Protein 8WVT (pdb70)

InterPro domains:
  IPR002938 FAD-binding domain [PF01494] (7-345)
  IPR036188 FAD/NAD(P)-binding domain superfamily [G3DSA:3.50.50.60] (4-421)
  IPR036188 FAD/NAD(P)-binding domain superfamily [SSF51905] (2-352)

Solvent-accessible surface area: 37275 Å² total

Radius of gyration: 32.64 Å; Cα contacts (8 Å, |Δi|>4): 2174; chains: 2; bounding box: 79×74×86 Å

B-factor: mean 16.16, std 7.35, range [3.01, 54.32]

Structure (mmCIF, N/CA/C/O backbone):
data_8WVT
#
_entry.id   8WVT
#
_cell.length_a   46.921
_cell.length_b   61.804
_cell.length_c   75.633
_cell.angle_alpha   74.61
_cell.angle_beta   81.74
_cell.angle_gamma   76.79
#
_symmetry.space_group_name_H-M   'P 1'
#
loop_
_entity.id
_entity.type
_entity.pdbx_description
1 polymer 'Putative epoxidase LasC'
2 non-polymer 'FLAVIN-ADENINE DINUCLEOTIDE'
3 non-polymer 'DIMETHYL SULFOXIDE'
4 non-polymer (4R,5S)-3-((2R,3S,4S,E)-2,6-diethyl-9-((2R,3R)-2-ethyl-3-methyloxiran-2-yl)-3-hydroxy-4-methylnon-6-enoyl)-4-methyl-5-phenyloxazolidin-2-one
5 non-polymer 'CHLORIDE ION'
6 non-polymer (4R,5S)-4-methyl-5-phenyl-3-((2R,3S,4S,6E,10E)-2,6,10-triethyl-3-hydroxy-4-methyldodeca-6,10-dienoyl)oxazolidin-2-one
7 water water
#
loop_
_atom_site.group_PDB
_atom_site.id
_atom_site.type_symbol
_atom_site.label_atom_id
_atom_site.label_alt_id
_atom_site.label_comp_id
_atom_site.label_asym_id
_atom_site.label_entity_id
_atom_site.label_seq_id
_atom_site.pdbx_PDB_ins_code
_atom_site.Cartn_x
_atom_site.Cartn_y
_atom_site.Cartn_z
_atom_site.occupancy
_atom_site.B_iso_or_equiv
_atom_site.auth_seq_id
_atom_site.auth_comp_id
_atom_site.auth_asym_id
_atom_site.auth_atom_id
_atom_site.pdbx_PDB_model_num
ATOM 1 N N . THR A 1 20 ? 9.476 -31.167 2.191 1.00 36.17 20 THR A N 1
ATOM 2 C CA . THR A 1 20 ? 9.114 -31.379 3.589 1.00 30.50 20 THR A CA 1
ATOM 3 C C . THR A 1 20 ? 8.519 -30.112 4.211 1.00 35.05 20 THR A C 1
ATOM 4 O O . THR A 1 20 ? 8.898 -28.990 3.855 1.00 32.02 20 THR A O 1
ATOM 8 N N . ARG A 1 21 ? 7.585 -30.324 5.143 1.00 33.27 21 ARG A N 1
ATOM 9 C CA . ARG A 1 21 ? 6.806 -29.279 5.805 1.00 22.22 21 ARG A CA 1
ATOM 10 C C . ARG A 1 21 ? 5.852 -28.613 4.821 1.00 24.35 21 ARG A C 1
ATOM 11 O O . ARG A 1 21 ? 6.083 -28.611 3.608 1.00 21.31 21 ARG A O 1
ATOM 19 N N . SER A 1 22 ? 4.747 -28.087 5.338 1.00 17.27 22 SER A N 1
ATOM 20 C CA . SER A 1 22 ? 3.687 -27.525 4.519 1.00 15.64 22 SER A CA 1
ATOM 21 C C . SER A 1 22 ? 3.274 -26.184 5.108 1.00 13.87 22 SER A C 1
ATOM 22 O O . SER A 1 22 ? 3.352 -25.972 6.322 1.00 13.41 22 SER A O 1
ATOM 25 N N . ALA A 1 23 ? 2.893 -25.259 4.235 1.00 10.93 23 ALA A N 1
ATOM 26 C CA . ALA A 1 23 ? 2.321 -23.988 4.663 1.00 10.13 23 ALA A CA 1
ATOM 27 C C . ALA A 1 23 ? 0.907 -23.856 4.124 1.00 11.57 23 ALA A C 1
ATOM 28 O O . ALA A 1 23 ? 0.598 -24.325 3.024 1.00 10.04 23 ALA A O 1
ATOM 30 N N . VAL A 1 24 ? 0.052 -23.210 4.905 1.00 8.14 24 VAL A N 1
ATOM 31 C CA . VAL A 1 24 ? -1.249 -22.767 4.433 1.00 7.77 24 VAL A CA 1
ATOM 32 C C . VAL A 1 24 ? -1.279 -21.254 4.554 1.00 6.47 24 VAL A C 1
ATOM 33 O O . VAL A 1 24 ? -0.893 -20.697 5.589 1.00 10.29 24 VAL A O 1
ATOM 37 N N . VAL A 1 25 ? -1.677 -20.595 3.477 1.00 7.23 25 VAL A N 1
ATOM 38 C CA . VAL A 1 25 ? -1.792 -19.144 3.425 1.00 6.71 25 VAL A CA 1
ATOM 39 C C . VAL A 1 25 ? -3.269 -18.812 3.275 1.00 5.75 25 VAL A C 1
ATOM 40 O O . VAL A 1 25 ? -3.940 -19.346 2.384 1.00 6.80 25 VAL A O 1
ATOM 44 N N . LEU A 1 26 ? -3.783 -17.957 4.163 1.00 7.72 26 LEU A N 1
ATOM 45 C CA . LEU A 1 26 ? -5.172 -17.514 4.100 1.00 4.83 26 LEU A CA 1
ATOM 46 C C . LEU A 1 26 ? -5.252 -16.213 3.309 1.00 9.89 26 LEU A C 1
ATOM 47 O O . LEU A 1 26 ? -4.704 -15.190 3.737 1.00 7.07 26 LEU A O 1
ATOM 52 N N . GLY A 1 27 ? -5.943 -16.248 2.167 1.00 7.00 27 GLY A N 1
ATOM 53 C CA . GLY A 1 27 ? -6.069 -15.064 1.341 1.00 9.28 27 GLY A CA 1
ATOM 54 C C . GLY A 1 27 ? -5.049 -15.050 0.226 1.00 10.00 27 GLY A C 1
ATOM 55 O O . GLY A 1 27 ? -3.844 -15.197 0.476 1.00 11.23 27 GLY A O 1
ATOM 56 N N . GLY A 1 28 ? -5.527 -14.939 -1.009 1.00 9.59 28 GLY A N 1
ATOM 57 C CA . GLY A 1 28 ? -4.648 -14.960 -2.168 1.00 7.88 28 GLY A CA 1
ATOM 58 C C . GLY A 1 28 ? -4.496 -13.621 -2.870 1.00 7.49 28 GLY A C 1
ATOM 59 O O . GLY A 1 28 ? -4.399 -13.569 -4.103 1.00 11.79 28 GLY A O 1
ATOM 60 N N . GLY A 1 29 ? -4.456 -12.531 -2.105 1.00 11.71 29 GLY A N 1
ATOM 61 C CA . GLY A 1 29 ? -4.211 -11.197 -2.642 1.00 6.82 29 GLY A CA 1
ATOM 62 C C . GLY A 1 29 ? -2.728 -10.889 -2.735 1.00 9.65 29 GLY A C 1
ATOM 63 O O . GLY A 1 29 ? -1.900 -11.779 -2.940 1.00 11.13 29 GLY A O 1
ATOM 64 N N . MET A 1 30 ? -2.379 -9.605 -2.578 1.00 7.01 30 MET A N 1
ATOM 65 C CA . MET A 1 30 ? -0.984 -9.213 -2.770 1.00 10.26 30 MET A CA 1
ATOM 66 C C . MET A 1 30 ? -0.075 -9.883 -1.747 1.00 8.80 30 MET A C 1
ATOM 67 O O . MET A 1 30 ? 0.895 -10.551 -2.113 1.00 9.24 30 MET A O 1
ATOM 72 N N . ALA A 1 31 ? -0.388 -9.750 -0.460 1.00 8.59 31 ALA A N 1
ATOM 73 C CA . ALA A 1 31 ? 0.478 -10.352 0.553 1.00 8.84 31 ALA A CA 1
ATOM 74 C C . ALA A 1 31 ? 0.486 -11.876 0.459 1.00 8.88 31 ALA A C 1
ATOM 75 O O . ALA A 1 31 ? 1.519 -12.503 0.683 1.00 8.16 31 ALA A O 1
ATOM 77 N N . GLY A 1 32 ? -0.661 -12.492 0.175 1.00 9.04 32 GLY A N 1
ATOM 78 C CA . GLY A 1 32 ? -0.695 -13.948 0.089 1.00 6.33 32 GLY A CA 1
ATOM 79 C C . GLY A 1 32 ? 0.127 -14.490 -1.067 1.00 8.05 32 GLY A C 1
ATOM 80 O O . GLY A 1 32 ? 0.826 -15.505 -0.933 1.00 7.98 32 GLY A O 1
ATOM 81 N N . MET A 1 33 ? 0.032 -13.844 -2.229 1.00 8.09 33 MET A N 1
ATOM 82 C CA . MET A 1 33 ? 0.823 -14.305 -3.365 1.00 11.24 33 MET A CA 1
ATOM 83 C C . MET A 1 33 ? 2.317 -14.133 -3.098 1.00 10.27 33 MET A C 1
ATOM 84 O O . MET A 1 33 ? 3.105 -15.063 -3.316 1.00 8.76 33 MET A O 1
ATOM 89 N N . LEU A 1 34 ? 2.727 -12.957 -2.604 1.00 7.44 34 LEU A N 1
ATOM 90 C CA . LEU A 1 34 ? 4.140 -12.731 -2.295 1.00 7.35 34 LEU A CA 1
ATOM 91 C C . LEU A 1 34 ? 4.634 -13.698 -1.229 1.00 8.38 34 LEU A C 1
ATOM 92 O O . LEU A 1 34 ? 5.725 -14.270 -1.349 1.00 6.05 34 LEU A O 1
ATOM 97 N N . VAL A 1 35 ? 3.857 -13.875 -0.157 1.00 6.53 35 VAL A N 1
ATOM 98 C CA . VAL A 1 35 ? 4.341 -14.739 0.910 1.00 5.78 35 VAL A CA 1
ATOM 99 C C . VAL A 1 35 ? 4.396 -16.185 0.442 1.00 8.91 35 VAL A C 1
ATOM 100 O O . VAL A 1 35 ? 5.275 -16.947 0.875 1.00 7.49 35 VAL A O 1
ATOM 104 N N . SER A 1 36 ? 3.490 -16.584 -0.462 1.00 5.96 36 SER A N 1
ATOM 105 C CA . SER A 1 36 ? 3.500 -17.967 -0.933 1.00 7.86 36 SER A CA 1
ATOM 106 C C . SER A 1 36 ? 4.698 -18.225 -1.834 1.00 8.51 36 SER A C 1
ATOM 107 O O . SER A 1 36 ? 5.330 -19.285 -1.745 1.00 8.37 36 SER A O 1
ATOM 110 N N . SER A 1 37 ? 5.025 -17.265 -2.704 1.00 6.92 37 SER A N 1
ATOM 111 C CA . SER A 1 37 ? 6.218 -17.408 -3.532 1.00 7.42 37 SER A CA 1
ATOM 112 C C . SER A 1 37 ? 7.458 -17.573 -2.669 1.00 11.97 37 SER A C 1
ATOM 113 O O . SER A 1 37 ? 8.315 -18.419 -2.946 1.00 12.44 37 SER A O 1
ATOM 116 N N . MET A 1 38 ? 7.545 -16.807 -1.584 1.00 10.70 38 MET A N 1
ATOM 117 C CA . MET A 1 38 ? 8.692 -16.918 -0.690 1.00 7.88 38 MET A CA 1
ATOM 118 C C . MET A 1 38 ? 8.681 -18.250 0.045 1.00 13.73 38 MET A C 1
ATOM 119 O O . MET A 1 38 ? 9.711 -18.940 0.131 1.00 11.76 38 MET A O 1
ATOM 124 N N . LEU A 1 39 ? 7.521 -18.622 0.601 1.00 9.63 39 LEU A N 1
ATOM 125 C CA . LEU A 1 39 ? 7.431 -19.837 1.403 1.00 8.60 39 LEU A CA 1
ATOM 126 C C . LEU A 1 39 ? 7.753 -21.091 0.587 1.00 10.55 39 LEU A C 1
ATOM 127 O O . LEU A 1 39 ? 8.343 -22.043 1.114 1.00 13.55 39 LEU A O 1
ATOM 132 N N . ALA A 1 40 ? 7.358 -21.119 -0.696 1.00 11.26 40 ALA A N 1
ATOM 133 C CA . ALA A 1 40 ? 7.577 -22.309 -1.520 1.00 13.50 40 ALA A CA 1
ATOM 134 C C . ALA A 1 40 ? 9.059 -22.605 -1.711 1.00 16.19 40 ALA A C 1
ATOM 135 O O . ALA A 1 40 ? 9.413 -23.704 -2.142 1.00 17.43 40 ALA A O 1
ATOM 137 N N . ARG A 1 41 ? 9.932 -21.646 -1.425 1.00 16.23 41 ARG A N 1
ATOM 138 C CA . ARG A 1 41 ? 11.367 -21.894 -1.425 1.00 17.08 41 ARG A CA 1
ATOM 139 C C . ARG A 1 41 ? 11.868 -22.449 -0.100 1.00 18.11 41 ARG A C 1
ATOM 140 O O . ARG A 1 41 ? 13.046 -22.806 -0.004 1.00 20.88 41 ARG A O 1
ATOM 148 N N . HIS A 1 42 ? 11.002 -22.549 0.916 1.00 14.63 42 HIS A N 1
ATOM 149 C CA . HIS A 1 42 ? 11.387 -23.028 2.236 1.00 18.63 42 HIS A CA 1
ATOM 150 C C . HIS A 1 42 ? 10.567 -24.210 2.734 1.00 18.92 42 HIS A C 1
ATOM 151 O O . HIS A 1 42 ? 10.941 -24.805 3.747 1.00 20.96 42 HIS A O 1
ATOM 158 N N . VAL A 1 43 ? 9.440 -24.536 2.097 1.00 18.24 43 VAL A N 1
ATOM 159 C CA . VAL A 1 43 ? 8.610 -25.671 2.485 1.00 17.16 43 VAL A CA 1
ATOM 160 C C . VAL A 1 43 ? 8.294 -26.483 1.234 1.00 16.84 43 VAL A C 1
ATOM 161 O O . VAL A 1 43 ? 8.503 -26.036 0.108 1.00 16.25 43 VAL A O 1
ATOM 165 N N . GLY A 1 44 ? 7.780 -27.695 1.457 1.00 13.89 44 GLY A N 1
ATOM 166 C CA . GLY A 1 44 ? 7.468 -28.581 0.346 1.00 14.90 44 GLY A CA 1
ATOM 167 C C . GLY A 1 44 ? 6.245 -28.148 -0.441 1.00 15.95 44 GLY A C 1
ATOM 168 O O . GLY A 1 44 ? 6.189 -28.336 -1.657 1.00 16.29 44 GLY A O 1
ATOM 169 N N . SER A 1 45 ? 5.230 -27.599 0.234 1.00 11.16 45 SER A N 1
ATOM 170 C CA . SER A 1 45 ? 4.043 -27.161 -0.498 1.00 15.48 45 SER A CA 1
ATOM 171 C C . SER A 1 45 ? 3.378 -26.003 0.230 1.00 12.91 45 SER A C 1
ATOM 172 O O . SER A 1 45 ? 3.504 -25.860 1.451 1.00 12.27 45 SER A O 1
ATOM 175 N N . VAL A 1 46 ? 2.675 -25.172 -0.547 1.00 12.60 46 VAL A N 1
ATOM 176 C CA . VAL A 1 46 ? 1.903 -24.036 -0.049 1.00 8.16 46 VAL A CA 1
ATOM 177 C C . VAL A 1 46 ? 0.478 -24.159 -0.590 1.00 8.60 46 VAL A C 1
ATOM 178 O O . VAL A 1 46 ? 0.278 -24.321 -1.802 1.00 8.60 46 VAL A O 1
ATOM 182 N N . THR A 1 47 ? -0.510 -24.082 0.298 1.00 6.97 47 THR A N 1
ATOM 183 C CA . THR A 1 47 ? -1.915 -24.074 -0.097 1.00 6.18 47 THR A CA 1
ATOM 184 C C . THR A 1 47 ? -2.512 -22.734 0.295 1.00 9.24 47 THR A C 1
ATOM 185 O O . THR A 1 47 ? -2.467 -22.364 1.470 1.00 7.04 47 THR A O 1
ATOM 189 N N . VAL A 1 48 ? -3.095 -22.036 -0.680 1.00 9.89 48 VAL A N 1
ATOM 190 C CA . VAL A 1 48 ? -3.675 -20.705 -0.497 1.00 8.06 48 VAL A CA 1
ATOM 191 C C . VAL A 1 48 ? -5.185 -20.859 -0.530 1.00 9.49 48 VAL A C 1
ATOM 192 O O . VAL A 1 48 ? -5.737 -21.370 -1.508 1.00 12.57 48 VAL A O 1
ATOM 196 N N . ILE A 1 49 ? -5.848 -20.423 0.533 1.00 8.52 49 ILE A N 1
ATOM 197 C CA . ILE A 1 49 ? -7.291 -20.547 0.695 1.00 8.66 49 ILE A CA 1
ATOM 198 C C . ILE A 1 49 ? -7.894 -19.163 0.527 1.00 9.41 49 ILE A C 1
ATOM 199 O O . ILE A 1 49 ? -7.462 -18.221 1.190 1.00 11.78 49 ILE A O 1
ATOM 204 N N . ASP A 1 50 ? -8.887 -19.031 -0.353 1.00 9.39 50 ASP A N 1
ATOM 205 C CA . ASP A 1 50 ? -9.536 -17.734 -0.529 1.00 12.21 50 ASP A CA 1
ATOM 206 C C . ASP A 1 50 ? -11.023 -17.952 -0.770 1.00 14.89 50 ASP A C 1
ATOM 207 O O . ASP A 1 50 ? -11.402 -18.851 -1.522 1.00 12.52 50 ASP A O 1
ATOM 212 N N . ARG A 1 51 ? -11.860 -17.111 -0.156 1.00 14.37 51 ARG A N 1
ATOM 213 C CA . ARG A 1 51 ? -13.300 -17.220 -0.363 1.00 14.79 51 ARG A CA 1
ATOM 214 C C . ARG A 1 51 ? -13.772 -16.600 -1.669 1.00 17.35 51 ARG A C 1
ATOM 215 O O . ARG A 1 51 ? -14.943 -16.777 -2.031 1.00 14.85 51 ARG A O 1
ATOM 223 N N . ASP A 1 52 ? -12.902 -15.907 -2.392 1.00 12.26 52 ASP A N 1
ATOM 224 C CA . ASP A 1 52 ? -13.303 -15.226 -3.613 1.00 19.28 52 ASP A CA 1
ATOM 225 C C . ASP A 1 52 ? -13.149 -16.151 -4.820 1.00 20.21 52 ASP A C 1
ATOM 226 O O . ASP A 1 52 ? -12.553 -17.227 -4.736 1.00 15.89 52 ASP A O 1
ATOM 231 N N . ALA A 1 53 ? -13.746 -15.740 -5.940 1.00 17.86 53 ALA A N 1
ATOM 232 C CA . ALA A 1 53 ? -13.490 -16.353 -7.237 1.00 19.66 53 ALA A CA 1
ATOM 233 C C . ALA A 1 53 ? -12.525 -15.474 -8.023 1.00 17.45 53 ALA A C 1
ATOM 234 O O . ALA A 1 53 ? -12.648 -14.243 -8.021 1.00 18.21 53 ALA A O 1
ATOM 236 N N . PHE A 1 54 ? -11.589 -16.109 -8.724 1.00 15.64 54 PHE A N 1
ATOM 237 C CA . PHE A 1 54 ? -10.487 -15.384 -9.347 1.00 18.53 54 PHE A CA 1
ATOM 238 C C . PHE A 1 54 ? -10.616 -15.357 -10.862 1.00 27.42 54 PHE A C 1
ATOM 239 O O . PHE A 1 54 ? -10.783 -16.413 -11.483 1.00 22.12 54 PHE A O 1
ATOM 247 N N . PRO A 1 55 ? -10.537 -14.184 -11.488 1.00 23.16 55 PRO A N 1
ATOM 248 C CA . PRO A 1 55 ? -10.640 -14.121 -12.950 1.00 22.95 55 PRO A CA 1
ATOM 249 C C . PRO A 1 55 ? -9.373 -14.604 -13.634 1.00 25.71 55 PRO A C 1
ATOM 250 O O . PRO A 1 55 ? -8.262 -14.452 -13.121 1.00 33.14 55 PRO A O 1
ATOM 254 N N . ALA A 1 56 ? -9.554 -15.178 -14.829 1.00 25.57 56 ALA A N 1
ATOM 255 C CA . ALA A 1 56 ? -8.454 -15.596 -15.692 1.00 21.78 56 ALA A CA 1
ATOM 256 C C . ALA A 1 56 ? -7.813 -14.423 -16.438 1.00 32.86 56 ALA A C 1
ATOM 257 O O . ALA A 1 56 ? -7.131 -14.630 -17.447 1.00 38.26 56 ALA A O 1
ATOM 259 N N . GLY A 1 57 ? -8.069 -13.199 -15.999 1.00 36.53 57 GLY A N 1
ATOM 260 C CA . GLY A 1 57 ? -7.499 -12.026 -16.614 1.00 27.94 57 GLY A CA 1
ATOM 261 C C . GLY A 1 57 ? -7.391 -10.898 -15.611 1.00 28.06 57 GLY A C 1
ATOM 262 O O . GLY A 1 57 ? -7.701 -11.058 -14.425 1.00 23.44 57 GLY A O 1
ATOM 263 N N . PRO A 1 58 ? -6.928 -9.729 -16.073 1.00 24.47 58 PRO A N 1
ATOM 264 C CA . PRO A 1 58 ? -6.697 -8.575 -15.183 1.00 21.58 58 PRO A CA 1
ATOM 265 C C . PRO A 1 58 ? -7.970 -7.787 -14.889 1.00 22.52 58 PRO A C 1
ATOM 266 O O . PRO A 1 58 ? -8.094 -6.603 -15.222 1.00 19.33 58 PRO A O 1
ATOM 270 N N . ASP A 1 59 ? -8.921 -8.441 -14.229 1.00 19.20 59 ASP A N 1
ATOM 271 C CA . ASP A 1 59 ? -10.217 -7.863 -13.916 1.00 20.86 59 ASP A CA 1
ATOM 272 C C . ASP A 1 59 ? -10.359 -7.584 -12.424 1.00 20.14 59 ASP A C 1
ATOM 273 O O . ASP A 1 59 ? -9.679 -8.186 -11.587 1.00 19.92 59 ASP A O 1
ATOM 278 N N . LEU A 1 60 ? -11.280 -6.672 -12.107 1.00 19.09 60 LEU A N 1
ATOM 279 C CA . LEU A 1 60 ? -11.709 -6.448 -10.730 1.00 20.65 60 LEU A CA 1
ATOM 280 C C . LEU A 1 60 ? -12.401 -7.688 -10.171 1.00 23.87 60 LEU A C 1
ATOM 281 O O . LEU A 1 60 ? -13.101 -8.407 -10.887 1.00 18.32 60 LEU A O 1
ATOM 286 N N . ARG A 1 61 ? -12.234 -7.919 -8.865 1.00 17.93 61 ARG A N 1
ATOM 287 C CA . ARG A 1 61 ? -12.954 -8.989 -8.182 1.00 20.28 61 ARG A CA 1
ATOM 288 C C . ARG A 1 61 ? -13.404 -8.501 -6.815 1.00 17.24 61 ARG A C 1
ATOM 289 O O . ARG A 1 61 ? -12.816 -7.591 -6.233 1.00 17.04 61 ARG A O 1
ATOM 297 N N . LYS A 1 62 ? -14.449 -9.148 -6.294 1.00 17.90 62 LYS A N 1
ATOM 298 C CA . LYS A 1 62 ? -15.109 -8.665 -5.081 1.00 19.57 62 LYS A CA 1
ATOM 299 C C . LYS A 1 62 ? -14.194 -8.675 -3.859 1.00 14.80 62 LYS A C 1
ATOM 300 O O . LYS A 1 62 ? -14.399 -7.878 -2.935 1.00 14.07 62 LYS A O 1
ATOM 303 N N . GLY A 1 63 ? -13.221 -9.587 -3.814 1.00 16.34 63 GLY A N 1
ATOM 304 C CA . GLY A 1 63 ? -12.315 -9.753 -2.674 1.00 17.42 63 GLY A CA 1
ATOM 305 C C . GLY A 1 63 ? -11.245 -8.681 -2.547 1.00 15.07 63 GLY A C 1
ATOM 306 O O . GLY A 1 63 ? -10.618 -8.580 -1.486 1.00 13.45 63 GLY A O 1
ATOM 307 N N . VAL A 1 64 ? -11.030 -7.886 -3.589 1.00 12.85 64 VAL A N 1
ATOM 308 C CA . VAL A 1 64 ? -10.095 -6.760 -3.579 1.00 10.40 64 VAL A CA 1
ATOM 309 C C . VAL A 1 64 ? -10.857 -5.542 -4.091 1.00 9.32 64 VAL A C 1
ATOM 310 O O . VAL A 1 64 ? -10.609 -5.080 -5.215 1.00 10.58 64 VAL A O 1
ATOM 314 N N . PRO A 1 65 ? -11.828 -5.030 -3.326 1.00 13.97 65 PRO A N 1
ATOM 315 C CA . PRO A 1 65 ? -12.600 -3.866 -3.792 1.00 12.58 65 PRO A CA 1
ATOM 316 C C . PRO A 1 65 ? -11.769 -2.628 -3.954 1.00 15.56 65 PRO A C 1
ATOM 317 O O . PRO A 1 65 ? -12.180 -1.715 -4.688 1.00 12.63 65 PRO A O 1
ATOM 321 N N . GLN A 1 66 ? -10.635 -2.538 -3.255 1.00 11.39 66 GLN A N 1
ATOM 322 C CA . GLN A 1 66 ? -9.826 -1.338 -3.362 1.00 13.85 66 GLN A CA 1
ATOM 323 C C . GLN A 1 66 ? -9.204 -1.178 -4.737 1.00 13.67 66 GLN A C 1
ATOM 324 O O . GLN A 1 66 ? -8.710 -0.094 -5.042 1.00 10.65 66 GLN A O 1
ATOM 330 N N . ALA A 1 67 ? -9.247 -2.209 -5.579 1.00 10.21 67 ALA A N 1
ATOM 331 C CA . ALA A 1 67 ? -8.634 -2.122 -6.894 1.00 13.12 67 ALA A CA 1
ATOM 332 C C . ALA A 1 67 ? -9.289 -1.090 -7.788 1.00 13.92 67 ALA A C 1
ATOM 333 O O . ALA A 1 67 ? -8.729 -0.782 -8.841 1.00 16.29 67 ALA A O 1
ATOM 335 N N . ARG A 1 68 ? -10.449 -0.557 -7.415 1.00 13.90 68 ARG A N 1
ATOM 336 C CA . ARG A 1 68 ? -11.071 0.477 -8.230 1.00 12.80 68 ARG A CA 1
ATOM 337 C C . ARG A 1 68 ? -10.461 1.855 -8.004 1.00 14.15 68 ARG A C 1
ATOM 338 O O . ARG A 1 68 ? -10.905 2.810 -8.645 1.00 15.98 68 ARG A O 1
ATOM 342 N N . HIS A 1 69 ? -9.443 1.981 -7.146 1.00 9.91 69 HIS A N 1
ATOM 343 C CA . HIS A 1 69 ? -8.828 3.256 -6.819 1.00 5.91 69 HIS A CA 1
ATOM 344 C C . HIS A 1 69 ? -7.340 3.235 -7.142 1.00 6.64 69 HIS A C 1
ATOM 345 O O . HIS A 1 69 ? -6.723 2.173 -7.238 1.00 10.91 69 HIS A O 1
ATOM 352 N N . ALA A 1 70 ? -6.777 4.432 -7.320 1.00 8.96 70 ALA A N 1
ATOM 353 C CA . ALA A 1 70 ? -5.379 4.553 -7.714 1.00 7.82 70 ALA A CA 1
ATOM 354 C C . ALA A 1 70 ? -4.478 3.866 -6.699 1.00 8.79 70 ALA A C 1
ATOM 355 O O . ALA A 1 70 ? -4.601 4.081 -5.490 1.00 10.94 70 ALA A O 1
ATOM 357 N N . HIS A 1 71 ? -3.571 3.041 -7.212 1.00 9.12 71 HIS A N 1
ATOM 358 C CA . HIS A 1 71 ? -2.578 2.327 -6.426 1.00 8.32 71 HIS A CA 1
ATOM 359 C C . HIS A 1 71 ? -1.204 2.686 -6.951 1.00 8.04 71 HIS A C 1
ATOM 360 O O . HIS A 1 71 ? -0.897 2.428 -8.120 1.00 9.08 71 HIS A O 1
ATOM 367 N N . ILE A 1 72 ? -0.373 3.235 -6.083 1.00 5.66 72 ILE A N 1
ATOM 368 C CA . ILE A 1 72 ? 1.021 3.494 -6.393 1.00 8.64 72 ILE A CA 1
ATOM 369 C C . ILE A 1 72 ? 1.875 2.402 -5.757 1.00 7.42 72 ILE A C 1
ATOM 370 O O . ILE A 1 72 ? 1.736 2.107 -4.566 1.00 11.92 72 ILE A O 1
ATOM 375 N N . LEU A 1 73 ? 2.735 1.786 -6.550 1.00 8.26 73 LEU A N 1
ATOM 376 C CA . LEU A 1 73 ? 3.695 0.814 -6.036 1.00 9.29 73 LEU A CA 1
ATOM 377 C C . LEU A 1 73 ? 5.056 1.496 -5.949 1.00 7.84 73 LEU A C 1
ATOM 378 O O . LEU A 1 73 ? 5.753 1.644 -6.955 1.00 8.28 73 LEU A O 1
ATOM 383 N N . TRP A 1 74 ? 5.429 1.918 -4.740 1.00 7.26 74 TRP A N 1
ATOM 384 C CA . TRP A 1 74 ? 6.717 2.573 -4.536 1.00 5.97 74 TRP A CA 1
ATOM 385 C C . TRP A 1 74 ? 7.867 1.600 -4.758 1.00 6.58 74 TRP A C 1
ATOM 386 O O . TRP A 1 74 ? 7.732 0.398 -4.540 1.00 8.54 74 TRP A O 1
ATOM 397 N N . SER A 1 75 ? 9.004 2.149 -5.211 1.00 7.88 75 SER A N 1
ATOM 398 C CA . SER A 1 75 ? 10.257 1.413 -5.376 1.00 10.00 75 SER A CA 1
ATOM 399 C C . SER A 1 75 ? 10.539 0.394 -4.267 1.00 7.26 75 SER A C 1
ATOM 400 O O . SER A 1 75 ? 11.016 -0.708 -4.541 1.00 10.16 75 SER A O 1
ATOM 403 N N . GLY A 1 76 ? 10.368 0.786 -3.000 1.00 8.21 76 GLY A N 1
ATOM 404 C CA . GLY A 1 76 ? 10.658 -0.138 -1.913 1.00 5.82 76 GLY A CA 1
ATOM 405 C C . GLY A 1 76 ? 9.890 -1.441 -2.041 1.00 8.94 76 GLY A C 1
ATOM 406 O O . GLY A 1 76 ? 10.448 -2.526 -1.849 1.00 10.17 76 GLY A O 1
ATOM 407 N N . GLY A 1 77 ? 8.597 -1.357 -2.362 1.00 7.01 77 GLY A N 1
ATOM 408 C CA . GLY A 1 77 ? 7.824 -2.564 -2.611 1.00 8.37 77 GLY A CA 1
ATOM 409 C C . GLY A 1 77 ? 8.134 -3.187 -3.955 1.00 10.45 77 GLY A C 1
ATOM 410 O O . GLY A 1 77 ? 8.222 -4.412 -4.079 1.00 6.73 77 GLY A O 1
ATOM 411 N N . ALA A 1 78 ? 8.298 -2.346 -4.984 1.00 11.17 78 ALA A N 1
ATOM 412 C CA . ALA A 1 78 ? 8.505 -2.867 -6.332 1.00 8.76 78 ALA A CA 1
ATOM 413 C C . ALA A 1 78 ? 9.803 -3.664 -6.426 1.00 9.50 78 ALA A C 1
ATOM 414 O O . ALA A 1 78 ? 9.866 -4.691 -7.118 1.00 8.68 78 ALA A O 1
ATOM 416 N N . ARG A 1 79 ? 10.855 -3.208 -5.739 1.00 9.25 79 ARG A N 1
ATOM 417 C CA . ARG A 1 79 ? 12.102 -3.969 -5.740 1.00 9.91 79 ARG A CA 1
ATOM 418 C C . ARG A 1 79 ? 11.924 -5.329 -5.080 1.00 11.96 79 ARG A C 1
ATOM 419 O O . ARG A 1 79 ? 12.528 -6.318 -5.512 1.00 10.68 79 ARG A O 1
ATOM 427 N N . ILE A 1 80 ? 11.096 -5.399 -4.031 1.00 9.79 80 ILE A N 1
ATOM 428 C CA . ILE A 1 80 ? 10.892 -6.667 -3.334 1.00 10.17 80 ILE A CA 1
ATOM 429 C C . ILE A 1 80 ? 10.062 -7.624 -4.191 1.00 10.14 80 ILE A C 1
ATOM 430 O O . ILE A 1 80 ? 10.368 -8.817 -4.292 1.00 10.04 80 ILE A O 1
ATOM 435 N N . VAL A 1 81 ? 8.999 -7.116 -4.817 1.00 11.20 81 VAL A N 1
ATOM 436 C CA . VAL A 1 81 ? 8.225 -7.900 -5.779 1.00 11.59 81 VAL A CA 1
ATOM 437 C C . VAL A 1 81 ? 9.138 -8.495 -6.845 1.00 11.92 81 VAL A C 1
ATOM 438 O O . VAL A 1 81 ? 9.028 -9.676 -7.193 1.00 12.45 81 VAL A O 1
ATOM 442 N N . GLU A 1 82 ? 10.060 -7.688 -7.363 1.00 10.07 82 GLU A N 1
ATOM 443 C CA . GLU A 1 82 ? 11.009 -8.161 -8.373 1.00 12.25 82 GLU A CA 1
ATOM 444 C C . GLU A 1 82 ? 11.949 -9.225 -7.808 1.00 9.84 82 GLU A C 1
ATOM 445 O O . GLU A 1 82 ? 12.274 -10.199 -8.493 1.00 14.80 82 GLU A O 1
ATOM 451 N N . GLU A 1 83 ? 12.414 -9.050 -6.577 1.00 9.13 83 GLU A N 1
ATOM 452 C CA . GLU A 1 83 ? 13.290 -10.057 -5.985 1.00 12.95 83 GLU A CA 1
ATOM 453 C C . GLU A 1 83 ? 12.558 -11.382 -5.800 1.00 17.15 83 GLU A C 1
ATOM 454 O O . GLU A 1 83 ? 13.101 -12.453 -6.113 1.00 11.31 83 GLU A O 1
ATOM 460 N N . LEU A 1 84 ? 11.312 -11.337 -5.316 1.00 9.00 84 LEU A N 1
ATOM 461 C CA . LEU A 1 84 ? 10.596 -12.591 -5.083 1.00 11.68 84 LEU A CA 1
ATOM 462 C C . LEU A 1 84 ? 10.096 -13.220 -6.377 1.00 13.36 84 LEU A C 1
ATOM 463 O O . LEU A 1 84 ? 10.004 -14.451 -6.475 1.00 15.26 84 LEU A O 1
ATOM 468 N N . LEU A 1 85 ? 9.742 -12.403 -7.363 1.00 12.22 85 LEU A N 1
ATOM 469 C CA . LEU A 1 85 ? 9.182 -12.875 -8.629 1.00 12.14 85 LEU A CA 1
ATOM 470 C C . LEU A 1 85 ? 9.931 -12.189 -9.764 1.00 14.97 85 LEU A C 1
ATOM 471 O O . LEU A 1 85 ? 9.388 -11.304 -10.438 1.00 14.00 85 LEU A O 1
ATOM 476 N N . PRO A 1 86 ? 11.182 -12.583 -10.006 1.00 14.25 86 PRO A N 1
ATOM 477 C CA . PRO A 1 86 ? 11.972 -11.920 -11.052 1.00 16.62 86 PRO A CA 1
ATOM 478 C C . PRO A 1 86 ? 11.258 -11.961 -12.394 1.00 15.43 86 PRO A C 1
ATOM 479 O O . PRO A 1 86 ? 10.646 -12.964 -12.766 1.00 18.60 86 PRO A O 1
ATOM 483 N N . GLY A 1 87 ? 11.341 -10.846 -13.122 1.00 13.04 87 GLY A N 1
ATOM 484 C CA . GLY A 1 87 ? 10.667 -10.696 -14.390 1.00 17.47 87 GLY A CA 1
ATOM 485 C C . GLY A 1 87 ? 9.323 -10.013 -14.299 1.00 16.89 87 GLY A C 1
ATOM 486 O O . GLY A 1 87 ? 8.742 -9.670 -15.339 1.00 15.50 87 GLY A O 1
ATOM 487 N N . THR A 1 88 ? 8.802 -9.807 -13.090 1.00 15.60 88 THR A N 1
ATOM 488 C CA . THR A 1 88 ? 7.483 -9.206 -12.974 1.00 15.15 88 THR A CA 1
ATOM 489 C C . THR A 1 88 ? 7.478 -7.775 -13.492 1.00 13.88 88 THR A C 1
ATOM 490 O O . THR A 1 88 ? 6.551 -7.378 -14.208 1.00 19.07 88 THR A O 1
ATOM 494 N N . THR A 1 89 ? 8.512 -6.995 -13.164 1.00 17.11 89 THR A N 1
ATOM 495 C CA . THR A 1 89 ? 8.550 -5.607 -13.615 1.00 15.58 89 THR A CA 1
ATOM 496 C C . THR A 1 89 ? 8.481 -5.529 -15.138 1.00 19.51 89 THR A C 1
ATOM 497 O O . THR A 1 89 ? 7.681 -4.771 -15.697 1.00 14.18 89 THR A O 1
ATOM 501 N N . ASP A 1 90 ? 9.284 -6.333 -15.834 1.00 18.10 90 ASP A N 1
ATOM 502 C CA . ASP A 1 90 ? 9.243 -6.288 -17.294 1.00 16.10 90 ASP A CA 1
ATOM 503 C C . ASP A 1 90 ? 7.906 -6.776 -17.829 1.00 16.66 90 ASP A C 1
ATOM 504 O O . ASP A 1 90 ? 7.400 -6.240 -18.819 1.00 16.25 90 ASP A O 1
ATOM 509 N N . ARG A 1 91 ? 7.316 -7.791 -17.193 1.00 17.29 91 ARG A N 1
ATOM 510 C CA . ARG A 1 91 ? 6.000 -8.255 -17.619 1.00 17.86 91 ARG A CA 1
ATOM 511 C C . ARG A 1 91 ? 4.946 -7.164 -17.441 1.00 17.44 91 ARG A C 1
ATOM 512 O O . ARG A 1 91 ? 4.039 -7.016 -18.272 1.00 14.19 91 ARG A O 1
ATOM 520 N N . LEU A 1 92 ? 5.018 -6.421 -16.334 1.00 16.12 92 LEU A N 1
ATOM 521 C CA . LEU A 1 92 ? 4.097 -5.306 -16.144 1.00 14.18 92 LEU A CA 1
ATOM 522 C C . LEU A 1 92 ? 4.297 -4.257 -17.224 1.00 9.78 92 LEU A C 1
ATOM 523 O O . LEU A 1 92 ? 3.330 -3.784 -17.824 1.00 14.31 92 LEU A O 1
ATOM 528 N N . LEU A 1 93 ? 5.551 -3.873 -17.472 1.00 9.74 93 LEU A N 1
ATOM 529 C CA . LEU A 1 93 ? 5.801 -2.862 -18.492 1.00 15.73 93 LEU A CA 1
ATOM 530 C C . LEU A 1 93 ? 5.354 -3.354 -19.864 1.00 15.53 93 LEU A C 1
ATOM 531 O O . LEU A 1 93 ? 4.751 -2.601 -20.633 1.00 19.52 93 LEU A O 1
ATOM 536 N N . GLY A 1 94 ? 5.612 -4.626 -20.175 1.00 16.98 94 GLY A N 1
ATOM 537 C CA . GLY A 1 94 ? 5.117 -5.202 -21.414 1.00 15.82 94 GLY A CA 1
ATOM 538 C C . GLY A 1 94 ? 3.608 -5.185 -21.530 1.00 17.46 94 GLY A C 1
ATOM 539 O O . GLY A 1 94 ? 3.084 -5.182 -22.648 1.00 19.82 94 GLY A O 1
ATOM 540 N N . ALA A 1 95 ? 2.898 -5.124 -20.401 1.00 14.83 95 ALA A N 1
ATOM 541 C CA . ALA A 1 95 ? 1.441 -5.083 -20.380 1.00 15.08 95 ALA A CA 1
ATOM 542 C C . ALA A 1 95 ? 0.879 -3.665 -20.359 1.00 15.24 95 ALA A C 1
ATOM 543 O O . ALA A 1 95 ? -0.344 -3.501 -20.308 1.00 18.82 95 ALA A O 1
ATOM 545 N N . GLY A 1 96 ? 1.735 -2.646 -20.392 1.00 14.23 96 GLY A N 1
ATOM 546 C CA . GLY A 1 96 ? 1.319 -1.254 -20.407 1.00 11.87 96 GLY A CA 1
ATOM 547 C C . GLY A 1 96 ? 1.503 -0.506 -19.097 1.00 12.70 96 GLY A C 1
ATOM 548 O O . GLY A 1 96 ? 1.158 0.683 -19.027 1.00 12.44 96 GLY A O 1
ATOM 549 N N . ALA A 1 97 ? 2.024 -1.149 -18.059 1.00 11.32 97 ALA A N 1
ATOM 550 C CA . ALA A 1 97 ? 2.349 -0.427 -16.830 1.00 9.81 97 ALA A CA 1
ATOM 551 C C . ALA A 1 97 ? 3.459 0.576 -17.093 1.00 10.72 97 ALA A C 1
ATOM 552 O O . ALA A 1 97 ? 4.260 0.410 -18.013 1.00 11.99 97 ALA A O 1
ATOM 554 N N . HIS A 1 98 ? 3.498 1.638 -16.284 1.00 10.00 98 HIS A N 1
ATOM 555 C CA . HIS A 1 98 ? 4.481 2.703 -16.450 1.00 11.54 98 HIS A CA 1
ATOM 556 C C . HIS A 1 98 ? 5.461 2.688 -15.292 1.00 12.63 98 HIS A C 1
ATOM 557 O O . HIS A 1 98 ? 5.054 2.569 -14.134 1.00 10.94 98 HIS A O 1
ATOM 564 N N . ARG A 1 99 ? 6.747 2.828 -15.604 1.00 10.55 99 ARG A N 1
ATOM 565 C CA . ARG A 1 99 ? 7.762 3.113 -14.594 1.00 8.71 99 ARG A CA 1
ATOM 566 C C . ARG A 1 99 ? 8.008 4.619 -14.584 1.00 16.19 99 ARG A C 1
ATOM 567 O O . ARG A 1 99 ? 8.511 5.179 -15.565 1.00 14.77 99 ARG A O 1
ATOM 575 N N . ILE A 1 100 ? 7.660 5.269 -13.474 1.00 11.18 100 ILE A N 1
ATOM 576 C CA . ILE A 1 100 ? 7.719 6.721 -13.349 1.00 11.03 100 ILE A CA 1
ATOM 577 C C . ILE A 1 100 ? 8.804 7.061 -12.335 1.00 12.14 100 ILE A C 1
ATOM 578 O O . ILE A 1 100 ? 8.778 6.558 -11.203 1.00 10.02 100 ILE A O 1
ATOM 583 N N . GLY A 1 101 ? 9.783 7.865 -12.760 1.00 9.94 101 GLY A N 1
ATOM 584 C CA . GLY A 1 101 ? 10.847 8.272 -11.863 1.00 10.86 101 GLY A CA 1
ATOM 585 C C . GLY A 1 101 ? 10.373 9.278 -10.831 1.00 11.33 101 GLY A C 1
ATOM 586 O O . GLY A 1 101 ? 9.472 10.073 -11.066 1.00 9.50 101 GLY A O 1
ATOM 587 N N . ILE A 1 102 ? 10.999 9.234 -9.662 1.00 10.01 102 ILE A N 1
ATOM 588 C CA . ILE A 1 102 ? 10.679 10.117 -8.551 1.00 7.70 102 ILE A CA 1
ATOM 589 C C . ILE A 1 102 ? 11.970 10.833 -8.162 1.00 8.99 102 ILE A C 1
ATOM 590 O O . ILE A 1 102 ? 12.963 10.173 -7.846 1.00 9.24 102 ILE A O 1
ATOM 595 N N . PRO A 1 103 ? 12.025 12.181 -8.179 1.00 8.50 103 PRO A N 1
ATOM 596 C CA . PRO A 1 103 ? 10.929 13.106 -8.456 1.00 9.60 103 PRO A CA 1
ATOM 597 C C . PRO A 1 103 ? 10.872 13.581 -9.910 1.00 7.96 103 PRO A C 1
ATOM 598 O O . PRO A 1 103 ? 10.035 14.431 -10.225 1.00 8.24 103 PRO A O 1
ATOM 602 N N . ASP A 1 104 ? 11.740 13.057 -10.784 1.00 8.34 104 ASP A N 1
ATOM 603 C CA . ASP A 1 104 ? 11.822 13.623 -12.133 1.00 10.73 104 ASP A CA 1
ATOM 604 C C . ASP A 1 104 ? 10.536 13.416 -12.912 1.00 9.20 104 ASP A C 1
ATOM 605 O O . ASP A 1 104 ? 10.183 14.254 -13.753 1.00 12.30 104 ASP A O 1
ATOM 610 N N . GLY A 1 105 ? 9.828 12.323 -12.659 1.00 7.95 105 GLY A N 1
ATOM 611 C CA . GLY A 1 105 ? 8.596 12.021 -13.361 1.00 11.62 105 GLY A CA 1
ATOM 612 C C . GLY A 1 105 ? 7.306 12.431 -12.681 1.00 12.79 105 GLY A C 1
ATOM 613 O O . GLY A 1 105 ? 6.234 11.977 -13.097 1.00 14.14 105 GLY A O 1
ATOM 614 N N . GLN A 1 106 ? 7.350 13.270 -11.656 1.00 10.45 106 GLN A N 1
ATOM 615 C CA . GLN A 1 106 ? 6.126 13.626 -10.958 1.00 14.80 106 GLN A CA 1
ATOM 616 C C . GLN A 1 106 ? 5.980 15.142 -10.893 1.00 7.67 106 GLN A C 1
ATOM 617 O O . GLN A 1 106 ? 6.960 15.889 -10.841 1.00 12.46 106 GLN A O 1
ATOM 623 N N . VAL A 1 107 ? 4.737 15.583 -10.962 1.00 6.38 107 VAL A N 1
ATOM 624 C CA . VAL A 1 107 ? 4.369 16.981 -10.806 1.00 11.69 107 VAL A CA 1
ATOM 625 C C . VAL A 1 107 ? 3.528 17.045 -9.536 1.00 12.20 107 VAL A C 1
ATOM 626 O O . VAL A 1 107 ? 2.364 16.640 -9.534 1.00 11.17 107 VAL A O 1
ATOM 630 N N . SER A 1 108 ? 4.120 17.525 -8.443 1.00 9.65 108 SER A N 1
ATOM 631 C CA . SER A 1 108 ? 3.579 17.319 -7.101 1.00 9.17 108 SER A CA 1
ATOM 632 C C . SER A 1 108 ? 3.519 18.648 -6.359 1.00 11.76 108 SER A C 1
ATOM 633 O O . SER A 1 108 ? 4.563 19.244 -6.084 1.00 8.22 108 SER A O 1
ATOM 636 N N . TYR A 1 109 ? 2.309 19.124 -6.057 1.00 9.21 109 TYR A N 1
ATOM 637 C CA . TYR A 1 109 ? 2.121 20.291 -5.200 1.00 8.57 109 TYR A CA 1
ATOM 638 C C . TYR A 1 109 ? 2.043 19.816 -3.753 1.00 9.50 109 TYR A C 1
ATOM 639 O O . TYR A 1 109 ? 0.985 19.393 -3.283 1.00 7.68 109 TYR A O 1
ATOM 648 N N . THR A 1 110 ? 3.174 19.879 -3.041 1.00 10.30 110 THR A N 1
ATOM 649 C CA . THR A 1 110 ? 3.233 19.399 -1.671 1.00 9.42 110 THR A CA 1
ATOM 650 C C . THR A 1 110 ? 2.657 20.422 -0.693 1.00 8.63 110 THR A C 1
ATOM 651 O O . THR A 1 110 ? 2.376 21.574 -1.032 1.00 11.05 110 THR A O 1
ATOM 655 N N . ALA A 1 111 ? 2.495 19.976 0.556 1.00 10.81 111 ALA A N 1
ATOM 656 C CA . ALA A 1 111 ? 2.156 20.891 1.638 1.00 14.07 111 ALA A CA 1
ATOM 657 C C . ALA A 1 111 ? 3.063 22.113 1.669 1.00 13.81 111 ALA A C 1
ATOM 658 O O . ALA A 1 111 ? 2.665 23.162 2.194 1.00 12.58 111 ALA A O 1
ATOM 660 N N . TYR A 1 112 ? 4.266 22.005 1.107 1.00 12.53 112 TYR A N 1
ATOM 661 C CA . TYR A 1 112 ? 5.269 23.062 1.161 1.00 10.21 112 TYR A CA 1
ATOM 662 C C . TYR A 1 112 ? 5.486 23.773 -0.173 1.00 10.74 112 TYR A C 1
ATOM 663 O O . TYR A 1 112 ? 6.365 24.641 -0.262 1.00 14.94 112 TYR A O 1
ATOM 672 N N . GLY A 1 113 ? 4.715 23.451 -1.198 1.00 6.78 113 GLY A N 1
ATOM 673 C CA . GLY A 1 113 ? 4.882 24.018 -2.519 1.00 11.14 113 GLY A CA 1
ATOM 674 C C . GLY A 1 113 ? 5.227 22.953 -3.543 1.00 9.83 113 GLY A C 1
ATOM 675 O O . GLY A 1 113 ? 5.304 21.764 -3.243 1.00 7.94 113 GLY A O 1
ATOM 676 N N . TRP A 1 114 ? 5.431 23.410 -4.776 1.00 9.97 114 TRP A N 1
ATOM 677 C CA . TRP A 1 114 ? 5.813 22.506 -5.857 1.00 9.87 114 TRP A CA 1
ATOM 678 C C . TRP A 1 114 ? 7.171 21.873 -5.602 1.00 9.87 114 TRP A C 1
ATOM 679 O O . TRP A 1 114 ? 8.122 22.530 -5.166 1.00 10.43 114 TRP A O 1
ATOM 690 N N . GLN A 1 115 ? 7.248 20.585 -5.888 1.00 9.12 115 GLN A N 1
ATOM 691 C CA . GLN A 1 115 ? 8.513 19.868 -5.872 1.00 9.08 115 GLN A CA 1
ATOM 692 C C . GLN A 1 115 ? 9.285 20.161 -7.153 1.00 9.84 115 GLN A C 1
ATOM 693 O O . GLN A 1 115 ? 8.803 19.878 -8.257 1.00 8.93 115 GLN A O 1
ATOM 699 N N . HIS A 1 116 ? 10.498 20.684 -7.016 1.00 9.65 116 HIS A N 1
ATOM 700 C CA . HIS A 1 116 ? 11.369 20.807 -8.176 1.00 11.83 116 HIS A CA 1
ATOM 701 C C . HIS A 1 116 ? 11.724 19.420 -8.696 1.00 9.31 116 HIS A C 1
ATOM 702 O O . HIS A 1 116 ? 12.037 18.513 -7.927 1.00 8.56 116 HIS A O 1
ATOM 709 N N . ARG A 1 117 ? 11.644 19.240 -10.009 1.00 11.03 117 ARG A N 1
ATOM 710 C CA . ARG A 1 117 ? 11.819 17.916 -10.599 1.00 8.37 117 ARG A CA 1
ATOM 711 C C . ARG A 1 117 ? 13.309 17.654 -10.828 1.00 12.59 117 ARG A C 1
ATOM 712 O O . ARG A 1 117 ? 13.846 17.816 -11.926 1.00 14.21 117 ARG A O 1
ATOM 720 N N . PHE A 1 118 ? 13.989 17.255 -9.740 1.00 10.18 118 PHE A N 1
ATOM 721 C CA . PHE A 1 118 ? 15.372 16.819 -9.791 1.00 11.82 118 PHE A CA 1
ATOM 722 C C . PHE A 1 118 ? 15.481 15.513 -10.580 1.00 12.94 118 PHE A C 1
ATOM 723 O O . PHE A 1 118 ? 14.477 14.850 -10.850 1.00 12.67 118 PHE A O 1
ATOM 731 N N . PRO A 1 119 ? 16.695 15.117 -10.970 1.00 14.76 119 PRO A N 1
ATOM 732 C CA . PRO A 1 119 ? 16.872 13.817 -11.638 1.00 11.23 119 PRO A CA 1
ATOM 733 C C . PRO A 1 119 ? 16.381 12.667 -10.766 1.00 12.10 119 PRO A C 1
ATOM 734 O O . PRO A 1 119 ? 16.167 12.809 -9.562 1.00 12.31 119 PRO A O 1
ATOM 738 N N . GLU A 1 120 ? 16.187 11.518 -11.406 1.00 10.37 120 GLU A N 1
ATOM 739 C CA . GLU A 1 120 ? 15.630 10.359 -10.720 1.00 12.33 120 GLU A CA 1
ATOM 740 C C . GLU A 1 120 ? 16.429 10.008 -9.470 1.00 11.60 120 GLU A C 1
ATOM 741 O O . GLU A 1 120 ? 17.660 9.930 -9.501 1.00 12.87 120 GLU A O 1
ATOM 747 N N . ALA A 1 121 ? 15.721 9.815 -8.362 1.00 9.59 121 ALA A N 1
ATOM 748 C CA . ALA A 1 121 ? 16.295 9.195 -7.174 1.00 11.32 121 ALA A CA 1
ATOM 749 C C . ALA A 1 121 ? 15.645 7.855 -6.858 1.00 12.26 121 ALA A C 1
ATOM 750 O O . ALA A 1 121 ? 16.351 6.874 -6.593 1.00 12.40 121 ALA A O 1
ATOM 752 N N . GLN A 1 122 ? 14.310 7.783 -6.930 1.00 10.31 122 GLN A N 1
ATOM 753 C CA . GLN A 1 122 ? 13.569 6.539 -6.735 1.00 10.00 122 GLN A CA 1
ATOM 754 C C . GLN A 1 122 ? 12.606 6.343 -7.902 1.00 10.85 122 GLN A C 1
ATOM 755 O O . GLN A 1 122 ? 12.713 7.035 -8.922 1.00 10.21 122 GLN A O 1
ATOM 761 N N . PHE A 1 123 ? 11.655 5.418 -7.781 1.00 8.35 123 PHE A N 1
ATOM 762 C CA . PHE A 1 123 ? 10.674 5.242 -8.843 1.00 9.59 123 PHE A CA 1
ATOM 763 C C . PHE A 1 123 ? 9.407 4.651 -8.263 1.00 10.25 123 PHE A C 1
ATOM 764 O O . PHE A 1 123 ? 9.339 4.323 -7.080 1.00 8.57 123 PHE A O 1
ATOM 772 N N . MET A 1 124 ? 8.390 4.550 -9.120 1.00 7.88 124 MET A N 1
ATOM 773 C CA . MET A 1 124 ? 7.179 3.812 -8.814 1.00 9.40 124 MET A CA 1
ATOM 774 C C . MET A 1 124 ? 6.699 3.110 -10.076 1.00 12.05 124 MET A C 1
ATOM 775 O O . MET A 1 124 ? 7.102 3.456 -11.190 1.00 9.17 124 MET A O 1
ATOM 780 N N . ILE A 1 125 ? 5.852 2.098 -9.886 1.00 8.52 125 ILE A N 1
ATOM 781 C CA . ILE A 1 125 ? 5.174 1.404 -10.982 1.00 8.29 125 ILE A CA 1
ATOM 782 C C . ILE A 1 125 ? 3.700 1.799 -10.950 1.00 9.35 125 ILE A C 1
ATOM 783 O O . ILE A 1 125 ? 3.053 1.722 -9.899 1.00 9.86 125 ILE A O 1
ATOM 788 N N . ALA A 1 126 ? 3.169 2.210 -12.102 1.00 8.28 126 ALA A N 1
ATOM 789 C CA . ALA A 1 126 ? 1.822 2.750 -12.215 1.00 9.17 126 ALA A CA 1
ATOM 790 C C . ALA A 1 126 ? 1.015 1.868 -13.160 1.00 11.15 126 ALA A C 1
ATOM 791 O O . ALA A 1 126 ? 1.366 1.735 -14.339 1.00 8.98 126 ALA A O 1
ATOM 793 N N . CYS A 1 127 ? -0.024 1.226 -12.632 1.00 5.81 127 CYS A N 1
ATOM 794 C CA . CYS A 1 127 ? -0.916 0.398 -13.447 1.00 7.76 127 CYS A CA 1
ATOM 795 C C . CYS A 1 127 ? -2.175 0.142 -12.633 1.00 11.62 127 CYS A C 1
ATOM 796 O O . CYS A 1 127 ? -2.241 0.466 -11.443 1.00 8.70 127 CYS A O 1
ATOM 799 N N . SER A 1 128 ? -3.192 -0.417 -13.289 1.00 7.62 128 SER A N 1
ATOM 800 C CA . SER A 1 128 ? -4.373 -0.834 -12.542 1.00 7.96 128 SER A CA 1
ATOM 801 C C . SER A 1 128 ? -3.978 -1.860 -11.486 1.00 9.51 128 SER A C 1
ATOM 802 O O . SER A 1 128 ? -3.071 -2.674 -11.681 1.00 11.66 128 SER A O 1
ATOM 805 N N . ARG A 1 129 ? -4.631 -1.783 -10.336 1.00 8.80 129 ARG A N 1
ATOM 806 C CA . ARG A 1 129 ? -4.404 -2.817 -9.333 1.00 9.60 129 ARG A CA 1
ATOM 807 C C . ARG A 1 129 ? -4.849 -4.182 -9.848 1.00 10.44 129 ARG A C 1
ATOM 808 O O . ARG A 1 129 ? -4.246 -5.203 -9.504 1.00 10.73 129 ARG A O 1
ATOM 816 N N . ALA A 1 130 ? -5.872 -4.215 -10.709 1.00 11.58 130 ALA A N 1
ATOM 817 C CA . ALA A 1 130 ? -6.313 -5.477 -11.299 1.00 15.65 130 ALA A CA 1
ATOM 818 C C . ALA A 1 130 ? -5.201 -6.127 -12.114 1.00 14.00 130 ALA A C 1
ATOM 819 O O . ALA A 1 130 ? -4.956 -7.337 -11.999 1.00 9.78 130 ALA A O 1
ATOM 821 N N . LEU A 1 131 ? -4.494 -5.332 -12.920 1.00 12.00 131 LEU A N 1
ATOM 822 C CA . LEU A 1 131 ? -3.385 -5.871 -13.701 1.00 11.17 131 LEU A CA 1
ATOM 823 C C . LEU A 1 131 ? -2.224 -6.311 -12.814 1.00 12.83 131 LEU A C 1
ATOM 824 O O . LEU A 1 131 ? -1.610 -7.366 -13.050 1.00 12.70 131 LEU A O 1
ATOM 829 N N . LEU A 1 132 ? -1.878 -5.498 -11.816 1.00 8.01 132 LEU A N 1
ATOM 830 C CA . LEU A 1 132 ? -0.796 -5.862 -10.915 1.00 7.84 132 LEU A CA 1
ATOM 831 C C . LEU A 1 132 ? -1.099 -7.187 -10.223 1.00 9.09 132 LEU A C 1
ATOM 832 O O . LEU A 1 132 ? -0.252 -8.086 -10.170 1.00 9.02 132 LEU A O 1
ATOM 837 N N . ASP A 1 133 ? -2.310 -7.320 -9.681 1.00 8.83 133 ASP A N 1
ATOM 838 C CA . ASP A 1 133 ? -2.702 -8.564 -9.018 1.00 10.67 133 ASP A CA 1
ATOM 839 C C . ASP A 1 133 ? -2.667 -9.751 -9.971 1.00 11.33 133 ASP A C 1
ATOM 840 O O . ASP A 1 133 ? -2.164 -10.826 -9.623 1.00 10.44 133 ASP A O 1
ATOM 845 N N . TRP A 1 134 ? -3.227 -9.594 -11.175 1.00 9.61 134 TRP A N 1
ATOM 846 C CA . TRP A 1 134 ? -3.221 -10.726 -12.099 1.00 13.82 134 TRP A CA 1
ATOM 847 C C . TRP A 1 134 ? -1.794 -11.151 -12.418 1.00 13.37 134 TRP A C 1
ATOM 848 O O . TRP A 1 134 ? -1.450 -12.340 -12.365 1.00 12.59 134 TRP A O 1
ATOM 859 N N . THR A 1 135 ? -0.946 -10.178 -12.736 1.00 16.08 135 THR A N 1
ATOM 860 C CA . THR A 1 135 ? 0.439 -10.462 -13.084 1.00 12.07 135 THR A CA 1
ATOM 861 C C . THR A 1 135 ? 1.167 -11.141 -11.941 1.00 13.08 135 THR A C 1
ATOM 862 O O . THR A 1 135 ? 1.891 -12.124 -12.144 1.00 13.42 135 THR A O 1
ATOM 866 N N . VAL A 1 136 ? 0.996 -10.615 -10.728 1.00 8.80 136 VAL A N 1
ATOM 867 C CA . VAL A 1 136 ? 1.670 -11.186 -9.570 1.00 6.80 136 VAL A CA 1
ATOM 868 C C . VAL A 1 136 ? 1.163 -12.599 -9.307 1.00 8.16 136 VAL A C 1
ATOM 869 O O . VAL A 1 136 ? 1.946 -13.509 -8.989 1.00 10.12 136 VAL A O 1
ATOM 873 N N . ARG A 1 137 ? -0.145 -12.815 -9.451 1.00 13.69 137 ARG A N 1
ATOM 874 C CA . ARG A 1 137 ? -0.687 -14.154 -9.218 1.00 11.94 137 ARG A CA 1
ATOM 875 C C . ARG A 1 137 ? -0.153 -15.146 -10.248 1.00 13.01 137 ARG A C 1
ATOM 876 O O . ARG A 1 137 ? 0.286 -16.245 -9.891 1.00 12.17 137 ARG A O 1
ATOM 884 N N . GLU A 1 138 ? -0.184 -14.773 -11.537 1.00 14.50 138 GLU A N 1
ATOM 885 C CA . GLU A 1 138 ? 0.303 -15.661 -12.595 1.00 15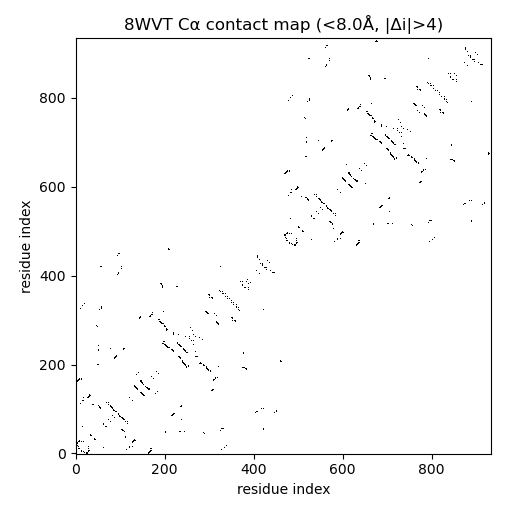.25 138 GLU A CA 1
ATOM 886 C C . GLU A 1 138 ? 1.751 -16.065 -12.357 1.00 12.00 138 GLU A C 1
ATOM 887 O O . GLU A 1 138 ? 2.112 -17.242 -12.474 1.00 17.29 138 GLU A O 1
ATOM 893 N N . GLU A 1 139 ? 2.606 -15.088 -12.050 1.00 12.41 139 GLU A N 1
ATOM 894 C CA . GLU A 1 139 ? 4.008 -15.384 -11.785 1.00 13.26 139 GLU A CA 1
ATOM 895 C C . GLU A 1 139 ? 4.154 -16.317 -10.587 1.00 12.98 139 GLU A C 1
ATOM 896 O O . GLU A 1 139 ? 4.945 -17.266 -10.617 1.00 11.45 139 GLU A O 1
ATOM 902 N N . THR A 1 140 ? 3.416 -16.050 -9.511 1.00 11.88 140 THR A N 1
ATOM 903 C CA . THR A 1 140 ? 3.520 -16.894 -8.321 1.00 11.35 140 THR A CA 1
ATOM 904 C C . THR A 1 140 ? 3.119 -18.334 -8.625 1.00 12.78 140 THR A C 1
ATOM 905 O O . THR A 1 140 ? 3.805 -19.279 -8.213 1.00 13.03 140 THR A O 1
ATOM 909 N N . LEU A 1 141 ? 2.017 -18.522 -9.349 1.00 11.57 141 LEU A N 1
ATOM 910 C CA . LEU A 1 141 ? 1.458 -19.855 -9.551 1.00 12.92 141 LEU A CA 1
ATOM 911 C C . LEU A 1 141 ? 2.202 -20.663 -10.613 1.00 18.39 141 LEU A C 1
ATOM 912 O O . LEU A 1 141 ? 1.850 -21.833 -10.847 1.00 16.27 141 LEU A O 1
ATOM 917 N N . ARG A 1 142 ? 3.241 -20.089 -11.231 1.00 15.99 142 ARG A N 1
ATOM 918 C CA . ARG A 1 142 ? 4.134 -20.906 -12.047 1.00 15.49 142 ARG A CA 1
ATOM 919 C C . ARG A 1 142 ? 4.784 -22.006 -11.220 1.00 17.19 142 ARG A C 1
ATOM 920 O O . ARG A 1 142 ? 5.196 -23.032 -11.770 1.00 17.16 142 ARG A O 1
ATOM 922 N N . GLU A 1 143 ? 4.913 -21.804 -9.912 1.00 11.86 143 GLU A N 1
ATOM 923 C CA . GLU A 1 143 ? 5.398 -22.849 -9.011 1.00 16.06 143 GLU A CA 1
ATOM 924 C C . GLU A 1 143 ? 4.259 -23.822 -8.723 1.00 16.60 143 GLU A C 1
ATOM 925 O O . GLU A 1 143 ? 3.299 -23.465 -8.031 1.00 13.69 143 GLU A O 1
ATOM 931 N N . GLU A 1 144 ? 4.336 -25.040 -9.277 1.00 11.04 144 GLU A N 1
ATOM 932 C CA . GLU A 1 144 ? 3.232 -25.982 -9.108 1.00 10.44 144 GLU A CA 1
ATOM 933 C C . GLU A 1 144 ? 3.100 -26.467 -7.667 1.00 13.74 144 GLU A C 1
ATOM 934 O O . GLU A 1 144 ? 2.053 -27.020 -7.298 1.00 13.89 144 GLU A O 1
ATOM 936 N N . ARG A 1 145 ? 4.118 -26.262 -6.838 1.00 11.11 145 ARG A N 1
ATOM 937 C CA . ARG A 1 145 ? 3.986 -26.599 -5.429 1.00 13.34 145 ARG A CA 1
ATOM 938 C C . ARG A 1 145 ? 3.153 -25.582 -4.665 1.00 11.90 145 ARG A C 1
ATOM 939 O O . ARG A 1 145 ? 2.898 -25.792 -3.477 1.00 9.80 145 ARG A O 1
ATOM 947 N N . ILE A 1 146 ? 2.719 -24.494 -5.318 1.00 10.14 146 ILE A N 1
ATOM 948 C CA . ILE A 1 146 ? 1.733 -23.578 -4.763 1.00 9.94 146 ILE A CA 1
ATOM 949 C C . ILE A 1 146 ? 0.387 -23.821 -5.438 1.00 9.09 146 ILE A C 1
ATOM 950 O O . ILE A 1 146 ? 0.294 -23.837 -6.672 1.00 12.80 146 ILE A O 1
ATOM 955 N N . ALA A 1 147 ? -0.655 -24.033 -4.636 1.00 10.95 147 ALA A N 1
ATOM 956 C CA . ALA A 1 147 ? -2.000 -24.253 -5.153 1.00 12.34 147 ALA A CA 1
ATOM 957 C C . ALA A 1 147 ? -2.939 -23.209 -4.572 1.00 10.56 147 ALA A C 1
ATOM 958 O O . ALA A 1 147 ? -2.961 -23.012 -3.352 1.00 11.00 147 ALA A O 1
ATOM 960 N N . LEU A 1 148 ? -3.724 -22.554 -5.435 1.00 8.58 148 LEU A N 1
ATOM 961 C CA . LEU A 1 148 ? -4.754 -21.619 -4.999 1.00 10.49 148 LEU A CA 1
ATOM 962 C C . LEU A 1 148 ? -6.096 -22.345 -4.973 1.00 15.16 148 LEU A C 1
ATOM 963 O O . LEU A 1 148 ? -6.516 -22.916 -5.986 1.00 14.62 148 LEU A O 1
ATOM 968 N N . VAL A 1 149 ? -6.752 -22.338 -3.814 1.00 8.53 149 VAL A N 1
ATOM 969 C CA . VAL A 1 149 ? -8.030 -23.010 -3.611 1.00 9.61 149 VAL A CA 1
ATOM 970 C C . VAL A 1 149 ? -9.085 -21.920 -3.461 1.00 13.24 149 VAL A C 1
ATOM 971 O O . VAL A 1 149 ? -9.199 -21.292 -2.404 1.00 11.30 149 VAL A O 1
ATOM 975 N N . GLU A 1 150 ? -9.846 -21.673 -4.525 1.00 14.49 150 GLU A N 1
ATOM 976 C CA . GLU A 1 150 ? -10.804 -20.574 -4.568 1.00 15.93 150 GLU A CA 1
ATOM 977 C C . GLU A 1 150 ? -12.143 -20.979 -3.969 1.00 14.93 150 GLU A C 1
ATOM 978 O O . GLU A 1 150 ? -12.419 -22.158 -3.723 1.00 13.02 150 GLU A O 1
ATOM 984 N N . LYS A 1 151 ? -12.998 -19.975 -3.767 1.00 14.12 151 LYS A N 1
ATOM 985 C CA . LYS A 1 151 ? -14.376 -20.199 -3.320 1.00 13.65 151 LYS A CA 1
ATOM 986 C C . LYS A 1 151 ? -14.425 -21.146 -2.124 1.00 17.79 151 LYS A C 1
ATOM 987 O O . LYS A 1 151 ? -15.203 -22.103 -2.082 1.00 15.01 151 LYS A O 1
ATOM 993 N N . THR A 1 152 ? -13.561 -20.886 -1.151 1.00 14.86 152 THR A N 1
ATOM 994 C CA . THR A 1 152 ? -13.427 -21.733 0.022 1.00 15.42 152 THR A CA 1
ATOM 995 C C . THR A 1 152 ? -13.407 -20.850 1.265 1.00 17.69 152 THR A C 1
ATOM 996 O O . THR A 1 152 ? -12.668 -19.860 1.312 1.00 17.80 152 THR A O 1
ATOM 1000 N N . GLU A 1 153 ? -14.246 -21.186 2.248 1.00 14.17 153 GLU A N 1
ATOM 1001 C CA . GLU A 1 153 ? -14.328 -20.443 3.501 1.00 19.52 153 GLU A CA 1
ATOM 1002 C C . GLU A 1 153 ? -13.348 -21.004 4.517 1.00 15.52 153 GLU A C 1
ATOM 1003 O O . GLU A 1 153 ? -13.085 -22.206 4.547 1.00 17.47 153 GLU A O 1
ATOM 1009 N N . VAL A 1 154 ? -12.842 -20.129 5.381 1.00 17.77 154 VAL A N 1
ATOM 1010 C CA . VAL A 1 154 ? -11.970 -20.533 6.477 1.00 15.83 154 VAL A CA 1
ATOM 1011 C C . VAL A 1 154 ? -12.814 -20.631 7.740 1.00 17.17 154 VAL A C 1
ATOM 1012 O O . VAL A 1 154 ? -13.266 -19.617 8.279 1.00 19.28 154 VAL A O 1
ATOM 1016 N N . LEU A 1 155 ? -13.003 -21.849 8.242 1.00 18.01 155 LEU A N 1
ATOM 1017 C CA . LEU A 1 155 ? -13.884 -22.045 9.388 1.00 16.15 155 LEU A CA 1
ATOM 1018 C C . LEU A 1 155 ? -13.161 -21.880 10.716 1.00 17.52 155 LEU A C 1
ATOM 1019 O O . LEU A 1 155 ? -13.676 -21.197 11.609 1.00 18.48 155 LEU A O 1
ATOM 1024 N N . ALA A 1 156 ? -11.969 -22.461 10.851 1.00 15.37 156 ALA A N 1
ATOM 1025 C CA . ALA A 1 156 ? -11.278 -22.503 12.131 1.00 15.64 156 ALA A CA 1
ATOM 1026 C C . ALA A 1 156 ? -9.800 -22.777 11.904 1.00 12.09 156 ALA A C 1
ATOM 1027 O O . ALA A 1 156 ? -9.415 -23.420 10.924 1.00 11.46 156 ALA A O 1
ATOM 1029 N N . LEU A 1 157 ? -8.982 -22.277 12.819 1.00 12.70 157 LEU A N 1
ATOM 1030 C CA . LEU A 1 157 ? -7.604 -22.732 12.923 1.00 10.68 157 LEU A CA 1
ATOM 1031 C C . LEU A 1 157 ? -7.577 -24.067 13.650 1.00 11.95 157 LEU A C 1
ATOM 1032 O O . LEU A 1 157 ? -8.291 -24.266 14.636 1.00 14.30 157 LEU A O 1
ATOM 1037 N N . LEU A 1 158 ? -6.736 -24.973 13.177 1.00 13.42 158 LEU A N 1
ATOM 1038 C CA . LEU A 1 158 ? -6.582 -26.264 13.828 1.00 14.75 158 LEU A CA 1
ATOM 1039 C C . LEU A 1 158 ? -5.526 -26.183 14.920 1.00 12.61 158 LEU A C 1
ATOM 1040 O O . LEU A 1 158 ? -4.552 -25.435 14.818 1.00 12.29 158 LEU A O 1
ATOM 1045 N N . GLY A 1 159 ? -5.720 -26.984 15.961 1.00 13.96 159 GLY A N 1
ATOM 1046 C CA . GLY A 1 159 ? -4.784 -26.996 17.061 1.00 13.44 159 GLY A CA 1
ATOM 1047 C C . GLY A 1 159 ? -5.319 -26.249 18.263 1.00 16.32 159 GLY A C 1
ATOM 1048 O O . GLY A 1 159 ? -6.494 -26.384 18.610 1.00 20.32 159 GLY A O 1
ATOM 1049 N N . ASP A 1 160 ? -4.478 -25.452 18.908 1.00 14.60 160 ASP A N 1
ATOM 1050 C CA . ASP A 1 160 ? -4.899 -24.731 20.106 1.00 14.99 160 ASP A CA 1
ATOM 1051 C C . ASP A 1 160 ? -4.043 -23.478 20.233 1.00 16.99 160 ASP A C 1
ATOM 1052 O O . ASP A 1 160 ? -3.262 -23.150 19.337 1.00 14.32 160 ASP A O 1
ATOM 1057 N N . ALA A 1 161 ? -4.200 -22.771 21.357 1.00 17.10 161 ALA A N 1
ATOM 1058 C CA . ALA A 1 161 ? -3.453 -21.537 21.583 1.00 16.14 161 ALA A CA 1
ATOM 1059 C C . ALA A 1 161 ? -1.950 -21.767 21.617 1.00 15.57 161 ALA A C 1
ATOM 1060 O O . ALA A 1 161 ? -1.188 -20.826 21.382 1.00 16.97 161 ALA A O 1
ATOM 1062 N N . GLY A 1 162 ? -1.508 -22.991 21.909 1.00 16.34 162 GLY A N 1
ATOM 1063 C CA . GLY A 1 162 ? -0.084 -23.277 21.941 1.00 16.97 162 GLY A CA 1
ATOM 1064 C C . GLY A 1 162 ? 0.535 -23.562 20.588 1.00 11.54 162 GLY A C 1
ATOM 1065 O O . GLY A 1 162 ? 1.720 -23.284 20.379 1.00 15.28 162 GLY A O 1
ATOM 1066 N N . ARG A 1 163 ? -0.225 -24.144 19.666 1.00 14.24 163 ARG A N 1
ATOM 1067 C CA . ARG A 1 163 ? 0.321 -24.452 18.349 1.00 15.59 163 ARG A CA 1
ATOM 1068 C C . ARG A 1 163 ? -0.811 -24.606 17.348 1.00 14.32 163 ARG A C 1
ATOM 1069 O O . ARG A 1 163 ? -1.747 -25.378 17.584 1.00 13.80 163 ARG A O 1
ATOM 1077 N N . VAL A 1 164 ? -0.714 -23.885 16.235 1.00 9.93 164 VAL A N 1
ATOM 1078 C CA . VAL A 1 164 ? -1.660 -24.022 15.139 1.00 10.70 164 VAL A CA 1
ATOM 1079 C C . VAL A 1 164 ? -1.136 -25.110 14.211 1.00 10.77 164 VAL A C 1
ATOM 1080 O O . VAL A 1 164 ? 0.067 -25.176 13.937 1.00 11.65 164 VAL A O 1
ATOM 1084 N N . THR A 1 165 ? -2.034 -25.988 13.751 1.00 10.78 165 THR A N 1
ATOM 1085 C CA . THR A 1 165 ? -1.654 -27.172 12.983 1.00 12.60 165 THR A CA 1
ATOM 1086 C C . THR A 1 165 ? -2.354 -27.256 11.623 1.00 13.63 165 THR A C 1
ATOM 1087 O O . THR A 1 165 ? -2.303 -28.308 10.973 1.00 13.75 165 THR A O 1
ATOM 1091 N N . GLY A 1 166 ? -3.001 -26.189 11.174 1.00 15.05 166 GLY A N 1
ATOM 1092 C CA . GLY A 1 166 ? -3.700 -26.184 9.907 1.00 10.80 166 GLY A CA 1
ATOM 1093 C C . GLY A 1 166 ? -4.993 -25.409 10.024 1.00 12.26 166 GLY A C 1
ATOM 1094 O O . GLY A 1 166 ? -5.183 -24.630 10.958 1.00 14.51 166 GLY A O 1
ATOM 1095 N N . VAL A 1 167 ? -5.889 -25.611 9.061 1.00 9.22 167 VAL A N 1
ATOM 1096 C CA . VAL A 1 167 ? -7.151 -24.882 9.016 1.00 9.60 167 VAL A CA 1
ATOM 1097 C C . VAL A 1 167 ? -8.257 -25.831 8.586 1.00 13.11 167 VAL A C 1
ATOM 1098 O O . VAL A 1 167 ? -8.050 -26.716 7.749 1.00 16.32 167 VAL A O 1
ATOM 1102 N N . ARG A 1 168 ? -9.434 -25.646 9.172 1.00 12.76 168 ARG A N 1
ATOM 1103 C CA . ARG A 1 168 ? -10.648 -26.304 8.714 1.00 13.86 168 ARG A CA 1
ATOM 1104 C C . ARG A 1 168 ? -11.334 -25.367 7.730 1.00 12.00 168 ARG A C 1
ATOM 1105 O O . ARG A 1 168 ? -11.581 -24.204 8.053 1.00 17.00 168 ARG A O 1
ATOM 1109 N N . VAL A 1 169 ? -11.635 -25.866 6.536 1.00 12.52 169 VAL A N 1
ATOM 1110 C CA . VAL A 1 169 ? -12.236 -25.050 5.486 1.00 16.44 169 VAL A CA 1
ATOM 1111 C C . VAL A 1 169 ? -13.547 -25.684 5.029 1.00 18.74 169 VAL A C 1
ATOM 1112 O O . VAL A 1 169 ? -13.847 -26.841 5.326 1.00 15.70 169 VAL A O 1
ATOM 1116 N N . ARG A 1 170 ? -14.320 -24.901 4.276 1.00 14.65 170 ARG A N 1
ATOM 1117 C CA . ARG A 1 170 ? -15.577 -25.357 3.697 1.00 18.28 170 ARG A CA 1
ATOM 1118 C C . ARG A 1 170 ? -15.606 -24.963 2.231 1.00 19.29 170 ARG A C 1
ATOM 1119 O O . ARG A 1 170 ? -15.455 -23.783 1.899 1.00 17.14 170 ARG A O 1
ATOM 1127 N N . ASP A 1 171 ? -15.808 -25.946 1.359 1.00 16.83 171 ASP A N 1
ATOM 1128 C CA . ASP A 1 171 ? -15.995 -25.665 -0.056 1.00 16.67 171 ASP A CA 1
ATOM 1129 C C . ASP A 1 171 ? -17.351 -25.002 -0.259 1.00 22.08 171 ASP A C 1
ATOM 1130 O O . ASP A 1 171 ? -18.375 -25.523 0.191 1.00 21.59 171 ASP A O 1
ATOM 1135 N N . GLN A 1 172 ? -17.366 -23.842 -0.921 1.00 18.23 172 GLN A N 1
ATOM 1136 C CA . GLN A 1 172 ? -18.630 -23.117 -1.059 1.00 21.03 172 GLN A CA 1
ATOM 1137 C C . GLN A 1 172 ? -19.623 -23.881 -1.921 1.00 24.41 172 GLN A C 1
ATOM 1138 O O . GLN A 1 172 ? -20.822 -23.908 -1.623 1.00 21.30 172 GLN A O 1
ATOM 1144 N N . GLU A 1 173 ? -19.152 -24.493 -3.000 1.00 24.37 173 GLU A N 1
ATOM 1145 C CA . GLU A 1 173 ? -20.089 -25.094 -3.935 1.00 21.76 173 GLU A CA 1
ATOM 1146 C C . GLU A 1 173 ? -20.646 -26.406 -3.399 1.00 23.02 173 GLU A C 1
ATOM 1147 O O . GLU A 1 173 ? -21.864 -26.619 -3.423 1.00 22.84 173 GLU A O 1
ATOM 1153 N N . SER A 1 174 ? -19.791 -27.257 -2.839 1.00 25.47 174 SER A N 1
ATOM 1154 C CA . SER A 1 174 ? -20.232 -28.533 -2.293 1.00 25.67 174 SER A CA 1
ATOM 1155 C C . SER A 1 174 ? -20.717 -28.427 -0.853 1.00 25.22 174 SER A C 1
ATOM 1156 O O . SER A 1 174 ? -21.555 -29.231 -0.430 1.00 27.74 174 SER A O 1
ATOM 1159 N N . GLY A 1 175 ? -20.201 -27.473 -0.079 1.00 18.15 175 GLY A N 1
ATOM 1160 C CA . GLY A 1 175 ? -20.512 -27.420 1.335 1.00 22.29 175 GLY A CA 1
ATOM 1161 C C . GLY A 1 175 ? -19.711 -28.379 2.186 1.00 19.61 175 GLY A C 1
ATOM 1162 O O . GLY A 1 175 ? -19.915 -28.427 3.409 1.00 22.70 175 GLY A O 1
ATOM 1163 N N . GLU A 1 176 ? -18.823 -29.155 1.580 1.00 21.12 176 GLU A N 1
ATOM 1164 C CA . GLU A 1 176 ? -18.046 -30.132 2.319 1.00 22.29 176 GLU A CA 1
ATOM 1165 C C . GLU A 1 176 ? -16.922 -29.441 3.071 1.00 23.26 176 GLU A C 1
ATOM 1166 O O . GLU A 1 176 ? -16.319 -28.486 2.576 1.00 20.20 176 GLU A O 1
ATOM 1172 N N . GLU A 1 177 ? -16.639 -29.940 4.265 1.00 23.31 177 GLU A N 1
ATOM 1173 C CA . GLU A 1 177 ? -15.581 -29.409 5.100 1.00 21.45 177 GLU A CA 1
ATOM 1174 C C . GLU A 1 177 ? -14.409 -30.378 5.116 1.00 22.60 177 GLU A C 1
ATOM 1175 O O . GLU A 1 177 ? -14.577 -31.591 4.963 1.00 20.19 177 GLU A O 1
ATOM 1181 N N . ARG A 1 178 ? -13.208 -29.824 5.237 1.00 16.29 178 ARG A N 1
ATOM 1182 C CA . ARG A 1 178 ? -12.025 -30.650 5.396 1.00 23.47 178 ARG A CA 1
ATOM 1183 C C . ARG A 1 178 ? -10.989 -29.862 6.172 1.00 24.12 178 ARG A C 1
ATOM 1184 O O . ARG A 1 178 ? -11.029 -28.629 6.237 1.00 19.73 178 ARG A O 1
ATOM 1192 N N . GLU A 1 179 ? -10.075 -30.601 6.778 1.00 18.49 179 GLU A N 1
ATOM 1193 C CA . GLU A 1 179 ? -8.937 -30.025 7.467 1.00 12.63 179 GLU A CA 1
ATOM 1194 C C . GLU A 1 179 ? -7.766 -30.009 6.494 1.00 20.20 179 GLU A C 1
ATOM 1195 O O . GLU A 1 179 ? -7.490 -31.015 5.832 1.00 19.81 179 GLU A O 1
ATOM 1201 N N . VAL A 1 180 ? -7.116 -28.858 6.368 1.00 15.27 180 VAL A N 1
ATOM 1202 C CA . VAL A 1 180 ? -5.909 -28.719 5.562 1.00 15.30 180 VAL A CA 1
ATOM 1203 C C . VAL A 1 180 ? -4.731 -28.605 6.529 1.00 13.36 180 VAL A C 1
ATOM 1204 O O . VAL A 1 180 ? -4.641 -27.614 7.270 1.00 14.50 180 VAL A O 1
ATOM 1208 N N . PRO A 1 181 ? -3.811 -29.570 6.561 1.00 15.84 181 PRO A N 1
ATOM 1209 C CA . PRO A 1 181 ? -2.737 -29.525 7.558 1.00 16.48 181 PRO A CA 1
ATOM 1210 C C . PRO A 1 181 ? -1.696 -28.477 7.209 1.00 13.61 181 PRO A C 1
ATOM 1211 O O . PRO A 1 181 ? -1.509 -28.110 6.043 1.00 11.93 181 PRO A O 1
ATOM 1215 N N . ALA A 1 182 ? -1.005 -27.997 8.240 1.00 10.92 182 ALA A N 1
ATOM 1216 C CA . ALA A 1 182 ? 0.053 -27.023 8.016 1.00 11.50 182 ALA A CA 1
ATOM 1217 C C . ALA A 1 182 ? 1.054 -27.055 9.159 1.00 12.16 182 ALA A C 1
ATOM 1218 O O . ALA A 1 182 ? 0.683 -27.254 10.317 1.00 14.85 182 ALA A O 1
ATOM 1220 N N . ASP A 1 183 ? 2.330 -26.877 8.823 1.00 11.07 183 ASP A N 1
ATOM 1221 C CA . ASP A 1 183 ? 3.307 -26.544 9.855 1.00 12.31 183 ASP A CA 1
ATOM 1222 C C . ASP A 1 183 ? 3.314 -25.057 10.154 1.00 12.94 183 ASP A C 1
ATOM 1223 O O . ASP A 1 183 ? 3.686 -24.656 11.266 1.00 11.46 183 ASP A O 1
ATOM 1228 N N . LEU A 1 184 ? 2.875 -24.246 9.200 1.00 9.57 184 LEU A N 1
ATOM 1229 C CA . LEU A 1 184 ? 2.788 -22.796 9.354 1.00 9.19 184 LEU A CA 1
ATOM 1230 C C . LEU A 1 184 ? 1.551 -22.300 8.624 1.00 8.36 184 LEU A C 1
ATOM 1231 O O . LEU A 1 184 ? 1.349 -22.633 7.452 1.00 10.24 184 LEU A O 1
ATOM 1236 N N . VAL A 1 185 ? 0.731 -21.522 9.322 1.00 6.12 185 VAL A N 1
ATOM 1237 C CA . VAL A 1 185 ? -0.426 -20.837 8.758 1.00 8.13 185 VAL A CA 1
ATOM 1238 C C . VAL A 1 185 ? -0.111 -19.348 8.740 1.00 7.10 185 VAL A C 1
ATOM 1239 O O . VAL A 1 185 ? 0.311 -18.792 9.762 1.00 9.62 185 VAL A O 1
ATOM 1243 N N . VAL A 1 186 ? -0.276 -18.711 7.583 1.00 6.86 186 VAL A N 1
ATOM 1244 C CA . VAL A 1 186 ? -0.087 -17.269 7.464 1.00 7.48 186 VAL A CA 1
ATOM 1245 C C . VAL A 1 186 ? -1.415 -16.648 7.051 1.00 8.59 186 VAL A C 1
ATOM 1246 O O . VAL A 1 186 ? -1.958 -16.969 5.985 1.00 7.23 186 VAL A O 1
ATOM 1250 N N . ASP A 1 187 ? -1.936 -15.766 7.894 1.00 4.84 187 ASP A N 1
ATOM 1251 C CA . ASP A 1 187 ? -3.160 -15.048 7.581 1.00 8.79 187 ASP A CA 1
ATOM 1252 C C . ASP A 1 187 ? -2.795 -13.812 6.776 1.00 10.71 187 ASP A C 1
ATOM 1253 O O . ASP A 1 187 ? -2.158 -12.886 7.301 1.00 9.20 187 ASP A O 1
ATOM 1258 N N . THR A 1 188 ? -3.204 -13.793 5.509 1.00 6.98 188 THR A N 1
ATOM 1259 C CA . THR A 1 188 ? -3.068 -12.618 4.664 1.00 7.90 188 THR A CA 1
ATOM 1260 C C . THR A 1 188 ? -4.424 -12.246 4.063 1.00 8.31 188 THR A C 1
ATOM 1261 O O . THR A 1 188 ? -4.547 -11.969 2.869 1.00 9.77 188 THR A O 1
ATOM 1265 N N . THR A 1 189 ? -5.473 -12.237 4.889 1.00 7.56 189 THR A N 1
ATOM 1266 C CA . THR A 1 189 ? -6.813 -12.016 4.378 1.00 8.64 189 THR A CA 1
ATOM 1267 C C . THR A 1 189 ? -7.198 -10.540 4.336 1.00 10.67 189 THR A C 1
ATOM 1268 O O . THR A 1 189 ? -8.366 -10.225 4.087 1.00 9.61 189 THR A O 1
ATOM 1272 N N . GLY A 1 190 ? -6.240 -9.634 4.567 1.00 6.49 190 GLY A N 1
ATOM 1273 C CA . GLY A 1 190 ? -6.425 -8.228 4.267 1.00 8.17 190 GLY A CA 1
ATOM 1274 C C . GLY A 1 190 ? -7.128 -7.471 5.376 1.00 10.61 190 GLY A C 1
ATOM 1275 O O . GLY A 1 190 ? -7.259 -7.933 6.504 1.00 8.21 190 GLY A O 1
ATOM 1276 N N . ARG A 1 191 ? -7.606 -6.276 5.018 1.00 9.81 191 ARG A N 1
ATOM 1277 C CA . ARG A 1 191 ? -8.193 -5.383 6.009 1.00 13.37 191 ARG A CA 1
ATOM 1278 C C . ARG A 1 191 ? -9.410 -6.005 6.677 1.00 14.42 191 ARG A C 1
ATOM 1279 O O . ARG A 1 191 ? -9.690 -5.719 7.849 1.00 17.35 191 ARG A O 1
ATOM 1287 N N . GLY A 1 192 ? -10.150 -6.848 5.958 1.00 12.91 192 GLY A N 1
ATOM 1288 C CA . GLY A 1 192 ? -11.333 -7.478 6.521 1.00 16.39 192 GLY A CA 1
ATOM 1289 C C . GLY A 1 192 ? -11.067 -8.844 7.117 1.00 14.29 192 GLY A C 1
ATOM 1290 O O . GLY A 1 192 ? -11.965 -9.690 7.157 1.00 19.61 192 GLY A O 1
ATOM 1291 N N . SER A 1 193 ? -9.860 -9.043 7.642 1.00 14.10 193 SER A N 1
ATOM 1292 C CA . SER A 1 193 ? -9.424 -10.378 8.047 1.00 13.09 193 SER A CA 1
ATOM 1293 C C . SER A 1 193 ? -10.311 -10.920 9.165 1.00 18.80 193 SER A C 1
ATOM 1294 O O . SER A 1 193 ? -10.724 -10.167 10.056 1.00 18.84 193 SER A O 1
ATOM 1297 N N . PRO A 1 194 ? -10.609 -12.216 9.155 1.00 18.64 194 PRO A N 1
ATOM 1298 C CA . PRO A 1 194 ? -11.429 -12.792 10.227 1.00 18.98 194 PRO A CA 1
ATOM 1299 C C . PRO A 1 194 ? -10.586 -13.314 11.381 1.00 24.16 194 PRO A C 1
ATOM 1300 O O . PRO A 1 194 ? -11.075 -14.107 12.194 1.00 22.47 194 PRO A O 1
ATOM 1304 N N . SER A 1 195 ? -9.320 -12.891 11.473 1.00 18.74 195 SER A N 1
ATOM 1305 C CA . SER A 1 195 ? -8.441 -13.515 12.460 1.00 21.58 195 SER A CA 1
ATOM 1306 C C . SER A 1 195 ? -8.796 -13.108 13.885 1.00 24.62 195 SER A C 1
ATOM 1307 O O . SER A 1 195 ? -8.602 -13.901 14.812 1.00 21.41 195 SER A O 1
ATOM 1310 N N . LYS A 1 196 ? -9.339 -11.904 14.088 1.00 26.78 196 LYS A N 1
ATOM 1311 C CA . LYS A 1 196 ? -9.848 -11.560 15.411 1.00 31.89 196 LYS A CA 1
ATOM 1312 C C . LYS A 1 196 ? -10.807 -12.636 15.907 1.00 26.40 196 LYS A C 1
ATOM 1313 O O . LYS A 1 196 ? -10.720 -13.088 17.055 1.00 29.44 196 LYS A O 1
ATOM 1315 N N . ARG A 1 197 ? -11.720 -13.068 15.034 1.00 27.08 197 ARG A N 1
ATOM 1316 C CA . ARG A 1 197 ? -12.637 -14.152 15.369 1.00 24.92 197 ARG A CA 1
ATOM 1317 C C . ARG A 1 197 ? -11.908 -15.492 15.457 1.00 25.07 197 ARG A C 1
ATOM 1318 O O . ARG A 1 197 ? -12.097 -16.250 16.416 1.00 20.64 197 ARG A O 1
ATOM 1326 N N . LEU A 1 198 ? -11.081 -15.809 14.455 1.00 20.17 198 LEU A N 1
ATOM 1327 C CA . LEU A 1 198 ? -10.392 -17.099 14.441 1.00 18.55 198 LEU A CA 1
ATOM 1328 C C . LEU A 1 198 ? -9.530 -17.274 15.681 1.00 20.55 198 LEU A C 1
ATOM 1329 O O . LEU A 1 198 ? -9.419 -18.380 16.221 1.00 17.71 198 LEU A O 1
ATOM 1334 N N . LEU A 1 199 ? -8.891 -16.194 16.136 1.00 17.74 199 LEU A N 1
ATOM 1335 C CA . LEU A 1 199 ? -7.978 -16.303 17.266 1.00 17.51 199 LEU A CA 1
ATOM 1336 C C . LEU A 1 199 ? -8.720 -16.319 18.589 1.00 19.95 199 LEU A C 1
ATOM 1337 O O . LEU A 1 199 ? -8.246 -16.934 19.552 1.00 18.76 199 LEU A O 1
ATOM 1342 N N . ALA A 1 200 ? -9.861 -15.635 18.663 1.00 20.63 200 ALA A N 1
ATOM 1343 C CA . ALA A 1 200 ? -10.706 -15.764 19.841 1.00 21.75 200 ALA A CA 1
ATOM 1344 C C . ALA A 1 200 ? -11.159 -17.207 20.016 1.00 21.61 200 ALA A C 1
ATOM 1345 O O . ALA A 1 200 ? -11.064 -17.772 21.111 1.00 22.47 200 ALA A O 1
ATOM 1347 N N . GLU A 1 201 ? -11.622 -17.830 18.928 1.00 21.86 201 GLU A N 1
ATOM 1348 C CA . GLU A 1 201 ? -12.088 -19.213 18.979 1.00 21.41 201 GLU A CA 1
ATOM 1349 C C . GLU A 1 201 ? -10.950 -20.206 19.183 1.00 25.27 201 GLU A C 1
ATOM 1350 O O . GLU A 1 201 ? -11.195 -21.324 19.658 1.00 20.22 201 GLU A O 1
ATOM 1356 N N . LEU A 1 202 ? -9.715 -19.816 18.862 1.00 20.91 202 LEU A N 1
ATOM 1357 C CA . LEU A 1 202 ? -8.546 -20.605 19.223 1.00 19.42 202 LEU A CA 1
ATOM 1358 C C . LEU A 1 202 ? -8.206 -20.492 20.705 1.00 24.60 202 LEU A C 1
ATOM 1359 O O . LEU A 1 202 ? -7.549 -21.386 21.245 1.00 20.26 202 LEU A O 1
ATOM 1364 N N . GLY A 1 203 ? -8.674 -19.447 21.382 1.00 21.93 203 GLY A N 1
ATOM 1365 C CA . GLY A 1 203 ? -8.343 -19.221 22.772 1.00 20.99 203 GLY A CA 1
ATOM 1366 C C . GLY A 1 203 ? -7.207 -18.260 23.070 1.00 19.38 203 GLY A C 1
ATOM 1367 O O . GLY A 1 203 ? -6.573 -18.398 24.122 1.00 19.97 203 GLY A O 1
ATOM 1368 N N . LEU A 1 204 ? -6.896 -17.319 22.160 1.00 16.94 204 LEU A N 1
ATOM 1369 C CA . LEU A 1 204 ? -5.885 -16.300 22.405 1.00 16.60 204 LEU A CA 1
ATOM 1370 C C . LEU A 1 204 ? -6.484 -15.047 23.045 1.00 13.93 204 LEU A C 1
ATOM 1371 O O . LEU A 1 204 ? -7.677 -14.771 22.897 1.00 14.87 204 LEU A O 1
ATOM 1376 N N . PRO A 1 205 ? -5.680 -14.266 23.767 1.00 12.36 205 PRO A N 1
ATOM 1377 C CA . PRO A 1 205 ? -6.164 -12.965 24.261 1.00 14.31 205 PRO A CA 1
ATOM 1378 C C . PRO A 1 205 ? -6.324 -11.972 23.114 1.00 17.80 205 PRO A C 1
ATOM 1379 O O . PRO A 1 205 ? -5.765 -12.135 22.027 1.00 19.31 205 PRO A O 1
ATOM 1383 N N . ALA A 1 206 ? -7.135 -10.946 23.359 1.00 13.83 206 ALA A N 1
ATOM 1384 C CA . ALA A 1 206 ? -7.388 -9.933 22.335 1.00 14.45 206 ALA A CA 1
ATOM 1385 C C . ALA A 1 206 ? -6.189 -9.004 22.197 1.00 12.81 206 ALA A C 1
ATOM 1386 O O . ALA A 1 206 ? -5.664 -8.530 23.211 1.00 14.59 206 ALA A O 1
ATOM 1388 N N . PRO A 1 207 ? -5.752 -8.703 20.973 1.00 13.72 207 PRO A N 1
ATOM 1389 C CA . PRO A 1 207 ? -4.620 -7.793 20.792 1.00 11.93 207 PRO A CA 1
ATOM 1390 C C . PRO A 1 207 ? -5.032 -6.353 21.020 1.00 11.16 207 PRO A C 1
ATOM 1391 O O . PRO A 1 207 ? -6.188 -5.971 20.836 1.00 11.11 207 PRO A O 1
ATOM 1395 N N . GLU A 1 208 ? -4.056 -5.546 21.413 1.00 7.85 208 GLU A N 1
ATOM 1396 C CA . GLU A 1 208 ? -4.288 -4.115 21.449 1.00 9.72 208 GLU A CA 1
ATOM 1397 C C . GLU A 1 208 ? -4.610 -3.627 20.046 1.00 10.81 208 GLU A C 1
ATOM 1398 O O . GLU A 1 208 ? -3.882 -3.926 19.091 1.00 8.59 208 GLU A O 1
ATOM 1404 N N . GLU A 1 209 ? -5.714 -2.892 19.916 1.00 8.52 209 GLU A N 1
ATOM 1405 C CA . GLU A 1 209 ? -6.076 -2.243 18.660 1.00 9.70 209 GLU A CA 1
ATOM 1406 C C . GLU A 1 209 ? -5.608 -0.793 18.698 1.00 12.14 209 GLU A C 1
ATOM 1407 O O . GLU A 1 209 ? -5.915 -0.059 19.640 1.00 11.79 209 GLU A O 1
ATOM 1413 N N . GLU A 1 210 ? -4.853 -0.382 17.685 1.00 8.61 210 GLU A N 1
ATOM 1414 C CA . GLU A 1 210 ? -4.395 1.002 17.585 1.00 8.72 210 GLU A CA 1
ATOM 1415 C C . GLU A 1 210 ? -4.938 1.589 16.296 1.00 12.88 210 GLU A C 1
ATOM 1416 O O . GLU A 1 210 ? -4.888 0.928 15.252 1.00 9.58 210 GLU A O 1
ATOM 1422 N N . PHE A 1 211 ? -5.485 2.806 16.354 1.00 9.04 211 PHE A N 1
ATOM 1423 C CA . PHE A 1 211 ? -5.906 3.394 15.093 1.00 8.47 211 PHE A CA 1
ATOM 1424 C C . PHE A 1 211 ? -5.789 4.911 15.119 1.00 11.98 211 PHE A C 1
ATOM 1425 O O . PHE A 1 211 ? -5.817 5.548 16.176 1.00 9.64 211 PHE A O 1
ATOM 1433 N N . VAL A 1 212 ? -5.656 5.469 13.919 1.00 8.46 212 VAL A N 1
ATOM 1434 C CA . VAL A 1 212 ? -5.727 6.909 13.669 1.00 8.86 212 VAL A CA 1
ATOM 1435 C C . VAL A 1 212 ? -6.698 7.085 12.510 1.00 10.46 212 VAL A C 1
ATOM 1436 O O . VAL A 1 212 ? -6.404 6.676 11.378 1.00 8.26 212 VAL A O 1
ATOM 1440 N N . ASP A 1 213 ? -7.854 7.682 12.786 1.00 10.33 213 ASP A N 1
ATOM 1441 C CA . ASP A 1 213 ? -8.960 7.759 11.833 1.00 10.96 213 ASP A CA 1
ATOM 1442 C C . ASP A 1 213 ? -9.215 9.218 11.489 1.00 11.06 213 ASP A C 1
ATOM 1443 O O . ASP A 1 213 ? -9.904 9.918 12.237 1.00 11.46 213 ASP A O 1
ATOM 1448 N N . SER A 1 214 ? -8.673 9.678 10.358 1.00 11.18 214 SER A N 1
ATOM 1449 C CA . SER A 1 214 ? -8.946 11.039 9.901 1.00 11.44 214 SER A CA 1
ATOM 1450 C C . SER A 1 214 ? -10.294 11.150 9.203 1.00 11.79 214 SER A C 1
ATOM 1451 O O . SER A 1 214 ? -10.663 12.245 8.781 1.00 12.19 214 SER A O 1
ATOM 1454 N N . GLY A 1 215 ? -11.012 10.042 9.031 1.00 10.43 215 GLY A N 1
ATOM 1455 C CA . GLY A 1 215 ? -12.273 10.076 8.315 1.00 11.80 215 GLY A CA 1
ATOM 1456 C C . GLY A 1 215 ? -12.116 10.253 6.829 1.00 14.11 215 GLY A C 1
ATOM 1457 O O . GLY A 1 215 ? -13.012 10.790 6.170 1.00 11.48 215 GLY A O 1
ATOM 1458 N N . MET A 1 216 ? -10.973 9.847 6.284 1.00 10.73 216 MET A N 1
ATOM 1459 C CA . MET A 1 216 ? -10.689 10.092 4.882 1.00 11.80 216 MET A CA 1
ATOM 1460 C C . MET A 1 216 ? -11.607 9.273 3.987 1.00 13.18 216 MET A C 1
ATOM 1461 O O . MET A 1 216 ? -11.851 8.086 4.235 1.00 12.52 216 MET A O 1
ATOM 1466 N N . VAL A 1 217 ? -12.104 9.912 2.933 1.00 12.13 217 VAL A N 1
ATOM 1467 C CA . VAL A 1 217 ? -12.944 9.266 1.932 1.00 12.61 217 VAL A CA 1
ATOM 1468 C C . VAL A 1 217 ? -12.311 9.472 0.567 1.00 14.58 217 VAL A C 1
ATOM 1469 O O . VAL A 1 217 ? -11.835 10.571 0.262 1.00 13.44 217 VAL A O 1
ATOM 1473 N N . TYR A 1 218 ? -12.260 8.405 -0.222 1.00 10.31 218 TYR A N 1
ATOM 1474 C CA . TYR A 1 218 ? -11.760 8.420 -1.588 1.00 10.80 218 TYR A CA 1
ATOM 1475 C C . TYR A 1 218 ? -12.907 8.565 -2.576 1.00 12.02 218 TYR A C 1
ATOM 1476 O O . TYR A 1 218 ? -14.024 8.112 -2.326 1.00 16.28 218 TYR A O 1
ATOM 1485 N N . ALA A 1 219 ? -12.603 9.136 -3.731 1.00 12.29 219 ALA A N 1
ATOM 1486 C CA . ALA A 1 219 ? -13.514 9.104 -4.868 1.00 12.13 219 ALA A CA 1
ATOM 1487 C C . ALA A 1 219 ? -12.677 8.979 -6.125 1.00 9.90 219 ALA A C 1
ATOM 1488 O O . ALA A 1 219 ? -11.706 9.723 -6.290 1.00 13.80 219 ALA A O 1
ATOM 1490 N N . THR A 1 220 ? -13.070 8.073 -7.024 1.00 6.94 220 THR A N 1
ATOM 1491 C CA . THR A 1 220 ? -12.259 7.769 -8.186 1.00 8.77 220 THR A CA 1
ATOM 1492 C C . THR A 1 220 ? -13.139 7.717 -9.423 1.00 14.09 220 THR A C 1
ATOM 1493 O O . THR A 1 220 ? -14.266 7.220 -9.364 1.00 12.58 220 THR A O 1
ATOM 1497 N N . ARG A 1 221 ? -12.618 8.264 -10.526 1.00 10.17 221 ARG A N 1
ATOM 1498 C CA . ARG A 1 221 ? -13.140 8.051 -11.872 1.00 11.87 221 ARG A CA 1
ATOM 1499 C C . ARG A 1 221 ? -11.988 7.656 -12.789 1.00 14.75 221 ARG A C 1
ATOM 1500 O O . ARG A 1 221 ? -10.865 8.144 -12.638 1.00 12.45 221 ARG A O 1
ATOM 1508 N N . LEU A 1 222 ? -12.281 6.799 -13.766 1.00 10.56 222 LEU A N 1
ATOM 1509 C CA . LEU A 1 222 ? -11.323 6.454 -14.809 1.00 11.54 222 LEU A CA 1
ATOM 1510 C C . LEU A 1 222 ? -11.540 7.361 -16.018 1.00 11.04 222 LEU A C 1
ATOM 1511 O O . LEU A 1 222 ? -12.676 7.730 -16.333 1.00 13.84 222 LEU A O 1
ATOM 1516 N N . PHE A 1 223 ? -10.446 7.722 -16.685 1.00 11.10 223 PHE A N 1
ATOM 1517 C CA . PHE A 1 223 ? -10.477 8.603 -17.846 1.00 10.77 223 PHE A CA 1
ATOM 1518 C C . PHE A 1 223 ? -9.652 8.003 -18.976 1.00 14.02 223 PHE A C 1
ATOM 1519 O O . PHE A 1 223 ? -8.668 7.289 -18.741 1.00 12.91 223 PHE A O 1
ATOM 1527 N N . ARG A 1 224 ? -10.041 8.304 -20.216 1.00 12.35 224 ARG A N 1
ATOM 1528 C CA . ARG A 1 224 ? -9.179 8.027 -21.349 1.00 9.27 224 ARG A CA 1
ATOM 1529 C C . ARG A 1 224 ? -8.313 9.256 -21.590 1.00 11.24 224 ARG A C 1
ATOM 1530 O O . ARG A 1 224 ? -8.830 10.361 -21.805 1.00 14.80 224 ARG A O 1
ATOM 1538 N N . ALA A 1 225 ? -6.999 9.068 -21.513 1.00 12.40 225 ALA A N 1
ATOM 1539 C CA . ALA A 1 225 ? -6.078 10.171 -21.685 1.00 12.30 225 ALA A CA 1
ATOM 1540 C C . ALA A 1 225 ? -6.103 10.636 -23.135 1.00 10.11 225 ALA A C 1
ATOM 1541 O O . ALA A 1 225 ? -6.455 9.869 -24.033 1.00 15.69 225 ALA A O 1
ATOM 1543 N N . PRO A 1 226 ? -5.727 11.888 -23.390 1.00 12.89 226 PRO A N 1
ATOM 1544 C CA . PRO A 1 226 ? -5.454 12.296 -24.775 1.00 14.37 226 PRO A CA 1
ATOM 1545 C C . PRO A 1 226 ? -4.448 11.336 -25.392 1.00 12.58 226 PRO A C 1
ATOM 1546 O O . PRO A 1 226 ? -3.511 10.893 -24.731 1.00 12.31 226 PRO A O 1
ATOM 1550 N N . GLU A 1 227 ? -4.661 10.984 -26.665 1.00 15.29 227 GLU A N 1
ATOM 1551 C CA . GLU A 1 227 ? -3.932 9.863 -27.257 1.00 16.63 227 GLU A CA 1
ATOM 1552 C C . GLU A 1 227 ? -2.420 10.048 -27.167 1.00 18.10 227 GLU A C 1
ATOM 1553 O O . GLU A 1 227 ? -1.692 9.109 -26.823 1.00 17.00 227 GLU A O 1
ATOM 1555 N N . ALA A 1 228 ? -1.926 11.257 -27.458 1.00 17.85 228 ALA A N 1
ATOM 1556 C CA . ALA A 1 228 ? -0.490 11.494 -27.432 1.00 12.76 228 ALA A CA 1
ATOM 1557 C C . ALA A 1 228 ? 0.095 11.415 -26.024 1.00 14.07 228 ALA A C 1
ATOM 1558 O O . ALA A 1 228 ? 1.311 11.260 -25.875 1.00 16.81 228 ALA A O 1
ATOM 1560 N N . ALA A 1 229 ? -0.733 11.529 -24.993 1.00 15.54 229 ALA A N 1
ATOM 1561 C CA . ALA A 1 229 ? -0.267 11.461 -23.615 1.00 13.01 229 ALA A CA 1
ATOM 1562 C C . ALA A 1 229 ? -0.404 10.064 -23.033 1.00 11.05 229 ALA A C 1
ATOM 1563 O O . ALA A 1 229 ? -0.293 9.896 -21.818 1.00 13.26 229 ALA A O 1
ATOM 1565 N N . ALA A 1 230 ? -0.634 9.052 -23.875 1.00 12.05 230 ALA A N 1
ATOM 1566 C CA . ALA A 1 230 ? -0.833 7.692 -23.375 1.00 12.64 230 ALA A CA 1
ATOM 1567 C C . ALA A 1 230 ? 0.420 7.098 -22.736 1.00 12.14 230 ALA A C 1
ATOM 1568 O O . ALA A 1 230 ? 0.311 6.131 -21.970 1.00 13.55 230 ALA A O 1
ATOM 1570 N N . THR A 1 231 ? 1.604 7.625 -23.045 1.00 16.44 231 THR A N 1
ATOM 1571 C CA . THR A 1 231 ? 2.850 7.160 -22.447 1.00 15.38 231 THR A CA 1
ATOM 1572 C C . THR A 1 231 ? 3.684 8.358 -22.026 1.00 18.39 231 THR A C 1
ATOM 1573 O O . THR A 1 231 ? 3.460 9.485 -22.478 1.00 17.88 231 THR A O 1
ATOM 1577 N N . ASN A 1 232 ? 4.659 8.092 -21.155 1.00 17.88 232 ASN A N 1
ATOM 1578 C CA . ASN A 1 232 ? 5.595 9.108 -20.681 1.00 20.73 232 ASN A CA 1
ATOM 1579 C C . ASN A 1 232 ? 4.864 10.301 -20.079 1.00 16.37 232 ASN A C 1
ATOM 1580 O O . ASN A 1 232 ? 5.313 11.442 -20.201 1.00 14.84 232 ASN A O 1
ATOM 1585 N N . PHE A 1 233 ? 3.717 10.040 -19.452 1.00 14.42 233 PHE A N 1
ATOM 1586 C CA . PHE A 1 233 ? 3.068 11.167 -18.817 1.00 13.20 233 PHE A CA 1
ATOM 1587 C C . PHE A 1 233 ? 3.337 11.144 -17.317 1.00 11.01 233 PHE A C 1
ATOM 1588 O O . PHE A 1 233 ? 3.423 10.066 -16.725 1.00 11.43 233 PHE A O 1
ATOM 1596 N N . PRO A 1 234 ? 3.517 12.284 -16.649 1.00 8.61 234 PRO A N 1
ATOM 1597 C CA . PRO A 1 234 ? 3.947 12.237 -15.248 1.00 8.57 234 PRO A CA 1
ATOM 1598 C C . PRO A 1 234 ? 2.828 11.828 -14.303 1.00 10.86 234 PRO A C 1
ATOM 1599 O O . PRO A 1 234 ? 1.637 11.917 -14.611 1.00 10.33 234 PRO A O 1
ATOM 1603 N N . LEU A 1 235 ? 3.247 11.327 -13.141 1.00 8.94 235 LEU A N 1
ATOM 1604 C CA . LEU A 1 235 ? 2.359 11.216 -11.992 1.00 8.94 235 LEU A CA 1
ATOM 1605 C C . LEU A 1 235 ? 2.093 12.605 -11.437 1.00 10.04 235 LEU A C 1
ATOM 1606 O O . LEU A 1 235 ? 3.034 13.364 -11.176 1.00 11.78 235 LEU A O 1
ATOM 1611 N N . VAL A 1 236 ? 0.821 12.963 -11.278 1.00 6.02 236 VAL A N 1
ATOM 1612 C CA . VAL A 1 236 ? 0.448 14.319 -10.889 1.00 7.07 236 VAL A CA 1
ATOM 1613 C C . VAL A 1 236 ? -0.323 14.248 -9.578 1.00 10.89 236 VAL A C 1
ATOM 1614 O O . VAL A 1 236 ? -1.345 13.557 -9.492 1.00 9.01 236 VAL A O 1
ATOM 1618 N N . SER A 1 237 ? 0.136 14.981 -8.573 1.00 11.65 237 SER A N 1
ATOM 1619 C CA . SER A 1 237 ? -0.536 14.954 -7.279 1.00 9.30 237 SER A CA 1
ATOM 1620 C C . SER A 1 237 ? -0.606 16.353 -6.680 1.00 12.67 237 SER A C 1
ATOM 1621 O O . SER A 1 237 ? 0.334 17.152 -6.780 1.00 11.99 237 SER A O 1
ATOM 1624 N N . VAL A 1 238 ? -1.752 16.644 -6.076 1.00 7.68 238 VAL A N 1
ATOM 1625 C CA . VAL A 1 238 ? -1.972 17.865 -5.331 1.00 8.56 238 VAL A CA 1
ATOM 1626 C C . VAL A 1 238 ? -2.287 17.438 -3.912 1.00 10.50 238 VAL A C 1
ATOM 1627 O O . VAL A 1 238 ? -3.282 16.738 -3.675 1.00 9.24 238 VAL A O 1
ATOM 1631 N N . HIS A 1 239 ? -1.433 17.837 -2.976 1.00 8.13 239 HIS A N 1
ATOM 1632 C CA . HIS A 1 239 ? -1.478 17.336 -1.614 1.00 12.01 239 HIS A CA 1
ATOM 1633 C C . HIS A 1 239 ? -2.142 18.328 -0.676 1.00 10.90 239 HIS A C 1
ATOM 1634 O O . HIS A 1 239 ? -2.098 19.547 -0.883 1.00 11.92 239 HIS A O 1
ATOM 1641 N N . ALA A 1 240 ? -2.748 17.787 0.381 1.00 12.07 240 ALA A N 1
ATOM 1642 C CA . ALA A 1 240 ? -3.240 18.632 1.455 1.00 7.82 240 ALA A CA 1
ATOM 1643 C C . ALA A 1 240 ? -2.074 19.240 2.226 1.00 9.70 240 ALA A C 1
ATOM 1644 O O . ALA A 1 240 ? -0.946 18.730 2.210 1.00 10.46 240 ALA A O 1
ATOM 1646 N N . ASP A 1 241 ? -2.359 20.331 2.925 1.00 12.78 241 ASP A N 1
ATOM 1647 C CA . ASP A 1 241 ? -1.407 20.927 3.859 1.00 11.81 241 ASP A CA 1
ATOM 1648 C C . ASP A 1 241 ? -1.763 20.397 5.239 1.00 13.05 241 ASP A C 1
ATOM 1649 O O . ASP A 1 241 ? -2.705 20.880 5.875 1.00 14.16 241 ASP A O 1
ATOM 1654 N N . HIS A 1 242 ? -1.019 19.388 5.692 1.00 14.82 242 HIS A N 1
ATOM 1655 C CA . HIS A 1 242 ? -1.331 18.738 6.961 1.00 18.08 242 HIS A CA 1
ATOM 1656 C C . HIS A 1 242 ? -1.214 19.689 8.141 1.00 20.31 242 HIS A C 1
ATOM 1657 O O . HIS A 1 242 ? -1.738 19.386 9.217 1.00 19.18 242 HIS A O 1
ATOM 1664 N N . ARG A 1 243 ? -0.555 20.833 7.961 1.00 19.30 243 ARG A N 1
ATOM 1665 C CA . ARG A 1 243 ? -0.381 21.805 9.031 1.00 23.61 243 ARG A CA 1
ATOM 1666 C C . ARG A 1 243 ? -1.503 22.823 9.094 1.00 19.44 243 ARG A C 1
ATOM 1667 O O . ARG A 1 243 ? -1.556 23.611 10.043 1.00 21.80 243 ARG A O 1
ATOM 1675 N N . ALA A 1 244 ? -2.389 22.837 8.111 1.00 22.14 244 ALA A N 1
ATOM 1676 C CA . ALA A 1 244 ? -3.492 23.779 8.090 1.00 19.43 244 ALA A CA 1
ATOM 1677 C C . ALA A 1 244 ? -4.659 23.195 8.875 1.00 25.63 244 ALA A C 1
ATOM 1678 O O . ALA A 1 244 ? -5.064 22.051 8.643 1.00 28.08 244 ALA A O 1
ATOM 1680 N N . GLY A 1 245 ? -5.189 23.971 9.810 1.00 24.17 245 GLY A N 1
ATOM 1681 C CA . GLY A 1 245 ? -6.331 23.504 10.570 1.00 25.47 245 GLY A CA 1
ATOM 1682 C C . GLY A 1 245 ? -7.601 23.461 9.748 1.00 22.96 245 GLY A C 1
ATOM 1683 O O . GLY A 1 245 ? -8.578 24.146 10.069 1.00 27.36 245 GLY A O 1
ATOM 1684 N N . ARG A 1 246 ? -7.595 22.677 8.675 1.00 17.59 246 ARG A N 1
ATOM 1685 C CA . ARG A 1 246 ? -8.752 22.508 7.809 1.00 18.90 246 ARG A CA 1
ATOM 1686 C C . ARG A 1 246 ? -8.742 21.078 7.303 1.00 16.95 246 ARG A C 1
ATOM 1687 O O . ARG A 1 246 ? -7.702 20.410 7.359 1.00 13.51 246 ARG A O 1
ATOM 1690 N N . PRO A 1 247 ? -9.882 20.564 6.835 1.00 16.33 247 PRO A N 1
ATOM 1691 C CA . PRO A 1 247 ? -9.898 19.211 6.266 1.00 16.04 247 PRO A CA 1
ATOM 1692 C C . PRO A 1 247 ? -8.842 19.059 5.184 1.00 15.59 247 PRO A C 1
ATOM 1693 O O . PRO A 1 247 ? -8.629 19.962 4.374 1.00 14.52 247 PRO A O 1
ATOM 1697 N N . GLY A 1 248 ? -8.181 17.903 5.182 1.00 10.80 248 GLY A N 1
ATOM 1698 C CA . GLY A 1 248 ? -7.160 17.620 4.196 1.00 14.48 248 GLY A CA 1
ATOM 1699 C C . GLY A 1 248 ? -7.713 16.968 2.948 1.00 13.76 248 GLY A C 1
ATOM 1700 O O . GLY A 1 248 ? -8.273 15.881 3.021 1.00 12.38 248 GLY A O 1
ATOM 1701 N N . CYS A 1 249 ? -7.546 17.623 1.801 1.00 12.24 249 CYS A N 1
ATOM 1702 C CA . CYS A 1 249 ? -8.052 17.145 0.525 1.00 9.73 249 CYS A CA 1
ATOM 1703 C C . CYS A 1 249 ? -6.888 17.021 -0.442 1.00 9.34 249 CYS A C 1
ATOM 1704 O O . CYS A 1 249 ? -5.999 17.879 -0.460 1.00 10.99 249 CYS A O 1
ATOM 1707 N N . ASN A 1 250 ? -6.904 15.943 -1.229 1.00 9.72 250 ASN A N 1
ATOM 1708 C CA . ASN A 1 250 ? -5.860 15.612 -2.192 1.00 8.83 250 ASN A CA 1
ATOM 1709 C C . ASN A 1 250 ? -6.481 15.202 -3.516 1.00 10.27 250 ASN A C 1
ATOM 1710 O O . ASN A 1 250 ? -7.640 14.775 -3.576 1.00 8.88 250 ASN A O 1
ATOM 1715 N N . ALA A 1 251 ? -5.672 15.292 -4.574 1.00 8.82 251 ALA A N 1
ATOM 1716 C CA . ALA A 1 251 ? -6.067 14.839 -5.902 1.00 10.59 251 ALA A CA 1
ATOM 1717 C C . ALA A 1 251 ? -4.852 14.232 -6.573 1.00 8.79 251 ALA A C 1
ATOM 1718 O O . ALA A 1 251 ? -3.779 14.854 -6.591 1.00 6.83 251 ALA A O 1
ATOM 1720 N N . VAL A 1 252 ? -5.014 13.016 -7.102 1.00 9.30 252 VAL A N 1
ATOM 1721 C CA . VAL A 1 252 ? -3.923 12.290 -7.740 1.00 4.31 252 VAL A CA 1
ATOM 1722 C C . VAL A 1 252 ? -4.378 11.798 -9.100 1.00 10.14 252 VAL A C 1
ATOM 1723 O O . VAL A 1 252 ? -5.464 11.226 -9.224 1.00 7.94 252 VAL A O 1
ATOM 1727 N N . LEU A 1 253 ? -3.559 12.054 -10.117 1.00 8.67 253 LEU A N 1
ATOM 1728 C CA . LEU A 1 253 ? -3.790 11.582 -11.475 1.00 9.07 253 LEU A CA 1
ATOM 1729 C C . LEU A 1 253 ? -2.645 10.658 -11.835 1.00 7.53 253 LEU A C 1
ATOM 1730 O O . LEU A 1 253 ? -1.483 11.079 -11.834 1.00 7.37 253 LEU A O 1
ATOM 1735 N N . MET A 1 254 ? -2.964 9.415 -12.159 1.00 7.40 254 MET A N 1
ATOM 1736 C CA . MET A 1 254 ? -1.913 8.432 -12.375 1.00 9.58 254 MET A CA 1
ATOM 1737 C C . MET A 1 254 ? -2.135 7.707 -13.695 1.00 10.58 254 MET A C 1
ATOM 1738 O O . MET A 1 254 ? -3.216 7.138 -13.917 1.00 8.86 254 MET A O 1
ATOM 1743 N N . PRO A 1 255 ? -1.139 7.685 -14.572 1.00 10.30 255 PRO A N 1
ATOM 1744 C CA . PRO A 1 255 ? -1.251 6.874 -15.785 1.00 8.22 255 PRO A CA 1
ATOM 1745 C C . PRO A 1 255 ? -1.387 5.400 -15.441 1.00 9.99 255 PRO A C 1
ATOM 1746 O O . PRO A 1 255 ? -0.744 4.892 -14.520 1.00 10.30 255 PRO A O 1
ATOM 1750 N N . ILE A 1 256 ? -2.234 4.701 -16.190 1.00 9.68 256 ILE A N 1
ATOM 1751 C CA . ILE A 1 256 ? -2.239 3.242 -16.101 1.00 11.26 256 ILE A CA 1
ATOM 1752 C C . ILE A 1 256 ? -2.191 2.686 -17.520 1.00 11.33 256 ILE A C 1
ATOM 1753 O O . ILE A 1 256 ? -2.005 3.434 -18.493 1.00 9.99 256 ILE A O 1
ATOM 1758 N N . GLU A 1 257 ? -2.347 1.379 -17.652 1.00 10.81 257 GLU A N 1
ATOM 1759 C CA . GLU A 1 257 ? -2.171 0.771 -18.960 1.00 11.85 257 GLU A CA 1
ATOM 1760 C C . GLU A 1 257 ? -3.335 1.114 -19.892 1.00 10.44 257 GLU A C 1
ATOM 1761 O O . GLU A 1 257 ? -4.388 1.626 -19.473 1.00 11.60 257 GLU A O 1
ATOM 1767 N N . ASP A 1 258 ? -3.103 0.867 -21.185 1.00 14.09 258 ASP A N 1
ATOM 1768 C CA . ASP A 1 258 ? -4.126 1.006 -22.232 1.00 18.26 258 ASP A CA 1
ATOM 1769 C C . ASP A 1 258 ? -4.593 2.451 -22.401 1.00 17.46 258 ASP A C 1
ATOM 1770 O O . ASP A 1 258 ? -5.753 2.710 -22.735 1.00 15.72 258 ASP A O 1
ATOM 1775 N N . GLY A 1 259 ? -3.692 3.398 -22.168 1.00 15.94 259 GLY A N 1
ATOM 1776 C CA . GLY A 1 259 ? -3.983 4.793 -22.426 1.00 13.22 259 GLY A CA 1
ATOM 1777 C C . GLY A 1 259 ? -4.993 5.421 -21.496 1.00 16.97 259 GLY A C 1
ATOM 1778 O O . GLY A 1 259 ? -5.657 6.389 -21.876 1.00 13.08 259 GLY A O 1
ATOM 1779 N N . ARG A 1 260 ? -5.121 4.922 -20.278 1.00 14.08 260 ARG A N 1
ATOM 1780 C CA . ARG A 1 260 ? -6.082 5.487 -19.352 1.00 11.83 260 ARG A CA 1
ATOM 1781 C C . ARG A 1 260 ? -5.353 6.240 -18.250 1.00 13.47 260 ARG A C 1
ATOM 1782 O O . ARG A 1 260 ? -4.141 6.106 -18.073 1.00 11.31 260 ARG A O 1
ATOM 1790 N N . TRP A 1 261 ? -6.109 7.080 -17.552 1.00 10.19 261 TRP A N 1
ATOM 1791 C CA . TRP A 1 261 ? -5.664 7.759 -16.343 1.00 9.18 261 TRP A CA 1
ATOM 1792 C C . TRP A 1 261 ? -6.641 7.370 -15.248 1.00 11.08 261 TRP A C 1
ATOM 1793 O O . TRP A 1 261 ? -7.860 7.444 -15.460 1.00 12.11 261 TRP A O 1
ATOM 1804 N N . ILE A 1 262 ? -6.125 6.980 -14.081 1.00 12.58 262 ILE A N 1
ATOM 1805 C CA . ILE A 1 262 ? -6.961 6.816 -12.897 1.00 9.94 262 ILE A CA 1
ATOM 1806 C C . ILE A 1 262 ? -6.813 8.070 -12.049 1.00 10.17 262 ILE A C 1
ATOM 1807 O O . ILE A 1 262 ? -5.695 8.526 -11.781 1.00 7.77 262 ILE A O 1
ATOM 1812 N N . VAL A 1 263 ? -7.939 8.672 -11.677 1.00 10.28 263 VAL A N 1
ATOM 1813 C CA . VAL A 1 263 ? -7.919 9.915 -10.920 1.00 6.68 263 VAL A CA 1
ATOM 1814 C C . VAL A 1 263 ? -8.664 9.673 -9.627 1.00 9.70 263 VAL A C 1
ATOM 1815 O O . VAL A 1 263 ? -9.850 9.319 -9.639 1.00 7.61 263 VAL A O 1
ATOM 1819 N N . THR A 1 264 ? -7.958 9.831 -8.513 1.00 10.14 264 THR A N 1
ATOM 1820 C CA . THR A 1 264 ? -8.514 9.621 -7.188 1.00 9.49 264 THR A CA 1
AT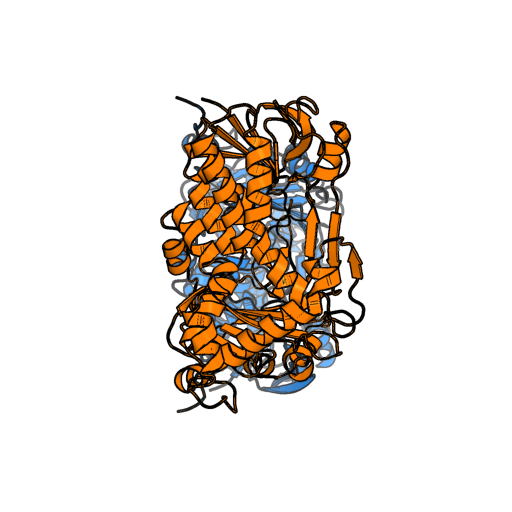OM 1821 C C . THR A 1 264 ? -8.401 10.912 -6.391 1.00 9.29 264 THR A C 1
ATOM 1822 O O . THR A 1 264 ? -7.309 11.475 -6.288 1.00 8.71 264 THR A O 1
ATOM 1826 N N . VAL A 1 265 ? -9.526 11.391 -5.845 1.00 9.93 265 VAL A N 1
ATOM 1827 C CA . VAL A 1 265 ? -9.549 12.569 -4.981 1.00 8.25 265 VAL A CA 1
ATOM 1828 C C . VAL A 1 265 ? -10.000 12.131 -3.595 1.00 8.98 265 VAL A C 1
ATOM 1829 O O . VAL A 1 265 ? -10.635 11.085 -3.430 1.00 10.72 265 VAL A O 1
ATOM 1833 N N . SER A 1 266 ? -9.607 12.893 -2.579 1.00 9.58 266 SER A N 1
ATOM 1834 C CA . SER A 1 266 ? -9.800 12.430 -1.213 1.00 8.73 266 SER A CA 1
ATOM 1835 C C . SER A 1 266 ? -9.925 13.617 -0.275 1.00 9.85 266 SER A C 1
ATOM 1836 O O . SER A 1 266 ? -9.444 14.712 -0.562 1.00 7.87 266 SER A O 1
ATOM 1839 N N . GLY A 1 267 ? -10.569 13.372 0.860 1.00 9.09 267 GLY A N 1
ATOM 1840 C CA . GLY A 1 267 ? -10.826 14.417 1.828 1.00 12.90 267 GLY A CA 1
ATOM 1841 C C . GLY A 1 267 ? -11.116 13.856 3.203 1.00 9.49 267 GLY A C 1
ATOM 1842 O O . GLY A 1 267 ? -11.776 12.822 3.316 1.00 10.22 267 GLY A O 1
ATOM 1843 N N . THR A 1 268 ? -10.584 14.484 4.245 1.00 7.44 268 THR A N 1
ATOM 1844 C CA . THR A 1 268 ? -10.869 14.050 5.604 1.00 13.39 268 THR A CA 1
ATOM 1845 C C . THR A 1 268 ? -12.215 14.599 6.051 1.00 13.47 268 THR A C 1
ATOM 1846 O O . THR A 1 268 ? -12.891 15.324 5.319 1.00 15.09 268 THR A O 1
ATOM 1850 N N . ARG A 1 269 ? -12.555 14.298 7.303 1.00 15.29 269 ARG A N 1
ATOM 1851 C CA . ARG A 1 269 ? -13.822 14.699 7.909 1.00 19.15 269 ARG A CA 1
ATOM 1852 C C . ARG A 1 269 ? -14.157 16.158 7.646 1.00 15.97 269 ARG A C 1
ATOM 1853 O O . ARG A 1 269 ? -13.412 17.060 8.046 1.00 19.10 269 ARG A O 1
ATOM 1861 N N . GLY A 1 270 ? -15.297 16.392 6.990 1.00 18.62 270 GLY A N 1
ATOM 1862 C CA . GLY A 1 270 ? -15.715 17.735 6.662 1.00 21.21 270 GLY A CA 1
ATOM 1863 C C . GLY A 1 270 ? -15.275 18.221 5.302 1.00 22.69 270 GLY A C 1
ATOM 1864 O O . GLY A 1 270 ? -15.650 19.334 4.910 1.00 21.92 270 GLY A O 1
ATOM 1865 N N . GLY A 1 271 ? -14.480 17.438 4.580 1.00 19.12 271 GLY A N 1
ATOM 1866 C CA . GLY A 1 271 ? -14.021 17.825 3.260 1.00 19.25 271 GLY A CA 1
ATOM 1867 C C . GLY A 1 271 ? -14.059 16.655 2.303 1.00 16.20 271 GLY A C 1
ATOM 1868 O O . GLY A 1 271 ? -13.300 16.602 1.328 1.00 17.14 271 GLY A O 1
ATOM 1869 N N . GLU A 1 272 ? -14.974 15.724 2.566 1.00 17.33 272 GLU A N 1
ATOM 1870 C CA . GLU A 1 272 ? -15.063 14.515 1.764 1.00 16.95 272 GLU A CA 1
ATOM 1871 C C . GLU A 1 272 ? -15.530 14.848 0.353 1.00 16.33 272 GLU A C 1
ATOM 1872 O O . GLU A 1 272 ? -16.403 15.703 0.168 1.00 17.53 272 GLU A O 1
ATOM 1878 N N . PRO A 1 273 ? -14.975 14.192 -0.661 1.00 15.25 273 PRO A N 1
ATOM 1879 C CA . PRO A 1 273 ? -15.434 14.438 -2.022 1.00 14.41 273 PRO A CA 1
ATOM 1880 C C . PRO A 1 273 ? -16.851 13.883 -2.208 1.00 18.12 273 PRO A C 1
ATOM 1881 O O . PRO A 1 273 ? -17.229 12.916 -1.539 1.00 20.28 273 PRO A O 1
ATOM 1885 N N . PRO A 1 274 ? -17.619 14.456 -3.117 1.00 22.26 274 PRO A N 1
ATOM 1886 C CA . PRO A 1 274 ? -19.015 14.030 -3.260 1.00 21.47 274 PRO A CA 1
ATOM 1887 C C . PRO A 1 274 ? -19.115 12.750 -4.072 1.00 20.84 274 PRO A C 1
ATOM 1888 O O . PRO A 1 274 ? -18.134 12.232 -4.598 1.00 20.19 274 PRO A O 1
ATOM 1892 N N . ALA A 1 275 ? -20.342 12.247 -4.165 1.00 22.48 275 ALA A N 1
ATOM 1893 C CA . ALA A 1 275 ? -20.612 11.000 -4.857 1.00 23.37 275 ALA A CA 1
ATOM 1894 C C . ALA A 1 275 ? -20.988 11.193 -6.319 1.00 20.92 275 ALA A C 1
ATOM 1895 O O . ALA A 1 275 ? -20.969 10.218 -7.077 1.00 21.44 275 ALA A O 1
ATOM 1897 N N . ASP A 1 276 ? -21.314 12.411 -6.733 1.00 22.76 276 ASP A N 1
ATOM 1898 C CA . ASP A 1 276 ? -21.849 12.651 -8.067 1.00 24.71 276 ASP A CA 1
ATOM 1899 C C . ASP A 1 276 ? -20.746 13.019 -9.052 1.00 26.84 276 ASP A C 1
ATOM 1900 O O . ASP A 1 276 ? -19.741 13.641 -8.692 1.00 25.52 276 ASP A O 1
ATOM 1905 N N . ASP A 1 277 ? -20.961 12.636 -10.314 1.00 25.93 277 ASP A N 1
ATOM 1906 C CA . ASP A 1 277 ? -19.944 12.836 -11.343 1.00 27.43 277 ASP A CA 1
ATOM 1907 C C . ASP A 1 277 ? -19.629 14.314 -11.539 1.00 27.43 277 ASP A C 1
ATOM 1908 O O . ASP A 1 277 ? -18.465 14.686 -11.730 1.00 27.59 277 ASP A O 1
ATOM 1913 N N . GLU A 1 278 ? -20.644 15.181 -11.437 1.00 29.61 278 GLU A N 1
ATOM 1914 C CA . GLU A 1 278 ? -20.415 16.615 -11.603 1.00 25.17 278 GLU A CA 1
ATOM 1915 C C . GLU A 1 278 ? -19.570 17.183 -10.469 1.00 27.58 278 GLU A C 1
ATOM 1916 O O . GLU A 1 278 ? -18.678 18.007 -10.703 1.00 28.35 278 GLU A O 1
ATOM 1917 N N . GLY A 1 279 ? -19.854 16.785 -9.229 1.00 28.68 279 GLY A N 1
ATOM 1918 C CA . GLY A 1 279 ? -19.062 17.256 -8.107 1.00 30.38 279 GLY A CA 1
ATOM 1919 C C . GLY A 1 279 ? -17.635 16.744 -8.102 1.00 26.76 279 GLY A C 1
ATOM 1920 O O . GLY A 1 279 ? -16.772 17.356 -7.461 1.00 22.60 279 GLY A O 1
ATOM 1921 N N . PHE A 1 280 ? -17.365 15.654 -8.827 1.00 25.91 280 PHE A N 1
ATOM 1922 C CA . PHE A 1 280 ? -16.013 15.104 -8.883 1.00 25.91 280 PHE A CA 1
ATOM 1923 C C . PHE A 1 280 ? -15.045 16.099 -9.501 1.00 19.89 280 PHE A C 1
ATOM 1924 O O . PHE A 1 280 ? -14.018 16.426 -8.901 1.00 15.16 280 PHE A O 1
ATOM 1932 N N . ALA A 1 281 ? -15.363 16.593 -10.703 1.00 20.52 281 ALA A N 1
ATOM 1933 C CA . ALA A 1 281 ? -14.476 17.521 -11.400 1.00 25.94 281 ALA A CA 1
ATOM 1934 C C . ALA A 1 281 ? -14.361 18.852 -10.662 1.00 20.27 281 ALA A C 1
ATOM 1935 O O . ALA A 1 281 ? -13.296 19.487 -10.667 1.00 20.66 281 ALA A O 1
ATOM 1937 N N . ARG A 1 282 ? -15.448 19.299 -10.033 1.00 17.87 282 ARG A N 1
ATOM 1938 C CA . ARG A 1 282 ? -15.394 20.513 -9.226 1.00 19.18 282 ARG A CA 1
ATOM 1939 C C . ARG A 1 282 ? -14.492 20.320 -8.017 1.00 19.42 282 ARG A C 1
ATOM 1940 O O . ARG A 1 282 ? -13.765 21.240 -7.633 1.00 20.70 282 ARG A O 1
ATOM 1948 N N . PHE A 1 283 ? -14.523 19.127 -7.405 1.00 18.32 283 PHE A N 1
ATOM 1949 C CA . PHE A 1 283 ? -13.639 18.862 -6.280 1.00 16.39 283 PHE A CA 1
ATOM 1950 C C . PHE A 1 283 ? -12.184 18.880 -6.728 1.00 11.71 283 PHE A C 1
ATOM 1951 O O . PHE A 1 283 ? -11.327 19.454 -6.051 1.00 13.99 283 PHE A O 1
ATOM 1959 N N . ALA A 1 284 ? -11.894 18.268 -7.877 1.00 16.05 284 ALA A N 1
ATOM 1960 C CA . ALA A 1 284 ? -10.534 18.222 -8.401 1.00 14.08 284 ALA A CA 1
ATOM 1961 C C . ALA A 1 284 ? -10.015 19.596 -8.785 1.00 14.73 284 ALA A C 1
ATOM 1962 O O . ALA A 1 284 ? -8.799 19.803 -8.799 1.00 9.78 284 ALA A O 1
ATOM 1964 N N . ARG A 1 285 ? -10.903 20.542 -9.086 1.00 16.62 285 ARG A N 1
ATOM 1965 C CA . ARG A 1 285 ? -10.495 21.912 -9.368 1.00 19.81 285 ARG A CA 1
ATOM 1966 C C . ARG A 1 285 ? -10.393 22.747 -8.094 1.00 18.21 285 ARG A C 1
ATOM 1967 O O . ARG A 1 285 ? -9.341 23.325 -7.808 1.00 21.28 285 ARG A O 1
ATOM 1975 N N . ASP A 1 286 ? -11.479 22.798 -7.317 1.00 16.79 286 ASP A N 1
ATOM 1976 C CA . ASP A 1 286 ? -11.642 23.754 -6.228 1.00 17.28 286 ASP A CA 1
ATOM 1977 C C . ASP A 1 286 ? -11.583 23.144 -4.835 1.00 18.18 286 ASP A C 1
ATOM 1978 O O . ASP A 1 286 ? -11.402 23.886 -3.862 1.00 21.97 286 ASP A O 1
ATOM 1983 N N . GLY A 1 287 ? -11.784 21.833 -4.703 1.00 16.38 287 GLY A N 1
ATOM 1984 C CA . GLY A 1 287 ? -11.727 21.220 -3.395 1.00 13.92 287 GLY A CA 1
ATOM 1985 C C . GLY A 1 287 ? -10.321 21.067 -2.864 1.00 15.47 287 GLY A C 1
ATOM 1986 O O . GLY A 1 287 ? -10.146 20.923 -1.649 1.00 18.06 287 GLY A O 1
ATOM 1987 N N . VAL A 1 288 ? -9.320 21.120 -3.742 1.00 13.68 288 VAL A N 1
ATOM 1988 C CA . VAL A 1 288 ? -7.924 20.962 -3.357 1.00 8.42 288 VAL A CA 1
ATOM 1989 C C . VAL A 1 288 ? -7.180 22.286 -3.551 1.00 12.94 288 VAL A C 1
ATOM 1990 O O . VAL A 1 288 ? -7.697 23.250 -4.114 1.00 16.98 288 VAL A O 1
ATOM 1994 N N . ARG A 1 289 ? -5.934 22.320 -3.076 1.00 11.30 289 ARG A N 1
ATOM 1995 C CA . ARG A 1 289 ? -5.149 23.549 -2.991 1.00 13.83 289 ARG A CA 1
ATOM 1996 C C . ARG A 1 289 ? -4.665 24.086 -4.334 1.00 10.62 289 ARG A C 1
ATOM 1997 O O . ARG A 1 289 ? -4.218 25.243 -4.392 1.00 12.71 289 ARG A O 1
ATOM 2005 N N . HIS A 1 290 ? -4.721 23.291 -5.397 1.00 9.71 290 HIS A N 1
ATOM 2006 C CA . HIS A 1 290 ? -4.330 23.731 -6.724 1.00 9.02 290 HIS A CA 1
ATOM 2007 C C . HIS A 1 290 ? -5.156 22.946 -7.729 1.00 9.65 290 HIS A C 1
ATOM 2008 O O . HIS A 1 290 ? -5.341 21.739 -7.553 1.00 12.73 290 HIS A O 1
ATOM 2015 N N . PRO A 1 291 ? -5.646 23.583 -8.788 1.00 12.52 291 PRO A N 1
ATOM 2016 C CA . PRO A 1 291 ? -6.581 22.908 -9.701 1.00 12.26 291 PRO A CA 1
ATOM 2017 C C . PRO A 1 291 ? -5.945 22.096 -10.823 1.00 13.32 291 PRO A C 1
ATOM 2018 O O . PRO A 1 291 ? -6.669 21.678 -11.729 1.00 13.49 291 PRO A O 1
ATOM 2022 N N . LEU A 1 292 ? -4.644 21.819 -10.778 1.00 9.77 292 LEU A N 1
ATOM 2023 C CA . LEU A 1 292 ? -3.976 21.181 -11.913 1.00 8.69 292 LEU A CA 1
ATOM 2024 C C . LEU A 1 292 ? -4.654 19.882 -12.352 1.00 10.62 292 LEU A C 1
ATOM 2025 O O . LEU A 1 292 ? -4.851 19.651 -13.550 1.00 11.31 292 LEU A O 1
ATOM 2030 N N . VAL A 1 293 ? -4.993 18.999 -11.401 1.00 12.06 293 VAL A N 1
ATOM 2031 C CA . VAL A 1 293 ? -5.628 17.743 -11.798 1.00 10.72 293 VAL A CA 1
ATOM 2032 C C . VAL A 1 293 ? -6.983 18.012 -12.448 1.00 12.56 293 VAL A C 1
ATOM 2033 O O . VAL A 1 293 ? -7.356 17.349 -13.425 1.00 12.85 293 VAL A O 1
ATOM 2037 N N . GLY A 1 294 ? -7.749 18.964 -11.899 1.00 10.15 294 GLY A N 1
ATOM 2038 C CA . GLY A 1 294 ? -9.010 19.347 -12.522 1.00 13.38 294 GLY A CA 1
ATOM 2039 C C . GLY A 1 294 ? -8.808 19.874 -13.931 1.00 18.47 294 GLY A C 1
ATOM 2040 O O . GLY A 1 294 ? -9.604 19.595 -14.835 1.00 12.50 294 GLY A O 1
ATOM 2041 N N . GLU A 1 295 ? -7.716 20.616 -14.142 1.00 13.41 295 GLU A N 1
ATOM 2042 C CA . GLU A 1 295 ? -7.403 21.130 -15.471 1.00 12.87 295 GLU A CA 1
ATOM 2043 C C . GLU A 1 295 ? -7.095 19.998 -16.443 1.00 16.79 295 GLU A C 1
ATOM 2044 O O . GLU A 1 295 ? -7.511 20.040 -17.607 1.00 17.48 295 GLU A O 1
ATOM 2050 N N . LEU A 1 296 ? -6.364 18.980 -15.985 1.00 10.62 296 LEU A N 1
ATOM 2051 C CA . LEU A 1 296 ? -5.934 17.914 -16.882 1.00 9.11 296 LEU A CA 1
ATOM 2052 C C . LEU A 1 296 ? -7.089 16.973 -17.229 1.00 14.50 296 LEU A C 1
ATOM 2053 O O . LEU A 1 296 ? -7.189 16.500 -18.367 1.00 15.04 296 LEU A O 1
ATOM 2058 N N . ILE A 1 297 ? -7.977 16.681 -16.275 1.00 11.77 297 ILE A N 1
ATOM 2059 C CA . ILE A 1 297 ? -9.074 15.777 -16.615 1.00 13.75 297 ILE A CA 1
ATOM 2060 C C . ILE A 1 297 ? -10.039 16.430 -17.590 1.00 16.62 297 ILE A C 1
ATOM 2061 O O . ILE A 1 297 ? -10.736 15.721 -18.330 1.00 15.11 297 ILE A O 1
ATOM 2066 N N . ALA A 1 298 ? -10.086 17.760 -17.628 1.00 14.97 298 ALA A N 1
ATOM 2067 C CA . ALA A 1 298 ? -10.874 18.481 -18.630 1.00 13.88 298 ALA A CA 1
ATOM 2068 C C . ALA A 1 298 ? -10.339 18.189 -20.031 1.00 16.77 298 ALA A C 1
ATOM 2069 O O . ALA A 1 298 ? -11.059 18.271 -21.037 1.00 15.93 298 ALA A O 1
ATOM 2084 N N . ALA A 1 300 ? -9.400 15.095 -20.936 1.00 15.25 300 ALA A N 1
ATOM 2085 C CA . ALA A 1 300 ? -9.573 13.637 -21.022 1.00 16.13 300 ALA A CA 1
ATOM 2086 C C . ALA A 1 300 ? -11.053 13.266 -21.157 1.00 20.33 300 ALA A C 1
ATOM 2087 O O . ALA A 1 300 ? -11.932 14.122 -21.027 1.00 20.59 300 ALA A O 1
ATOM 2089 N N . GLN A 1 301 ? -11.312 11.990 -21.446 1.00 16.64 301 GLN A N 1
ATOM 2090 C CA . GLN A 1 301 ? -12.668 11.456 -21.575 1.00 20.49 301 GLN A CA 1
ATOM 2091 C C . GLN A 1 301 ? -13.018 10.605 -20.366 1.00 11.47 301 GLN A C 1
ATOM 2092 O O . GLN A 1 301 ? -12.378 9.568 -20.154 1.00 17.27 301 GLN A O 1
ATOM 2098 N N . PRO A 1 302 ? -14.017 10.970 -19.570 1.00 12.29 302 PRO A N 1
ATOM 2099 C CA . PRO A 1 302 ? -14.418 10.096 -18.462 1.00 14.38 302 PRO A CA 1
ATOM 2100 C C . PRO A 1 302 ? -14.969 8.779 -18.983 1.00 18.80 302 PRO A C 1
ATOM 2101 O O . PRO A 1 302 ? -15.655 8.732 -20.010 1.00 20.94 302 PRO A O 1
ATOM 2105 N N . LEU A 1 303 ? -14.649 7.704 -18.269 1.00 17.21 303 LEU A N 1
ATOM 2106 C CA . LEU A 1 303 ? -15.091 6.368 -18.645 1.00 18.56 303 LEU A CA 1
ATOM 2107 C C . LEU A 1 303 ? -15.955 5.680 -17.603 1.00 15.74 303 LEU A C 1
ATOM 2108 O O . LEU A 1 303 ? -16.744 4.813 -17.970 1.00 18.45 303 LEU A O 1
ATOM 2113 N N . THR A 1 304 ? -15.822 6.022 -16.323 1.00 15.74 304 THR A N 1
ATOM 2114 C CA . THR A 1 304 ? -16.587 5.379 -15.263 1.00 13.82 304 THR A CA 1
ATOM 2115 C C . THR A 1 304 ? -17.177 6.456 -14.371 1.00 16.28 304 THR A C 1
ATOM 2116 O O . THR A 1 304 ? -16.663 7.577 -14.304 1.00 18.03 304 THR A O 1
ATOM 2120 N N . SER A 1 305 ? -18.273 6.123 -13.689 1.00 19.09 305 SER A N 1
ATOM 2121 C CA A SER A 1 305 ? -18.825 7.065 -12.728 0.46 18.29 305 SER A CA 1
ATOM 2122 C CA B SER A 1 305 ? -18.832 7.059 -12.724 0.54 18.29 305 SER A CA 1
ATOM 2123 C C . SER A 1 305 ? -18.095 6.943 -11.394 1.00 16.07 305 SER A C 1
ATOM 2124 O O . SER A 1 305 ? -17.383 5.972 -11.137 1.00 17.72 305 SER A O 1
ATOM 2129 N N . VAL A 1 306 ? -18.290 7.954 -10.541 1.00 16.70 306 VAL A N 1
ATOM 2130 C CA . VAL A 1 306 ? -17.536 8.048 -9.295 1.00 17.43 306 VAL A CA 1
ATOM 2131 C C . VAL A 1 306 ? -17.759 6.807 -8.445 1.00 16.76 306 VAL A C 1
ATOM 2132 O O . VAL A 1 306 ? -18.894 6.367 -8.241 1.00 13.75 306 VAL A O 1
ATOM 2136 N N . GLU A 1 307 ? -16.668 6.220 -7.966 1.00 15.29 307 GLU A N 1
ATOM 2137 C CA . GLU A 1 307 ? -16.732 5.191 -6.939 1.00 15.98 307 GLU A CA 1
ATOM 2138 C C . GLU A 1 307 ? -16.001 5.704 -5.708 1.00 13.23 307 GLU A C 1
ATOM 2139 O O . GLU A 1 307 ? -14.896 6.247 -5.822 1.00 11.68 307 GLU A O 1
ATOM 2145 N N . ARG A 1 308 ? -16.614 5.536 -4.543 1.00 15.35 308 ARG A N 1
ATOM 2146 C CA . ARG A 1 308 ? -16.039 6.014 -3.296 1.00 15.53 308 ARG A CA 1
ATOM 2147 C C . ARG A 1 308 ? -15.579 4.851 -2.432 1.00 19.23 308 ARG A C 1
ATOM 2148 O O . ARG A 1 308 ? -16.025 3.710 -2.592 1.00 20.03 308 ARG A O 1
ATOM 2156 N N . SER A 1 309 ? -14.698 5.172 -1.483 1.00 14.28 309 SER A N 1
ATOM 2157 C CA . SER A 1 309 ? -14.220 4.222 -0.491 1.00 14.57 309 SER A CA 1
ATOM 2158 C C . SER A 1 309 ? -13.934 4.962 0.800 1.00 20.75 309 SER A C 1
ATOM 2159 O O . SER A 1 309 ? -13.390 6.071 0.780 1.00 16.11 309 SER A O 1
ATOM 2162 N N . ARG A 1 310 ? -14.299 4.329 1.918 1.00 17.32 310 ARG A N 1
ATOM 2163 C CA . ARG A 1 310 ? -14.001 4.820 3.259 1.00 15.20 310 ARG A CA 1
ATOM 2164 C C . ARG A 1 310 ? -13.007 3.923 3.984 1.00 21.07 310 ARG A C 1
ATOM 2165 O O . ARG A 1 310 ? -12.833 4.059 5.201 1.00 21.23 310 ARG A O 1
ATOM 2173 N N . SER A 1 311 ? -12.378 2.985 3.274 1.00 16.21 311 SER A N 1
ATOM 2174 C CA . SER A 1 311 ? -11.419 2.064 3.886 1.00 17.93 311 SER A CA 1
ATOM 2175 C C . SER A 1 311 ? -10.076 2.783 3.981 1.00 15.98 311 SER A C 1
ATOM 2176 O O . SER A 1 311 ? -9.098 2.453 3.306 1.00 21.24 311 SER A O 1
ATOM 2179 N N . THR A 1 312 ? -10.047 3.794 4.853 1.00 15.60 312 THR A N 1
ATOM 2180 C CA . THR A 1 312 ? -8.925 4.714 4.923 1.00 17.34 312 THR A CA 1
ATOM 2181 C C . THR A 1 312 ? -8.325 4.865 6.314 1.00 14.76 312 THR A C 1
ATOM 2182 O O . THR A 1 312 ? -7.417 5.688 6.491 1.00 12.84 312 THR A O 1
ATOM 2186 N N . VAL A 1 313 ? -8.800 4.117 7.299 1.00 16.05 313 VAL A N 1
ATOM 2187 C CA . VAL A 1 313 ? -8.294 4.254 8.658 1.00 8.56 313 VAL A CA 1
ATOM 2188 C C . VAL A 1 313 ? -6.931 3.585 8.765 1.00 10.02 313 VAL A C 1
ATOM 2189 O O . VAL A 1 313 ? -6.710 2.493 8.227 1.00 9.38 313 VAL A O 1
ATOM 2193 N N . ASN A 1 314 ? -6.006 4.241 9.454 1.00 4.91 314 ASN A N 1
ATOM 2194 C CA . ASN A 1 314 ? -4.800 3.561 9.902 1.00 8.79 314 ASN A CA 1
ATOM 2195 C C . ASN A 1 314 ? -5.174 2.677 11.083 1.00 10.71 314 ASN A C 1
ATOM 2196 O O . ASN A 1 314 ? -5.487 3.191 12.152 1.00 11.97 314 ASN A O 1
ATOM 2201 N N . ARG A 1 315 ? -5.156 1.363 10.911 1.00 5.97 315 ARG A N 1
ATOM 2202 C CA . ARG A 1 315 ? -5.518 0.455 11.997 1.00 8.30 315 ARG A CA 1
ATOM 2203 C C . ARG A 1 315 ? -4.468 -0.641 12.117 1.00 9.61 315 ARG A C 1
ATOM 2204 O O . ARG A 1 315 ? -4.032 -1.216 11.108 1.00 7.15 315 ARG A O 1
ATOM 2212 N N . ARG A 1 316 ? -4.061 -0.919 13.352 1.00 8.06 316 ARG A N 1
ATOM 2213 C CA . ARG A 1 316 ? -2.980 -1.853 13.623 1.00 9.57 316 ARG A CA 1
ATOM 2214 C C . ARG A 1 316 ? -3.382 -2.757 14.778 1.00 9.38 316 ARG A C 1
ATOM 2215 O O . ARG A 1 316 ? -3.981 -2.297 15.751 1.00 9.38 316 ARG A O 1
ATOM 2223 N N . LEU A 1 317 ? -3.069 -4.047 14.670 1.00 6.42 317 LEU A N 1
ATOM 2224 C CA . LEU A 1 317 ? -3.344 -5.001 15.739 1.00 9.11 317 LEU A CA 1
ATOM 2225 C C . LEU A 1 317 ? -2.011 -5.535 16.248 1.00 9.10 317 LEU A C 1
ATOM 2226 O O . LEU A 1 317 ? -1.228 -6.083 15.468 1.00 9.23 317 LEU A O 1
ATOM 2231 N N . HIS A 1 318 ? -1.725 -5.327 17.537 1.00 5.94 318 HIS A N 1
ATOM 2232 C CA . HIS A 1 318 ? -0.399 -5.646 18.087 1.00 7.88 318 HIS A CA 1
ATOM 2233 C C . HIS A 1 318 ? -0.355 -7.107 18.533 1.00 10.11 318 HIS A C 1
ATOM 2234 O O . HIS A 1 318 ? -0.229 -7.446 19.711 1.00 11.54 318 HIS A O 1
ATOM 2241 N N . TYR A 1 319 ? -0.472 -7.983 17.533 1.00 10.34 319 TYR A N 1
ATOM 2242 C CA . TYR A 1 319 ? -0.355 -9.412 17.779 1.00 11.23 319 TYR A CA 1
ATOM 2243 C C . TYR A 1 319 ? 0.999 -9.760 18.376 1.00 13.27 319 TYR A C 1
ATOM 2244 O O . TYR A 1 319 ? 1.106 -10.697 19.172 1.00 15.38 319 TYR A O 1
ATOM 2253 N N . ASP A 1 320 ? 2.044 -9.030 17.986 1.00 10.10 320 ASP A N 1
ATOM 2254 C CA . ASP A 1 320 ? 3.389 -9.320 18.465 1.00 13.83 320 ASP A CA 1
ATOM 2255 C C . ASP A 1 320 ? 3.546 -9.046 19.954 1.00 17.18 320 ASP A C 1
ATOM 2256 O O . ASP A 1 320 ? 4.535 -9.486 20.546 1.00 15.54 320 ASP A O 1
ATOM 2261 N N . ARG A 1 321 ? 2.620 -8.310 20.568 1.00 10.39 321 ARG A N 1
ATOM 2262 C CA . ARG A 1 321 ? 2.727 -8.001 21.985 1.00 15.91 321 ARG A CA 1
ATOM 2263 C C . ARG A 1 321 ? 1.764 -8.817 22.846 1.00 16.48 321 ARG A C 1
ATOM 2264 O O . ARG A 1 321 ? 1.662 -8.564 24.049 1.00 20.09 321 ARG A O 1
ATOM 2272 N N . LEU A 1 322 ? 1.066 -9.790 22.263 1.00 14.38 322 LEU A N 1
ATOM 2273 C CA . LEU A 1 322 ? 0.195 -10.645 23.054 1.00 13.24 322 LEU A CA 1
ATOM 2274 C C . LEU A 1 322 ? 1.035 -11.410 24.068 1.00 18.09 322 LEU A C 1
ATOM 2275 O O . LEU A 1 322 ? 2.203 -11.732 23.830 1.00 15.23 322 LEU A O 1
ATOM 2280 N N . ALA A 1 323 ? 0.454 -11.641 25.241 1.00 15.71 323 ALA A N 1
ATOM 2281 C CA . ALA A 1 323 ? 1.188 -12.349 26.281 1.00 16.37 323 ALA A CA 1
ATOM 2282 C C . ALA A 1 323 ? 1.541 -13.761 25.830 1.00 23.49 323 ALA A C 1
ATOM 2283 O O . ALA A 1 323 ? 2.599 -14.291 26.189 1.00 21.76 323 ALA A O 1
ATOM 2285 N N . THR A 1 324 ? 0.658 -14.390 25.053 1.00 18.16 324 THR A N 1
ATOM 2286 C CA . THR A 1 324 ? 0.895 -15.720 24.509 1.00 17.23 324 THR A CA 1
ATOM 2287 C C . THR A 1 324 ? 0.554 -15.733 23.018 1.00 21.23 324 THR A C 1
ATOM 2288 O O . THR A 1 324 ? -0.291 -14.967 22.544 1.00 16.67 324 THR A O 1
ATOM 2292 N N . TRP A 1 325 ? 1.257 -16.585 22.269 1.00 14.30 325 TRP A N 1
ATOM 2293 C CA . TRP A 1 325 ? 1.108 -16.658 20.828 1.00 12.38 325 TRP A CA 1
ATOM 2294 C C . TRP A 1 325 ? 1.323 -18.095 20.379 1.00 14.07 325 TRP A C 1
ATOM 2295 O O . TRP A 1 325 ? 2.248 -18.752 20.881 1.00 14.68 325 TRP A O 1
ATOM 2306 N N . PRO A 1 326 ? 0.538 -18.606 19.432 1.00 10.76 326 PRO A N 1
ATOM 2307 C CA . PRO A 1 326 ? 0.707 -20.011 19.040 1.00 12.09 326 PRO A CA 1
ATOM 2308 C C . PRO A 1 326 ? 1.914 -20.210 18.142 1.00 11.57 326 PRO A C 1
ATOM 2309 O O . PRO A 1 326 ? 2.237 -19.369 17.295 1.00 9.29 326 PRO A O 1
ATOM 2313 N N . GLU A 1 327 ? 2.595 -21.334 18.344 1.00 11.63 327 GLU A N 1
ATOM 2314 C CA . GLU A 1 327 ? 3.556 -21.770 17.344 1.00 12.31 327 GLU A CA 1
ATOM 2315 C C . GLU A 1 327 ? 2.850 -21.946 16.007 1.00 11.52 327 GLU A C 1
ATOM 2316 O O . GLU A 1 327 ? 1.684 -22.349 15.954 1.00 11.65 327 GLU A O 1
ATOM 2322 N N . GLY A 1 328 ? 3.551 -21.622 14.925 1.00 9.86 328 GLY A N 1
ATOM 2323 C CA . GLY A 1 328 ? 3.018 -21.919 13.606 1.00 10.25 328 GLY A CA 1
ATOM 2324 C C . GLY A 1 328 ? 1.940 -20.999 13.080 1.00 11.10 328 GLY A C 1
ATOM 2325 O O . GLY A 1 328 ? 1.229 -21.383 12.142 1.00 9.95 328 GLY A O 1
ATOM 2326 N N . LEU A 1 329 ? 1.802 -19.787 13.622 1.00 10.05 329 LEU A N 1
ATOM 2327 C CA . LEU A 1 329 ? 0.831 -18.822 13.113 1.00 7.97 329 LEU A CA 1
ATOM 2328 C C . LEU A 1 329 ? 1.466 -17.450 12.948 1.00 8.30 329 LEU A C 1
ATOM 2329 O O . LEU A 1 329 ? 2.069 -16.921 13.886 1.00 9.08 329 LEU A O 1
ATOM 2334 N N . VAL A 1 330 ? 1.283 -16.853 11.776 1.00 9.00 330 VAL A N 1
ATOM 2335 C CA . VAL A 1 330 ? 1.790 -15.516 11.488 1.00 6.84 330 VAL A CA 1
ATOM 2336 C C . VAL A 1 330 ? 0.699 -14.747 10.755 1.00 8.70 330 VAL A C 1
ATOM 2337 O O . VAL A 1 330 ? -0.041 -15.321 9.959 1.00 8.25 330 VAL A O 1
ATOM 2341 N N . VAL A 1 331 ? 0.579 -13.453 11.038 1.00 7.56 331 VAL A N 1
ATOM 2342 C CA . VAL A 1 331 ? -0.402 -12.583 10.393 1.00 7.16 331 VAL A CA 1
ATOM 2343 C C . VAL A 1 331 ? 0.374 -11.458 9.728 1.00 9.83 331 VAL A C 1
ATOM 2344 O O . VAL A 1 331 ? 1.199 -10.814 10.381 1.00 5.67 331 VAL A O 1
ATOM 2348 N N . LEU A 1 332 ? 0.145 -11.227 8.431 1.00 8.82 332 LEU A N 1
ATOM 2349 C CA . LEU A 1 332 ? 0.863 -10.123 7.811 1.00 8.42 332 LEU A CA 1
ATOM 2350 C C . LEU A 1 332 ? 0.024 -9.517 6.700 1.00 9.50 332 LEU A C 1
ATOM 2351 O O . LEU A 1 332 ? -0.987 -10.080 6.267 1.00 8.05 332 LEU A O 1
ATOM 2356 N N . GLY A 1 333 ? 0.458 -8.341 6.257 1.00 9.52 333 GLY A N 1
ATOM 2357 C CA . GLY A 1 333 ? -0.322 -7.548 5.334 1.00 7.35 333 GLY A CA 1
ATOM 2358 C C . GLY A 1 333 ? -1.329 -6.681 6.062 1.00 5.37 333 GLY A C 1
ATOM 2359 O O . GLY A 1 333 ? -1.203 -6.401 7.251 1.00 6.02 333 GLY A O 1
ATOM 2360 N N . ASP A 1 334 ? -2.354 -6.246 5.319 1.00 8.64 334 ASP A N 1
ATOM 2361 C CA . ASP A 1 334 ? -3.409 -5.430 5.914 1.00 7.73 334 ASP A CA 1
ATOM 2362 C C . ASP A 1 334 ? -4.059 -6.119 7.108 1.00 8.50 334 ASP A C 1
ATOM 2363 O O . ASP A 1 334 ? -4.712 -5.447 7.922 1.00 8.56 334 ASP A O 1
ATOM 2368 N N . ALA A 1 335 ? -3.916 -7.446 7.212 1.00 6.46 335 ALA A N 1
ATOM 2369 C CA . ALA A 1 335 ? -4.521 -8.185 8.316 1.00 9.55 335 ALA A CA 1
ATOM 2370 C C . ALA A 1 335 ? -3.924 -7.804 9.659 1.00 7.21 335 ALA A C 1
ATOM 2371 O O . ALA A 1 335 ? -4.583 -7.978 10.689 1.00 9.45 335 ALA A O 1
ATOM 2373 N N . VAL A 1 336 ? -2.689 -7.316 9.679 1.00 8.40 336 VAL A N 1
ATOM 2374 C CA . VAL A 1 336 ? -2.038 -6.900 10.910 1.00 8.86 336 VAL A CA 1
ATOM 2375 C C . VAL A 1 336 ? -1.912 -5.383 11.000 1.00 10.40 336 VAL A C 1
ATOM 2376 O O . VAL A 1 336 ? -2.078 -4.811 12.080 1.00 10.89 336 VAL A O 1
ATOM 2380 N N . ALA A 1 337 ? -1.612 -4.710 9.891 1.00 8.03 337 ALA A N 1
ATOM 2381 C CA . ALA A 1 337 ? -1.494 -3.253 9.900 1.00 5.61 337 ALA A CA 1
ATOM 2382 C C . ALA A 1 337 ? -1.986 -2.720 8.562 1.00 9.16 337 ALA A C 1
ATOM 2383 O O . ALA A 1 337 ? -1.515 -3.143 7.503 1.00 7.50 337 ALA A O 1
ATOM 2385 N N . ALA A 1 338 ? -2.954 -1.820 8.611 1.00 7.94 338 ALA A N 1
ATOM 2386 C CA . ALA A 1 338 ? -3.515 -1.200 7.426 1.00 6.80 338 ALA A CA 1
ATOM 2387 C C . ALA A 1 338 ? -3.379 0.300 7.578 1.00 8.42 338 ALA A C 1
ATOM 2388 O O . ALA A 1 338 ? -3.376 0.814 8.698 1.00 9.49 338 ALA A O 1
ATOM 2390 N N . PHE A 1 339 ? -3.258 0.991 6.447 1.00 6.96 339 PHE A N 1
ATOM 2391 C CA . PHE A 1 339 ? -2.880 2.393 6.443 1.00 8.39 339 PHE A CA 1
ATOM 2392 C C . PHE A 1 339 ? -3.888 3.215 5.657 1.00 7.48 339 PHE A C 1
ATOM 2393 O O . PHE A 1 339 ? -4.672 2.690 4.854 1.00 9.36 339 PHE A O 1
ATOM 2401 N N . ASN A 1 340 ? -3.859 4.519 5.904 1.00 8.00 340 ASN A N 1
ATOM 2402 C CA . ASN A 1 340 ? -4.548 5.471 5.044 1.00 8.17 340 ASN A CA 1
ATOM 2403 C C . ASN A 1 340 ? -3.895 5.429 3.670 1.00 8.91 340 ASN A C 1
ATOM 2404 O O . ASN A 1 340 ? -2.672 5.644 3.568 1.00 8.96 340 ASN A O 1
ATOM 2409 N N . PRO A 1 341 ? -4.645 5.123 2.609 1.00 10.06 341 PRO A N 1
ATOM 2410 C CA . PRO A 1 341 ? -4.020 4.868 1.301 1.00 11.48 341 PRO A CA 1
ATOM 2411 C C . PRO A 1 341 ? -3.407 6.085 0.624 1.00 12.13 341 PRO A C 1
ATOM 2412 O O . PRO A 1 341 ? -2.611 5.908 -0.311 1.00 12.42 341 PRO A O 1
ATOM 2416 N N . VAL A 1 342 ? -3.737 7.305 1.048 1.00 10.76 342 VAL A N 1
ATOM 2417 C CA . VAL A 1 342 ? -3.207 8.494 0.386 1.00 13.67 342 VAL A CA 1
ATOM 2418 C C . VAL A 1 342 ? -1.690 8.515 0.394 1.00 14.22 342 VAL A C 1
ATOM 2419 O O . VAL A 1 342 ? -1.077 9.111 -0.492 1.00 14.89 342 VAL A O 1
ATOM 2423 N N . TYR A 1 343 ? -1.055 7.840 1.351 1.00 13.13 343 TYR A N 1
ATOM 2424 C CA . TYR A 1 343 ? 0.399 7.797 1.379 1.00 10.84 343 TYR A CA 1
ATOM 2425 C C . TYR A 1 343 ? 0.963 6.677 0.511 1.00 9.95 343 TYR A C 1
ATOM 2426 O O . TYR A 1 343 ? 2.132 6.752 0.109 1.00 10.11 343 TYR A O 1
ATOM 2435 N N . GLY A 1 344 ? 0.142 5.689 0.172 1.00 7.98 344 GLY A N 1
ATOM 2436 C CA . GLY A 1 344 ? 0.494 4.722 -0.851 1.00 8.57 344 GLY A CA 1
ATOM 2437 C C . GLY A 1 344 ? 1.482 3.661 -0.451 1.00 8.57 344 GLY A C 1
ATOM 2438 O O . GLY A 1 344 ? 2.251 3.199 -1.300 1.00 8.02 344 GLY A O 1
ATOM 2439 N N . HIS A 1 345 ? 1.448 3.219 0.802 1.00 7.99 345 HIS A N 1
ATOM 2440 C CA . HIS A 1 345 ? 2.466 2.321 1.327 1.00 7.78 345 HIS A CA 1
ATOM 2441 C C . HIS A 1 345 ? 2.027 0.871 1.490 1.00 6.20 345 HIS A C 1
ATOM 2442 O O . HIS A 1 345 ? 2.892 0.016 1.660 1.00 6.32 345 HIS A O 1
ATOM 2449 N N . GLY A 1 346 ? 0.727 0.569 1.426 1.00 6.05 346 GLY A N 1
ATOM 2450 C CA . GLY A 1 346 ? 0.245 -0.736 1.880 1.00 5.80 346 GLY A CA 1
ATOM 2451 C C . GLY A 1 346 ? 0.932 -1.920 1.221 1.00 6.21 346 GLY A C 1
ATOM 2452 O O . GLY A 1 346 ? 1.335 -2.878 1.892 1.00 6.38 346 GLY A O 1
ATOM 2453 N N . MET A 1 347 ? 1.075 -1.880 -0.107 1.00 6.62 347 MET A N 1
ATOM 2454 C CA . MET A 1 347 ? 1.652 -3.032 -0.795 1.00 6.51 347 MET A CA 1
ATOM 2455 C C . MET A 1 347 ? 3.140 -3.168 -0.478 1.00 7.64 347 MET A C 1
ATOM 2456 O O . MET A 1 347 ? 3.641 -4.281 -0.340 1.00 5.74 347 MET A O 1
ATOM 2461 N N . SER A 1 348 ? 3.837 -2.050 -0.273 1.00 6.17 348 SER A N 1
ATOM 2462 C CA . SER A 1 348 ? 5.255 -2.110 0.051 1.00 3.70 348 SER A CA 1
ATOM 2463 C C . SER A 1 348 ? 5.473 -2.545 1.503 1.00 6.48 348 SER A C 1
ATOM 2464 O O . SER A 1 348 ? 6.434 -3.267 1.795 1.00 6.89 348 SER A O 1
ATOM 2467 N N . ALA A 1 349 ? 4.575 -2.153 2.421 1.00 8.62 349 ALA A N 1
ATOM 2468 C CA . ALA A 1 349 ? 4.651 -2.640 3.800 1.00 9.01 349 ALA A CA 1
ATOM 2469 C C . ALA A 1 349 ? 4.459 -4.149 3.861 1.00 6.77 349 ALA A C 1
ATOM 2470 O O . ALA A 1 349 ? 5.170 -4.848 4.596 1.00 8.27 349 ALA A O 1
ATOM 2472 N N . ALA A 1 350 ? 3.502 -4.671 3.093 1.00 4.51 350 ALA A N 1
ATOM 2473 C CA . ALA A 1 350 ? 3.311 -6.117 3.024 1.00 4.5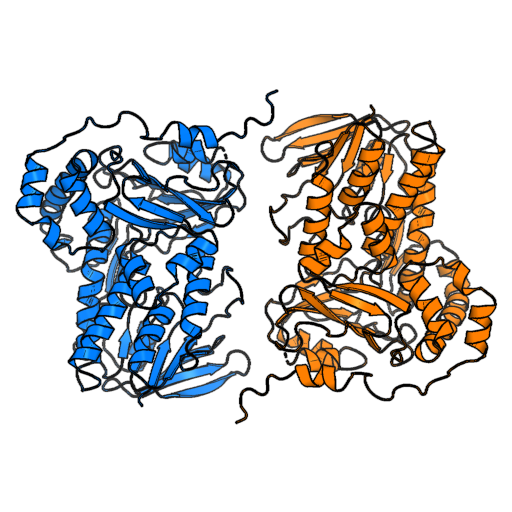1 350 ALA A CA 1
ATOM 2474 C C . ALA A 1 350 ? 4.554 -6.822 2.476 1.00 7.44 350 ALA A C 1
ATOM 2475 O O . ALA A 1 350 ? 4.971 -7.861 3.004 1.00 7.23 350 ALA A O 1
ATOM 2477 N N . ALA A 1 351 ? 5.147 -6.278 1.411 1.00 3.49 351 ALA A N 1
ATOM 2478 C CA . ALA A 1 351 ? 6.352 -6.864 0.834 1.00 3.29 351 ALA A CA 1
ATOM 2479 C C . ALA A 1 351 ? 7.502 -6.865 1.837 1.00 7.93 351 ALA A C 1
ATOM 2480 O O . ALA A 1 351 ? 8.248 -7.847 1.938 1.00 6.39 351 ALA A O 1
ATOM 2482 N N . HIS A 1 352 ? 7.692 -5.752 2.552 1.00 6.12 352 HIS A N 1
ATOM 2483 C CA . HIS A 1 352 ? 8.697 -5.717 3.608 1.00 7.68 352 HIS A CA 1
ATOM 2484 C C . HIS A 1 352 ? 8.407 -6.759 4.676 1.00 8.79 352 HIS A C 1
ATOM 2485 O O . HIS A 1 352 ? 9.332 -7.378 5.233 1.00 10.43 352 HIS A O 1
ATOM 2492 N N . SER A 1 353 ? 7.121 -6.999 4.925 1.00 6.11 353 SER A N 1
ATOM 2493 C CA . SER A 1 353 ? 6.718 -7.934 5.955 1.00 6.14 353 SER A CA 1
ATOM 2494 C C . SER A 1 353 ? 6.953 -9.369 5.511 1.00 7.63 353 SER A C 1
ATOM 2495 O O . SER A 1 353 ? 7.291 -10.219 6.341 1.00 7.25 353 SER A O 1
ATOM 2498 N N . VAL A 1 354 ? 6.847 -9.640 4.209 1.00 5.96 354 VAL A N 1
ATOM 2499 C CA . VAL A 1 354 ? 7.193 -10.966 3.707 1.00 8.25 354 VAL A CA 1
ATOM 2500 C C . VAL A 1 354 ? 8.679 -11.232 3.896 1.00 8.71 354 VAL A C 1
ATOM 2501 O O . VAL A 1 354 ? 9.077 -12.321 4.322 1.00 7.54 354 VAL A O 1
ATOM 2505 N N . LEU A 1 355 ? 9.523 -10.236 3.623 1.00 7.18 355 LEU A N 1
ATOM 2506 C CA . LEU A 1 355 ? 10.958 -10.441 3.825 1.00 9.57 355 LEU A CA 1
ATOM 2507 C C . LEU A 1 355 ? 11.308 -10.585 5.297 1.00 10.91 355 LEU A C 1
ATOM 2508 O O . LEU A 1 355 ? 12.288 -11.255 5.633 1.00 8.35 355 LEU A O 1
ATOM 2513 N N . ALA A 1 356 ? 10.539 -9.953 6.189 1.00 8.89 356 ALA A N 1
ATOM 2514 C CA . ALA A 1 356 ? 10.770 -10.146 7.621 1.00 11.31 356 ALA A CA 1
ATOM 2515 C C . ALA A 1 356 ? 10.510 -11.594 8.021 1.00 9.26 356 ALA A C 1
ATOM 2516 O O . ALA A 1 356 ? 11.273 -12.183 8.794 1.00 10.08 356 ALA A O 1
ATOM 2518 N N . LEU A 1 357 ? 9.422 -12.176 7.521 1.00 7.49 357 LEU A N 1
ATOM 2519 C CA . LEU A 1 357 ? 9.195 -13.597 7.755 1.00 7.13 357 LEU A CA 1
ATOM 2520 C C . LEU A 1 357 ? 10.323 -14.438 7.158 1.00 7.91 357 LEU A C 1
ATOM 2521 O O . LEU A 1 357 ? 10.834 -15.363 7.810 1.00 7.68 357 LEU A O 1
ATOM 2526 N N . ARG A 1 358 ? 10.740 -14.123 5.928 1.00 9.24 358 ARG A N 1
ATOM 2527 C CA . ARG A 1 358 ? 11.832 -14.879 5.309 1.00 9.26 358 ARG A CA 1
ATOM 2528 C C . ARG A 1 358 ? 13.089 -14.816 6.158 1.00 10.35 358 ARG A C 1
ATOM 2529 O O . ARG A 1 358 ? 13.812 -15.811 6.291 1.00 11.40 358 ARG A O 1
ATOM 2537 N N . SER A 1 359 ? 13.382 -13.636 6.702 1.00 6.92 359 SER A N 1
ATOM 2538 C CA . SER A 1 359 ? 14.535 -13.467 7.586 1.00 12.93 359 SER A CA 1
ATOM 2539 C C . SER A 1 359 ? 14.474 -14.406 8.784 1.00 15.10 359 SER A C 1
ATOM 2540 O O . SER A 1 359 ? 15.469 -15.046 9.143 1.00 11.46 359 SER A O 1
ATOM 2543 N N . GLN A 1 360 ? 13.331 -14.446 9.464 1.00 8.62 360 GLN A N 1
ATOM 2544 C CA . GLN A 1 360 ? 13.219 -15.310 10.634 1.00 13.76 360 GLN A CA 1
ATOM 2545 C C . GLN A 1 360 ? 13.231 -16.780 10.243 1.00 13.46 360 GLN A C 1
ATOM 2546 O O . GLN A 1 360 ? 13.769 -17.617 10.982 1.00 16.09 360 GLN A O 1
ATOM 2552 N N . LEU A 1 361 ? 12.691 -17.117 9.072 1.00 10.01 361 LEU A N 1
ATOM 2553 C CA . LEU A 1 361 ? 12.785 -18.495 8.607 1.00 12.40 361 LEU A CA 1
ATOM 2554 C C . LEU A 1 361 ? 14.238 -18.896 8.391 1.00 19.30 361 LEU A C 1
ATOM 2555 O O . LEU A 1 361 ? 14.641 -20.016 8.725 1.00 17.65 361 LEU A O 1
ATOM 2560 N N . GLY A 1 362 ? 15.041 -17.992 7.834 1.00 16.10 362 GLY A N 1
ATOM 2561 C CA . GLY A 1 362 ? 16.439 -18.307 7.604 1.00 20.04 362 GLY A CA 1
ATOM 2562 C C . GLY A 1 362 ? 17.226 -18.424 8.890 1.00 20.72 362 GLY A C 1
ATOM 2563 O O . GLY A 1 362 ? 18.224 -19.141 8.945 1.00 24.37 362 GLY A O 1
ATOM 2564 N N . GLN A 1 363 ? 16.789 -17.727 9.938 1.00 24.42 363 GLN A N 1
ATOM 2565 C CA . GLN A 1 363 ? 17.477 -17.724 11.223 1.00 21.16 363 GLN A CA 1
ATOM 2566 C C . GLN A 1 363 ? 17.043 -18.874 12.128 1.00 27.72 363 GLN A C 1
ATOM 2567 O O . GLN A 1 363 ? 17.882 -19.470 12.816 1.00 28.17 363 GLN A O 1
ATOM 2573 N N . ARG A 1 364 ? 15.745 -19.184 12.158 1.00 18.87 364 ARG A N 1
ATOM 2574 C CA . ARG A 1 364 ? 15.187 -20.103 13.138 1.00 26.70 364 ARG A CA 1
ATOM 2575 C C . ARG A 1 364 ? 14.603 -21.367 12.531 1.00 26.41 364 ARG A C 1
ATOM 2576 O O . ARG A 1 364 ? 14.165 -22.244 13.285 1.00 31.55 364 ARG A O 1
ATOM 2584 N N . ALA A 1 365 ? 14.600 -21.493 11.204 1.00 22.99 365 ALA A N 1
ATOM 2585 C CA . ALA A 1 365 ? 13.925 -22.592 10.499 1.00 26.38 365 ALA A CA 1
ATOM 2586 C C . ALA A 1 365 ? 12.526 -22.727 11.100 1.00 25.34 365 ALA A C 1
ATOM 2587 O O . ALA A 1 365 ? 11.792 -21.731 11.148 1.00 26.80 365 ALA A O 1
ATOM 2589 N N . PHE A 1 366 ? 12.123 -23.901 11.578 1.00 18.14 366 PHE A N 1
ATOM 2590 C CA . PHE A 1 366 ? 10.798 -24.089 12.146 1.00 21.54 366 PHE A CA 1
ATOM 2591 C C . PHE A 1 366 ? 10.837 -24.450 13.626 1.00 23.22 366 PHE A C 1
ATOM 2592 O O . PHE A 1 366 ? 9.912 -25.083 14.136 1.00 26.84 366 PHE A O 1
ATOM 2600 N N . GLN A 1 367 ? 11.890 -24.037 14.330 1.00 24.85 367 GLN A N 1
ATOM 2601 C CA . GLN A 1 367 ? 11.981 -24.286 15.757 1.00 26.52 367 GLN A CA 1
ATOM 2602 C C . GLN A 1 367 ? 10.879 -23.536 16.505 1.00 19.96 367 GLN A C 1
ATOM 2603 O O . GLN A 1 367 ? 10.286 -22.588 15.976 1.00 23.40 367 GLN A O 1
ATOM 2605 N N . PRO A 1 368 ? 10.577 -23.944 17.736 1.00 19.81 368 PRO A N 1
ATOM 2606 C CA . PRO A 1 368 ? 9.639 -23.161 18.543 1.00 23.47 368 PRO A CA 1
ATOM 2607 C C . PRO A 1 368 ? 10.221 -21.779 18.784 1.00 20.29 368 PRO A C 1
ATOM 2608 O O . PRO A 1 368 ? 11.397 -21.631 19.122 1.00 27.57 368 PRO A O 1
ATOM 2612 N N . GLY A 1 369 ? 9.400 -20.769 18.568 1.00 18.61 369 GLY A N 1
ATOM 2613 C CA . GLY A 1 369 ? 9.836 -19.394 18.572 1.00 14.86 369 GLY A CA 1
ATOM 2614 C C . GLY A 1 369 ? 9.769 -18.736 17.212 1.00 13.24 369 GLY A C 1
ATOM 2615 O O . GLY A 1 369 ? 9.830 -17.499 17.136 1.00 12.64 369 GLY A O 1
ATOM 2616 N N . LEU A 1 370 ? 9.633 -19.523 16.142 1.00 12.00 370 LEU A N 1
ATOM 2617 C CA . LEU A 1 370 ? 9.590 -18.964 14.794 1.00 12.29 370 LEU A CA 1
ATOM 2618 C C . LEU A 1 370 ? 8.445 -17.972 14.642 1.00 9.09 370 LEU A C 1
ATOM 2619 O O . LEU A 1 370 ? 8.649 -16.815 14.241 1.00 9.01 370 LEU A O 1
ATOM 2624 N N . ALA A 1 371 ? 7.214 -18.418 14.930 1.00 9.94 371 ALA A N 1
ATOM 2625 C CA . ALA A 1 371 ? 6.054 -17.569 14.677 1.00 8.32 371 ALA A CA 1
ATOM 2626 C C . ALA A 1 371 ? 6.115 -16.284 15.500 1.00 10.00 371 ALA A C 1
ATOM 2627 O O . ALA A 1 371 ? 5.849 -15.192 14.983 1.00 8.21 371 ALA A O 1
ATOM 2629 N N . ARG A 1 372 ? 6.474 -16.397 16.782 1.00 10.53 372 ARG A N 1
ATOM 2630 C CA . ARG A 1 372 ? 6.579 -15.223 17.641 1.00 12.13 372 ARG A CA 1
ATOM 2631 C C . ARG A 1 372 ? 7.622 -14.246 17.108 1.00 9.69 372 ARG A C 1
ATOM 2632 O O . ARG A 1 372 ? 7.366 -13.034 17.012 1.00 9.36 372 ARG A O 1
ATOM 2640 N N . ALA A 1 373 ? 8.806 -14.759 16.773 1.00 11.84 373 ALA A N 1
ATOM 2641 C CA . ALA A 1 373 ? 9.874 -13.918 16.240 1.00 12.22 373 ALA A CA 1
ATOM 2642 C C . ALA A 1 373 ? 9.478 -13.289 14.914 1.00 12.23 373 ALA A C 1
ATOM 2643 O O . ALA A 1 373 ? 9.841 -12.143 14.630 1.00 11.00 373 ALA A O 1
ATOM 2645 N N . ALA A 1 374 ? 8.763 -14.031 14.070 1.00 8.33 374 ALA A N 1
ATOM 2646 C CA . ALA A 1 374 ? 8.301 -13.434 12.824 1.00 10.18 374 ALA A CA 1
ATOM 2647 C C . ALA A 1 374 ? 7.285 -12.334 13.088 1.00 8.31 374 ALA A C 1
ATOM 2648 O O . ALA A 1 374 ? 7.349 -11.267 12.467 1.00 8.96 374 ALA A O 1
ATOM 2650 N N . GLN A 1 375 ? 6.327 -12.582 13.983 1.00 9.37 375 GLN A N 1
ATOM 2651 C CA . GLN A 1 375 ? 5.333 -11.562 14.285 1.00 7.57 375 GLN A CA 1
ATOM 2652 C C . GLN A 1 375 ? 5.989 -10.283 14.790 1.00 8.26 375 GLN A C 1
ATOM 2653 O O . GLN A 1 375 ? 5.574 -9.177 14.418 1.00 9.49 375 GLN A O 1
ATOM 2659 N N . ARG A 1 376 ? 6.985 -10.419 15.667 1.00 9.68 376 ARG A N 1
ATOM 2660 C CA . ARG A 1 376 ? 7.763 -9.274 16.133 1.00 12.19 376 ARG A CA 1
ATOM 2661 C C . ARG A 1 376 ? 8.471 -8.563 14.987 1.00 10.03 376 ARG A C 1
ATOM 2662 O O . ARG A 1 376 ? 8.482 -7.322 14.919 1.00 8.27 376 ARG A O 1
ATOM 2665 N N . ALA A 1 377 ? 9.115 -9.334 14.106 1.00 8.67 377 ALA A N 1
ATOM 2666 C CA . ALA A 1 377 ? 9.840 -8.748 12.982 1.00 8.77 377 ALA A CA 1
ATOM 2667 C C . ALA A 1 377 ? 8.901 -8.047 12.013 1.00 8.58 377 ALA A C 1
ATOM 2668 O O . ALA A 1 377 ? 9.287 -7.068 11.362 1.00 9.81 377 ALA A O 1
ATOM 2670 N N . ILE A 1 378 ? 7.671 -8.546 11.892 1.00 8.72 378 ILE A N 1
ATOM 2671 C CA . ILE A 1 378 ? 6.710 -7.928 10.999 1.00 7.43 378 ILE A CA 1
ATOM 2672 C C . ILE A 1 378 ? 6.243 -6.611 11.584 1.00 7.53 378 ILE A C 1
ATOM 2673 O O . ILE A 1 378 ? 5.972 -5.644 10.851 1.00 8.26 378 ILE A O 1
ATOM 2678 N N . ALA A 1 379 ? 6.168 -6.546 12.911 1.00 8.68 379 ALA A N 1
ATOM 2679 C CA . ALA A 1 379 ? 5.852 -5.299 13.585 1.00 9.21 379 ALA A CA 1
ATOM 2680 C C . ALA A 1 379 ? 6.900 -4.239 13.286 1.00 12.32 379 ALA A C 1
ATOM 2681 O O . ALA A 1 379 ? 6.565 -3.080 13.013 1.00 10.01 379 ALA A O 1
ATOM 2683 N N . VAL A 1 380 ? 8.180 -4.625 13.324 1.00 9.57 380 VAL A N 1
ATOM 2684 C CA . VAL A 1 380 ? 9.244 -3.704 12.944 1.00 10.47 380 VAL A CA 1
ATOM 2685 C C . VAL A 1 380 ? 9.083 -3.295 11.488 1.00 11.51 380 VAL A C 1
ATOM 2686 O O . VAL A 1 380 ? 9.118 -2.101 11.155 1.00 11.24 380 VAL A O 1
ATOM 2690 N N . ALA A 1 381 ? 8.791 -4.275 10.625 1.00 7.11 381 ALA A N 1
ATOM 2691 C CA . ALA A 1 381 ? 8.758 -4.072 9.178 1.00 9.62 381 ALA A CA 1
ATOM 2692 C C . ALA A 1 381 ? 7.734 -3.028 8.754 1.00 11.49 381 ALA A C 1
ATOM 2693 O O . ALA A 1 381 ? 7.974 -2.276 7.794 1.00 13.24 381 ALA A O 1
ATOM 2695 N N . VAL A 1 382 ? 6.577 -2.980 9.434 1.00 9.38 382 VAL A N 1
ATOM 2696 C CA . VAL A 1 382 ? 5.512 -2.044 9.077 1.00 11.30 382 VAL A CA 1
ATOM 2697 C C . VAL A 1 382 ? 5.640 -0.701 9.784 1.00 9.61 382 VAL A C 1
ATOM 2698 O O . VAL A 1 382 ? 4.834 0.213 9.529 1.00 6.70 382 VAL A O 1
ATOM 2702 N N . ASP A 1 383 ? 6.618 -0.555 10.677 1.00 10.21 383 ASP A N 1
ATOM 2703 C CA . ASP A 1 383 ? 6.603 0.578 11.587 1.00 12.61 383 ASP A CA 1
ATOM 2704 C C . ASP A 1 383 ? 6.812 1.899 10.858 1.00 9.54 383 ASP A C 1
ATOM 2705 O O . ASP A 1 383 ? 6.199 2.909 11.227 1.00 11.28 383 ASP A O 1
ATOM 2710 N N . ASP A 1 384 ? 7.663 1.923 9.826 1.00 9.05 384 ASP A N 1
ATOM 2711 C CA . ASP A 1 384 ? 7.937 3.190 9.141 1.00 9.98 384 ASP A CA 1
ATOM 2712 C C . ASP A 1 384 ? 6.704 3.670 8.374 1.00 9.89 384 ASP A C 1
ATOM 2713 O O . ASP A 1 384 ? 6.306 4.835 8.484 1.00 13.08 384 ASP A O 1
ATOM 2718 N N . ALA A 1 385 ? 6.084 2.779 7.594 1.00 11.35 385 ALA A N 1
ATOM 2719 C CA . ALA A 1 385 ? 4.818 3.103 6.935 1.00 7.63 385 ALA A CA 1
ATOM 2720 C C . ALA A 1 385 ? 3.775 3.560 7.939 1.00 10.10 385 ALA A C 1
ATOM 2721 O O . ALA A 1 385 ? 2.981 4.457 7.647 1.00 7.72 385 ALA A O 1
ATOM 2723 N N . TRP A 1 386 ? 3.743 2.927 9.116 1.00 8.72 386 TRP A N 1
ATOM 2724 C CA . TRP A 1 386 ? 2.762 3.273 10.141 1.00 8.30 386 TRP A CA 1
ATOM 2725 C C . TRP A 1 386 ? 2.972 4.696 10.644 1.00 8.94 386 TRP A C 1
ATOM 2726 O O . TRP A 1 386 ? 2.028 5.500 10.699 1.00 9.13 386 TRP A O 1
ATOM 2737 N N . VAL A 1 387 ? 4.214 5.027 11.005 1.00 9.86 387 VAL A N 1
ATOM 2738 C CA . VAL A 1 387 ? 4.526 6.359 11.514 1.00 9.80 387 VAL A CA 1
ATOM 2739 C C . VAL A 1 387 ? 4.318 7.424 10.442 1.00 10.99 387 VAL A C 1
ATOM 2740 O O . VAL A 1 387 ? 3.822 8.518 10.731 1.00 13.10 387 VAL A O 1
ATOM 2744 N N . LEU A 1 388 ? 4.725 7.148 9.198 1.00 9.16 388 LEU A N 1
ATOM 2745 C CA . LEU A 1 388 ? 4.592 8.145 8.139 1.00 10.82 388 LEU A CA 1
ATOM 2746 C C . LEU A 1 388 ? 3.137 8.507 7.898 1.00 13.36 388 LEU A C 1
ATOM 2747 O O . LEU A 1 388 ? 2.811 9.668 7.614 1.00 10.83 388 LEU A O 1
ATOM 2752 N N . ALA A 1 389 ? 2.248 7.520 7.968 1.00 11.17 389 ALA A N 1
ATOM 2753 C CA . ALA A 1 389 ? 0.841 7.808 7.707 1.00 8.79 389 ALA A CA 1
ATOM 2754 C C . ALA A 1 389 ? 0.191 8.476 8.914 1.00 11.14 389 ALA A C 1
ATOM 2755 O O . ALA A 1 389 ? -0.479 9.514 8.780 1.00 9.53 389 ALA A O 1
ATOM 2757 N N . THR A 1 390 ? 0.395 7.899 10.098 1.00 10.47 390 THR A N 1
ATOM 2758 C CA . THR A 1 390 ? -0.291 8.383 11.299 1.00 10.58 390 THR A CA 1
ATOM 2759 C C . THR A 1 390 ? 0.230 9.757 11.729 1.00 13.15 390 THR A C 1
ATOM 2760 O O . THR A 1 390 ? -0.546 10.605 12.190 1.00 11.13 390 THR A O 1
ATOM 2764 N N . SER A 1 391 ? 1.536 9.994 11.599 1.00 8.35 391 SER A N 1
ATOM 2765 C CA . SER A 1 391 ? 2.091 11.301 11.958 1.00 11.01 391 SER A CA 1
ATOM 2766 C C . SER A 1 391 ? 1.434 12.443 11.186 1.00 13.59 391 SER A C 1
ATOM 2767 O O . SER A 1 391 ? 1.328 13.563 11.705 1.00 15.93 391 SER A O 1
ATOM 2770 N N . HIS A 1 392 ? 1.006 12.201 9.951 1.00 11.41 392 HIS A N 1
ATOM 2771 C CA . HIS A 1 392 ? 0.421 13.271 9.154 1.00 9.25 392 HIS A CA 1
ATOM 2772 C C . HIS A 1 392 ? -1.100 13.276 9.199 1.00 9.77 392 HIS A C 1
ATOM 2773 O O . HIS A 1 392 ? -1.701 14.297 8.863 1.00 17.76 392 HIS A O 1
ATOM 2780 N N . ASP A 1 393 ? -1.728 12.190 9.662 1.00 9.95 393 ASP A N 1
ATOM 2781 C CA . ASP A 1 393 ? -3.174 12.151 9.812 1.00 7.48 393 ASP A CA 1
ATOM 2782 C C . ASP A 1 393 ? -3.628 12.683 11.164 1.00 10.26 393 ASP A C 1
ATOM 2783 O O . ASP A 1 393 ? -4.753 13.189 11.267 1.00 8.42 393 ASP A O 1
ATOM 2788 N N . ILE A 1 394 ? -2.796 12.566 12.204 1.00 10.83 394 ILE A N 1
ATOM 2789 C CA . ILE A 1 394 ? -3.269 12.887 13.552 1.00 10.95 394 ILE A CA 1
ATOM 2790 C C . ILE A 1 394 ? -3.682 14.342 13.688 1.00 13.82 394 ILE A C 1
ATOM 2791 O O . ILE A 1 394 ? -4.458 14.679 14.594 1.00 20.33 394 ILE A O 1
ATOM 2796 N N . GLY A 1 395 ? -3.164 15.223 12.842 1.00 10.93 395 GLY A N 1
ATOM 2797 C CA . GLY A 1 395 ? -3.450 16.641 13.020 1.00 19.40 395 GLY A CA 1
ATOM 2798 C C . GLY A 1 395 ? -4.753 17.150 12.421 1.00 17.87 395 GLY A C 1
ATOM 2799 O O . GLY A 1 395 ? -5.151 18.277 12.726 1.00 18.77 395 GLY A O 1
ATOM 2800 N N . TYR A 1 396 ? -5.439 16.361 11.597 1.00 18.04 396 TYR A N 1
ATOM 2801 C CA . TYR A 1 396 ? -6.577 16.893 10.859 1.00 11.45 396 TYR A CA 1
ATOM 2802 C C . TYR A 1 396 ? -7.763 17.132 11.786 1.00 13.45 396 TYR A C 1
ATOM 2803 O O . TYR A 1 396 ? -7.904 16.457 12.807 1.00 15.08 396 TYR A O 1
ATOM 2812 N N . PRO A 1 397 ? -8.606 18.116 11.470 1.00 14.40 397 PRO A N 1
ATOM 2813 C CA . PRO A 1 397 ? -9.770 18.388 12.325 1.00 15.02 397 PRO A CA 1
ATOM 2814 C C . PRO A 1 397 ? -10.629 17.142 12.494 1.00 14.83 397 PRO A C 1
ATOM 2815 O O . PRO A 1 397 ? -10.930 16.436 11.531 1.00 14.21 397 PRO A O 1
ATOM 2819 N N . GLY A 1 398 ? -10.996 16.856 13.743 1.00 15.93 398 GLY A N 1
ATOM 2820 C CA . GLY A 1 398 ? -11.883 15.740 14.028 1.00 13.01 398 GLY A CA 1
ATOM 2821 C C . GLY A 1 398 ? -11.257 14.371 13.936 1.00 14.48 398 GLY A C 1
ATOM 2822 O O . GLY A 1 398 ? -11.981 13.371 13.960 1.00 17.15 398 GLY A O 1
ATOM 2823 N N . CYS A 1 399 ? -9.941 14.290 13.791 1.00 13.31 399 CYS A N 1
ATOM 2824 C CA . CYS A 1 399 ? -9.266 12.999 13.814 1.00 13.08 399 CYS A CA 1
ATOM 2825 C C . CYS A 1 399 ? -9.554 12.252 15.111 1.00 13.13 399 CYS A C 1
ATOM 2826 O O . CYS A 1 399 ? -9.535 12.833 16.202 1.00 14.34 399 CYS A O 1
ATOM 2829 N N . ARG A 1 400 ? -9.846 10.958 14.984 1.00 14.06 400 ARG A N 1
ATOM 2830 C CA . ARG A 1 400 ? -10.094 10.068 16.109 1.00 11.10 400 ARG A CA 1
ATOM 2831 C C . ARG A 1 400 ? -8.895 9.155 16.289 1.00 14.84 400 ARG A C 1
ATOM 2832 O O . ARG A 1 400 ? -8.410 8.567 15.318 1.00 16.35 400 ARG A O 1
ATOM 2840 N N . THR A 1 401 ? -8.392 9.048 17.512 1.00 13.17 401 THR A N 1
ATOM 2841 C CA . THR A 1 401 ? -7.214 8.220 17.718 1.00 14.31 401 THR A CA 1
ATOM 2842 C C . THR A 1 401 ? -7.432 7.283 18.894 1.00 19.48 401 THR A C 1
ATOM 2843 O O . THR A 1 401 ? -8.170 7.584 19.839 1.00 21.73 401 THR A O 1
ATOM 2847 N N . GLN A 1 402 ? -6.782 6.131 18.806 1.00 13.16 402 GLN A N 1
ATOM 2848 C CA . GLN A 1 402 ? -6.698 5.186 19.911 1.00 11.40 402 GLN A CA 1
ATOM 2849 C C . GLN A 1 402 ? -5.278 4.644 19.840 1.00 10.83 402 GLN A C 1
ATOM 2850 O O . GLN A 1 402 ? -4.990 3.748 19.049 1.00 12.68 402 GLN A O 1
ATOM 2856 N N . THR A 1 403 ? -4.395 5.200 20.658 1.00 10.27 403 THR A N 1
ATOM 2857 C CA . THR A 1 403 ? -2.997 4.825 20.597 1.00 11.58 403 THR A CA 1
ATOM 2858 C C . THR A 1 403 ? -2.372 5.062 21.955 1.00 14.55 403 THR A C 1
ATOM 2859 O O . THR A 1 403 ? -2.804 5.926 22.723 1.00 17.12 403 THR A O 1
ATOM 2863 N N . ARG A 1 404 ? -1.318 4.310 22.220 1.00 9.87 404 ARG A N 1
ATOM 2864 C CA . ARG A 1 404 ? -0.464 4.530 23.375 1.00 12.78 404 ARG A CA 1
ATOM 2865 C C . ARG A 1 404 ? 0.966 4.803 22.940 1.00 15.42 404 ARG A C 1
ATOM 2866 O O . ARG A 1 404 ? 1.894 4.747 23.754 1.00 16.22 404 ARG A O 1
ATOM 2874 N N . ASP A 1 405 ? 1.146 5.133 21.685 1.00 13.58 405 ASP A N 1
ATOM 2875 C CA . ASP A 1 405 ? 2.462 5.422 21.137 1.00 16.86 405 ASP A CA 1
ATOM 2876 C C . ASP A 1 405 ? 2.846 6.874 21.406 1.00 15.40 405 ASP A C 1
ATOM 2877 O O . ASP A 1 405 ? 2.214 7.784 20.860 1.00 18.06 405 ASP A O 1
ATOM 2882 N N . PRO A 1 406 ? 3.858 7.147 22.239 1.00 18.64 406 PRO A N 1
ATOM 2883 C CA . PRO A 1 406 ? 4.207 8.555 22.517 1.00 22.66 406 PRO A CA 1
ATOM 2884 C C . PRO A 1 406 ? 4.714 9.316 21.295 1.00 20.97 406 PRO A C 1
ATOM 2885 O O . PRO A 1 406 ? 4.624 10.551 21.259 1.00 18.06 406 PRO A O 1
ATOM 2889 N N . ARG A 1 407 ? 5.180 8.618 20.260 1.00 21.08 407 ARG A N 1
ATOM 2890 C CA . ARG A 1 407 ? 5.579 9.290 19.029 1.00 19.25 407 ARG A CA 1
ATOM 2891 C C . ARG A 1 407 ? 4.421 10.018 18.354 1.00 23.69 407 ARG A C 1
ATOM 2892 O O . ARG A 1 407 ? 4.651 11.003 17.641 1.00 21.56 407 ARG A O 1
ATOM 2900 N N . LEU A 1 408 ? 3.181 9.599 18.607 1.00 19.62 408 LEU A N 1
ATOM 2901 C CA . LEU A 1 408 ? 2.022 10.209 17.974 1.00 19.46 408 LEU A CA 1
ATOM 2902 C C . LEU A 1 408 ? 1.405 11.302 18.818 1.00 27.05 408 LEU A C 1
ATOM 2903 O O . LEU A 1 408 ? 0.566 12.060 18.318 1.00 30.81 408 LEU A O 1
ATOM 2908 N N . THR A 1 409 ? 1.739 11.346 20.098 1.00 25.09 409 THR A N 1
ATOM 2909 C CA . THR A 1 409 ? 1.161 12.314 21.012 1.00 29.94 409 THR A CA 1
ATOM 2910 C C . THR A 1 409 ? 2.229 13.214 21.617 1.00 33.21 409 THR A C 1
ATOM 2911 O O . THR A 1 409 ? 2.600 14.238 21.033 1.00 25.92 409 THR A O 1
ATOM 2915 N N . ARG A 1 410 ? 2.736 12.819 22.788 1.00 31.10 410 ARG A N 1
ATOM 2916 C CA . ARG A 1 410 ? 3.745 13.596 23.498 1.00 34.83 410 ARG A CA 1
ATOM 2917 C C . ARG A 1 410 ? 5.013 13.701 22.666 1.00 39.18 410 ARG A C 1
ATOM 2918 O O . ARG A 1 410 ? 5.681 12.696 22.403 1.00 39.46 410 ARG A O 1
ATOM 2920 N N . HIS A 1 411 ? 5.341 14.924 22.257 1.00 41.21 411 HIS A N 1
ATOM 2921 C CA . HIS A 1 411 ? 6.447 15.233 21.355 1.00 44.39 411 HIS A CA 1
ATOM 2922 C C . HIS A 1 411 ? 6.186 14.785 19.916 1.00 43.69 411 HIS A C 1
ATOM 2923 O O . HIS A 1 411 ? 7.134 14.566 19.150 1.00 37.48 411 HIS A O 1
ATOM 2925 N N . ALA A 1 412 ? 4.918 14.614 19.529 1.00 37.83 412 ALA A N 1
ATOM 2926 C CA . ALA A 1 412 ? 4.611 14.501 18.107 1.00 32.94 412 ALA A CA 1
ATOM 2927 C C . ALA A 1 412 ? 4.985 15.790 17.386 1.00 34.53 412 ALA A C 1
ATOM 2928 O O . ALA A 1 412 ? 5.419 15.755 16.228 1.00 30.73 412 ALA A O 1
ATOM 2930 N N . GLY A 1 413 ? 4.824 16.932 18.068 1.00 40.19 413 GLY A N 1
ATOM 2931 C CA . GLY A 1 413 ? 5.175 18.213 17.473 1.00 33.02 413 GLY A CA 1
ATOM 2932 C C . GLY A 1 413 ? 6.649 18.302 17.121 1.00 33.37 413 GLY A C 1
ATOM 2933 O O . GLY A 1 413 ? 7.013 18.807 16.055 1.00 32.99 413 GLY A O 1
ATOM 2934 N N . GLU A 1 414 ? 7.521 17.831 18.018 1.00 34.82 414 GLU A N 1
ATOM 2935 C CA . GLU A 1 414 ? 8.952 17.890 17.732 1.00 36.82 414 GLU A CA 1
ATOM 2936 C C . GLU A 1 414 ? 9.315 16.974 16.571 1.00 32.82 414 GLU A C 1
ATOM 2937 O O . GLU A 1 414 ? 10.113 17.350 15.703 1.00 32.18 414 GLU A O 1
ATOM 2943 N N . ARG A 1 415 ? 8.720 15.776 16.523 1.00 32.11 415 ARG A N 1
ATOM 2944 C CA . ARG A 1 415 ? 8.951 14.898 15.384 1.00 31.50 415 ARG A CA 1
ATOM 2945 C C . ARG A 1 415 ? 8.437 15.531 14.104 1.00 32.93 415 ARG A C 1
ATOM 2946 O O . ARG A 1 415 ? 9.050 15.365 13.043 1.00 24.62 415 ARG A O 1
ATOM 2954 N N . GLN A 1 416 ? 7.339 16.292 14.204 1.00 28.60 416 GLN A N 1
ATOM 2955 C CA . GLN A 1 416 ? 6.721 16.962 13.065 1.00 29.57 416 GLN A CA 1
ATOM 2956 C C . GLN A 1 416 ? 7.474 18.224 12.652 1.00 26.62 416 GLN A C 1
ATOM 2957 O O . GLN A 1 416 ? 7.536 18.535 11.457 1.00 22.14 416 GLN A O 1
ATOM 2960 N N . ARG A 1 417 ? 8.062 18.945 13.609 1.00 22.05 417 ARG A N 1
ATOM 2961 C CA . ARG A 1 417 ? 8.891 20.103 13.273 1.00 25.11 417 ARG A CA 1
ATOM 2962 C C . ARG A 1 417 ? 10.083 19.698 12.406 1.00 22.17 417 ARG A C 1
ATOM 2963 O O . ARG A 1 417 ? 10.446 20.410 11.458 1.00 23.08 417 ARG A O 1
ATOM 2971 N N . VAL A 1 418 ? 10.707 18.557 12.712 1.00 25.18 418 VAL A N 1
ATOM 2972 C CA . VAL A 1 418 ? 11.801 18.075 11.871 1.00 25.13 418 VAL A CA 1
ATOM 2973 C C . VAL A 1 418 ? 11.278 17.594 10.522 1.00 24.44 418 VAL A C 1
ATOM 2974 O O . VAL A 1 418 ? 11.861 17.902 9.473 1.00 22.31 418 VAL A O 1
ATOM 2978 N N . THR A 1 419 ? 10.176 16.831 10.519 1.00 19.29 419 THR A N 1
ATOM 2979 C CA . THR A 1 419 ? 9.618 16.358 9.254 1.00 23.02 419 THR A CA 1
ATOM 2980 C C . THR A 1 419 ? 9.232 17.520 8.356 1.00 17.55 419 THR A C 1
ATOM 2981 O O . THR A 1 419 ? 9.378 17.438 7.135 1.00 20.46 419 THR A O 1
ATOM 2985 N N . ASP A 1 420 ? 8.682 18.590 8.933 1.00 20.62 420 ASP A N 1
ATOM 2986 C CA . ASP A 1 420 ? 8.256 19.718 8.109 1.00 19.79 420 ASP A CA 1
ATOM 2987 C C . ASP A 1 420 ? 9.453 20.470 7.545 1.00 19.72 420 ASP A C 1
ATOM 2988 O O . ASP A 1 420 ? 9.390 20.989 6.427 1.00 17.05 420 ASP A O 1
ATOM 2993 N N . LEU A 1 421 ? 10.547 20.560 8.315 1.00 21.00 421 LEU A N 1
ATOM 2994 C CA . LEU A 1 421 ? 11.761 21.183 7.798 1.00 20.79 421 LEU A CA 1
ATOM 2995 C C . LEU A 1 421 ? 12.393 20.338 6.695 1.00 16.61 421 LEU A C 1
ATOM 2996 O O . LEU A 1 421 ? 12.826 20.876 5.666 1.00 13.82 421 LEU A O 1
ATOM 3001 N N . VAL A 1 422 ? 12.458 19.019 6.886 1.00 16.66 422 VAL A N 1
ATOM 3002 C CA . VAL A 1 422 ? 12.896 18.132 5.805 1.00 18.85 422 VAL A CA 1
ATOM 3003 C C . VAL A 1 422 ? 11.961 18.255 4.605 1.00 14.95 422 VAL A C 1
ATOM 3004 O O . VAL A 1 422 ? 12.400 18.317 3.444 1.00 11.51 422 VAL A O 1
ATOM 3008 N N . GLY A 1 423 ? 10.654 18.234 4.866 1.00 17.84 423 GLY A N 1
ATOM 3009 C CA . GLY A 1 423 ? 9.686 18.300 3.780 1.00 14.38 423 GLY A CA 1
ATOM 3010 C C . GLY A 1 423 ? 9.777 19.597 3.001 1.00 11.03 423 GLY A C 1
ATOM 3011 O O . GLY A 1 423 ? 9.680 19.598 1.775 1.00 9.74 423 GLY A O 1
ATOM 3012 N N . LEU A 1 424 ? 9.957 20.715 3.708 1.00 12.52 424 LEU A N 1
ATOM 3013 C CA . LEU A 1 424 ? 10.120 22.011 3.057 1.00 13.18 424 LEU A CA 1
ATOM 3014 C C . LEU A 1 424 ? 11.395 22.050 2.223 1.00 14.01 424 LEU A C 1
ATOM 3015 O O . LEU A 1 424 ? 11.389 22.483 1.067 1.00 10.62 424 LEU A O 1
ATOM 3020 N N . THR A 1 425 ? 12.509 21.613 2.807 1.00 9.94 425 THR A N 1
ATOM 3021 C CA . THR A 1 425 ? 13.785 21.727 2.113 1.00 13.94 425 THR A CA 1
ATOM 3022 C C . THR A 1 425 ? 13.880 20.748 0.951 1.00 12.75 425 THR A C 1
ATOM 3023 O O . THR A 1 425 ? 14.522 21.057 -0.062 1.00 12.04 425 THR A O 1
ATOM 3027 N N . ALA A 1 426 ? 13.198 19.599 1.051 1.00 12.34 426 ALA A N 1
ATOM 3028 C CA . ALA A 1 426 ? 13.216 18.609 -0.023 1.00 9.91 426 ALA A CA 1
ATOM 3029 C C . ALA A 1 426 ? 12.671 19.167 -1.331 1.00 11.34 426 ALA A C 1
ATOM 3030 O O . ALA A 1 426 ? 13.103 18.738 -2.407 1.00 13.13 426 ALA A O 1
ATOM 3032 N N . THR A 1 427 ? 11.723 20.110 -1.265 1.00 7.66 427 THR A N 1
ATOM 3033 C CA . THR A 1 427 ? 11.147 20.658 -2.493 1.00 9.86 427 THR A CA 1
ATOM 3034 C C . THR A 1 427 ? 12.181 21.384 -3.335 1.00 12.45 427 THR A C 1
ATOM 3035 O O . THR A 1 427 ? 11.990 21.526 -4.549 1.00 9.76 427 THR A O 1
ATOM 3039 N N . ARG A 1 428 ? 13.266 21.872 -2.721 1.00 9.67 428 ARG A N 1
ATOM 3040 C CA . ARG A 1 428 ? 14.193 22.744 -3.430 1.00 11.11 428 ARG A CA 1
ATOM 3041 C C . ARG A 1 428 ? 15.658 22.366 -3.216 1.00 12.01 428 ARG A C 1
ATOM 3042 O O . ARG A 1 428 ? 16.542 23.154 -3.577 1.00 14.84 428 ARG A O 1
ATOM 3050 N N . ASN A 1 429 ? 15.941 21.178 -2.679 1.00 10.77 429 ASN A N 1
ATOM 3051 C CA . ASN A 1 429 ? 17.310 20.748 -2.408 1.00 11.41 429 ASN A CA 1
ATOM 3052 C C . ASN A 1 429 ? 17.426 19.283 -2.803 1.00 11.64 429 ASN A C 1
ATOM 3053 O O . ASN A 1 429 ? 16.659 18.452 -2.313 1.00 11.05 429 ASN A O 1
ATOM 3058 N N . GLN A 1 430 ? 18.363 18.967 -3.712 1.00 11.73 430 GLN A N 1
ATOM 3059 C CA . GLN A 1 430 ? 18.403 17.621 -4.289 1.00 13.91 430 GLN A CA 1
ATOM 3060 C C . GLN A 1 430 ? 18.820 16.571 -3.261 1.00 12.62 430 GLN A C 1
ATOM 3061 O O . GLN A 1 430 ? 18.292 15.453 -3.266 1.00 11.14 430 GLN A O 1
ATOM 3067 N N . VAL A 1 431 ? 19.781 16.895 -2.392 1.00 13.16 431 VAL A N 1
ATOM 3068 C CA . VAL A 1 431 ? 20.281 15.896 -1.456 1.00 15.49 431 VAL A CA 1
ATOM 3069 C C . VAL A 1 431 ? 19.234 15.586 -0.392 1.00 9.13 431 VAL A C 1
ATOM 3070 O O . VAL A 1 431 ? 19.049 14.425 -0.005 1.00 12.34 431 VAL A O 1
ATOM 3074 N N . VAL A 1 432 ? 18.494 16.600 0.061 1.00 13.30 432 VAL A N 1
ATOM 3075 C CA . VAL A 1 432 ? 17.416 16.336 1.010 1.00 8.98 432 VAL A CA 1
ATOM 3076 C C . VAL A 1 432 ? 16.301 15.563 0.325 1.00 10.92 432 VAL A C 1
ATOM 3077 O O . VAL A 1 432 ? 15.739 14.620 0.896 1.00 9.93 432 VAL A O 1
ATOM 3081 N N . ASN A 1 433 ? 15.969 15.944 -0.909 1.00 9.49 433 ASN A N 1
ATOM 3082 C CA . ASN A 1 433 ? 14.954 15.205 -1.653 1.00 8.59 433 ASN A CA 1
ATOM 3083 C C . ASN A 1 433 ? 15.327 13.734 -1.781 1.00 9.79 433 ASN A C 1
ATOM 3084 O O . ASN A 1 433 ? 14.496 12.856 -1.537 1.00 11.37 433 ASN A O 1
ATOM 3089 N N . ARG A 1 434 ? 16.575 13.444 -2.177 1.00 8.77 434 ARG A N 1
ATOM 3090 C CA . ARG A 1 434 ? 16.987 12.052 -2.355 1.00 11.18 434 ARG A CA 1
ATOM 3091 C C . ARG A 1 434 ? 16.765 11.242 -1.083 1.00 11.12 434 ARG A C 1
ATOM 3092 O O . ARG A 1 434 ? 16.295 10.103 -1.138 1.00 11.68 434 ARG A O 1
ATOM 3100 N N . ALA A 1 435 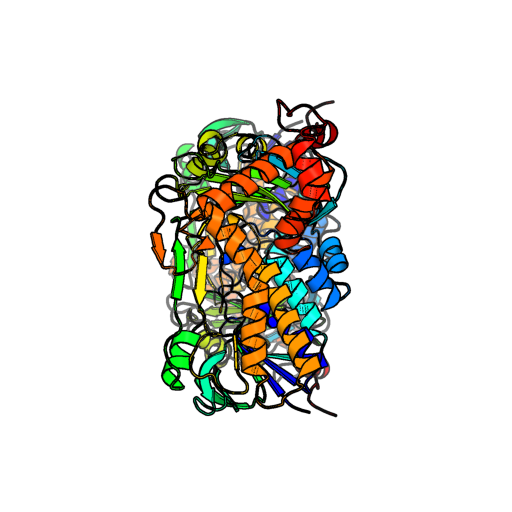? 17.100 11.809 0.075 1.00 9.76 435 ALA A N 1
ATOM 3101 C CA . ALA A 1 435 ? 16.887 11.102 1.331 1.00 11.02 435 ALA A CA 1
ATOM 3102 C C . ALA A 1 435 ? 15.400 10.966 1.631 1.00 10.27 435 ALA A C 1
ATOM 3103 O O . ALA A 1 435 ? 14.937 9.893 2.026 1.00 11.31 435 ALA A O 1
ATOM 3105 N N . ALA A 1 436 ? 14.640 12.044 1.422 1.00 8.04 436 ALA A N 1
ATOM 3106 C CA . ALA A 1 436 ? 13.212 12.011 1.715 1.00 8.02 436 ALA A CA 1
ATOM 3107 C C . ALA A 1 436 ? 12.497 10.962 0.880 1.00 10.28 436 ALA A C 1
ATOM 3108 O O . ALA A 1 436 ? 11.627 10.247 1.389 1.00 8.40 436 ALA A O 1
ATOM 3110 N N . VAL A 1 437 ? 12.802 10.897 -0.421 1.00 9.92 437 VAL A N 1
ATOM 3111 C CA . VAL A 1 437 ? 12.104 9.957 -1.296 1.00 9.88 437 VAL A CA 1
ATOM 3112 C C . VAL A 1 437 ? 12.577 8.529 -1.044 1.00 11.46 437 VAL A C 1
ATOM 3113 O O . VAL A 1 437 ? 11.809 7.575 -1.228 1.00 9.63 437 VAL A O 1
ATOM 3117 N N . ALA A 1 438 ? 13.828 8.343 -0.614 1.00 10.36 438 ALA A N 1
ATOM 3118 C CA . ALA A 1 438 ? 14.240 7.011 -0.181 1.00 9.56 438 ALA A CA 1
ATOM 3119 C C . ALA A 1 438 ? 13.359 6.525 0.966 1.00 10.38 438 ALA A C 1
ATOM 3120 O O . ALA A 1 438 ? 12.898 5.377 0.968 1.00 9.16 438 ALA A O 1
ATOM 3122 N N . LEU A 1 439 ? 13.124 7.392 1.955 1.00 9.27 439 LEU A N 1
ATOM 3123 C CA . LEU A 1 439 ? 12.265 7.032 3.079 1.00 6.32 439 LEU A CA 1
ATOM 3124 C C . LEU A 1 439 ? 10.818 6.873 2.642 1.00 9.44 439 LEU A C 1
ATOM 3125 O O . LEU A 1 439 ? 10.141 5.916 3.043 1.00 8.68 439 LEU A O 1
ATOM 3130 N N . ASN A 1 440 ? 10.317 7.800 1.831 1.00 10.28 440 ASN A N 1
ATOM 3131 C CA . ASN A 1 440 ? 8.892 7.771 1.537 1.00 8.38 440 ASN A CA 1
ATOM 3132 C C . ASN A 1 440 ? 8.516 6.593 0.645 1.00 7.90 440 ASN A C 1
ATOM 3133 O O . ASN A 1 440 ? 7.369 6.135 0.692 1.00 10.75 440 ASN A O 1
ATOM 3138 N N . THR A 1 441 ? 9.455 6.088 -0.159 1.00 7.28 441 THR A N 1
ATOM 3139 C CA . THR A 1 441 ? 9.225 4.883 -0.946 1.00 7.95 441 THR A CA 1
ATOM 3140 C C . THR A 1 441 ? 9.519 3.608 -0.169 1.00 10.46 441 THR A C 1
ATOM 3141 O O . THR A 1 441 ? 9.440 2.517 -0.747 1.00 7.05 441 THR A O 1
ATOM 3145 N N . LEU A 1 442 ? 9.839 3.722 1.121 1.00 8.82 442 LEU A N 1
ATOM 3146 C CA . LEU A 1 442 ? 10.198 2.576 1.946 1.00 7.26 442 LEU A CA 1
ATOM 3147 C C . LEU A 1 442 ? 11.433 1.870 1.391 1.00 9.92 442 LEU A C 1
ATOM 3148 O O . LEU A 1 442 ? 11.582 0.657 1.527 1.00 10.17 442 LEU A O 1
ATOM 3153 N N . SER A 1 443 ? 12.348 2.654 0.796 1.00 10.58 443 SER A N 1
ATOM 3154 C CA . SER A 1 443 ? 13.652 2.186 0.351 1.00 8.41 443 SER A CA 1
ATOM 3155 C C . SER A 1 443 ? 14.754 2.449 1.373 1.00 13.59 443 SER A C 1
ATOM 3156 O O . SER A 1 443 ? 15.868 1.938 1.207 1.00 17.41 443 SER A O 1
ATOM 3159 N N . ALA A 1 444 ? 14.453 3.181 2.439 1.00 11.79 444 ALA A N 1
ATOM 3160 C CA . ALA A 1 444 ? 15.381 3.433 3.533 1.00 13.51 444 ALA A CA 1
ATOM 3161 C C . ALA A 1 444 ? 14.565 3.569 4.807 1.00 14.25 444 ALA A C 1
ATOM 3162 O O . ALA A 1 444 ? 13.363 3.846 4.762 1.00 15.84 444 ALA A O 1
ATOM 3164 N N . GLY A 1 445 ? 15.230 3.357 5.954 1.00 16.84 445 GLY A N 1
ATOM 3165 C CA . GLY A 1 445 ? 14.557 3.433 7.237 1.00 19.77 445 GLY A CA 1
ATOM 3166 C C . GLY A 1 445 ? 14.386 4.860 7.749 1.00 17.85 445 GLY A C 1
ATOM 3167 O O . GLY A 1 445 ? 14.995 5.815 7.261 1.00 16.02 445 GLY A O 1
ATOM 3168 N N . MET A 1 446 ? 13.521 4.988 8.759 1.00 16.63 446 MET A N 1
ATOM 3169 C CA . MET A 1 446 ? 13.248 6.286 9.378 1.00 19.39 446 MET A CA 1
ATOM 3170 C C . MET A 1 446 ? 14.520 6.957 9.888 1.00 16.32 446 MET A C 1
ATOM 3171 O O . MET A 1 446 ? 14.710 8.170 9.710 1.00 19.69 446 MET A O 1
ATOM 3176 N N . ALA A 1 447 ? 15.398 6.190 10.532 1.00 17.74 447 ALA A N 1
ATOM 3177 C CA . ALA A 1 447 ? 16.610 6.773 11.118 1.00 17.53 447 ALA A CA 1
ATOM 3178 C C . ALA A 1 447 ? 17.540 7.356 10.064 1.00 24.51 447 ALA A C 1
ATOM 3179 O O . ALA A 1 447 ? 18.346 8.238 10.377 1.00 25.05 447 ALA A O 1
ATOM 3181 N N . SER A 1 448 ? 17.473 6.856 8.830 1.00 16.54 448 SER A N 1
ATOM 3182 C CA . SER A 1 448 ? 18.283 7.371 7.736 1.00 19.13 448 SER A CA 1
ATOM 3183 C C . SER A 1 448 ? 18.241 8.897 7.649 1.00 18.79 448 SER A C 1
ATOM 3184 O O . SER A 1 448 ? 19.190 9.502 7.144 1.00 21.48 448 SER A O 1
ATOM 3187 N N . MET A 1 449 ? 17.125 9.522 8.052 1.00 18.23 449 MET A N 1
ATOM 3188 C CA . MET A 1 449 ? 16.971 10.965 7.919 1.00 13.86 449 MET A CA 1
ATOM 3189 C C . MET A 1 449 ? 17.769 11.729 8.972 1.00 23.29 449 MET A C 1
ATOM 3190 O O . MET A 1 449 ? 17.958 12.942 8.824 1.00 23.58 449 MET A O 1
ATOM 3195 N N . GLN A 1 450 ? 18.210 11.057 10.040 1.00 18.62 450 GLN A N 1
ATOM 3196 C CA . GLN A 1 450 ? 19.059 11.675 11.050 1.00 26.54 450 GLN A CA 1
ATOM 3197 C C . GLN A 1 450 ? 20.544 11.533 10.737 1.00 27.47 450 GLN A C 1
ATOM 3198 O O . GLN A 1 450 ? 21.370 11.971 11.544 1.00 25.58 450 GLN A O 1
ATOM 3200 N N . ASP A 1 451 ? 20.896 10.934 9.600 1.00 14.36 451 ASP A N 1
ATOM 3201 C CA . ASP A 1 451 ? 22.273 10.956 9.122 1.00 21.17 451 ASP A CA 1
ATOM 3202 C C . ASP A 1 451 ? 22.785 12.398 9.132 1.00 20.24 451 ASP A C 1
ATOM 3203 O O . ASP A 1 451 ? 22.097 13.292 8.622 1.00 18.38 451 ASP A O 1
ATOM 3208 N N . PRO A 1 452 ? 23.969 12.667 9.704 1.00 17.58 452 PRO A N 1
ATOM 3209 C CA . PRO A 1 452 ? 24.442 14.063 9.782 1.00 18.00 452 PRO A CA 1
ATOM 3210 C C . PRO A 1 452 ? 24.476 14.784 8.450 1.00 18.60 452 PRO A C 1
ATOM 3211 O O . PRO A 1 452 ? 24.175 15.986 8.389 1.00 18.28 452 PRO A O 1
ATOM 3215 N N . ALA A 1 453 ? 24.867 14.080 7.387 1.00 18.17 453 ALA A N 1
ATOM 3216 C CA . ALA A 1 453 ? 24.942 14.679 6.062 1.00 21.18 453 ALA A CA 1
ATOM 3217 C C . ALA A 1 453 ? 23.571 15.121 5.560 1.00 15.58 453 ALA A C 1
ATOM 3218 O O . ALA A 1 453 ? 23.468 16.121 4.843 1.00 18.30 453 ALA A O 1
ATOM 3220 N N . VAL A 1 454 ? 22.511 14.392 5.904 1.00 15.93 454 VAL A N 1
ATOM 3221 C CA . VAL A 1 454 ? 21.176 14.841 5.522 1.00 16.09 454 VAL A CA 1
ATOM 3222 C C . VAL A 1 454 ? 20.817 16.126 6.267 1.00 19.67 454 VAL A C 1
ATOM 3223 O O . VAL A 1 454 ? 20.387 17.122 5.664 1.00 14.85 454 VAL A O 1
ATOM 3227 N N . MET A 1 455 ? 21.017 16.137 7.589 1.00 17.35 455 MET A N 1
ATOM 3228 C CA . MET A 1 455 ? 20.693 17.336 8.353 1.00 20.79 455 MET A CA 1
ATOM 3229 C C . MET A 1 455 ? 21.540 18.520 7.904 1.00 17.51 455 MET A C 1
ATOM 3230 O O . MET A 1 455 ? 21.090 19.669 7.988 1.00 18.93 455 MET A O 1
ATOM 3232 N N . ALA A 1 456 ? 22.757 18.261 7.405 1.00 18.18 456 ALA A N 1
ATOM 3233 C CA . ALA A 1 456 ? 23.599 19.340 6.895 1.00 18.84 456 ALA A CA 1
ATOM 3234 C C . ALA A 1 456 ? 22.999 19.940 5.634 1.00 19.68 456 ALA A C 1
ATOM 3235 O O . ALA A 1 456 ? 22.916 21.169 5.494 1.00 20.13 456 ALA A O 1
ATOM 3237 N N . ALA A 1 457 ? 22.573 19.081 4.703 1.00 15.69 457 ALA A N 1
ATOM 3238 C CA . ALA A 1 457 ? 21.894 19.567 3.505 1.00 16.02 457 ALA A CA 1
ATOM 3239 C C . ALA A 1 457 ? 20.626 20.336 3.862 1.00 16.27 457 ALA A C 1
ATOM 3240 O O . ALA A 1 457 ? 20.305 21.350 3.229 1.00 17.24 457 ALA A O 1
ATOM 3242 N N . VAL A 1 458 ? 19.886 19.867 4.872 1.00 17.22 458 VAL A N 1
ATOM 3243 C CA . VAL A 1 458 ? 18.690 20.591 5.300 1.00 16.66 458 VAL A CA 1
ATOM 3244 C C . VAL A 1 458 ? 19.051 22.008 5.726 1.00 21.34 458 VAL A C 1
ATOM 3245 O O . VAL A 1 458 ? 18.375 22.978 5.357 1.00 19.84 458 VAL A O 1
ATOM 3249 N N . ARG A 1 459 ? 20.135 22.153 6.493 1.00 18.52 459 ARG A N 1
ATOM 3250 C CA . ARG A 1 459 ? 20.584 23.472 6.924 1.00 20.80 459 ARG A CA 1
ATOM 3251 C C . ARG A 1 459 ? 21.172 24.296 5.775 1.00 22.77 459 ARG A C 1
ATOM 3252 O O . ARG A 1 459 ? 21.155 25.531 5.832 1.00 28.91 459 ARG A O 1
ATOM 3260 N N . ARG A 1 460 ? 21.722 23.644 4.743 1.00 20.15 460 ARG A N 1
ATOM 3261 C CA . ARG A 1 460 ? 22.178 24.373 3.562 1.00 20.43 460 ARG A CA 1
ATOM 3262 C C . ARG A 1 460 ? 21.013 25.020 2.811 1.00 24.77 460 ARG A C 1
ATOM 3263 O O . ARG A 1 460 ? 21.216 25.996 2.078 1.00 29.69 460 ARG A O 1
ATOM 3265 N N . GLY A 1 461 ? 19.806 24.471 2.946 1.00 18.96 461 GLY A N 1
ATOM 3266 C CA . GLY A 1 461 ? 18.612 25.066 2.390 1.00 20.82 461 GLY A CA 1
ATOM 3267 C C . GLY A 1 461 ? 18.477 24.909 0.885 1.00 15.14 461 GLY A C 1
ATOM 3268 O O . GLY A 1 461 ? 19.126 24.062 0.256 1.00 13.76 461 GLY A O 1
ATOM 3269 N N . PRO A 1 462 ? 17.647 25.765 0.280 1.00 16.75 462 PRO A N 1
ATOM 3270 C CA . PRO A 1 462 ? 17.318 25.616 -1.144 1.00 17.81 462 PRO A CA 1
ATOM 3271 C C . PRO A 1 462 ? 18.486 25.902 -2.070 1.00 20.89 462 PRO A C 1
ATOM 3272 O O . PRO A 1 462 ? 19.258 26.845 -1.871 1.00 18.47 462 PRO A O 1
ATOM 3276 N N . GLU A 1 463 ? 18.585 25.087 -3.117 1.00 12.72 463 GLU A N 1
ATOM 3277 C CA . GLU A 1 463 ? 19.532 25.330 -4.191 1.00 18.79 463 GLU A CA 1
ATOM 3278 C C . GLU A 1 463 ? 18.852 25.697 -5.505 1.00 20.55 463 GLU A C 1
ATOM 3279 O O . GLU A 1 463 ? 19.552 25.971 -6.488 1.00 18.09 463 GLU A O 1
ATOM 3285 N N . VAL A 1 464 ? 17.522 25.662 -5.563 1.00 14.74 464 VAL A N 1
ATOM 3286 C CA . VAL A 1 464 ? 16.774 26.148 -6.724 1.00 14.66 464 VAL A CA 1
ATOM 3287 C C . VAL A 1 464 ? 15.646 27.044 -6.230 1.00 12.68 464 VAL A C 1
ATOM 3288 O O . VAL A 1 464 ? 15.197 26.931 -5.080 1.00 12.33 464 VAL A O 1
ATOM 3292 N N . PRO A 1 465 ? 15.174 27.958 -7.074 1.00 11.64 465 PRO A N 1
ATOM 3293 C CA . PRO A 1 465 ? 13.997 28.755 -6.710 1.00 13.16 465 PRO A CA 1
ATOM 3294 C C . PRO A 1 465 ? 12.759 27.880 -6.564 1.00 10.47 465 PRO A C 1
ATOM 3295 O O . PRO A 1 465 ? 12.627 26.834 -7.206 1.00 11.73 465 PRO A O 1
ATOM 3299 N N . ALA A 1 466 ? 11.862 28.297 -5.681 1.00 11.18 466 ALA A N 1
ATOM 3300 C CA . ALA A 1 466 ? 10.562 27.647 -5.605 1.00 10.01 466 ALA A CA 1
ATOM 3301 C C . ALA A 1 466 ? 9.827 27.832 -6.926 1.00 11.14 466 ALA A C 1
ATOM 3302 O O . ALA A 1 466 ? 9.660 28.980 -7.387 1.00 11.26 466 ALA A O 1
ATOM 3304 N N . PRO A 1 467 ? 9.376 26.750 -7.567 1.00 11.06 467 PRO A N 1
ATOM 3305 C CA . PRO A 1 467 ? 8.569 26.898 -8.786 1.00 8.70 467 PRO A CA 1
ATOM 3306 C C . PRO A 1 467 ? 7.338 27.745 -8.500 1.00 13.48 467 PRO A C 1
ATOM 3307 O O . PRO A 1 467 ? 6.714 27.624 -7.446 1.00 13.02 467 PRO A O 1
ATOM 3311 N N . THR A 1 468 ? 7.006 28.631 -9.438 1.00 11.59 468 THR A N 1
ATOM 3312 C CA . THR A 1 468 ? 5.842 29.498 -9.295 1.00 11.92 468 THR A CA 1
ATOM 3313 C C . THR A 1 468 ? 4.653 28.987 -10.080 1.00 15.80 468 THR A C 1
ATOM 3314 O O . THR A 1 468 ? 3.586 29.607 -10.044 1.00 17.63 468 THR A O 1
ATOM 3318 N N . GLU A 1 469 ? 4.819 27.868 -10.771 1.00 9.96 469 GLU A N 1
ATOM 3319 C CA . GLU A 1 469 ? 3.829 27.256 -11.641 1.00 15.85 469 GLU A CA 1
ATOM 3320 C C . GLU A 1 469 ? 4.070 25.759 -11.604 1.00 12.85 469 GLU A C 1
ATOM 3321 O O . GLU A 1 469 ? 5.173 25.316 -11.258 1.00 13.39 469 GLU A O 1
ATOM 3324 N N . PRO A 1 470 ? 3.074 24.955 -11.958 1.00 11.83 470 PRO A N 1
ATOM 3325 C CA . PRO A 1 470 ? 3.293 23.514 -12.065 1.00 11.09 470 PRO A CA 1
ATOM 3326 C C . PRO A 1 470 ? 4.511 23.223 -12.924 1.00 12.40 470 PRO A C 1
ATOM 3327 O O . PRO A 1 470 ? 4.605 23.725 -14.057 1.00 13.62 470 PRO A O 1
ATOM 3331 N N . PRO A 1 471 ? 5.491 22.456 -12.412 1.00 6.90 471 PRO A N 1
ATOM 3332 C CA . PRO A 1 471 ? 6.716 22.207 -13.201 1.00 10.38 471 PRO A CA 1
ATOM 3333 C C . PRO A 1 471 ? 6.498 21.198 -14.323 1.00 11.33 471 PRO A C 1
ATOM 3334 O O . PRO A 1 471 ? 7.182 20.174 -14.426 1.00 14.83 471 PRO A O 1
ATOM 3338 N N . LEU A 1 472 ? 5.533 21.491 -15.186 1.00 13.92 472 LEU A N 1
ATOM 3339 C CA . LEU A 1 472 ? 5.300 20.667 -16.362 1.00 12.77 472 LEU A CA 1
ATOM 3340 C C . LEU A 1 472 ? 6.289 21.025 -17.465 1.00 13.16 472 LEU A C 1
ATOM 3341 O O . LEU A 1 472 ? 6.655 22.189 -17.634 1.00 16.12 472 LEU A O 1
ATOM 3346 N N . ARG A 1 473 ? 6.728 20.006 -18.221 1.00 9.04 473 ARG A N 1
ATOM 3347 C CA . ARG A 1 473 ? 7.590 20.206 -19.380 1.00 12.08 473 ARG A CA 1
ATOM 3348 C C . ARG A 1 473 ? 6.751 20.630 -20.585 1.00 13.03 473 ARG A C 1
ATOM 3349 O O . ARG A 1 473 ? 5.624 20.156 -20.744 1.00 10.42 473 ARG A O 1
ATOM 3357 N N . PRO A 1 474 ? 7.278 21.511 -21.448 1.00 14.05 474 PRO A N 1
ATOM 3358 C CA . PRO A 1 474 ? 6.581 21.786 -22.714 1.00 12.56 474 PRO A CA 1
ATOM 3359 C C . PRO A 1 474 ? 6.156 20.528 -23.464 1.00 12.88 474 PRO A C 1
ATOM 3360 O O . PRO A 1 474 ? 5.001 20.436 -23.901 1.00 11.58 474 PRO A O 1
ATOM 3364 N N . ASP A 1 475 ? 7.041 19.534 -23.590 1.00 13.55 475 ASP A N 1
ATOM 3365 C CA . ASP A 1 475 ? 6.686 18.357 -24.377 1.00 15.61 475 ASP A CA 1
ATOM 3366 C C . ASP A 1 475 ? 5.656 17.466 -23.694 1.00 15.24 475 ASP A C 1
ATOM 3367 O O . ASP A 1 475 ? 5.065 16.618 -24.366 1.00 15.15 475 ASP A O 1
ATOM 3372 N N . GLU A 1 476 ? 5.398 17.659 -22.401 1.00 11.00 476 GLU A N 1
ATOM 3373 C CA . GLU A 1 476 ? 4.296 16.952 -21.753 1.00 13.55 476 GLU A CA 1
ATOM 3374 C C . GLU A 1 476 ? 2.964 17.625 -22.074 1.00 12.27 476 GLU A C 1
ATOM 3375 O O . GLU A 1 476 ? 1.995 16.954 -22.458 1.00 11.68 476 GLU A O 1
ATOM 3381 N N . VAL A 1 477 ? 2.906 18.955 -21.938 1.00 9.85 477 VAL A N 1
ATOM 3382 C CA . VAL A 1 477 ? 1.668 19.677 -22.216 1.00 7.11 477 VAL A CA 1
ATOM 3383 C C . VAL A 1 477 ? 1.315 19.606 -23.699 1.00 9.39 477 VAL A C 1
ATOM 3384 O O . VAL A 1 477 ? 0.130 19.533 -24.068 1.00 11.14 477 VAL A O 1
ATOM 3388 N N . ALA A 1 478 ? 2.325 19.576 -24.570 1.00 13.25 478 ALA A N 1
ATOM 3389 C CA . ALA A 1 478 ? 2.074 19.449 -25.999 1.00 12.56 478 ALA A CA 1
ATOM 3390 C C . ALA A 1 478 ? 1.237 18.215 -26.326 1.00 12.74 478 ALA A C 1
ATOM 3391 O O . ALA A 1 478 ? 0.502 18.204 -27.321 1.00 12.55 478 ALA A O 1
ATOM 3393 N N . ARG A 1 479 ? 1.339 17.165 -25.520 1.00 9.31 479 ARG A N 1
ATOM 3394 C CA . ARG A 1 479 ? 0.666 15.912 -25.840 1.00 10.56 479 ARG A CA 1
ATOM 3395 C C . ARG A 1 479 ? -0.756 15.854 -25.296 1.00 14.04 479 ARG A C 1
ATOM 3396 O O . ARG A 1 479 ? -1.435 14.837 -25.471 1.00 10.92 479 ARG A O 1
ATOM 3404 N N . LEU A 1 480 ? -1.245 16.946 -24.703 1.00 9.09 480 LEU A N 1
ATOM 3405 C CA . LEU A 1 480 ? -2.635 16.992 -24.259 1.00 9.65 480 LEU A CA 1
ATOM 3406 C C . LEU A 1 480 ? -3.606 17.335 -25.377 1.00 11.76 480 LEU A C 1
ATOM 3407 O O . LEU A 1 480 ? -4.821 17.296 -25.150 1.00 13.12 480 LEU A O 1
ATOM 3412 N N . VAL A 1 481 ? -3.106 17.673 -26.566 1.00 13.62 481 VAL A N 1
ATOM 3413 C CA . VAL A 1 481 ? -3.944 17.944 -27.731 1.00 14.76 481 VAL A CA 1
ATOM 3414 C C . VAL A 1 481 ? -3.437 17.094 -28.888 1.00 14.02 481 VAL A C 1
ATOM 3415 O O . VAL A 1 481 ? -2.250 16.763 -28.961 1.00 14.22 481 VAL A O 1
ATOM 3419 N N . SER A 1 482 ? -4.346 16.758 -29.815 1.00 19.36 482 SER A N 1
ATOM 3420 C CA . SER A 1 482 ? -3.971 15.967 -30.991 1.00 21.92 482 SER A CA 1
ATOM 3421 C C . SER A 1 482 ? -3.407 16.834 -32.116 1.00 21.48 482 SER A C 1
ATOM 3422 O O . SER A 1 482 ? -2.493 16.412 -32.841 1.00 19.88 482 SER A O 1
ATOM 3425 N N . GLY A 1 483 ? -3.942 18.039 -32.287 1.00 17.86 483 GLY A N 1
ATOM 3426 C CA . GLY A 1 483 ? -3.674 18.796 -33.494 1.00 19.94 483 GLY A CA 1
ATOM 3427 C C . GLY A 1 483 ? -4.446 18.321 -34.704 1.00 21.66 483 GLY A C 1
ATOM 3428 O O . GLY A 1 483 ? -4.088 18.681 -35.832 1.00 21.37 483 GLY A O 1
ATOM 3429 N N . ALA A 1 484 ? -5.511 17.536 -34.501 1.00 18.48 484 ALA A N 1
ATOM 3430 C CA . ALA A 1 484 ? -6.198 16.878 -35.612 1.00 21.83 484 ALA A CA 1
ATOM 3431 C C . ALA A 1 484 ? -6.891 17.880 -36.543 1.00 26.34 484 ALA A C 1
ATOM 3432 O O . ALA A 1 484 ? -6.835 17.738 -37.773 1.00 28.30 484 ALA A O 1
ATOM 3434 N N . GLY A 1 485 ? -7.591 18.869 -35.980 1.00 21.53 485 GLY A N 1
ATOM 3435 C CA . GLY A 1 485 ? -8.352 19.824 -36.775 1.00 16.66 485 GLY A CA 1
ATOM 3436 C C . GLY A 1 485 ? -7.573 20.992 -37.361 1.00 17.31 485 GLY A C 1
ATOM 3437 O O . GLY A 1 485 ? -8.112 22.099 -37.515 1.00 13.01 485 GLY A O 1
ATOM 3438 N N . VAL A 1 486 ? -6.306 20.764 -37.697 1.00 16.50 486 VAL A N 1
ATOM 3439 C CA . VAL A 1 486 ? -5.413 21.800 -38.204 1.00 16.80 486 VAL A CA 1
ATOM 3440 C C . VAL A 1 486 ? -4.768 21.290 -39.485 1.00 19.95 486 VAL A C 1
ATOM 3441 O O . VAL A 1 486 ? -4.085 20.257 -39.473 1.00 22.33 486 VAL A O 1
ATOM 3445 N N . THR A 1 487 ? -4.957 22.020 -40.579 1.00 16.99 487 THR A N 1
ATOM 3446 C CA . THR A 1 487 ? -4.281 21.676 -41.833 1.00 19.25 487 THR A CA 1
ATOM 3447 C C . THR A 1 487 ? -2.798 22.037 -41.731 1.00 24.83 487 THR A C 1
ATOM 3448 O O . THR A 1 487 ? -1.929 21.160 -41.784 1.00 29.99 487 THR A O 1
ATOM 3452 N N . THR B 1 20 ? -19.779 14.975 -51.761 1.00 33.74 20 THR B N 1
ATOM 3453 C CA . THR B 1 20 ? -21.153 15.323 -52.118 1.00 24.96 20 THR B CA 1
ATOM 3454 C C . THR B 1 20 ? -22.185 14.482 -51.371 1.00 35.99 20 THR B C 1
ATOM 3455 O O . THR B 1 20 ? -21.974 13.282 -51.151 1.00 35.41 20 THR B O 1
ATOM 3459 N N . ARG B 1 21 ? -23.301 15.122 -51.002 1.00 28.39 21 ARG B N 1
ATOM 3460 C CA . ARG B 1 21 ? -24.400 14.483 -50.279 1.00 21.52 21 ARG B CA 1
ATOM 3461 C C . ARG B 1 21 ? -23.961 14.019 -48.892 1.00 20.56 21 ARG B C 1
ATOM 3462 O O . ARG B 1 21 ? -22.773 13.766 -48.649 1.00 19.70 21 ARG B O 1
ATOM 3470 N N . SER B 1 22 ? -24.912 13.946 -47.964 1.00 17.49 22 SER B N 1
ATOM 3471 C CA . SER B 1 22 ? -24.644 13.640 -46.568 1.00 16.25 22 SER B CA 1
ATOM 3472 C C . SER B 1 22 ? -25.623 12.590 -46.074 1.00 11.94 22 SER B C 1
ATOM 3473 O O . SER B 1 22 ? -26.804 12.620 -46.436 1.00 13.14 22 SER B O 1
ATOM 3476 N N . ALA B 1 23 ? -25.134 11.650 -45.264 1.00 9.02 23 ALA B N 1
ATOM 3477 C CA . ALA B 1 23 ? -25.986 10.667 -44.604 1.00 8.66 23 ALA B CA 1
ATOM 3478 C C . ALA B 1 23 ? -25.861 10.811 -43.093 1.00 8.86 23 ALA B C 1
ATOM 3479 O O . ALA B 1 23 ? -24.780 11.122 -42.575 1.00 10.13 23 ALA B O 1
ATOM 3481 N N . VAL B 1 24 ? -26.963 10.567 -42.387 1.00 9.21 24 VAL B N 1
ATOM 3482 C CA . VAL B 1 24 ? -26.961 10.409 -40.934 1.00 6.85 24 VAL B CA 1
ATOM 3483 C C . VAL B 1 24 ? -27.492 9.017 -40.604 1.00 6.30 24 VAL B C 1
ATOM 3484 O O . VAL B 1 24 ? -28.528 8.598 -41.133 1.00 9.83 24 VAL B O 1
ATOM 3488 N N . VAL B 1 25 ? -26.767 8.298 -39.758 1.00 7.89 25 VAL B N 1
ATOM 3489 C CA . VAL B 1 25 ? -27.148 6.967 -39.305 1.00 7.16 25 VAL B CA 1
ATOM 3490 C C . VAL B 1 25 ? -27.457 7.074 -37.814 1.00 5.70 25 VAL B C 1
ATOM 3491 O O . VAL B 1 25 ? -26.657 7.631 -37.051 1.00 6.46 25 VAL B O 1
ATOM 3495 N N . LEU B 1 26 ? -28.635 6.604 -37.404 1.00 6.20 26 LEU B N 1
ATOM 3496 C CA . LEU B 1 26 ? -29.027 6.610 -35.997 1.00 6.02 26 LEU B CA 1
ATOM 3497 C C . LEU B 1 26 ? -28.690 5.250 -35.389 1.00 8.83 26 LEU B C 1
ATOM 3498 O O . LEU B 1 26 ? -29.251 4.230 -35.803 1.00 6.90 26 LEU B O 1
ATOM 3503 N N . GLY B 1 27 ? -27.759 5.232 -34.431 1.00 9.03 27 GLY B N 1
ATOM 3504 C CA . GLY B 1 27 ? -27.345 3.991 -33.797 1.00 7.79 27 GLY B CA 1
ATOM 3505 C C . GLY B 1 27 ? -26.095 3.417 -34.429 1.00 11.61 27 GLY B C 1
ATOM 3506 O O . GLY B 1 27 ? -26.065 3.192 -35.641 1.00 10.80 27 GLY B O 1
ATOM 3507 N N . GLY B 1 28 ? -25.051 3.199 -33.629 1.00 8.65 28 GLY B N 1
ATOM 3508 C CA . GLY B 1 28 ? -23.795 2.710 -34.154 1.00 7.52 28 GLY B CA 1
ATOM 3509 C C . GLY B 1 28 ? -23.486 1.272 -33.786 1.00 7.89 28 GLY B C 1
ATOM 3510 O O . GLY B 1 28 ? -22.324 0.926 -33.524 1.00 8.82 28 GLY B O 1
ATOM 3511 N N . GLY B 1 29 ? -24.514 0.421 -33.773 1.00 7.67 29 GLY B N 1
ATOM 3512 C CA . GLY B 1 29 ? -24.355 -1.002 -33.530 1.00 6.31 29 GLY B CA 1
ATOM 3513 C C . GLY B 1 29 ? -24.032 -1.729 -34.817 1.00 7.31 29 GLY B C 1
ATOM 3514 O O . GLY B 1 29 ? -23.431 -1.167 -35.731 1.00 6.97 29 GLY B O 1
ATOM 3515 N N . MET B 1 30 ? -24.440 -2.997 -34.905 1.00 8.51 30 MET B N 1
ATOM 3516 C CA . MET B 1 30 ? -24.041 -3.792 -36.063 1.00 9.77 30 MET B CA 1
ATOM 3517 C C . MET B 1 30 ? -24.612 -3.213 -37.347 1.00 9.16 30 MET B C 1
ATOM 3518 O O . MET B 1 30 ? -23.872 -2.926 -38.295 1.00 8.28 30 MET B O 1
ATOM 3523 N N . ALA B 1 31 ? -25.928 -3.014 -37.396 1.00 8.61 31 ALA B N 1
ATOM 3524 C CA . ALA B 1 31 ? -26.525 -2.473 -38.613 1.00 6.74 31 ALA B CA 1
ATOM 3525 C C . ALA B 1 31 ? -25.995 -1.077 -38.919 1.00 6.78 31 ALA B C 1
ATOM 3526 O O . ALA B 1 31 ? -25.755 -0.743 -40.083 1.00 6.57 31 ALA B O 1
ATOM 3528 N N . GLY B 1 32 ? -25.793 -0.253 -37.893 1.00 4.58 32 GLY B N 1
ATOM 3529 C CA . GLY B 1 32 ? -25.309 1.096 -38.142 1.00 5.08 32 GLY B CA 1
ATOM 3530 C C . GLY B 1 32 ? -23.908 1.124 -38.730 1.00 5.93 32 GLY B C 1
ATOM 3531 O O . GLY B 1 32 ? -23.621 1.897 -39.645 1.00 8.30 32 GLY B O 1
ATOM 3532 N N . MET B 1 33 ? -23.010 0.299 -38.205 1.00 6.16 33 MET B N 1
ATOM 3533 C CA . MET B 1 33 ? -21.650 0.271 -38.738 1.00 9.16 33 MET B CA 1
ATOM 3534 C C . MET B 1 33 ? -21.630 -0.270 -40.164 1.00 10.17 33 MET B C 1
ATOM 3535 O O . MET B 1 33 ? -21.003 0.319 -41.053 1.00 9.28 33 MET B O 1
ATOM 3540 N N . LEU B 1 34 ? -22.318 -1.390 -40.402 1.00 8.75 34 LEU B N 1
ATOM 3541 C CA . LEU B 1 34 ? -22.357 -1.950 -41.748 1.00 6.71 34 LEU B CA 1
ATOM 3542 C C . LEU B 1 34 ? -22.960 -0.949 -42.732 1.00 7.75 34 LEU B C 1
ATOM 3543 O O . LEU B 1 34 ? -22.405 -0.708 -43.812 1.00 8.87 34 LEU B O 1
ATOM 3548 N N . VAL B 1 35 ? -24.089 -0.336 -42.371 1.00 7.27 35 VAL B N 1
ATOM 3549 C CA . VAL B 1 35 ? -24.710 0.588 -43.316 1.00 6.68 35 VAL B CA 1
ATOM 3550 C C . VAL B 1 35 ? -23.835 1.821 -43.525 1.00 10.57 35 VAL B C 1
ATOM 3551 O O . VAL B 1 35 ? -23.783 2.369 -44.633 1.00 7.25 35 VAL B O 1
ATOM 3555 N N . SER B 1 36 ? -23.089 2.242 -42.499 1.00 8.69 36 SER B N 1
ATOM 3556 C CA . SER B 1 36 ? -22.237 3.421 -42.640 1.00 7.02 36 SER B CA 1
ATOM 3557 C C . SER B 1 36 ? -21.049 3.138 -43.552 1.00 9.01 36 SER B C 1
ATOM 3558 O O . SER B 1 36 ? -20.720 3.952 -44.426 1.00 9.95 36 SER B O 1
ATOM 3561 N N . SER B 1 37 ? -20.436 1.963 -43.419 1.00 8.79 37 SER B N 1
ATOM 3562 C CA . SER B 1 37 ? -19.337 1.616 -44.322 1.00 8.37 37 SER B CA 1
ATOM 3563 C C . SER B 1 37 ? -19.804 1.613 -45.767 1.00 11.02 37 SER B C 1
ATOM 3564 O O . SER B 1 37 ? -19.079 2.058 -46.664 1.00 10.70 37 SER B O 1
ATOM 3567 N N . MET B 1 38 ? -21.017 1.110 -46.006 1.00 10.23 38 MET B N 1
ATOM 3568 C CA . MET B 1 38 ? -21.577 1.068 -47.353 1.00 8.17 38 MET B CA 1
ATOM 3569 C C . MET B 1 38 ? -21.894 2.473 -47.857 1.00 11.61 38 MET B C 1
ATOM 3570 O O . MET B 1 38 ? -21.538 2.844 -48.982 1.00 11.69 38 MET B O 1
ATOM 3575 N N . LEU B 1 39 ? -22.576 3.266 -47.036 1.00 9.03 39 LEU B N 1
ATOM 3576 C CA . LEU B 1 39 ? -23.019 4.587 -47.466 1.00 8.82 39 LEU B CA 1
ATOM 3577 C C . LEU B 1 39 ? -21.842 5.497 -47.807 1.00 11.16 39 LEU B C 1
ATOM 3578 O O . LEU B 1 39 ? -21.922 6.287 -48.755 1.00 10.94 39 LEU B O 1
ATOM 3583 N N . ALA B 1 40 ? -20.737 5.389 -47.061 1.00 9.68 40 ALA B N 1
ATOM 3584 C CA . ALA B 1 40 ? -19.579 6.256 -47.308 1.00 11.36 40 ALA B CA 1
ATOM 3585 C C . ALA B 1 40 ? -18.966 6.016 -48.679 1.00 14.72 40 ALA B C 1
ATOM 3586 O O . ALA B 1 40 ? -18.196 6.855 -49.169 1.00 16.32 40 ALA B O 1
ATOM 3588 N N . ARG B 1 41 ? -19.292 4.904 -49.316 1.00 15.25 41 ARG B N 1
ATOM 3589 C CA . ARG B 1 41 ? -18.875 4.707 -50.695 1.00 13.86 41 ARG B CA 1
ATOM 3590 C C . ARG B 1 41 ? -19.822 5.365 -51.682 1.00 15.43 41 ARG B C 1
ATOM 3591 O O . ARG B 1 41 ? -19.542 5.349 -52.885 1.00 23.41 41 ARG B O 1
ATOM 3599 N N . HIS B 1 42 ? -20.925 5.955 -51.206 1.00 13.65 42 HIS B N 1
ATOM 3600 C CA . HIS B 1 42 ? -21.915 6.601 -52.060 1.00 16.83 42 HIS B CA 1
ATOM 3601 C C . HIS B 1 42 ? -22.191 8.055 -51.702 1.00 16.41 42 HIS B C 1
ATOM 3602 O O . HIS B 1 42 ? -22.855 8.744 -52.486 1.00 19.80 42 HIS B O 1
ATOM 3609 N N . VAL B 1 43 ? -21.755 8.530 -50.533 1.00 16.07 43 VAL B N 1
ATOM 3610 C CA . VAL B 1 43 ? -21.980 9.906 -50.105 1.00 17.02 43 VAL B CA 1
ATOM 3611 C C . VAL B 1 43 ? -20.674 10.493 -49.589 1.00 13.78 43 VAL B C 1
ATOM 3612 O O . VAL B 1 43 ? -19.731 9.779 -49.268 1.00 13.88 43 VAL B O 1
ATOM 3616 N N . GLY B 1 44 ? -20.681 11.820 -49.430 1.00 13.71 44 GLY B N 1
ATOM 3617 C CA . GLY B 1 44 ? -19.483 12.525 -48.994 1.00 13.49 44 GLY B CA 1
ATOM 3618 C C . GLY B 1 44 ? -19.150 12.299 -47.530 1.00 12.47 44 GLY B C 1
ATOM 3619 O O . GLY B 1 44 ? -17.976 12.234 -47.154 1.00 16.02 44 GLY B O 1
ATOM 3620 N N . SER B 1 45 ? -20.163 12.214 -46.672 1.00 11.78 45 SER B N 1
ATOM 3621 C CA . SER B 1 45 ? -19.880 11.983 -45.265 1.00 12.91 45 SER B CA 1
ATOM 3622 C C . SER B 1 45 ? -21.049 11.262 -44.619 1.00 14.19 45 SER B C 1
ATOM 3623 O O . SER B 1 45 ? -22.198 11.397 -45.055 1.00 10.36 45 SER B O 1
ATOM 3626 N N . VAL B 1 46 ? -20.725 10.505 -43.567 1.00 11.80 46 VAL B N 1
ATOM 3627 C CA . VAL B 1 46 ? -21.684 9.779 -42.747 1.00 12.84 46 VAL B CA 1
ATOM 3628 C C . VAL B 1 46 ? -21.470 10.191 -41.298 1.00 10.36 46 VAL B C 1
ATOM 3629 O O . VAL B 1 46 ? -20.345 10.126 -40.786 1.00 11.96 46 VAL B O 1
ATOM 3633 N N . THR B 1 47 ? -22.543 10.600 -40.630 1.00 7.26 47 THR B N 1
ATOM 3634 C CA . THR B 1 47 ? -22.491 10.920 -39.209 1.00 8.87 47 THR B CA 1
ATOM 3635 C C . THR B 1 47 ? -23.371 9.922 -38.478 1.00 7.44 47 THR B C 1
ATOM 3636 O O . THR B 1 47 ? -24.551 9.777 -38.811 1.00 7.42 47 THR B O 1
ATOM 3640 N N . VAL B 1 48 ? -22.800 9.224 -37.502 1.00 9.21 48 VAL B N 1
ATOM 3641 C CA . VAL B 1 48 ? -23.506 8.187 -36.749 1.00 8.68 48 VAL B CA 1
ATOM 3642 C C . VAL B 1 48 ? -23.789 8.743 -35.366 1.00 8.78 48 VAL B C 1
ATOM 3643 O O . VAL B 1 48 ? -22.866 9.193 -34.675 1.00 10.61 48 VAL B O 1
ATOM 3647 N N . ILE B 1 49 ? -25.061 8.752 -34.983 1.00 11.67 49 ILE B N 1
ATOM 3648 C CA . ILE B 1 49 ? -25.513 9.297 -33.706 1.00 10.27 49 ILE B CA 1
ATOM 3649 C C . ILE B 1 49 ? -25.893 8.139 -32.794 1.00 10.56 49 ILE B C 1
ATOM 3650 O O . ILE B 1 49 ? -26.741 7.314 -33.152 1.00 8.43 49 ILE B O 1
ATOM 3655 N N . ASP B 1 50 ? -25.306 8.094 -31.604 1.00 7.91 50 ASP B N 1
ATOM 3656 C CA . ASP B 1 50 ? -25.621 7.020 -30.668 1.00 7.75 50 ASP B CA 1
ATOM 3657 C C . ASP B 1 50 ? -25.637 7.588 -29.256 1.00 12.71 50 ASP B C 1
ATOM 3658 O O . ASP B 1 50 ? -24.785 8.406 -28.907 1.00 10.24 50 ASP B O 1
ATOM 3663 N N . ARG B 1 51 ? -26.610 7.162 -28.458 1.00 10.98 51 ARG B N 1
ATOM 3664 C CA . ARG B 1 51 ? -26.713 7.634 -27.084 1.00 10.64 51 ARG B CA 1
ATOM 3665 C C . ARG B 1 51 ? -25.778 6.910 -26.127 1.00 10.38 51 ARG B C 1
ATOM 3666 O O . ARG B 1 51 ? -25.676 7.312 -24.959 1.00 12.21 51 ARG B O 1
ATOM 3674 N N . ASP B 1 52 ? -25.104 5.856 -26.576 1.00 10.30 52 ASP B N 1
ATOM 3675 C CA . ASP B 1 52 ? -24.236 5.089 -25.700 1.00 10.94 52 ASP B CA 1
ATOM 3676 C C . ASP B 1 52 ? -22.819 5.648 -25.755 1.00 12.81 52 ASP B C 1
ATOM 3677 O O . ASP B 1 52 ? -22.468 6.455 -26.620 1.00 10.61 52 ASP B O 1
ATOM 3682 N N . ALA B 1 53 ? -22.009 5.219 -24.796 1.00 10.29 53 ALA B N 1
ATOM 3683 C CA . ALA B 1 53 ? -20.573 5.458 -24.810 1.00 13.18 53 ALA B CA 1
ATOM 3684 C C . ALA B 1 53 ? -19.890 4.205 -25.333 1.00 15.50 53 ALA B C 1
ATOM 3685 O O . ALA B 1 53 ? -20.321 3.088 -25.023 1.00 16.48 53 ALA B O 1
ATOM 3687 N N . PHE B 1 54 ? -18.840 4.389 -26.151 1.00 14.42 54 PHE B N 1
ATOM 3688 C CA . PHE B 1 54 ? -18.231 3.265 -26.849 1.00 14.95 54 PHE B CA 1
ATOM 3689 C C . PHE B 1 54 ? -16.841 2.959 -26.317 1.00 13.69 54 PHE B C 1
ATOM 3690 O O . PHE B 1 54 ? -15.973 3.838 -26.307 1.00 12.01 54 PHE B O 1
ATOM 3698 N N . PRO B 1 55 ? -16.573 1.715 -25.947 1.00 14.90 55 PRO B N 1
ATOM 3699 C CA . PRO B 1 55 ? -15.258 1.375 -25.401 1.00 13.23 55 PRO B CA 1
ATOM 3700 C C . PRO B 1 55 ? -14.187 1.383 -26.479 1.00 17.34 55 PRO B C 1
ATOM 3701 O O . PRO B 1 55 ? -14.458 1.154 -27.661 1.00 20.55 55 PRO B O 1
ATOM 3705 N N . ALA B 1 56 ? -12.956 1.674 -26.055 1.00 12.89 56 ALA B N 1
ATOM 3706 C CA . ALA B 1 56 ? -11.807 1.620 -26.942 1.00 17.37 56 ALA B CA 1
ATOM 3707 C C . ALA B 1 56 ? -11.315 0.197 -27.188 1.00 19.66 56 ALA B C 1
ATOM 3708 O O . ALA B 1 56 ? -10.279 0.017 -27.835 1.00 32.11 56 ALA B O 1
ATOM 3710 N N . GLY B 1 57 ? -12.064 -0.804 -26.747 1.00 23.73 57 GLY B N 1
ATOM 3711 C CA . GLY B 1 57 ? -11.694 -2.189 -26.901 1.00 21.19 57 GLY B CA 1
ATOM 3712 C C . GLY B 1 57 ? -12.922 -3.067 -26.952 1.00 15.42 57 GLY B C 1
ATOM 3713 O O . GLY B 1 57 ? -14.056 -2.585 -26.926 1.00 18.01 57 GLY B O 1
ATOM 3714 N N . PRO B 1 58 ? -12.720 -4.390 -27.034 1.00 15.39 58 PRO B N 1
ATOM 3715 C CA . PRO B 1 58 ? -13.839 -5.323 -27.236 1.00 16.69 58 PRO B CA 1
ATOM 3716 C C . PRO B 1 58 ? -14.570 -5.661 -25.941 1.00 16.30 58 PRO B C 1
ATOM 3717 O O . PRO B 1 58 ? -14.586 -6.809 -25.489 1.00 17.62 58 PRO B O 1
ATOM 3721 N N . ASP B 1 59 ? -15.192 -4.647 -25.343 1.00 13.27 59 ASP B N 1
ATOM 3722 C CA . ASP B 1 59 ? -15.920 -4.774 -24.089 1.00 15.88 59 ASP B CA 1
ATOM 3723 C C . ASP B 1 59 ? -17.421 -4.681 -24.322 1.00 16.73 59 ASP B C 1
ATOM 3724 O O . ASP B 1 59 ? -17.894 -4.109 -25.312 1.00 14.17 59 ASP B O 1
ATOM 3729 N N . LEU B 1 60 ? -18.153 -5.216 -23.349 1.00 14.62 60 LEU B N 1
ATOM 3730 C CA . LEU B 1 60 ? -19.592 -5.008 -23.247 1.00 13.48 60 LEU B CA 1
ATOM 3731 C C . LEU B 1 60 ? -19.904 -3.528 -23.045 1.00 14.31 60 LEU B C 1
ATOM 3732 O O . LEU B 1 60 ? -19.116 -2.783 -22.462 1.00 13.59 60 LEU B O 1
ATOM 3737 N N . ARG B 1 61 ? -21.046 -3.089 -23.581 1.00 12.91 61 ARG B N 1
ATOM 3738 C CA . ARG B 1 61 ? -21.545 -1.733 -23.360 1.00 14.42 61 ARG B CA 1
ATOM 3739 C C . ARG B 1 61 ? -23.053 -1.793 -23.176 1.00 11.69 61 ARG B C 1
ATOM 3740 O O . ARG B 1 61 ? -23.705 -2.744 -23.596 1.00 13.00 61 ARG B O 1
ATOM 3748 N N . LYS B 1 62 ? -23.599 -0.768 -22.512 1.00 9.70 62 LYS B N 1
ATOM 3749 C CA . LYS B 1 62 ? -25.005 -0.779 -22.114 1.00 13.26 62 LYS B CA 1
ATOM 3750 C C . LYS B 1 62 ? -25.960 -0.759 -23.309 1.00 12.89 62 LYS B C 1
ATOM 3751 O O . LYS B 1 62 ? -27.085 -1.266 -23.207 1.00 10.57 62 LYS B O 1
ATOM 3757 N N . GLY B 1 63 ? -25.542 -0.174 -24.429 1.00 12.20 63 GLY B N 1
ATOM 3758 C CA . GLY B 1 63 ? -26.397 -0.047 -25.604 1.00 11.75 63 GLY B CA 1
ATOM 3759 C C . GLY B 1 63 ? -26.597 -1.333 -26.384 1.00 12.80 63 GLY B C 1
ATOM 3760 O O . GLY B 1 63 ? -27.461 -1.382 -27.268 1.00 8.53 63 GLY B O 1
ATOM 3761 N N . VAL B 1 64 ? -25.805 -2.357 -26.104 1.00 9.47 64 VAL B N 1
ATOM 3762 C CA . VAL B 1 64 ? -25.963 -3.663 -26.745 1.00 9.35 64 VAL B CA 1
ATOM 3763 C C . VAL B 1 64 ? -25.976 -4.705 -25.630 1.00 8.35 64 VAL B C 1
ATOM 3764 O O . VAL B 1 64 ? -25.017 -5.478 -25.475 1.00 9.89 64 VAL B O 1
ATOM 3768 N N . PRO B 1 65 ? -27.024 -4.733 -24.815 1.00 8.41 65 PRO B N 1
ATOM 3769 C CA . PRO B 1 65 ? -27.067 -5.707 -23.712 1.00 12.36 65 PRO B CA 1
ATOM 3770 C C . PRO B 1 65 ? -27.063 -7.136 -24.191 1.00 12.45 65 PRO B C 1
ATOM 3771 O O . PRO B 1 65 ? -26.650 -8.036 -23.438 1.00 10.84 65 PRO B O 1
ATOM 3775 N N . GLN B 1 66 ? -27.521 -7.382 -25.423 1.00 8.96 66 GLN B N 1
ATOM 3776 C CA . GLN B 1 66 ? -27.599 -8.744 -25.902 1.00 9.40 66 GLN B CA 1
ATOM 3777 C C . GLN B 1 66 ? -26.233 -9.373 -26.106 1.00 11.92 66 GLN B C 1
ATOM 3778 O O . GLN B 1 66 ? -26.162 -10.589 -26.293 1.00 9.61 66 GLN B O 1
ATOM 3784 N N . ALA B 1 67 ? -25.152 -8.588 -26.062 1.00 11.10 67 ALA B N 1
ATOM 3785 C CA . ALA B 1 67 ? -23.815 -9.142 -26.248 1.00 10.72 67 ALA B CA 1
ATOM 3786 C C . ALA B 1 67 ? -23.411 -10.097 -25.133 1.00 12.78 67 ALA B C 1
ATOM 3787 O O . ALA B 1 67 ? -22.379 -10.760 -25.257 1.00 14.18 67 ALA B O 1
ATOM 3789 N N . ARG B 1 68 ? -24.166 -10.166 -24.040 1.00 10.69 68 ARG B N 1
ATOM 3790 C CA . ARG B 1 68 ? -23.835 -11.117 -22.985 1.00 11.12 68 ARG B CA 1
ATOM 3791 C C . ARG B 1 68 ? -24.344 -12.522 -23.268 1.00 15.77 68 ARG B C 1
ATOM 3792 O O . ARG B 1 68 ? -24.112 -13.430 -22.458 1.00 16.89 68 ARG B O 1
ATOM 3800 N N . HIS B 1 69 ? -24.978 -12.735 -24.415 1.00 11.28 69 HIS B N 1
ATOM 3801 C CA . HIS B 1 69 ? -25.569 -14.014 -24.770 1.00 10.61 69 HIS B CA 1
ATOM 3802 C C . HIS B 1 69 ? -24.948 -14.522 -26.062 1.00 11.80 69 HIS B C 1
ATOM 3803 O O . HIS B 1 69 ? -24.414 -13.754 -26.865 1.00 10.75 69 HIS B O 1
ATOM 3810 N N . ALA B 1 70 ? -25.024 -15.837 -26.249 1.00 10.36 70 ALA B N 1
ATOM 3811 C CA . ALA B 1 70 ? -24.414 -16.477 -27.408 1.00 7.70 70 ALA B CA 1
ATOM 3812 C C . ALA B 1 70 ? -24.950 -15.872 -28.700 1.00 8.73 70 ALA B C 1
ATOM 3813 O O . ALA B 1 70 ? -26.164 -15.745 -28.880 1.00 7.50 70 ALA B O 1
ATOM 3815 N N . HIS B 1 71 ? -24.037 -15.522 -29.603 1.00 8.86 71 HIS B N 1
ATOM 3816 C CA . HIS B 1 71 ? -24.377 -15.001 -30.919 1.00 8.30 71 HIS B CA 1
ATOM 3817 C C . HIS B 1 71 ? -23.726 -15.877 -31.978 1.00 7.39 71 HIS B C 1
ATOM 3818 O O . HIS B 1 71 ? -22.496 -15.992 -32.035 1.00 10.06 71 HIS B O 1
ATOM 3825 N N . ILE B 1 72 ? -24.536 -16.436 -32.852 1.00 5.23 72 ILE B N 1
ATOM 3826 C CA . ILE B 1 72 ? -24.047 -17.198 -33.997 1.00 9.21 72 ILE B CA 1
ATOM 3827 C C . ILE B 1 72 ? -24.090 -16.280 -35.217 1.00 5.54 72 ILE B C 1
ATOM 3828 O O . ILE B 1 72 ? -25.126 -15.678 -35.500 1.00 10.74 72 ILE B O 1
ATOM 3833 N N . LEU B 1 73 ? -22.968 -16.143 -35.929 1.00 7.79 73 LEU B N 1
ATOM 3834 C CA . LEU B 1 73 ? -22.945 -15.390 -37.182 1.00 8.09 73 LEU B CA 1
ATOM 3835 C C . LEU B 1 73 ? -22.940 -16.407 -38.312 1.00 8.27 73 LEU B C 1
ATOM 3836 O O . LEU B 1 73 ? -21.896 -16.970 -38.641 1.00 6.15 73 LEU B O 1
ATOM 3841 N N . TRP B 1 74 ? -24.111 -16.647 -38.898 1.00 7.81 74 TRP B N 1
ATOM 3842 C CA . TRP B 1 74 ? -24.206 -17.597 -39.994 1.00 7.07 74 TRP B CA 1
ATOM 3843 C C . TRP B 1 74 ? -23.458 -17.079 -41.212 1.00 8.29 74 TRP B C 1
ATOM 3844 O O . TRP B 1 74 ? -23.368 -15.866 -41.431 1.00 8.04 74 TRP B O 1
ATOM 3855 N N . SER B 1 75 ? -22.915 -18.028 -41.995 1.00 6.36 75 SER B N 1
ATOM 3856 C CA . SER B 1 75 ? -22.234 -17.777 -43.268 1.00 8.02 75 SER B CA 1
ATOM 3857 C C . SER B 1 75 ? -22.882 -16.686 -44.138 1.00 5.49 75 SER B C 1
ATOM 3858 O O . SER B 1 75 ? -22.178 -15.894 -44.751 1.00 6.21 75 SER B O 1
ATOM 3861 N N . GLY B 1 76 ? -24.216 -16.723 -44.324 1.00 5.76 76 GLY B N 1
ATOM 3862 C CA . GLY B 1 76 ? -24.862 -15.739 -45.182 1.00 5.24 76 GLY B CA 1
ATOM 3863 C C . GLY B 1 76 ? -24.595 -14.318 -44.731 1.00 9.27 76 GLY B C 1
ATOM 3864 O O . GLY B 1 76 ? -24.326 -13.436 -45.550 1.00 9.50 76 GLY B O 1
ATOM 3865 N N . GLY B 1 77 ? -24.685 -14.070 -43.420 1.00 7.54 77 GLY B N 1
ATOM 3866 C CA . GLY B 1 77 ? -24.324 -12.761 -42.898 1.00 8.03 77 GLY B CA 1
ATOM 3867 C C . GLY B 1 77 ? -22.823 -12.536 -42.922 1.00 8.13 77 GLY B C 1
ATOM 3868 O O . GLY B 1 77 ? -22.360 -11.427 -43.193 1.00 7.80 77 GLY B O 1
ATOM 3869 N N . ALA B 1 78 ? -22.042 -13.574 -42.611 1.00 6.50 78 ALA B N 1
ATOM 3870 C CA . ALA B 1 78 ? -20.594 -13.398 -42.572 1.00 7.02 78 ALA B CA 1
ATOM 3871 C C . ALA B 1 78 ? -20.042 -13.041 -43.947 1.00 6.49 78 ALA B C 1
ATOM 3872 O O . ALA B 1 78 ? -19.125 -12.216 -44.059 1.00 7.25 78 ALA B O 1
ATOM 3874 N N . ARG B 1 79 ? -20.580 -13.647 -45.014 1.00 7.51 79 ARG B N 1
ATOM 3875 C CA . ARG B 1 79 ? -20.094 -13.297 -46.349 1.00 7.63 79 ARG B CA 1
ATOM 3876 C C . ARG B 1 79 ? -20.416 -11.850 -46.687 1.00 9.47 79 ARG B C 1
ATOM 3877 O O . ARG B 1 79 ? -19.610 -11.160 -47.326 1.00 10.28 79 ARG B O 1
ATOM 3885 N N . ILE B 1 80 ? -21.579 -11.367 -46.258 1.00 7.87 80 ILE B N 1
ATOM 3886 C CA . ILE B 1 80 ? -21.948 -9.987 -46.558 1.00 10.68 80 ILE B CA 1
ATOM 3887 C C . ILE B 1 80 ? -21.096 -9.018 -45.755 1.00 11.49 80 ILE B C 1
ATOM 3888 O O . ILE B 1 80 ? -20.641 -7.988 -46.275 1.00 11.71 80 ILE B O 1
ATOM 3893 N N . VAL B 1 81 ? -20.895 -9.307 -44.468 1.00 8.96 81 VAL B N 1
ATOM 3894 C CA . VAL B 1 81 ? -19.973 -8.503 -43.672 1.00 8.50 81 VAL B CA 1
ATOM 3895 C C . VAL B 1 81 ? -18.620 -8.435 -44.364 1.00 8.79 81 VAL B C 1
ATOM 3896 O O . VAL B 1 81 ? -18.035 -7.358 -44.517 1.00 12.22 81 VAL B O 1
ATOM 3900 N N . GLU B 1 82 ? -18.153 -9.571 -44.879 1.00 9.59 82 GLU B N 1
ATOM 3901 C CA . GLU B 1 82 ? -16.868 -9.594 -45.565 1.00 8.98 82 GLU B CA 1
ATOM 3902 C C . GLU B 1 82 ? -16.894 -8.702 -46.801 1.00 9.65 82 GLU B C 1
ATOM 3903 O O . GLU B 1 82 ? -15.929 -7.980 -47.068 1.00 10.36 82 GLU B O 1
ATOM 3909 N N . GLU B 1 83 ? -17.992 -8.736 -47.561 1.00 8.83 83 GLU B N 1
ATOM 3910 C CA . GLU B 1 83 ? -18.101 -7.904 -48.758 1.00 9.64 83 GLU B CA 1
ATOM 3911 C C . GLU B 1 83 ? -18.078 -6.422 -48.400 1.00 13.54 83 GLU B C 1
ATOM 3912 O O . GLU B 1 83 ? -17.454 -5.619 -49.100 1.00 13.45 83 GLU B O 1
ATOM 3918 N N . LEU B 1 84 ? -18.751 -6.037 -47.312 1.00 11.40 84 LEU B N 1
ATOM 3919 C CA . LEU B 1 84 ? -18.801 -4.622 -46.941 1.00 11.99 84 LEU B CA 1
ATOM 3920 C C . LEU B 1 84 ? -17.504 -4.151 -46.294 1.00 15.85 84 LEU B C 1
ATOM 3921 O O . LEU B 1 84 ? -17.113 -2.992 -46.474 1.00 18.45 84 LEU B O 1
ATOM 3926 N N . LEU B 1 85 ? -16.839 -5.032 -45.546 1.00 12.97 85 LEU B N 1
ATOM 3927 C CA . LEU B 1 85 ? -15.645 -4.718 -44.764 1.00 12.90 85 LEU B CA 1
ATOM 3928 C C . LEU B 1 85 ? -14.601 -5.791 -45.022 1.00 12.12 85 LEU B C 1
ATOM 3929 O O . LEU B 1 85 ? -14.381 -6.680 -44.184 1.00 12.31 85 LEU B O 1
ATOM 3934 N N . PRO B 1 86 ? -13.943 -5.746 -46.170 1.00 14.77 86 PRO B N 1
ATOM 3935 C CA . PRO B 1 86 ? -12.960 -6.783 -46.493 1.00 15.32 86 PRO B CA 1
ATOM 3936 C C . PRO B 1 86 ? -11.902 -6.932 -45.407 1.00 13.97 86 PRO B C 1
ATOM 3937 O O . PRO B 1 86 ? -11.393 -5.950 -44.859 1.00 13.56 86 PRO B O 1
ATOM 3941 N N . GLY B 1 87 ? -11.565 -8.183 -45.103 1.00 12.32 87 GLY B N 1
ATOM 3942 C CA . GLY B 1 87 ? -10.611 -8.485 -44.068 1.00 10.75 87 GLY B CA 1
ATOM 3943 C C . GLY B 1 87 ? -11.225 -8.771 -42.724 1.00 14.28 87 GLY B C 1
ATOM 3944 O O . GLY B 1 87 ? -10.516 -9.249 -41.828 1.00 15.89 87 GLY B O 1
ATOM 3945 N N . THR B 1 88 ? -12.525 -8.522 -42.558 1.00 9.45 88 THR B N 1
ATOM 3946 C CA . THR B 1 88 ? -13.133 -8.699 -41.249 1.00 9.57 88 THR B CA 1
ATOM 3947 C C . THR B 1 88 ? -13.117 -10.154 -40.808 1.00 8.53 88 THR B C 1
ATOM 3948 O O . THR B 1 88 ? -12.864 -10.438 -39.633 1.00 12.28 88 THR B O 1
ATOM 3952 N N . THR B 1 89 ? -13.421 -11.094 -41.711 1.00 10.20 89 THR B N 1
ATOM 3953 C CA . THR B 1 89 ? -13.435 -12.494 -41.293 1.00 9.94 89 THR B CA 1
ATOM 3954 C C . THR B 1 89 ? -12.059 -12.934 -40.805 1.00 11.48 89 THR B C 1
ATOM 3955 O O . THR B 1 89 ? -11.931 -13.535 -39.736 1.00 11.99 89 THR B O 1
ATOM 3959 N N . ASP B 1 90 ? -11.011 -12.637 -41.572 1.00 11.18 90 ASP B N 1
ATOM 3960 C CA . ASP B 1 90 ? -9.681 -13.061 -41.151 1.00 11.70 90 ASP B CA 1
ATOM 3961 C C . ASP B 1 90 ? -9.255 -12.334 -39.885 1.00 13.26 90 ASP B C 1
ATOM 3962 O O . ASP B 1 90 ? -8.630 -12.929 -38.999 1.00 13.40 90 ASP B O 1
ATOM 3967 N N . ARG B 1 91 ? -9.634 -11.065 -39.748 1.00 11.37 91 ARG B N 1
ATOM 3968 C CA . ARG B 1 91 ? -9.299 -10.349 -38.523 1.00 10.67 91 ARG B CA 1
ATOM 3969 C C . ARG B 1 91 ? -9.940 -11.008 -37.317 1.00 10.57 91 ARG B C 1
ATOM 3970 O O . ARG B 1 91 ? -9.287 -11.198 -36.281 1.00 12.21 91 ARG B O 1
ATOM 3978 N N . LEU B 1 92 ? -11.203 -11.424 -37.451 1.00 11.12 92 LEU B N 1
ATOM 3979 C CA . LEU B 1 92 ? -11.871 -12.109 -36.353 1.00 7.74 92 LEU B CA 1
ATOM 3980 C C . LEU B 1 92 ? -11.153 -13.406 -36.020 1.00 7.91 92 LEU B C 1
ATOM 3981 O O . LEU B 1 92 ? -10.836 -13.669 -34.859 1.00 10.08 92 LEU B O 1
ATOM 3986 N N . LEU B 1 93 ? -10.874 -14.220 -37.036 1.00 10.42 93 LEU B N 1
ATOM 3987 C CA . LEU B 1 93 ? -10.158 -15.463 -36.797 1.00 10.75 93 LEU B CA 1
ATOM 3988 C C . LEU B 1 93 ? -8.788 -15.170 -36.213 1.00 13.64 93 LEU B C 1
ATOM 3989 O O . LEU B 1 93 ? -8.332 -15.858 -35.296 1.00 16.55 93 LEU B O 1
ATOM 3994 N N . GLY B 1 94 ? -8.132 -14.126 -36.722 1.00 15.07 94 GLY B N 1
ATOM 3995 C CA . GLY B 1 94 ? -6.854 -13.701 -36.183 1.00 14.01 94 GLY B CA 1
ATOM 3996 C C . GLY B 1 94 ? -6.897 -13.297 -34.730 1.00 17.56 94 GLY B C 1
ATOM 3997 O O . GLY B 1 94 ? -5.855 -13.302 -34.069 1.00 18.12 94 GLY B O 1
ATOM 3998 N N . ALA B 1 95 ? -8.077 -12.924 -34.221 1.00 13.48 95 ALA B N 1
ATOM 3999 C CA . ALA B 1 95 ? -8.277 -12.555 -32.828 1.00 14.32 95 ALA B CA 1
ATOM 4000 C C . ALA B 1 95 ? -8.754 -13.713 -31.964 1.00 16.87 95 ALA B C 1
ATOM 4001 O O . ALA B 1 95 ? -9.002 -13.511 -30.771 1.00 18.90 95 ALA B O 1
ATOM 4003 N N . GLY B 1 96 ? -8.907 -14.913 -32.522 1.00 15.47 96 GLY B N 1
ATOM 4004 C CA . GLY B 1 96 ? -9.351 -16.050 -31.738 1.00 13.93 96 GLY B CA 1
ATOM 4005 C C . GLY B 1 96 ? -10.786 -16.482 -31.977 1.00 18.06 96 GLY B C 1
ATOM 4006 O O . GLY B 1 96 ? -11.261 -17.404 -31.291 1.00 13.17 96 GLY B O 1
ATOM 4007 N N . ALA B 1 97 ? -11.503 -15.829 -32.887 1.00 15.23 97 ALA B N 1
ATOM 4008 C CA . ALA B 1 97 ? -12.816 -16.316 -33.290 1.00 10.74 97 ALA B CA 1
ATOM 4009 C C . ALA B 1 97 ? -12.660 -17.661 -33.985 1.00 10.66 97 ALA B C 1
ATOM 4010 O O . ALA B 1 97 ? -11.602 -17.977 -34.542 1.00 10.94 97 ALA B O 1
ATOM 4012 N N . HIS B 1 98 ? -13.720 -18.465 -33.940 1.00 10.46 98 HIS B N 1
ATOM 4013 C CA . HIS B 1 98 ? -13.699 -19.805 -34.508 1.00 9.61 98 HIS B CA 1
ATOM 4014 C C . HIS B 1 98 ? -14.570 -19.825 -35.756 1.00 12.87 98 HIS B C 1
ATOM 4015 O O . HIS B 1 98 ? -15.681 -19.283 -35.751 1.00 12.62 98 HIS B O 1
ATOM 4022 N N . ARG B 1 99 ? -14.064 -20.438 -36.818 1.00 10.67 99 ARG B N 1
ATOM 4023 C CA . ARG B 1 99 ? -14.864 -20.780 -37.986 1.00 7.98 99 ARG B CA 1
ATOM 4024 C C . ARG B 1 99 ? -15.304 -22.222 -37.805 1.00 11.00 99 ARG B C 1
ATOM 4025 O O . ARG B 1 99 ? -14.467 -23.122 -37.751 1.00 12.25 99 ARG B O 1
ATOM 4033 N N . ILE B 1 100 ? -16.608 -22.441 -37.658 1.00 9.84 100 ILE B N 1
ATOM 4034 C CA . ILE B 1 100 ? -17.147 -23.769 -37.370 1.00 7.58 100 ILE B CA 1
ATOM 4035 C C . ILE B 1 100 ? -17.953 -24.217 -38.579 1.00 10.50 100 ILE B C 1
ATOM 4036 O O . ILE B 1 100 ? -18.887 -23.517 -39.004 1.00 8.58 100 ILE B O 1
ATOM 4041 N N . GLY B 1 101 ? -17.583 -25.367 -39.146 1.00 9.31 101 GLY B N 1
ATOM 4042 C CA . GLY B 1 101 ? -18.307 -25.883 -40.295 1.00 9.11 101 GLY B CA 1
ATOM 4043 C C . GLY B 1 101 ? -19.679 -26.404 -39.910 1.00 7.66 101 GLY B C 1
ATOM 4044 O O . GLY B 1 101 ? -19.900 -26.914 -38.815 1.00 9.40 101 GLY B O 1
ATOM 4045 N N . ILE B 1 102 ? -20.615 -26.271 -40.840 1.00 6.44 102 ILE B N 1
ATOM 4046 C CA . ILE B 1 102 ? -21.983 -26.738 -40.677 1.00 7.60 102 ILE B CA 1
ATOM 4047 C C . ILE B 1 102 ? -22.243 -27.697 -41.838 1.00 8.26 102 ILE B C 1
ATOM 4048 O O . ILE B 1 102 ? -22.168 -27.287 -43.001 1.00 7.67 102 ILE B O 1
ATOM 4053 N N . PRO B 1 103 ? -22.595 -28.974 -41.586 1.00 8.10 103 PRO B N 1
ATOM 4054 C CA . PRO B 1 103 ? -22.860 -29.526 -40.254 1.00 10.73 103 PRO B CA 1
ATOM 4055 C C . PRO B 1 103 ? -21.676 -30.263 -39.642 1.00 10.13 103 PRO B C 1
ATOM 4056 O O . PRO B 1 103 ? -21.834 -30.880 -38.575 1.00 8.35 103 PRO B O 1
ATOM 4060 N N . ASP B 1 104 ? -20.517 -30.238 -40.312 1.00 8.23 104 ASP B N 1
ATOM 4061 C CA . ASP B 1 104 ? -19.429 -31.106 -39.867 1.00 7.94 104 ASP B CA 1
ATOM 4062 C C . ASP B 1 104 ? -18.915 -30.706 -38.492 1.00 9.70 104 ASP B C 1
ATOM 4063 O O . ASP B 1 104 ? -18.493 -31.575 -37.716 1.00 10.10 104 ASP B O 1
ATOM 4068 N N . GLY B 1 105 ? -18.944 -29.423 -38.171 1.00 7.66 105 GLY B N 1
ATOM 4069 C CA . GLY B 1 105 ? -18.464 -28.932 -36.897 1.00 11.54 105 GLY B CA 1
ATOM 4070 C C . GLY B 1 105 ? -19.531 -28.752 -35.838 1.00 12.32 105 GLY B C 1
ATOM 4071 O O . GLY B 1 105 ? -19.274 -28.105 -34.819 1.00 12.14 105 GLY B O 1
ATOM 4072 N N . GLN B 1 106 ? -20.714 -29.303 -36.017 1.00 9.17 106 GLN B N 1
ATOM 4073 C CA . GLN B 1 106 ? -21.744 -29.070 -35.017 1.00 13.85 106 GLN B CA 1
ATOM 4074 C C . GLN B 1 106 ? -22.308 -30.399 -34.533 1.00 10.90 106 GLN B C 1
ATOM 4075 O O . GLN B 1 106 ? -22.406 -31.369 -35.289 1.00 11.91 106 GLN B O 1
ATOM 4081 N N . VAL B 1 107 ? -22.647 -30.429 -33.254 1.00 7.60 107 VAL B N 1
ATOM 4082 C CA . VAL B 1 107 ? -23.278 -31.573 -32.610 1.00 10.58 107 VAL B CA 1
ATOM 4083 C C . VAL B 1 107 ? -24.669 -31.108 -32.198 1.00 11.94 107 VAL B C 1
ATOM 4084 O O . VAL B 1 107 ? -24.807 -30.373 -31.214 1.00 11.74 107 VAL B O 1
ATOM 4088 N N . SER B 1 108 ? -25.700 -31.519 -32.954 1.00 8.96 108 SER B N 1
ATOM 4089 C CA . SER B 1 108 ? -27.022 -30.892 -32.924 1.00 10.29 108 SER B CA 1
ATOM 4090 C C . SER B 1 108 ? -28.127 -31.932 -32.742 1.00 11.25 108 SER B C 1
ATOM 4091 O O . SER B 1 108 ? -28.356 -32.752 -33.634 1.00 8.49 108 SER B O 1
ATOM 4094 N N . TYR B 1 109 ? -28.825 -31.896 -31.606 1.00 10.73 109 TYR B N 1
ATOM 4095 C CA . TYR B 1 109 ? -30.019 -32.727 -31.418 1.00 11.42 109 TYR B CA 1
ATOM 4096 C C . TYR B 1 109 ? -31.245 -31.938 -31.877 1.00 10.70 109 TYR B C 1
ATOM 4097 O O . TYR B 1 109 ? -31.852 -31.190 -31.111 1.00 11.12 109 TYR B O 1
ATOM 4106 N N . THR B 1 110 ? -31.642 -32.131 -33.134 1.00 8.90 110 THR B N 1
ATOM 4107 C CA . THR B 1 110 ? -32.762 -31.388 -33.691 1.00 9.68 110 THR B CA 1
ATOM 4108 C C . THR B 1 110 ? -34.090 -31.977 -33.228 1.00 12.17 110 THR B C 1
ATOM 4109 O O . THR B 1 110 ? -34.158 -33.046 -32.621 1.00 10.59 110 THR B O 1
ATOM 4113 N N . ALA B 1 111 ? -35.161 -31.249 -33.538 1.00 12.61 111 ALA B N 1
ATOM 4114 C CA . ALA B 1 111 ? -36.515 -31.762 -33.383 1.00 14.20 111 ALA B CA 1
ATOM 4115 C C . ALA B 1 111 ? -36.690 -33.140 -34.017 1.00 18.96 111 ALA B C 1
ATOM 4116 O O . ALA B 1 111 ? -37.590 -33.893 -33.622 1.00 16.46 111 ALA B O 1
ATOM 4118 N N . TYR B 1 112 ? -35.847 -33.492 -34.986 1.00 12.44 112 TYR B N 1
ATOM 4119 C CA . TYR B 1 112 ? -35.984 -34.727 -35.745 1.00 14.20 112 TYR B CA 1
ATOM 4120 C C . TYR B 1 112 ? -34.937 -35.774 -35.400 1.00 17.47 112 TYR B C 1
ATOM 4121 O O . TYR B 1 112 ? -34.923 -36.845 -36.025 1.00 15.14 112 TYR B O 1
ATOM 4130 N N . GLY B 1 113 ? -34.077 -35.506 -34.428 1.00 9.53 113 GLY B N 1
ATOM 4131 C CA . GLY B 1 113 ? -33.001 -36.393 -34.057 1.00 15.25 113 GLY B CA 1
ATOM 4132 C C . GLY B 1 113 ? -31.644 -35.750 -34.262 1.00 11.68 113 GLY B C 1
ATOM 4133 O O . GLY B 1 113 ? -31.516 -34.597 -34.678 1.00 9.50 113 GLY B O 1
ATOM 4134 N N . TRP B 1 114 ? -30.617 -36.527 -33.938 1.00 11.73 114 TRP B N 1
ATOM 4135 C CA . TRP B 1 114 ? -29.261 -36.046 -34.124 1.00 11.01 114 TRP B CA 1
ATOM 4136 C C . TRP B 1 114 ? -29.003 -35.796 -35.599 1.00 11.06 114 TRP B C 1
ATOM 4137 O O . TRP B 1 114 ? -29.381 -36.593 -36.466 1.00 9.37 114 TRP B O 1
ATOM 4148 N N . GLN B 1 115 ? -28.350 -34.672 -35.877 1.00 12.08 115 GLN B N 1
ATOM 4149 C CA . GLN B 1 115 ? -27.876 -34.389 -37.220 1.00 7.84 115 GLN B CA 1
ATOM 4150 C C . GLN B 1 115 ? -26.627 -35.217 -37.477 1.00 8.00 115 GLN B C 1
ATOM 4151 O O . GLN B 1 115 ? -25.646 -35.105 -36.737 1.00 8.13 115 GLN B O 1
ATOM 4157 N N . HIS B 1 116 ? -26.645 -36.038 -38.525 1.00 8.23 116 HIS B N 1
ATOM 4158 C CA . HIS B 1 116 ? -25.421 -36.705 -38.940 1.00 8.40 116 HIS B CA 1
ATOM 4159 C C . HIS B 1 116 ? -24.429 -35.662 -39.429 1.00 9.30 116 HIS B C 1
ATOM 4160 O O . HIS B 1 116 ? -24.777 -34.774 -40.222 1.00 6.93 116 HIS B O 1
ATOM 4167 N N . ARG B 1 117 ? -23.187 -35.773 -38.972 1.00 7.46 117 ARG B N 1
ATOM 4168 C CA . ARG B 1 117 ? -22.204 -34.732 -39.258 1.00 8.81 117 ARG B CA 1
ATOM 4169 C C . ARG B 1 117 ? -21.578 -34.994 -40.625 1.00 8.77 117 ARG B C 1
ATOM 4170 O O . ARG B 1 117 ? -20.453 -35.484 -40.749 1.00 10.65 117 ARG B O 1
ATOM 4178 N N . PHE B 1 118 ? -22.322 -34.622 -41.676 1.00 10.53 118 PHE B N 1
ATOM 4179 C CA . PHE B 1 118 ? -21.830 -34.667 -43.053 1.00 12.22 118 PHE B CA 1
ATOM 4180 C C . PHE B 1 118 ? -20.679 -33.683 -43.248 1.00 9.85 118 PHE B C 1
ATOM 4181 O O . PHE B 1 118 ? -20.428 -32.823 -42.399 1.00 7.67 118 PHE B O 1
ATOM 4189 N N . PRO B 1 119 ? -19.942 -33.803 -44.354 1.00 8.87 119 PRO B N 1
ATOM 4190 C CA . PRO B 1 119 ? -18.912 -32.800 -44.668 1.00 9.51 119 PRO B CA 1
ATOM 4191 C C . PRO B 1 119 ? -19.494 -31.396 -44.776 1.00 11.49 119 PRO B C 1
ATOM 4192 O O . PRO B 1 119 ? -20.682 -31.195 -45.040 1.00 9.40 119 PRO B O 1
ATOM 4196 N N . GLU B 1 120 ? -18.607 -30.415 -44.642 1.00 10.28 120 GLU B N 1
ATOM 4197 C CA . GLU B 1 120 ? -19.008 -29.015 -44.616 1.00 9.18 120 GLU B CA 1
ATOM 4198 C C . GLU B 1 120 ? -19.890 -28.649 -45.803 1.00 12.55 120 GLU B C 1
ATOM 4199 O O . GLU B 1 120 ? -19.582 -28.972 -46.955 1.00 9.99 120 GLU B O 1
ATOM 4205 N N . ALA B 1 121 ? -21.001 -27.976 -45.506 1.00 7.16 121 ALA B N 1
ATOM 4206 C CA . ALA B 1 121 ? -21.818 -27.305 -46.513 1.00 9.45 121 ALA B CA 1
ATOM 4207 C C . ALA B 1 121 ? -21.783 -25.798 -46.327 1.00 8.78 121 ALA B C 1
ATOM 4208 O O . ALA B 1 121 ? -21.593 -25.053 -47.285 1.00 8.62 121 ALA B O 1
ATOM 4210 N N . GLN B 1 122 ? -21.943 -25.340 -45.096 1.00 5.57 122 GLN B N 1
ATOM 4211 C CA . GLN B 1 122 ? -21.854 -23.914 -44.803 1.00 5.59 122 GLN B CA 1
ATOM 4212 C C . GLN B 1 122 ? -20.916 -23.707 -43.622 1.00 7.36 122 GLN B C 1
ATOM 4213 O O . GLN B 1 122 ? -20.149 -24.608 -43.281 1.00 8.46 122 GLN B O 1
ATOM 4219 N N . PHE B 1 123 ? -20.937 -22.521 -43.011 1.00 7.07 123 PHE B N 1
ATOM 4220 C CA . PHE B 1 123 ? -20.109 -22.294 -41.837 1.00 8.31 123 PHE B CA 1
ATOM 4221 C C . PHE B 1 123 ? -20.757 -21.226 -40.975 1.00 7.33 123 PHE B C 1
ATOM 4222 O O . PHE B 1 123 ? -21.739 -20.593 -41.364 1.00 6.50 123 PHE B O 1
ATOM 4230 N N . MET B 1 124 ? -20.180 -21.031 -39.788 1.00 6.90 124 MET B N 1
ATOM 4231 C CA . MET B 1 124 ? -20.548 -19.913 -38.939 1.00 6.07 124 MET B CA 1
ATOM 4232 C C . MET B 1 124 ? -19.280 -19.391 -38.282 1.00 8.22 124 MET B C 1
ATOM 4233 O O . MET B 1 124 ? -18.267 -20.090 -38.214 1.00 7.16 124 MET B O 1
ATOM 4238 N N . ILE B 1 125 ? -19.335 -18.146 -37.813 1.00 5.72 125 ILE B N 1
ATOM 4239 C CA . ILE B 1 125 ? -18.244 -17.546 -37.049 1.00 5.94 125 ILE B CA 1
ATOM 4240 C C . ILE B 1 125 ? -18.692 -17.435 -35.600 1.00 7.23 125 ILE B C 1
ATOM 4241 O O . ILE B 1 125 ? -19.796 -16.947 -35.315 1.00 7.14 125 ILE B O 1
ATOM 4246 N N . ALA B 1 126 ? -17.842 -17.900 -34.682 1.00 7.98 126 ALA B N 1
ATOM 4247 C CA . ALA B 1 126 ? -18.173 -17.989 -33.265 1.00 7.24 126 ALA B CA 1
ATOM 4248 C C . ALA B 1 126 ? -17.176 -17.182 -32.447 1.00 8.55 126 ALA B C 1
ATOM 4249 O O . ALA B 1 126 ? -15.972 -17.460 -32.490 1.00 8.98 126 ALA B O 1
ATOM 4251 N N . CYS B 1 127 ? -17.678 -16.173 -31.738 1.00 10.94 127 CYS B N 1
ATOM 4252 C CA . CYS B 1 127 ? -16.869 -15.298 -30.893 1.00 8.56 127 CYS B CA 1
ATOM 4253 C C . CYS B 1 127 ? -17.819 -14.498 -30.024 1.00 12.74 127 CYS B C 1
ATOM 4254 O O . CYS B 1 127 ? -19.027 -14.469 -30.272 1.00 11.80 127 CYS B O 1
ATOM 4257 N N . SER B 1 128 ? -17.269 -13.835 -29.002 1.00 8.83 128 SER B N 1
ATOM 4258 C CA . SER B 1 128 ? -18.082 -12.893 -28.243 1.00 7.51 128 SER B CA 1
ATOM 4259 C C . SER B 1 128 ? -18.657 -11.813 -29.152 1.00 10.74 128 SER B C 1
ATOM 4260 O O . SER B 1 128 ? -17.988 -11.320 -30.066 1.00 9.74 128 SER B O 1
ATOM 4263 N N . ARG B 1 129 ? -19.907 -11.426 -28.883 1.00 6.97 129 ARG B N 1
ATOM 4264 C CA . ARG B 1 129 ? -20.497 -10.306 -29.611 1.00 8.46 129 ARG B CA 1
ATOM 4265 C C . ARG B 1 129 ? -19.719 -9.012 -29.366 1.00 8.78 129 ARG B C 1
ATOM 4266 O O . ARG B 1 129 ? -19.630 -8.160 -30.255 1.00 9.43 129 ARG B O 1
ATOM 4274 N N . ALA B 1 130 ? -19.116 -8.859 -28.189 1.00 11.23 130 ALA B N 1
ATOM 4275 C CA . ALA B 1 130 ? -18.309 -7.671 -27.933 1.00 11.73 130 ALA B CA 1
ATOM 4276 C C . ALA B 1 130 ? -17.122 -7.593 -28.883 1.00 10.13 130 ALA B C 1
ATOM 4277 O O . ALA B 1 130 ? -16.816 -6.519 -29.403 1.00 8.94 130 ALA B O 1
ATOM 4279 N N . LEU B 1 131 ? -16.433 -8.720 -29.120 1.00 8.03 131 LEU B N 1
ATOM 4280 C CA . LEU B 1 131 ? -15.320 -8.722 -30.067 1.00 9.36 131 LEU B CA 1
ATOM 4281 C C . LEU B 1 131 ? -15.801 -8.476 -31.492 1.00 9.97 131 LEU B C 1
ATOM 4282 O O . LEU B 1 131 ? -15.178 -7.713 -32.235 1.00 8.76 131 LEU B O 1
ATOM 4287 N N . LEU B 1 132 ? -16.909 -9.113 -31.886 1.00 7.11 132 LEU B N 1
ATOM 4288 C CA . LEU B 1 132 ? -17.460 -8.897 -33.221 1.00 8.10 132 LEU B CA 1
ATOM 4289 C C . LEU B 1 132 ? -17.816 -7.426 -33.433 1.00 8.16 132 LEU B C 1
ATOM 4290 O O . LEU B 1 132 ? -17.420 -6.818 -34.431 1.00 7.53 132 LEU B O 1
ATOM 4295 N N . ASP B 1 133 ? -18.543 -6.830 -32.486 1.00 7.11 133 ASP B N 1
ATOM 4296 C CA . ASP B 1 133 ? -18.894 -5.414 -32.607 1.00 11.84 133 ASP B CA 1
ATOM 4297 C C . ASP B 1 133 ? -17.657 -4.533 -32.704 1.00 15.51 133 ASP B C 1
ATOM 4298 O O . ASP B 1 133 ? -17.622 -3.570 -33.481 1.00 12.78 133 ASP B O 1
ATOM 4303 N N . TRP B 1 134 ? -16.667 -4.796 -31.854 1.00 14.16 134 TRP B N 1
ATOM 4304 C CA . TRP B 1 134 ? -15.458 -3.985 -31.861 1.00 14.61 134 TRP B CA 1
ATOM 4305 C C . TRP B 1 134 ? -14.729 -4.093 -33.198 1.00 11.97 134 TRP B C 1
ATOM 4306 O O . TRP B 1 134 ? -14.315 -3.075 -33.770 1.00 10.35 134 TRP B O 1
ATOM 4317 N N . THR B 1 135 ? -14.568 -5.325 -33.708 1.00 12.43 135 THR B N 1
ATOM 4318 C CA . THR B 1 135 ? -13.872 -5.538 -34.974 1.00 14.10 135 THR B CA 1
ATOM 4319 C C . THR B 1 135 ? -14.578 -4.816 -36.118 1.00 13.43 135 THR B C 1
ATOM 4320 O O . THR B 1 135 ? -13.932 -4.150 -36.938 1.00 13.56 135 THR B O 1
ATOM 4324 N N . VAL B 1 136 ? -15.908 -4.927 -36.185 1.00 7.51 136 VAL B N 1
ATOM 4325 C CA . VAL B 1 136 ? -16.647 -4.264 -37.260 1.00 9.63 136 VAL B CA 1
ATOM 4326 C C . VAL B 1 136 ? -16.540 -2.740 -37.140 1.00 13.46 136 VAL B C 1
ATOM 4327 O O . VAL B 1 136 ? -16.378 -2.032 -38.150 1.00 12.08 136 VAL B O 1
ATOM 4331 N N . ARG B 1 137 ? -16.633 -2.215 -35.918 1.00 12.21 137 ARG B N 1
ATOM 4332 C CA . ARG B 1 137 ? -16.555 -0.762 -35.715 1.00 9.23 137 ARG B CA 1
ATOM 4333 C C . ARG B 1 137 ? -15.181 -0.228 -36.086 1.00 15.00 137 ARG B C 1
ATOM 4334 O O . ARG B 1 137 ? -15.061 0.782 -36.789 1.00 13.06 137 ARG B O 1
ATOM 4342 N N . GLU B 1 138 ? -14.132 -0.885 -35.600 1.00 12.34 138 GLU B N 1
ATOM 4343 C CA . GLU B 1 138 ? -12.770 -0.460 -35.899 1.00 15.91 138 GLU B CA 1
ATOM 4344 C C . GLU B 1 138 ? -12.534 -0.429 -37.401 1.00 16.40 138 GLU B C 1
ATOM 4345 O O . GLU B 1 138 ? -12.005 0.549 -37.938 1.00 20.93 138 GLU B O 1
ATOM 4351 N N . GLU B 1 139 ? -12.929 -1.502 -38.095 1.00 19.30 139 GLU B N 1
ATOM 4352 C CA . GLU B 1 139 ? -12.800 -1.560 -39.548 1.00 16.38 139 GLU B CA 1
ATOM 4353 C C . GLU B 1 139 ? -13.576 -0.427 -40.214 1.00 15.18 139 GLU B C 1
ATOM 4354 O O . GLU B 1 139 ? -13.057 0.269 -41.086 1.00 16.94 139 GLU B O 1
ATOM 4360 N N . THR B 1 140 ? -14.824 -0.223 -39.796 1.00 13.19 140 THR B N 1
ATOM 4361 C CA . THR B 1 140 ? -15.664 0.806 -40.409 1.00 12.16 140 THR B CA 1
ATOM 4362 C C . THR B 1 140 ? -15.059 2.196 -40.239 1.00 15.14 140 THR B C 1
ATOM 4363 O O . THR B 1 140 ? -14.991 2.982 -41.195 1.00 13.09 140 THR B O 1
ATOM 4367 N N . LEU B 1 141 ? -14.596 2.507 -39.037 1.00 13.87 141 LEU B N 1
ATOM 4368 C CA . LEU B 1 141 ? -14.182 3.864 -38.697 1.00 12.93 141 LEU B CA 1
ATOM 4369 C C . LEU B 1 141 ? -12.783 4.205 -39.190 1.00 15.66 141 LEU B C 1
ATOM 4370 O O . LEU B 1 141 ? -12.319 5.328 -38.962 1.00 15.56 141 LEU B O 1
ATOM 4375 N N . ARG B 1 142 ? -12.099 3.268 -39.852 1.00 17.75 142 ARG B N 1
ATOM 4376 C CA . ARG B 1 142 ? -10.886 3.635 -40.577 1.00 20.43 142 ARG B CA 1
ATOM 4377 C C . ARG B 1 142 ? -11.198 4.638 -41.679 1.00 20.08 142 ARG B C 1
ATOM 4378 O O . ARG B 1 142 ? -10.317 5.393 -42.098 1.00 19.61 142 ARG B O 1
ATOM 4381 N N . GLU B 1 143 ? -12.438 4.652 -42.169 1.00 16.31 143 GLU B N 1
ATOM 4382 C CA . GLU B 1 143 ? -12.902 5.671 -43.107 1.00 14.76 143 GLU B CA 1
ATOM 4383 C C . GLU B 1 143 ? -13.183 6.958 -42.333 1.00 15.23 143 GLU B C 1
ATOM 4384 O O . GLU B 1 143 ? -14.180 7.058 -41.613 1.00 13.78 143 GLU B O 1
ATOM 4390 N N . GLU B 1 144 ? -12.302 7.946 -42.476 1.00 13.60 144 GLU B N 1
ATOM 4391 C CA . GLU B 1 144 ? -12.424 9.175 -41.717 1.00 11.86 144 GLU B CA 1
ATOM 4392 C C . GLU B 1 144 ? -13.651 9.989 -42.118 1.00 14.43 144 GLU B C 1
ATOM 4393 O O . GLU B 1 144 ? -14.047 10.892 -41.373 1.00 15.46 144 GLU B O 1
ATOM 4395 N N . ARG B 1 145 ? -14.271 9.681 -43.256 1.00 11.82 145 ARG B N 1
ATOM 4396 C CA . ARG B 1 145 ? -15.512 10.343 -43.634 1.00 10.17 145 ARG B CA 1
ATOM 4397 C C . ARG B 1 145 ? -16.717 9.804 -42.876 1.00 10.39 145 ARG B C 1
ATOM 4398 O O . ARG B 1 145 ? -17.819 10.327 -43.059 1.00 11.77 145 ARG B O 1
ATOM 4406 N N . ILE B 1 146 ? -16.537 8.761 -42.055 1.00 10.22 146 ILE B N 1
ATOM 4407 C CA . ILE B 1 146 ? -17.544 8.312 -41.107 1.00 10.85 146 ILE B CA 1
ATOM 4408 C C . ILE B 1 146 ? -17.118 8.759 -39.716 1.00 8.31 146 ILE B C 1
ATOM 4409 O O . ILE B 1 146 ? -16.000 8.461 -39.275 1.00 12.27 146 ILE B O 1
ATOM 4414 N N . ALA B 1 147 ? -18.009 9.449 -39.014 1.00 9.03 147 ALA B N 1
ATOM 4415 C CA . ALA B 1 147 ? -17.737 9.929 -37.666 1.00 9.45 147 ALA B CA 1
ATOM 4416 C C . ALA B 1 147 ? -18.806 9.380 -36.737 1.00 11.85 147 ALA B C 1
ATOM 4417 O O . ALA B 1 147 ? -20.000 9.514 -37.015 1.00 13.08 147 ALA B O 1
ATOM 4419 N N . LEU B 1 148 ? -18.382 8.782 -35.635 1.00 8.40 148 LEU B N 1
ATOM 4420 C CA . LEU B 1 148 ? -19.302 8.299 -34.619 1.00 11.78 148 LEU B CA 1
ATOM 4421 C C . LEU B 1 148 ? -19.425 9.360 -33.532 1.00 13.29 148 LEU B C 1
ATOM 4422 O O . LEU B 1 148 ? -18.422 9.757 -32.921 1.00 14.20 148 LEU B O 1
ATOM 4427 N N . VAL B 1 149 ? -20.648 9.816 -33.293 1.00 8.89 149 VAL B N 1
ATOM 4428 C CA . VAL B 1 149 ? -20.936 10.865 -32.324 1.00 11.14 149 VAL B CA 1
ATOM 4429 C C . VAL B 1 149 ? -21.634 10.186 -31.155 1.00 14.20 149 VAL B C 1
ATOM 4430 O O . VAL B 1 149 ? -22.845 9.936 -31.201 1.00 11.63 149 VAL B O 1
ATOM 4434 N N . GLU B 1 150 ? -20.876 9.899 -30.102 1.00 13.08 150 GLU B N 1
ATOM 4435 C CA . GLU B 1 150 ? -21.360 9.141 -28.959 1.00 14.03 150 GLU B CA 1
ATOM 4436 C C . GLU B 1 150 ? -22.061 10.043 -27.949 1.00 13.71 150 GLU B C 1
ATOM 4437 O O . GLU B 1 150 ? -22.005 11.277 -28.027 1.00 17.24 150 GLU B O 1
ATOM 4443 N N . LYS B 1 151 ? -22.717 9.402 -26.979 1.00 10.66 151 LYS B N 1
ATOM 4444 C CA . LYS B 1 151 ? -23.380 10.087 -25.863 1.00 12.65 151 LYS B CA 1
ATOM 4445 C C . LYS B 1 151 ? -24.257 11.232 -26.362 1.00 12.49 151 LYS B C 1
ATOM 4446 O O . LYS B 1 151 ? -24.232 12.352 -25.846 1.00 13.54 151 LYS B O 1
ATOM 4452 N N . THR B 1 152 ? -25.043 10.944 -27.391 1.00 9.47 152 THR B N 1
ATOM 4453 C CA . THR B 1 152 ? -25.854 11.958 -28.050 1.00 13.39 152 THR B CA 1
ATOM 4454 C C . THR B 1 152 ? -27.264 11.413 -28.245 1.00 10.16 152 THR B C 1
ATOM 4455 O O . THR B 1 152 ? -27.435 10.285 -28.715 1.00 9.32 152 THR B O 1
ATOM 4459 N N . GLU B 1 153 ? -28.265 12.188 -27.838 1.00 8.75 153 GLU B N 1
ATOM 4460 C CA . GLU B 1 153 ? -29.659 11.783 -27.985 1.00 13.04 153 GLU B CA 1
ATOM 4461 C C . GLU B 1 153 ? -30.202 12.246 -29.320 1.00 9.08 153 GLU B C 1
ATOM 4462 O O . GLU B 1 153 ? -29.804 13.287 -29.843 1.00 10.08 153 GLU B O 1
ATOM 4468 N N . VAL B 1 154 ? -31.143 11.480 -29.854 1.00 15.11 154 VAL B N 1
ATOM 4469 C CA . VAL B 1 154 ? -31.856 11.851 -31.068 1.00 10.16 154 VAL B CA 1
ATOM 4470 C C . VAL B 1 154 ? -33.193 12.473 -30.669 1.00 13.45 154 VAL B C 1
ATOM 4471 O O . VAL B 1 154 ? -34.071 11.795 -30.125 1.00 18.38 154 VAL B O 1
ATOM 4475 N N . LEU B 1 155 ? -33.368 13.768 -30.941 1.00 16.56 155 LEU B N 1
ATOM 4476 C CA . LEU B 1 155 ? -34.584 14.456 -30.516 1.00 13.51 155 LEU B CA 1
ATOM 4477 C C . LEU B 1 155 ? -35.703 14.386 -31.549 1.00 17.36 155 LEU B C 1
ATOM 4478 O O . LEU B 1 155 ? -36.864 14.154 -31.188 1.00 13.46 155 LEU B O 1
ATOM 4483 N N . ALA B 1 156 ? -35.394 14.602 -32.824 1.00 11.35 156 ALA B N 1
ATOM 4484 C CA . ALA B 1 156 ? -36.440 14.709 -33.824 1.00 12.08 156 ALA B CA 1
ATOM 4485 C C . ALA B 1 156 ? -35.848 14.501 -35.212 1.00 11.08 156 ALA B C 1
ATOM 4486 O O . ALA B 1 156 ? -34.659 14.741 -35.441 1.00 8.96 156 ALA B O 1
ATOM 4488 N N . LEU B 1 157 ? -36.687 14.021 -36.122 1.00 11.86 157 LEU B N 1
ATOM 4489 C CA . LEU B 1 157 ? -36.368 14.099 -37.540 1.00 13.41 157 LEU B CA 1
ATOM 4490 C C . LEU B 1 157 ? -36.649 15.509 -38.039 1.00 15.00 157 LEU B C 1
ATOM 4491 O O . LEU B 1 157 ? -37.657 16.119 -37.675 1.00 16.33 157 LEU B O 1
ATOM 4496 N N . LEU B 1 158 ? -35.746 16.028 -38.858 1.00 13.95 158 LEU B N 1
ATOM 4497 C CA . LEU B 1 158 ? -35.936 17.332 -39.479 1.00 14.11 158 LEU B CA 1
ATOM 4498 C C . LEU B 1 158 ? -36.658 17.171 -40.811 1.00 12.33 158 LEU B C 1
ATOM 4499 O O . LEU B 1 158 ? -36.545 16.139 -41.478 1.00 12.16 158 LEU B O 1
ATOM 4504 N N . GLY B 1 159 ? -37.411 18.200 -41.183 1.00 13.23 159 GLY B N 1
ATOM 4505 C CA . GLY B 1 159 ? -38.183 18.178 -42.413 1.00 15.68 159 GLY B CA 1
ATOM 4506 C C . GLY B 1 159 ? -39.650 17.920 -42.144 1.00 16.16 159 GLY B C 1
ATOM 4507 O O . GLY B 1 159 ? -40.224 18.481 -41.209 1.00 15.63 159 GLY B O 1
ATOM 4508 N N . ASP B 1 160 ? -40.278 17.074 -42.948 1.00 14.92 160 ASP B N 1
ATOM 4509 C CA . ASP B 1 160 ? -41.701 16.813 -42.785 1.00 18.29 160 ASP B CA 1
ATOM 4510 C C . ASP B 1 160 ? -41.998 15.432 -43.344 1.00 19.17 160 ASP B C 1
ATOM 4511 O O . ASP B 1 160 ? -41.088 14.700 -43.747 1.00 15.96 160 ASP B O 1
ATOM 4516 N N . ALA B 1 161 ? -43.287 15.089 -43.386 1.00 16.49 161 ALA B N 1
ATOM 4517 C CA . ALA B 1 161 ? -43.710 13.784 -43.877 1.00 18.21 161 ALA B CA 1
ATOM 4518 C C . ALA B 1 161 ? -43.317 13.547 -45.329 1.00 16.22 161 ALA B C 1
ATOM 4519 O O . ALA B 1 161 ? -43.243 12.390 -45.749 1.00 16.59 161 ALA B O 1
ATOM 4521 N N . GLY B 1 162 ? -43.083 14.610 -46.105 1.00 17.90 162 GLY B N 1
ATOM 4522 C CA . GLY B 1 162 ? -42.703 14.439 -47.498 1.00 14.85 162 GLY B CA 1
ATOM 4523 C C . GLY B 1 162 ? -41.227 14.176 -47.711 1.00 14.15 162 GLY B C 1
ATOM 4524 O O . GLY B 1 162 ? -40.856 13.453 -48.639 1.00 14.88 162 GLY B O 1
ATOM 4525 N N . ARG B 1 163 ? -40.367 14.751 -46.871 1.00 16.11 163 ARG B N 1
ATOM 4526 C CA . ARG B 1 163 ? -38.929 14.568 -47.018 1.00 10.72 163 ARG B CA 1
ATOM 4527 C C . ARG B 1 163 ? -38.235 14.862 -45.696 1.00 15.41 163 ARG B C 1
ATOM 4528 O O . ARG B 1 163 ? -38.430 15.935 -45.113 1.00 12.30 163 ARG B O 1
ATOM 4536 N N . VAL B 1 164 ? -37.414 13.913 -45.238 1.00 12.29 164 VAL B N 1
ATOM 4537 C CA . VAL B 1 164 ? -36.612 14.108 -44.043 1.00 11.98 164 VAL B CA 1
ATOM 4538 C C . VAL B 1 164 ? -35.297 14.737 -44.471 1.00 12.13 164 VAL B C 1
ATOM 4539 O O . VAL B 1 164 ? -34.716 14.358 -45.495 1.00 11.26 164 VAL B O 1
ATOM 4543 N N . THR B 1 165 ? -34.840 15.720 -43.703 1.00 9.15 165 THR B N 1
ATOM 4544 C CA . THR B 1 165 ? -33.675 16.507 -44.081 1.00 10.75 165 THR B CA 1
ATOM 4545 C C . THR B 1 165 ? -32.575 16.496 -43.026 1.00 13.85 165 THR B C 1
ATOM 4546 O O . THR B 1 165 ? -31.643 17.310 -43.108 1.00 11.21 165 THR B O 1
ATOM 4550 N N . GLY B 1 166 ? -32.645 15.601 -42.041 1.00 13.68 166 GLY B N 1
ATOM 4551 C CA . GLY B 1 166 ? -31.640 15.533 -41.003 1.00 10.10 166 GLY B CA 1
ATOM 4552 C C . GLY B 1 166 ? -32.279 15.179 -39.675 1.00 11.55 166 GLY B C 1
ATOM 4553 O O . GLY B 1 166 ? -33.398 14.670 -39.632 1.00 12.81 166 GLY B O 1
ATOM 4554 N N . VAL B 1 167 ? -31.544 15.431 -38.590 1.00 6.79 167 VAL B N 1
ATOM 4555 C CA . VAL B 1 167 ? -31.994 15.096 -37.249 1.00 8.42 167 VAL B CA 1
ATOM 4556 C C . VAL B 1 167 ? -31.585 16.205 -36.294 1.00 11.35 167 VAL B C 1
ATOM 4557 O O . VAL B 1 167 ? -30.510 16.799 -36.431 1.00 12.16 167 VAL B O 1
ATOM 4561 N N . ARG B 1 168 ? -32.455 16.485 -35.328 1.00 12.00 168 ARG B N 1
ATOM 4562 C CA . ARG B 1 168 ? -32.112 17.330 -34.188 1.00 10.68 168 ARG B CA 1
ATOM 4563 C C . ARG B 1 168 ? -31.607 16.433 -33.069 1.00 11.39 168 ARG B C 1
ATOM 4564 O O . ARG B 1 168 ? -32.246 15.429 -32.742 1.00 13.76 168 ARG B O 1
ATOM 4572 N N . VAL B 1 169 ? -30.427 16.753 -32.534 1.00 8.81 169 VAL B N 1
ATOM 4573 C CA . VAL B 1 169 ? -29.790 15.942 -31.504 1.00 10.02 169 VAL B CA 1
ATOM 4574 C C . VAL B 1 169 ? -29.453 16.814 -30.292 1.00 12.80 169 VAL B C 1
ATOM 4575 O O . VAL B 1 169 ? -29.480 18.044 -30.348 1.00 11.02 169 VAL B O 1
ATOM 4579 N N . ARG B 1 170 ? -29.128 16.138 -29.189 1.00 11.03 170 ARG B N 1
ATOM 4580 C CA . ARG B 1 170 ? -28.728 16.775 -27.941 1.00 13.72 170 ARG B CA 1
ATOM 4581 C C . ARG B 1 170 ? -27.465 16.114 -27.409 1.00 13.95 170 ARG B C 1
ATOM 4582 O O . ARG B 1 170 ? -27.417 14.889 -27.251 1.00 13.84 170 ARG B O 1
ATOM 4590 N N . ASP B 1 171 ? -26.439 16.918 -27.143 1.00 13.41 171 ASP B N 1
ATOM 4591 C CA . ASP B 1 171 ? -25.249 16.403 -26.484 1.00 10.00 171 ASP B CA 1
ATOM 4592 C C . ASP B 1 171 ? -25.558 16.116 -25.017 1.00 16.08 171 ASP B C 1
ATOM 4593 O O . ASP B 1 171 ? -26.118 16.966 -24.319 1.00 16.86 171 ASP B O 1
ATOM 4598 N N . GLN B 1 172 ? -25.254 14.899 -24.556 1.00 14.48 172 GLN B N 1
ATOM 4599 C CA . GLN B 1 172 ? -25.598 14.560 -23.175 1.00 15.43 172 GLN B CA 1
ATOM 4600 C C . GLN B 1 172 ? -24.782 15.380 -22.186 1.00 16.80 172 GLN B C 1
ATOM 4601 O O . GLN B 1 172 ? -25.314 15.859 -21.180 1.00 23.75 172 GLN B O 1
ATOM 4607 N N . GLU B 1 173 ? -23.497 15.579 -22.470 1.00 17.80 173 GLU B N 1
ATOM 4608 C CA . GLU B 1 173 ? -22.621 16.199 -21.480 1.00 17.59 173 GLU B CA 1
ATOM 4609 C C . GLU B 1 173 ? -22.868 17.695 -21.371 1.00 22.52 173 GLU B C 1
ATOM 4610 O O . GLU B 1 173 ? -22.933 18.236 -20.262 1.00 23.63 173 GLU B O 1
ATOM 4613 N N . SER B 1 174 ? -23.018 18.378 -22.506 1.00 20.96 174 SER B N 1
ATOM 4614 C CA . SER B 1 174 ? -23.265 19.814 -22.503 1.00 20.95 174 SER B CA 1
ATOM 4615 C C . SER B 1 174 ? -24.740 20.164 -22.394 1.00 22.48 174 SER B C 1
ATOM 4616 O O . SER B 1 174 ? -25.078 21.226 -21.857 1.00 20.47 174 SER B O 1
ATOM 4619 N N . GLY B 1 175 ? -25.630 19.300 -22.880 1.00 18.65 175 GLY B N 1
ATOM 4620 C CA . GLY B 1 175 ? -27.033 19.636 -22.960 1.00 16.53 175 GLY B CA 1
ATOM 4621 C C . GLY B 1 175 ? -27.406 20.466 -24.166 1.00 17.46 175 GLY B C 1
ATOM 4622 O O . GLY B 1 175 ? -28.584 20.802 -24.333 1.00 19.16 175 GLY B O 1
ATOM 4623 N N . GLU B 1 176 ? -26.447 20.801 -25.020 1.00 16.54 176 GLU B N 1
ATOM 4624 C CA . GLU B 1 176 ? -26.728 21.652 -26.165 1.00 20.33 176 GLU B CA 1
ATOM 4625 C C . GLU B 1 176 ? -27.385 20.858 -27.280 1.00 19.03 176 GLU B C 1
ATOM 4626 O O . GLU B 1 176 ? -27.049 19.690 -27.508 1.00 15.77 176 GLU B O 1
ATOM 4632 N N . GLU B 1 177 ? -28.315 21.500 -27.984 1.00 14.82 177 GLU B N 1
ATOM 4633 C CA . GLU B 1 177 ? -28.988 20.876 -29.112 1.00 17.80 177 GLU B CA 1
ATOM 4634 C C . GLU B 1 177 ? -28.478 21.471 -30.415 1.00 17.95 177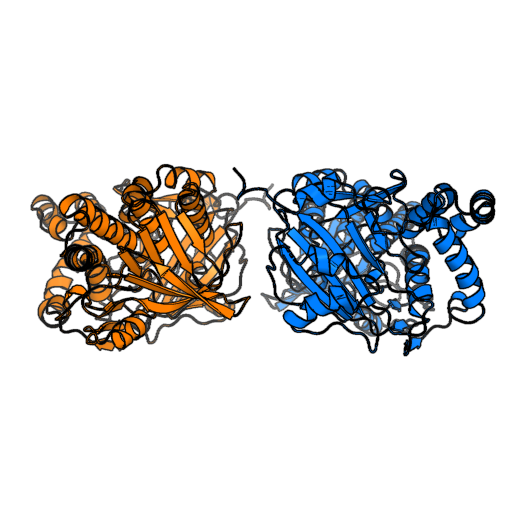 GLU B C 1
ATOM 4635 O O . GLU B 1 177 ? -28.098 22.642 -30.468 1.00 14.48 177 GLU B O 1
ATOM 4641 N N . ARG B 1 178 ? -28.455 20.646 -31.464 1.00 16.32 178 ARG B N 1
ATOM 4642 C CA . ARG B 1 178 ? -28.097 21.118 -32.797 1.00 16.05 178 ARG B CA 1
ATOM 4643 C C . ARG B 1 178 ? -28.798 20.267 -33.846 1.00 17.41 178 ARG B C 1
ATOM 4644 O O . ARG B 1 178 ? -29.263 19.156 -33.578 1.00 14.76 178 ARG B O 1
ATOM 4652 N N . GLU B 1 179 ? -28.914 20.834 -35.037 1.00 12.47 179 GLU B N 1
ATOM 4653 C CA . GLU B 1 179 ? -29.444 20.142 -36.200 1.00 12.86 179 GLU B CA 1
ATOM 4654 C C . GLU B 1 179 ? -28.287 19.578 -37.015 1.00 12.55 179 GLU B C 1
ATOM 4655 O O . GLU B 1 179 ? -27.311 20.288 -37.292 1.00 15.75 179 GLU B O 1
ATOM 4661 N N . VAL B 1 180 ? -28.374 18.298 -37.356 1.00 9.19 180 VAL B N 1
ATOM 4662 C CA . VAL B 1 180 ? -27.404 17.620 -38.206 1.00 9.60 180 VAL B CA 1
ATOM 4663 C C . VAL B 1 180 ? -28.076 17.376 -39.558 1.00 11.25 180 VAL B C 1
ATOM 4664 O O . VAL B 1 180 ? -29.031 16.587 -39.637 1.00 12.84 180 VAL B O 1
ATOM 4668 N N . PRO B 1 181 ? -27.626 18.012 -40.638 1.00 13.14 181 PRO B N 1
ATOM 4669 C CA . PRO B 1 181 ? -28.325 17.861 -41.919 1.00 13.91 181 PRO B CA 1
ATOM 4670 C C . PRO B 1 181 ? -28.050 16.498 -42.524 1.00 9.77 181 PRO B C 1
ATOM 4671 O O . PRO B 1 181 ? -27.027 15.860 -42.245 1.00 13.03 181 PRO B O 1
ATOM 4675 N N . ALA B 1 182 ? -28.990 16.040 -43.345 1.00 11.65 182 ALA B N 1
ATOM 4676 C CA . ALA B 1 182 ? -28.808 14.765 -44.026 1.00 13.86 182 ALA B CA 1
ATOM 4677 C C . ALA B 1 182 ? -29.624 14.750 -45.311 1.00 12.83 182 ALA B C 1
ATOM 4678 O O . ALA B 1 182 ? -30.757 15.241 -45.351 1.00 14.60 182 ALA B O 1
ATOM 4680 N N . ASP B 1 183 ? -29.035 14.185 -46.364 1.00 11.67 183 ASP B N 1
ATOM 4681 C CA . ASP B 1 183 ? -29.807 13.819 -47.545 1.00 17.38 183 ASP B CA 1
ATOM 4682 C C . ASP B 1 183 ? -30.487 12.477 -47.361 1.00 12.63 183 ASP B C 1
ATOM 4683 O O . ASP B 1 183 ? -31.492 12.192 -48.027 1.00 13.68 183 ASP B O 1
ATOM 4688 N N . LEU B 1 184 ? -29.951 11.656 -46.466 1.00 10.42 184 LEU B N 1
ATOM 4689 C CA . LEU B 1 184 ? -30.504 10.356 -46.146 1.00 12.66 184 LEU B CA 1
ATOM 4690 C C . LEU B 1 184 ? -30.286 10.120 -44.660 1.00 8.59 184 LEU B C 1
ATOM 4691 O O . LEU B 1 184 ? -29.194 10.372 -44.143 1.00 11.43 184 LEU B O 1
ATOM 4696 N N . VAL B 1 185 ? -31.355 9.750 -43.974 1.00 8.09 185 VAL B N 1
ATOM 4697 C CA . VAL B 1 185 ? -31.322 9.322 -42.580 1.00 8.49 185 VAL B CA 1
ATOM 4698 C C . VAL B 1 185 ? -31.653 7.838 -42.554 1.00 7.18 185 VAL B C 1
ATOM 4699 O O . VAL B 1 185 ? -32.673 7.421 -43.119 1.00 10.00 185 VAL B O 1
ATOM 4703 N N . VAL B 1 186 ? -30.806 7.038 -41.911 1.00 4.38 186 VAL B N 1
ATOM 4704 C CA . VAL B 1 186 ? -31.075 5.610 -41.734 1.00 6.63 186 VAL B CA 1
ATOM 4705 C C . VAL B 1 186 ? -31.178 5.342 -40.237 1.00 4.92 186 VAL B C 1
ATOM 4706 O O . VAL B 1 186 ? -30.230 5.609 -39.493 1.00 5.63 186 VAL B O 1
ATOM 4710 N N . ASP B 1 187 ? -32.336 4.856 -39.790 1.00 5.12 187 ASP B N 1
ATOM 4711 C CA . ASP B 1 187 ? -32.521 4.477 -38.393 1.00 5.78 187 ASP B CA 1
ATOM 4712 C C . ASP B 1 187 ? -32.023 3.048 -38.211 1.00 5.01 187 ASP B C 1
ATOM 4713 O O . ASP B 1 187 ? -32.582 2.106 -38.779 1.00 6.70 187 ASP B O 1
ATOM 4718 N N . THR B 1 188 ? -30.957 2.880 -37.435 1.00 6.66 188 THR B N 1
ATOM 4719 C CA . THR B 1 188 ? -30.482 1.551 -37.081 1.00 6.74 188 THR B CA 1
ATOM 4720 C C . THR B 1 188 ? -30.339 1.455 -35.574 1.00 8.66 188 THR B C 1
ATOM 4721 O O . THR B 1 188 ? -29.327 0.991 -35.055 1.00 7.53 188 THR B O 1
ATOM 4725 N N . THR B 1 189 ? -31.356 1.930 -34.843 1.00 7.29 189 THR B N 1
ATOM 4726 C CA . THR B 1 189 ? -31.267 2.024 -33.392 1.00 8.41 189 THR B CA 1
ATOM 4727 C C . THR B 1 189 ? -31.737 0.756 -32.694 1.00 10.23 189 THR B C 1
ATOM 4728 O O . THR B 1 189 ? -31.876 0.753 -31.468 1.00 8.74 189 THR B O 1
ATOM 4732 N N . GLY B 1 190 ? -31.957 -0.325 -33.435 1.00 8.81 190 GLY B N 1
ATOM 4733 C CA . GLY B 1 190 ? -32.118 -1.618 -32.792 1.00 9.75 190 GLY B CA 1
ATOM 4734 C C . GLY B 1 190 ? -33.531 -1.853 -32.299 1.00 9.35 190 GLY B C 1
ATOM 4735 O O . GLY B 1 190 ? -34.487 -1.179 -32.683 1.00 7.75 190 GLY B O 1
ATOM 4736 N N . ARG B 1 191 ? -33.650 -2.847 -31.417 1.00 8.55 191 ARG B N 1
ATOM 4737 C CA . ARG B 1 191 ? -34.971 -3.281 -30.974 1.00 10.84 191 ARG B CA 1
ATOM 4738 C C . ARG B 1 191 ? -35.722 -2.173 -30.243 1.00 13.90 191 ARG B C 1
ATOM 4739 O O . ARG B 1 191 ? -36.951 -2.079 -30.351 1.00 18.74 191 ARG B O 1
ATOM 4747 N N . GLY B 1 192 ? -35.004 -1.316 -29.518 1.00 12.71 192 GLY B N 1
ATOM 4748 C CA . GLY B 1 192 ? -35.615 -0.230 -28.773 1.00 14.25 192 GLY B CA 1
ATOM 4749 C C . GLY B 1 192 ? -35.679 1.072 -29.546 1.00 15.65 192 GLY B C 1
ATOM 4750 O O . GLY B 1 192 ? -35.658 2.158 -28.957 1.00 17.40 192 GLY B O 1
ATOM 4751 N N . SER B 1 193 ? -35.803 0.969 -30.864 1.00 13.76 193 SER B N 1
ATOM 4752 C CA . SER B 1 193 ? -35.729 2.137 -31.729 1.00 9.97 193 SER B CA 1
ATOM 4753 C C . SER B 1 193 ? -36.850 3.115 -31.393 1.00 14.94 193 SER B C 1
ATOM 4754 O O . SER B 1 193 ? -37.966 2.690 -31.077 1.00 16.35 193 SER B O 1
ATOM 4757 N N . PRO B 1 194 ? -36.590 4.416 -31.456 1.00 16.90 194 PRO B N 1
ATOM 4758 C CA . PRO B 1 194 ? -37.650 5.397 -31.174 1.00 17.48 194 PRO B CA 1
ATOM 4759 C C . PRO B 1 194 ? -38.406 5.865 -32.411 1.00 16.03 194 PRO B C 1
ATOM 4760 O O . PRO B 1 194 ? -39.052 6.917 -32.364 1.00 17.11 194 PRO B O 1
ATOM 4764 N N . SER B 1 195 ? -38.344 5.114 -33.521 1.00 16.80 195 SER B N 1
ATOM 4765 C CA . SER B 1 195 ? -38.875 5.636 -34.777 1.00 17.62 195 SER B CA 1
ATOM 4766 C C . SER B 1 195 ? -40.398 5.727 -34.760 1.00 17.80 195 SER B C 1
ATOM 4767 O O . SER B 1 195 ? -40.965 6.582 -35.446 1.00 20.88 195 SER B O 1
ATOM 4770 N N . LYS B 1 196 ? -41.083 4.872 -33.999 1.00 21.71 196 LYS B N 1
ATOM 4771 C CA . LYS B 1 196 ? -42.519 5.065 -33.817 1.00 25.67 196 LYS B CA 1
ATOM 4772 C C . LYS B 1 196 ? -42.811 6.485 -33.345 1.00 23.85 196 LYS B C 1
ATOM 4773 O O . LYS B 1 196 ? -43.678 7.172 -33.894 1.00 22.57 196 LYS B O 1
ATOM 4775 N N . ARG B 1 197 ? -42.052 6.953 -32.350 1.00 22.11 197 ARG B N 1
ATOM 4776 C CA . ARG B 1 197 ? -42.199 8.317 -31.859 1.00 23.61 197 ARG B CA 1
ATOM 4777 C C . ARG B 1 197 ? -41.740 9.323 -32.900 1.00 21.16 197 ARG B C 1
ATOM 4778 O O . ARG B 1 197 ? -42.450 10.290 -33.201 1.00 22.17 197 ARG B O 1
ATOM 4786 N N . LEU B 1 198 ? -40.558 9.102 -33.476 1.00 18.55 198 LEU B N 1
ATOM 4787 C CA . LEU B 1 198 ? -40.010 10.059 -34.431 1.00 18.36 198 LEU B CA 1
ATOM 4788 C C . LEU B 1 198 ? -40.946 10.259 -35.619 1.00 18.81 198 LEU B C 1
ATOM 4789 O O . LEU B 1 198 ? -41.154 11.392 -36.070 1.00 17.99 198 LEU B O 1
ATOM 4794 N N . LEU B 1 199 ? -41.553 9.178 -36.118 1.00 21.81 199 LEU B N 1
ATOM 4795 C CA . LEU B 1 199 ? -42.407 9.314 -37.294 1.00 19.68 199 LEU B CA 1
ATOM 4796 C C . LEU B 1 199 ? -43.790 9.833 -36.922 1.00 23.09 199 LEU B C 1
ATOM 4797 O O . LEU B 1 199 ? -44.403 10.568 -37.706 1.00 23.44 199 LEU B O 1
ATOM 4802 N N . ALA B 1 200 ? -44.277 9.499 -35.726 1.00 20.58 200 ALA B N 1
ATOM 4803 C CA . ALA B 1 200 ? -45.520 10.100 -35.253 1.00 23.55 200 ALA B CA 1
ATOM 4804 C C . ALA B 1 200 ? -45.402 11.617 -35.186 1.00 23.94 200 ALA B C 1
ATOM 4805 O O . ALA B 1 200 ? -46.328 12.341 -35.576 1.00 17.96 200 ALA B O 1
ATOM 4807 N N . GLU B 1 201 ? -44.271 12.121 -34.688 1.00 23.31 201 GLU B N 1
ATOM 4808 C CA . GLU B 1 201 ? -44.080 13.564 -34.598 1.00 21.67 201 GLU B CA 1
ATOM 4809 C C . GLU B 1 201 ? -43.945 14.216 -35.969 1.00 25.07 201 GLU B C 1
ATOM 4810 O O . GLU B 1 201 ? -44.138 15.430 -36.085 1.00 23.38 201 GLU B O 1
ATOM 4813 N N . LEU B 1 202 ? -43.606 13.443 -37.003 1.00 25.64 202 LEU B N 1
ATOM 4814 C CA . LEU B 1 202 ? -43.666 13.951 -38.367 1.00 24.92 202 LEU B CA 1
ATOM 4815 C C . LEU B 1 202 ? -45.089 14.047 -38.890 1.00 28.00 202 LEU B C 1
ATOM 4816 O O . LEU B 1 202 ? -45.329 14.754 -39.872 1.00 34.94 202 LEU B O 1
ATOM 4821 N N . GLY B 1 203 ? -46.026 13.338 -38.274 1.00 31.57 203 GLY B N 1
ATOM 4822 C CA . GLY B 1 203 ? -47.369 13.242 -38.798 1.00 27.31 203 GLY B CA 1
ATOM 4823 C C . GLY B 1 203 ? -47.564 12.037 -39.684 1.00 26.97 203 GLY B C 1
ATOM 4824 O O . GLY B 1 203 ? -48.511 12.007 -40.478 1.00 28.03 203 GLY B O 1
ATOM 4825 N N . LEU B 1 204 ? -46.710 11.046 -39.570 1.00 28.39 204 LEU B N 1
ATOM 4826 C CA . LEU B 1 204 ? -46.969 9.865 -40.374 1.00 25.58 204 LEU B CA 1
ATOM 4827 C C . LEU B 1 204 ? -47.893 8.928 -39.612 1.00 22.28 204 LEU B C 1
ATOM 4828 O O . LEU B 1 204 ? -47.907 8.935 -38.379 1.00 21.39 204 LEU B O 1
ATOM 4833 N N . PRO B 1 205 ? -48.673 8.112 -40.317 1.00 24.27 205 PRO B N 1
ATOM 4834 C CA . PRO B 1 205 ? -49.519 7.132 -39.627 1.00 23.76 205 PRO B CA 1
ATOM 4835 C C . PRO B 1 205 ? -48.678 6.025 -39.008 1.00 26.30 205 PRO B C 1
ATOM 4836 O O . PRO B 1 205 ? -47.533 5.787 -39.392 1.00 21.25 205 PRO B O 1
ATOM 4840 N N . ALA B 1 206 ? -49.268 5.347 -38.026 1.00 24.87 206 ALA B N 1
ATOM 4841 C CA . ALA B 1 206 ? -48.568 4.263 -37.355 1.00 24.80 206 ALA B CA 1
ATOM 4842 C C . ALA B 1 206 ? -48.509 3.044 -38.273 1.00 19.90 206 ALA B C 1
ATOM 4843 O O . ALA B 1 206 ? -49.492 2.734 -38.954 1.00 18.66 206 ALA B O 1
ATOM 4845 N N . PRO B 1 207 ? -47.362 2.375 -38.357 1.00 16.82 207 PRO B N 1
ATOM 4846 C CA . PRO B 1 207 ? -47.247 1.187 -39.205 1.00 17.12 207 PRO B CA 1
ATOM 4847 C C . PRO B 1 207 ? -47.920 -0.015 -38.569 1.00 13.34 207 PRO B C 1
ATOM 4848 O O . PRO B 1 207 ? -48.091 -0.093 -37.354 1.00 17.93 207 PRO B O 1
ATOM 4852 N N . GLU B 1 208 ? -48.299 -0.959 -39.423 1.00 14.20 208 GLU B N 1
ATOM 4853 C CA . GLU B 1 208 ? -48.772 -2.237 -38.921 1.00 16.76 208 GLU B CA 1
ATOM 4854 C C . GLU B 1 208 ? -47.666 -2.909 -38.121 1.00 15.38 208 GLU B C 1
ATOM 4855 O O . GLU B 1 208 ? -46.524 -3.031 -38.589 1.00 12.90 208 GLU B O 1
ATOM 4861 N N . GLU B 1 209 ? -47.995 -3.296 -36.892 1.00 12.00 209 GLU B N 1
ATOM 4862 C CA . GLU B 1 209 ? -47.095 -4.058 -36.033 1.00 10.74 209 GLU B CA 1
ATOM 4863 C C . GLU B 1 209 ? -47.501 -5.524 -36.096 1.00 17.30 209 GLU B C 1
ATOM 4864 O O . GLU B 1 209 ? -48.690 -5.846 -35.968 1.00 12.97 209 GLU B O 1
ATOM 4870 N N . GLU B 1 210 ? -46.535 -6.401 -36.353 1.00 9.50 210 GLU B N 1
ATOM 4871 C CA . GLU B 1 210 ? -46.763 -7.844 -36.367 1.00 11.97 210 GLU B CA 1
ATOM 4872 C C . GLU B 1 210 ? -45.836 -8.491 -35.350 1.00 12.44 210 GLU B C 1
ATOM 4873 O O . GLU B 1 210 ? -44.648 -8.153 -35.297 1.00 11.17 210 GLU B O 1
ATOM 4879 N N . PHE B 1 211 ? -46.362 -9.412 -34.534 1.00 9.99 211 PHE B N 1
ATOM 4880 C CA . PHE B 1 211 ? -45.469 -10.104 -33.614 1.00 8.62 211 PHE B CA 1
ATOM 4881 C C . PHE B 1 211 ? -45.912 -11.547 -33.392 1.00 11.27 211 PHE B C 1
ATOM 4882 O O . PHE B 1 211 ? -47.078 -11.904 -33.590 1.00 11.10 211 PHE B O 1
ATOM 4890 N N . VAL B 1 212 ? -44.928 -12.380 -33.048 1.00 10.25 212 VAL B N 1
ATOM 4891 C CA . VAL B 1 212 ? -45.125 -13.752 -32.581 1.00 11.08 212 VAL B CA 1
ATOM 4892 C C . VAL B 1 212 ? -44.251 -13.887 -31.346 1.00 14.55 212 VAL B C 1
ATOM 4893 O O . VAL B 1 212 ? -43.012 -13.859 -31.450 1.00 9.28 212 VAL B O 1
ATOM 4897 N N . ASP B 1 213 ? -44.891 -14.017 -30.182 1.00 9.68 213 ASP B N 1
ATOM 4898 C CA . ASP B 1 213 ? -44.250 -13.965 -28.872 1.00 12.18 213 ASP B CA 1
ATOM 4899 C C . ASP B 1 213 ? -44.466 -15.299 -28.166 1.00 17.45 213 ASP B C 1
ATOM 4900 O O . ASP B 1 213 ? -45.529 -15.528 -27.572 1.00 15.83 213 ASP B O 1
ATOM 4905 N N . SER B 1 214 ? -43.452 -16.161 -28.218 1.00 13.72 214 SER B N 1
ATOM 4906 C CA . SER B 1 214 ? -43.471 -17.440 -27.519 1.00 12.76 214 SER B CA 1
ATOM 4907 C C . SER B 1 214 ? -43.159 -17.322 -26.034 1.00 18.84 214 SER B C 1
ATOM 4908 O O . SER B 1 214 ? -43.131 -18.350 -25.355 1.00 16.44 214 SER B O 1
ATOM 4911 N N . GLY B 1 215 ? -42.860 -16.126 -25.529 1.00 16.77 215 GLY B N 1
ATOM 4912 C CA . GLY B 1 215 ? -42.462 -15.977 -24.142 1.00 15.76 215 GLY B CA 1
ATOM 4913 C C . GLY B 1 215 ? -41.081 -16.511 -23.829 1.00 16.82 215 GLY B C 1
ATOM 4914 O O . GLY B 1 215 ? -40.787 -16.843 -22.675 1.00 18.43 215 GLY B O 1
ATOM 4915 N N . MET B 1 216 ? -40.219 -16.599 -24.828 1.00 16.36 216 MET B N 1
ATOM 4916 C CA . MET B 1 216 ? -38.916 -17.214 -24.640 1.00 14.06 216 MET B CA 1
ATOM 4917 C C . MET B 1 216 ? -38.033 -16.377 -23.721 1.00 15.03 216 MET B C 1
ATOM 4918 O O . MET B 1 216 ? -37.955 -15.152 -23.853 1.00 17.74 216 MET B O 1
ATOM 4923 N N . VAL B 1 217 ? -37.331 -17.049 -22.806 1.00 17.93 217 VAL B N 1
ATOM 4924 C CA . VAL B 1 217 ? -36.371 -16.409 -21.916 1.00 18.64 217 VAL B CA 1
ATOM 4925 C C . VAL B 1 217 ? -35.022 -17.100 -22.074 1.00 17.45 217 VAL B C 1
ATOM 4926 O O . VAL B 1 217 ? -34.941 -18.334 -22.069 1.00 17.58 217 VAL B O 1
ATOM 4930 N N . TYR B 1 218 ? -33.971 -16.304 -22.193 1.00 15.31 218 TYR B N 1
ATOM 4931 C CA . TYR B 1 218 ? -32.598 -16.775 -22.291 1.00 13.27 218 TYR B CA 1
ATOM 4932 C C . TYR B 1 218 ? -31.926 -16.781 -20.922 1.00 18.08 218 TYR B C 1
ATOM 4933 O O . TYR B 1 218 ? -32.266 -15.983 -20.049 1.00 20.55 218 TYR B O 1
ATOM 4942 N N . ALA B 1 219 ? -30.921 -17.648 -20.771 1.00 14.51 219 ALA B N 1
ATOM 4943 C CA . ALA B 1 219 ? -30.009 -17.608 -19.629 1.00 17.30 219 ALA B CA 1
ATOM 4944 C C . ALA B 1 219 ? -28.619 -18.006 -20.104 1.00 11.80 219 ALA B C 1
ATOM 4945 O O . ALA B 1 219 ? -28.484 -18.946 -20.892 1.00 14.57 219 ALA B O 1
ATOM 4947 N N . THR B 1 220 ? -27.596 -17.272 -19.679 1.00 11.71 220 THR B N 1
ATOM 4948 C CA . THR B 1 220 ? -26.248 -17.510 -20.186 1.00 13.11 220 THR B CA 1
ATOM 4949 C C . THR B 1 220 ? -25.190 -17.432 -19.094 1.00 20.70 220 THR B C 1
ATOM 4950 O O . THR B 1 220 ? -25.251 -16.562 -18.219 1.00 21.32 220 THR B O 1
ATOM 4954 N N . ARG B 1 221 ? -24.205 -18.330 -19.174 1.00 17.44 221 ARG B N 1
ATOM 4955 C CA . ARG B 1 221 ? -22.970 -18.247 -18.400 1.00 21.62 221 ARG B CA 1
ATOM 4956 C C . ARG B 1 221 ? -21.771 -18.439 -19.313 1.00 18.48 221 ARG B C 1
ATOM 4957 O O . ARG B 1 221 ? -21.852 -19.130 -20.336 1.00 16.98 221 ARG B O 1
ATOM 4965 N N . LEU B 1 222 ? -20.661 -17.802 -18.940 1.00 12.45 222 LEU B N 1
ATOM 4966 C CA . LEU B 1 222 ? -19.376 -18.025 -19.586 1.00 17.00 222 LEU B CA 1
ATOM 4967 C C . LEU B 1 222 ? -18.568 -19.066 -18.816 1.00 17.30 222 LEU B C 1
ATOM 4968 O O . LEU B 1 222 ? -18.582 -19.098 -17.582 1.00 19.87 222 LEU B O 1
ATOM 4973 N N . PHE B 1 223 ? -17.838 -19.901 -19.558 1.00 17.84 223 PHE B N 1
ATOM 4974 C CA . PHE B 1 223 ? -17.042 -20.969 -18.974 1.00 15.89 223 PHE B CA 1
ATOM 4975 C C . PHE B 1 223 ? -15.641 -20.935 -19.560 1.00 19.70 223 PHE B C 1
ATOM 4976 O O . PHE B 1 223 ? -15.446 -20.528 -20.704 1.00 14.13 223 PHE B O 1
ATOM 4984 N N . ARG B 1 224 ? -14.656 -21.363 -18.775 1.00 14.86 224 ARG B N 1
ATOM 4985 C CA . ARG B 1 224 ? -13.347 -21.639 -19.338 1.00 20.59 224 ARG B CA 1
ATOM 4986 C C . ARG B 1 224 ? -13.341 -23.109 -19.735 1.00 19.57 224 ARG B C 1
ATOM 4987 O O . ARG B 1 224 ? -13.567 -23.985 -18.897 1.00 21.90 224 ARG B O 1
ATOM 4995 N N . ALA B 1 225 ? -13.128 -23.369 -21.021 1.00 15.12 225 ALA B N 1
ATOM 4996 C CA . ALA B 1 225 ? -13.120 -24.729 -21.510 1.00 16.63 225 ALA B CA 1
ATOM 4997 C C . ALA B 1 225 ? -11.886 -25.467 -21.004 1.00 21.71 225 ALA B C 1
ATOM 4998 O O . ALA B 1 225 ? -10.902 -24.846 -20.601 1.00 20.64 225 ALA B O 1
ATOM 5000 N N . PRO B 1 226 ? -11.934 -26.798 -20.976 1.00 20.57 226 PRO B N 1
ATOM 5001 C CA . PRO B 1 226 ? -10.700 -27.568 -20.781 1.00 18.81 226 PRO B CA 1
ATOM 5002 C C . PRO B 1 226 ? -9.666 -27.143 -21.812 1.00 21.78 226 PRO B C 1
ATOM 5003 O O . PRO B 1 226 ? -9.992 -26.918 -22.976 1.00 17.79 226 PRO B O 1
ATOM 5007 N N . GLU B 1 227 ? -8.408 -27.021 -21.369 1.00 21.65 227 GLU B N 1
ATOM 5008 C CA . GLU B 1 227 ? -7.399 -26.320 -22.165 1.00 21.17 227 GLU B CA 1
ATOM 5009 C C . GLU B 1 227 ? -7.209 -26.942 -23.545 1.00 20.96 227 GLU B C 1
ATOM 5010 O O . GLU B 1 227 ? -7.099 -26.219 -24.545 1.00 18.34 227 GLU B O 1
ATOM 5016 N N . ALA B 1 228 ? -7.173 -28.279 -23.628 1.00 17.34 228 ALA B N 1
ATOM 5017 C CA . ALA B 1 228 ? -7.002 -28.914 -24.931 1.00 12.65 228 ALA B CA 1
ATOM 5018 C C . ALA B 1 228 ? -8.200 -28.686 -25.842 1.00 13.67 228 ALA B C 1
ATOM 5019 O O . ALA B 1 228 ? -8.074 -28.847 -27.060 1.00 18.03 228 ALA B O 1
ATOM 5021 N N . ALA B 1 229 ? -9.355 -28.335 -25.279 1.00 13.24 229 ALA B N 1
ATOM 5022 C CA . ALA B 1 229 ? -10.563 -28.089 -26.055 1.00 13.12 229 ALA B CA 1
ATOM 5023 C C . ALA B 1 229 ? -10.769 -26.613 -26.356 1.00 16.40 229 ALA B C 1
ATOM 5024 O O . ALA B 1 229 ? -11.860 -26.226 -26.780 1.00 15.23 229 ALA B O 1
ATOM 5026 N N . ALA B 1 230 ? -9.746 -25.783 -26.151 1.00 10.51 230 ALA B N 1
ATOM 5027 C CA . ALA B 1 230 ? -9.880 -24.350 -26.408 1.00 14.44 230 ALA B CA 1
ATOM 5028 C C . ALA B 1 230 ? -10.020 -24.038 -27.895 1.00 17.47 230 ALA B C 1
ATOM 5029 O O . ALA B 1 230 ? -10.434 -22.928 -28.252 1.00 14.33 230 ALA B O 1
ATOM 5031 N N . THR B 1 231 ? -9.619 -24.956 -28.766 1.00 14.62 231 THR B N 1
ATOM 5032 C CA . THR B 1 231 ? -9.752 -24.785 -30.204 1.00 12.80 231 THR B CA 1
ATOM 5033 C C . THR B 1 231 ? -10.322 -26.064 -30.797 1.00 19.34 231 THR B C 1
ATOM 5034 O O . THR B 1 231 ? -10.342 -27.113 -30.147 1.00 19.81 231 THR B O 1
ATOM 5038 N N . ASN B 1 232 ? -10.820 -25.954 -32.029 1.00 17.76 232 ASN B N 1
ATOM 5039 C CA . ASN B 1 232 ? -11.335 -27.100 -32.780 1.00 17.56 232 ASN B CA 1
ATOM 5040 C C . ASN B 1 232 ? -12.428 -27.845 -32.016 1.00 16.91 232 ASN B C 1
ATOM 5041 O O . ASN B 1 232 ? -12.571 -29.063 -32.156 1.00 16.37 232 ASN B O 1
ATOM 5046 N N . PHE B 1 233 ? -13.199 -27.124 -31.206 1.00 16.83 233 PHE B N 1
ATOM 5047 C CA . PHE B 1 233 ? -14.291 -27.772 -30.503 1.00 13.35 233 PHE B CA 1
ATOM 5048 C C . PHE B 1 233 ? -15.625 -27.452 -31.171 1.00 11.60 233 PHE B C 1
ATOM 5049 O O . PHE B 1 233 ? -15.806 -26.349 -31.674 1.00 9.41 233 PHE B O 1
ATOM 5057 N N . PRO B 1 234 ? -16.575 -28.389 -31.206 1.00 12.14 234 PRO B N 1
ATOM 5058 C CA . PRO B 1 234 ? -17.787 -28.171 -32.000 1.00 8.31 234 PRO B CA 1
ATOM 5059 C C . PRO B 1 234 ? -18.759 -27.197 -31.350 1.00 12.84 234 PRO B C 1
ATOM 5060 O O . PRO B 1 234 ? -18.778 -26.981 -30.136 1.00 9.72 234 PRO B O 1
ATOM 5064 N N . LEU B 1 235 ? -19.581 -26.603 -32.207 1.00 11.37 235 LEU B N 1
ATOM 5065 C CA . LEU B 1 235 ? -20.811 -25.968 -31.758 1.00 10.66 235 LEU B CA 1
ATOM 5066 C C . LEU B 1 235 ? -21.784 -27.054 -31.316 1.00 9.57 235 LEU B C 1
ATOM 5067 O O . LEU B 1 235 ? -22.027 -28.015 -32.057 1.00 12.20 235 LEU B O 1
ATOM 5072 N N . VAL B 1 236 ? -22.317 -26.949 -30.103 1.00 8.32 236 VAL B N 1
ATOM 5073 C CA . VAL B 1 236 ? -23.169 -28.005 -29.548 1.00 10.77 236 VAL B CA 1
ATOM 5074 C C . VAL B 1 236 ? -24.545 -27.434 -29.243 1.00 12.85 236 VAL B C 1
ATOM 5075 O O . VAL B 1 236 ? -24.665 -26.422 -28.542 1.00 11.61 236 VAL B O 1
ATOM 5079 N N . SER B 1 237 ? -25.585 -28.069 -29.773 1.00 12.08 237 SER B N 1
ATOM 5080 C CA . SER B 1 237 ? -26.921 -27.542 -29.553 1.00 10.01 237 SER B CA 1
ATOM 5081 C C . SER B 1 237 ? -27.927 -28.663 -29.339 1.00 12.84 237 SER B C 1
ATOM 5082 O O . SER B 1 237 ? -27.873 -29.704 -30.003 1.00 13.37 237 SER B O 1
ATOM 5085 N N . VAL B 1 238 ? -28.849 -28.428 -28.407 1.00 10.50 238 VAL B N 1
ATOM 5086 C CA . VAL B 1 238 ? -29.975 -29.312 -28.134 1.00 9.84 238 VAL B CA 1
ATOM 5087 C C . VAL B 1 238 ? -31.243 -28.503 -28.354 1.00 10.04 238 VAL B C 1
ATOM 5088 O O . VAL B 1 238 ? -31.470 -27.501 -27.668 1.00 12.94 238 VAL B O 1
ATOM 5092 N N . HIS B 1 239 ? -32.052 -28.923 -29.314 1.00 8.00 239 HIS B N 1
ATOM 5093 C CA . HIS B 1 239 ? -33.168 -28.131 -29.804 1.00 14.23 239 HIS B CA 1
ATOM 5094 C C . HIS B 1 239 ? -34.488 -28.593 -29.213 1.00 12.83 239 HIS B C 1
ATOM 5095 O O . HIS B 1 239 ? -34.671 -29.769 -28.891 1.00 14.78 239 HIS B O 1
ATOM 5102 N N . ALA B 1 240 ? -35.428 -27.658 -29.125 1.00 14.59 240 ALA B N 1
ATOM 5103 C CA . ALA B 1 240 ? -36.793 -28.041 -28.798 1.00 13.74 240 ALA B CA 1
ATOM 5104 C C . ALA B 1 240 ? -37.422 -28.815 -29.953 1.00 12.01 240 ALA B C 1
ATOM 5105 O O . ALA B 1 240 ? -37.008 -28.704 -31.111 1.00 11.45 240 ALA B O 1
ATOM 5107 N N . ASP B 1 241 ? -38.442 -29.604 -29.632 1.00 10.64 241 ASP B N 1
ATOM 5108 C CA . ASP B 1 241 ? -39.262 -30.246 -30.654 1.00 14.64 241 ASP B CA 1
ATOM 5109 C C . ASP B 1 241 ? -40.495 -29.365 -30.824 1.00 15.90 241 ASP B C 1
ATOM 5110 O O . ASP B 1 241 ? -41.450 -29.458 -30.046 1.00 16.84 241 ASP B O 1
ATOM 5115 N N . HIS B 1 242 ? -40.469 -28.514 -31.854 1.00 15.04 242 HIS B N 1
ATOM 5116 C CA . HIS B 1 242 ? -41.526 -27.532 -32.075 1.00 13.93 242 HIS B CA 1
ATOM 5117 C C . HIS B 1 242 ? -42.883 -28.178 -32.335 1.00 21.52 242 HIS B C 1
ATOM 5118 O O . HIS B 1 242 ? -43.901 -27.477 -32.290 1.00 22.97 242 HIS B O 1
ATOM 5125 N N . ARG B 1 243 ? -42.923 -29.479 -32.624 1.00 18.59 243 ARG B N 1
ATOM 5126 C CA . ARG B 1 243 ? -44.177 -30.185 -32.862 1.00 24.56 243 ARG B CA 1
ATOM 5127 C C . ARG B 1 243 ? -44.764 -30.807 -31.605 1.00 20.85 243 ARG B C 1
ATOM 5128 O O . ARG B 1 243 ? -45.899 -31.292 -31.648 1.00 23.98 243 ARG B O 1
ATOM 5136 N N . ALA B 1 244 ? -44.021 -30.817 -30.502 1.00 21.15 244 ALA B N 1
ATOM 5137 C CA . ALA B 1 244 ? -44.484 -31.388 -29.245 1.00 23.08 244 ALA B CA 1
ATOM 5138 C C . ALA B 1 244 ? -45.264 -30.345 -28.450 1.00 28.10 244 ALA B C 1
ATOM 5139 O O . ALA B 1 244 ? -44.790 -29.222 -28.251 1.00 29.53 244 ALA B O 1
ATOM 5141 N N . GLY B 1 245 ? -46.456 -30.717 -27.992 1.00 32.03 245 GLY B N 1
ATOM 5142 C CA . GLY B 1 245 ? -47.267 -29.811 -27.198 1.00 19.69 245 GLY B CA 1
ATOM 5143 C C . GLY B 1 245 ? -46.723 -29.563 -25.808 1.00 30.69 245 GLY B C 1
ATOM 5144 O O . GLY B 1 245 ? -47.382 -29.859 -24.804 1.00 30.79 245 GLY B O 1
ATOM 5145 N N . ARG B 1 246 ? -45.509 -29.032 -25.738 1.00 24.21 246 ARG B N 1
ATOM 5146 C CA . ARG B 1 246 ? -44.864 -28.693 -24.481 1.00 23.75 246 ARG B CA 1
ATOM 5147 C C . ARG B 1 246 ? -44.020 -27.452 -24.717 1.00 23.05 246 ARG B C 1
ATOM 5148 O O . ARG B 1 246 ? -43.695 -27.130 -25.866 1.00 21.92 246 ARG B O 1
ATOM 5151 N N . PRO B 1 247 ? -43.678 -26.718 -23.661 1.00 22.51 247 PRO B N 1
ATOM 5152 C CA . PRO B 1 247 ? -42.786 -25.566 -23.827 1.00 20.06 247 PRO B CA 1
ATOM 5153 C C . PRO B 1 247 ? -41.515 -25.944 -24.581 1.00 22.71 247 PRO B C 1
ATOM 5154 O O . PRO B 1 247 ? -40.990 -27.052 -24.441 1.00 18.01 247 PRO B O 1
ATOM 5158 N N . GLY B 1 248 ? -41.053 -25.026 -25.429 1.00 20.87 248 GLY B N 1
ATOM 5159 C CA . GLY B 1 248 ? -39.839 -25.245 -26.196 1.00 16.91 248 GLY B CA 1
ATOM 5160 C C . GLY B 1 248 ? -38.594 -24.816 -25.452 1.00 15.61 248 GLY B C 1
ATOM 5161 O O . GLY B 1 248 ? -38.466 -23.648 -25.076 1.00 18.54 248 GLY B O 1
ATOM 5162 N N . CYS B 1 249 ? -37.683 -25.756 -25.203 1.00 13.16 249 CYS B N 1
ATOM 5163 C CA . CYS B 1 249 ? -36.473 -25.497 -24.440 1.00 12.38 249 CYS B CA 1
ATOM 5164 C C . CYS B 1 249 ? -35.246 -25.871 -25.252 1.00 13.59 249 CYS B C 1
ATOM 5165 O O . CYS B 1 249 ? -35.232 -26.919 -25.906 1.00 14.45 249 CYS B O 1
ATOM 5168 N N . ASN B 1 250 ? -34.210 -25.041 -25.192 1.00 12.14 250 ASN B N 1
ATOM 5169 C CA . ASN B 1 250 ? -32.989 -25.261 -25.959 1.00 12.09 250 ASN B CA 1
ATOM 5170 C C . ASN B 1 250 ? -31.768 -25.025 -25.076 1.00 14.06 250 ASN B C 1
ATOM 5171 O O . ASN B 1 250 ? -31.846 -24.338 -24.053 1.00 13.31 250 ASN B O 1
ATOM 5176 N N . ALA B 1 251 ? -30.627 -25.582 -25.501 1.00 14.69 251 ALA B N 1
ATOM 5177 C CA . ALA B 1 251 ? -29.326 -25.369 -24.864 1.00 13.20 251 ALA B CA 1
ATOM 5178 C C . ALA B 1 251 ? -28.239 -25.323 -25.930 1.00 12.67 251 ALA B C 1
ATOM 5179 O O . ALA B 1 251 ? -28.136 -26.238 -26.759 1.00 11.07 251 ALA B O 1
ATOM 5181 N N . VAL B 1 252 ? -27.419 -24.275 -25.896 1.00 11.97 252 VAL B N 1
ATOM 5182 C CA . VAL B 1 252 ? -26.390 -24.061 -26.903 1.00 7.61 252 VAL B CA 1
ATOM 5183 C C . VAL B 1 252 ? -25.065 -23.811 -26.206 1.00 12.47 252 VAL B C 1
ATOM 5184 O O . VAL B 1 252 ? -24.989 -23.014 -25.265 1.00 11.76 252 VAL B O 1
ATOM 5188 N N . LEU B 1 253 ? -24.032 -24.520 -26.644 1.00 9.05 253 LEU B N 1
ATOM 5189 C CA . LEU B 1 253 ? -22.669 -24.311 -26.180 1.00 12.47 253 LEU B CA 1
ATOM 5190 C C . LEU B 1 253 ? -21.850 -23.881 -27.383 1.00 11.06 253 LEU B C 1
ATOM 5191 O O . LEU B 1 253 ? -21.790 -24.605 -28.386 1.00 11.10 253 LEU B O 1
ATOM 5196 N N . MET B 1 254 ? -21.235 -22.703 -27.297 1.00 10.40 254 MET B N 1
ATOM 5197 C CA . MET B 1 254 ? -20.505 -22.155 -28.427 1.00 13.84 254 MET B CA 1
ATOM 5198 C C . MET B 1 254 ? -19.109 -21.715 -28.005 1.00 13.08 254 MET B C 1
ATOM 5199 O O . MET B 1 254 ? -18.966 -20.935 -27.043 1.00 12.65 254 MET B O 1
ATOM 5204 N N . PRO B 1 255 ? -18.068 -22.186 -28.680 1.00 12.52 255 PRO B N 1
ATOM 5205 C CA . PRO B 1 255 ? -16.725 -21.659 -28.424 1.00 8.21 255 PRO B CA 1
ATOM 5206 C C . PRO B 1 255 ? -16.610 -20.182 -28.773 1.00 13.99 255 PRO B C 1
ATOM 5207 O O . PRO B 1 255 ? -17.170 -19.705 -29.769 1.00 13.03 255 PRO B O 1
ATOM 5211 N N . ILE B 1 256 ? -15.861 -19.456 -27.942 1.00 11.19 256 ILE B N 1
ATOM 5212 C CA . ILE B 1 256 ? -15.471 -18.100 -28.302 1.00 12.83 256 ILE B CA 1
ATOM 5213 C C . ILE B 1 256 ? -13.969 -17.946 -28.086 1.00 17.14 256 ILE B C 1
ATOM 5214 O O . ILE B 1 256 ? -13.249 -18.930 -27.853 1.00 15.56 256 ILE B O 1
ATOM 5219 N N . GLU B 1 257 ? -13.484 -16.717 -28.199 1.00 12.77 257 GLU B N 1
ATOM 5220 C CA . GLU B 1 257 ? -12.052 -16.466 -28.130 1.00 11.85 257 GLU B CA 1
ATOM 5221 C C . GLU B 1 257 ? -11.550 -16.590 -26.685 1.00 12.49 257 GLU B C 1
ATOM 5222 O O . GLU B 1 257 ? -12.322 -16.603 -25.719 1.00 15.39 257 GLU B O 1
ATOM 5228 N N . ASP B 1 258 ? -10.227 -16.689 -26.555 1.00 21.30 258 ASP B N 1
ATOM 5229 C CA . ASP B 1 258 ? -9.556 -16.751 -25.260 1.00 25.18 258 ASP B CA 1
ATOM 5230 C C . ASP B 1 258 ? -9.886 -18.040 -24.523 1.00 18.41 258 ASP B C 1
ATOM 5231 O O . ASP B 1 258 ? -9.939 -18.069 -23.286 1.00 21.97 258 ASP B O 1
ATOM 5236 N N . GLY B 1 259 ? -10.143 -19.107 -25.276 1.00 16.73 259 GLY B N 1
ATOM 5237 C CA . GLY B 1 259 ? -10.338 -20.403 -24.661 1.00 16.87 259 GLY B CA 1
ATOM 5238 C C . GLY B 1 259 ? -11.588 -20.528 -23.829 1.00 16.39 259 GLY B C 1
ATOM 5239 O O . GLY B 1 259 ? -11.625 -21.346 -22.904 1.00 21.58 259 GLY B O 1
ATOM 5240 N N . ARG B 1 260 ? -12.623 -19.749 -24.130 1.00 18.49 260 ARG B N 1
ATOM 5241 C CA . ARG B 1 260 ? -13.863 -19.775 -23.373 1.00 11.78 260 ARG B CA 1
ATOM 5242 C C . ARG B 1 260 ? -14.978 -20.421 -24.181 1.00 14.98 260 ARG B C 1
ATOM 5243 O O . ARG B 1 260 ? -14.892 -20.544 -25.405 1.00 12.97 260 ARG B O 1
ATOM 5251 N N . TRP B 1 261 ? -16.026 -20.815 -23.456 1.00 16.28 261 TRP B N 1
ATOM 5252 C CA . TRP B 1 261 ? -17.296 -21.292 -23.991 1.00 15.85 261 TRP B CA 1
ATOM 5253 C C . TRP B 1 261 ? -18.401 -20.385 -23.477 1.00 16.41 261 TRP B C 1
ATOM 5254 O O . TRP B 1 261 ? -18.466 -20.106 -22.274 1.00 17.80 261 TRP B O 1
ATOM 5265 N N . ILE B 1 262 ? -19.277 -19.938 -24.373 1.00 12.68 262 ILE B N 1
ATOM 5266 C CA . ILE B 1 262 ? -20.510 -19.276 -23.968 1.00 12.59 262 ILE B CA 1
ATOM 5267 C C . ILE B 1 262 ? -21.634 -20.297 -24.065 1.00 13.65 262 ILE B C 1
ATOM 5268 O O . ILE B 1 262 ? -21.764 -21.012 -25.074 1.00 13.27 262 ILE B O 1
ATOM 5273 N N . VAL B 1 263 ? -22.400 -20.430 -22.990 1.00 13.24 263 VAL B N 1
ATOM 5274 C CA . VAL B 1 263 ? -23.454 -21.430 -22.910 1.00 15.43 263 VAL B CA 1
ATOM 5275 C C . VAL B 1 263 ? -24.760 -20.718 -22.640 1.00 11.28 263 VAL B C 1
ATOM 5276 O O . VAL B 1 263 ? -24.931 -20.096 -21.578 1.00 14.82 263 VAL B O 1
ATOM 5280 N N . THR B 1 264 ? -25.688 -20.814 -23.593 1.00 13.08 264 THR B N 1
ATOM 5281 C CA . THR B 1 264 ? -26.974 -20.135 -23.520 1.00 12.15 264 THR B CA 1
ATOM 5282 C C . THR B 1 264 ? -28.086 -21.171 -23.556 1.00 14.48 264 THR B C 1
ATOM 5283 O O . THR B 1 264 ? -28.185 -21.942 -24.518 1.00 13.78 264 THR B O 1
ATOM 5287 N N . VAL B 1 265 ? -28.940 -21.161 -22.531 1.00 14.72 265 VAL B N 1
ATOM 5288 C CA . VAL B 1 265 ? -30.090 -22.051 -22.445 1.00 13.83 265 VAL B CA 1
ATOM 5289 C C . VAL B 1 265 ? -31.344 -21.195 -22.501 1.00 16.22 265 VAL B C 1
ATOM 5290 O O . VAL B 1 265 ? -31.328 -20.019 -22.120 1.00 17.88 265 VAL B O 1
ATOM 5294 N N . SER B 1 266 ? -32.439 -21.785 -22.985 1.00 11.40 266 SER B N 1
ATOM 5295 C CA . SER B 1 266 ? -33.630 -21.001 -23.267 1.00 17.00 266 SER B CA 1
ATOM 5296 C C . SER B 1 266 ? -34.871 -21.866 -23.132 1.00 13.83 266 SER B C 1
ATOM 5297 O O . SER B 1 266 ? -34.816 -23.096 -23.193 1.00 16.52 266 SER B O 1
ATOM 5300 N N . GLY B 1 267 ? -35.993 -21.197 -22.933 1.00 14.10 267 GLY B N 1
ATOM 5301 C CA . GLY B 1 267 ? -37.265 -21.865 -22.753 1.00 18.13 267 GLY B CA 1
ATOM 5302 C C . GLY B 1 267 ? -38.444 -20.942 -22.979 1.00 18.14 267 GLY B C 1
ATOM 5303 O O . GLY B 1 267 ? -38.423 -19.787 -22.542 1.00 18.08 267 GLY B O 1
ATOM 5304 N N . THR B 1 268 ? -39.476 -21.437 -23.662 1.00 12.40 268 THR B N 1
ATOM 5305 C CA . THR B 1 268 ? -40.687 -20.662 -23.870 1.00 19.56 268 THR B CA 1
ATOM 5306 C C . THR B 1 268 ? -41.555 -20.701 -22.615 1.00 21.91 268 THR B C 1
ATOM 5307 O O . THR B 1 268 ? -41.189 -21.292 -21.593 1.00 22.26 268 THR B O 1
ATOM 5311 N N . ARG B 1 269 ? -42.726 -20.068 -22.716 1.00 21.94 269 ARG B N 1
ATOM 5312 C CA . ARG B 1 269 ? -43.703 -20.014 -21.630 1.00 28.76 269 ARG B CA 1
ATOM 5313 C C . ARG B 1 269 ? -43.930 -21.388 -21.020 1.00 25.01 269 ARG B C 1
ATOM 5314 O O . ARG B 1 269 ? -44.354 -22.324 -21.708 1.00 27.24 269 ARG B O 1
ATOM 5322 N N . GLY B 1 270 ? -43.673 -21.497 -19.715 1.00 31.94 270 GLY B N 1
ATOM 5323 C CA . GLY B 1 270 ? -43.800 -22.749 -19.001 1.00 29.94 270 GLY B CA 1
ATOM 5324 C C . GLY B 1 270 ? -42.523 -23.552 -18.872 1.00 31.99 270 GLY B C 1
ATOM 5325 O O . GLY B 1 270 ? -42.526 -24.577 -18.176 1.00 31.68 270 GLY B O 1
ATOM 5326 N N . GLY B 1 271 ? -41.435 -23.123 -19.515 1.00 29.12 271 GLY B N 1
ATOM 5327 C CA . GLY B 1 271 ? -40.165 -23.818 -19.430 1.00 22.93 271 GLY B CA 1
ATOM 5328 C C . GLY B 1 271 ? -38.972 -22.887 -19.342 1.00 22.96 271 GLY B C 1
ATOM 5329 O O . GLY B 1 271 ? -37.880 -23.226 -19.809 1.00 25.22 271 GLY B O 1
ATOM 5330 N N . GLU B 1 272 ? -39.165 -21.710 -18.752 1.00 25.66 272 GLU B N 1
ATOM 5331 C CA . GLU B 1 272 ? -38.101 -20.716 -18.701 1.00 24.31 272 GLU B CA 1
ATOM 5332 C C . GLU B 1 272 ? -36.954 -21.184 -17.807 1.00 23.88 272 GLU B C 1
ATOM 5333 O O . GLU B 1 272 ? -37.194 -21.767 -16.746 1.00 26.11 272 GLU B O 1
ATOM 5339 N N . PRO B 1 273 ? -35.701 -20.947 -18.209 1.00 23.65 273 PRO B N 1
ATOM 5340 C CA . PRO B 1 273 ? -34.574 -21.301 -17.346 1.00 20.77 273 PRO B CA 1
ATOM 5341 C C . PRO B 1 273 ? -34.500 -20.362 -16.145 1.00 24.06 273 PRO B C 1
ATOM 5342 O O . PRO B 1 273 ? -34.939 -19.207 -16.227 1.00 27.25 273 PRO B O 1
ATOM 5346 N N . PRO B 1 274 ? -33.948 -20.822 -15.029 1.00 29.22 274 PRO B N 1
ATOM 5347 C CA . PRO B 1 274 ? -33.917 -19.988 -13.823 1.00 24.79 274 PRO B CA 1
ATOM 5348 C C . PRO B 1 274 ? -32.752 -19.005 -13.848 1.00 34.16 274 PRO B C 1
ATOM 5349 O O . PRO B 1 274 ? -31.900 -19.015 -14.738 1.00 26.57 274 PRO B O 1
ATOM 5353 N N . ALA B 1 275 ? -32.729 -18.139 -12.835 1.00 27.61 275 ALA B N 1
ATOM 5354 C CA . ALA B 1 275 ? -31.708 -17.106 -12.755 1.00 26.97 275 ALA B CA 1
ATOM 5355 C C . ALA B 1 275 ? -30.501 -17.512 -11.920 1.00 22.83 275 ALA B C 1
ATOM 5356 O O . ALA B 1 275 ? -29.475 -16.828 -11.976 1.00 24.07 275 ALA B O 1
ATOM 5358 N N . ASP B 1 276 ? -30.585 -18.605 -11.170 1.00 23.29 276 ASP B N 1
ATOM 5359 C CA . ASP B 1 276 ? -29.539 -18.951 -10.221 1.00 30.54 276 ASP B CA 1
ATOM 5360 C C . ASP B 1 276 ? -28.496 -19.850 -10.869 1.00 29.51 276 ASP B C 1
ATOM 5361 O O . ASP B 1 276 ? -28.807 -20.666 -11.738 1.00 28.95 276 ASP B O 1
ATOM 5366 N N . ASP B 1 277 ? -27.246 -19.698 -10.419 1.00 27.85 277 ASP B N 1
ATOM 5367 C CA . ASP B 1 277 ? -26.146 -20.434 -11.035 1.00 26.45 277 ASP B CA 1
ATOM 5368 C C . ASP B 1 277 ? -26.326 -21.943 -10.880 1.00 32.83 277 ASP B C 1
ATOM 5369 O O . ASP B 1 277 ? -25.975 -22.712 -11.787 1.00 28.77 277 ASP B O 1
ATOM 5374 N N . GLU B 1 278 ? -26.881 -22.387 -9.750 1.00 32.99 278 GLU B N 1
ATOM 5375 C CA . GLU B 1 278 ? -27.092 -23.818 -9.539 1.00 29.27 278 GLU B CA 1
ATOM 5376 C C . GLU B 1 278 ? -28.165 -24.370 -10.473 1.00 30.37 278 GLU B C 1
ATOM 5377 O O . GLU B 1 278 ? -27.985 -25.427 -11.088 1.00 30.18 278 GLU B O 1
ATOM 5378 N N . GLY B 1 279 ? -29.289 -23.661 -10.600 1.00 28.01 279 GLY B N 1
ATOM 5379 C CA . GLY B 1 279 ? -30.357 -24.101 -11.484 1.00 29.26 279 GLY B CA 1
ATOM 5380 C C . GLY B 1 279 ? -29.996 -24.066 -12.958 1.00 29.68 279 GLY B C 1
ATOM 5381 O O . GLY B 1 279 ? -30.677 -24.706 -13.767 1.00 34.11 279 GLY B O 1
ATOM 5382 N N . PHE B 1 280 ? -28.953 -23.317 -13.326 1.00 29.42 280 PHE B N 1
ATOM 5383 C CA . PHE B 1 280 ? -28.525 -23.252 -14.722 1.00 31.84 280 PHE B CA 1
ATOM 5384 C C . PHE B 1 280 ? -28.057 -24.619 -15.214 1.00 29.93 280 PHE B C 1
ATOM 5385 O O . PHE B 1 280 ? -28.554 -25.137 -16.222 1.00 24.60 280 PHE B O 1
ATOM 5393 N N . ALA B 1 281 ? -27.108 -25.227 -14.498 1.00 27.97 281 ALA B N 1
ATOM 5394 C CA . ALA B 1 281 ? -26.572 -26.513 -14.922 1.00 28.84 281 ALA B CA 1
ATOM 5395 C C . ALA B 1 281 ? -27.635 -27.600 -14.886 1.00 26.00 281 ALA B C 1
ATOM 5396 O O . ALA B 1 281 ? -27.626 -28.506 -15.727 1.00 24.21 281 ALA B O 1
ATOM 5398 N N . ARG B 1 282 ? -28.566 -27.525 -13.928 1.00 25.96 282 ARG B N 1
ATOM 5399 C CA . ARG B 1 282 ? -29.641 -28.509 -13.873 1.00 27.59 282 ARG B CA 1
ATOM 5400 C C . ARG B 1 282 ? -30.549 -28.405 -15.088 1.00 21.83 282 ARG B C 1
ATOM 5401 O O . ARG B 1 282 ? -31.040 -29.422 -15.585 1.00 20.97 282 ARG B O 1
ATOM 5404 N N . PHE B 1 283 ? -30.806 -27.178 -15.559 1.00 23.09 283 PHE B N 1
ATOM 5405 C CA . PHE B 1 283 ? -31.630 -26.978 -16.746 1.00 16.02 283 PHE B CA 1
ATOM 5406 C C . PHE B 1 283 ? -30.949 -27.513 -18.000 1.00 17.16 283 PHE B C 1
ATOM 5407 O O . PHE B 1 283 ? -31.611 -28.104 -18.859 1.00 18.13 283 PHE B O 1
ATOM 5415 N N . ALA B 1 284 ? -29.638 -27.269 -18.142 1.00 20.59 284 ALA B N 1
ATOM 5416 C CA . ALA B 1 284 ? -28.888 -27.756 -19.294 1.00 19.39 284 ALA B CA 1
ATOM 5417 C C . ALA B 1 284 ? -28.807 -29.275 -19.317 1.00 19.44 284 ALA B C 1
ATOM 5418 O O . A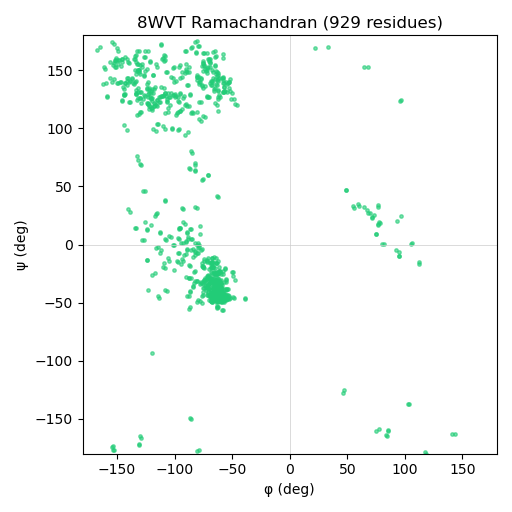LA B 1 284 ? -28.640 -29.864 -20.389 1.00 11.97 284 ALA B O 1
ATOM 5420 N N . ARG B 1 285 ? -28.943 -29.923 -18.157 1.00 17.73 285 ARG B N 1
ATOM 5421 C CA . ARG B 1 285 ? -29.032 -31.374 -18.092 1.00 20.23 285 ARG B CA 1
ATOM 5422 C C . ARG B 1 285 ? -30.465 -31.860 -18.278 1.00 18.06 285 ARG B C 1
ATOM 5423 O O . ARG B 1 285 ? -30.726 -32.708 -19.135 1.00 20.54 285 ARG B O 1
ATOM 5431 N N . ASP B 1 286 ? -31.404 -31.335 -17.481 1.00 22.36 286 ASP B N 1
ATOM 5432 C CA . ASP B 1 286 ? -32.738 -31.918 -17.363 1.00 19.69 286 ASP B CA 1
ATOM 5433 C C . ASP B 1 286 ? -33.852 -31.109 -18.010 1.00 22.46 286 ASP B C 1
ATOM 5434 O O . ASP B 1 286 ? -34.921 -31.671 -18.267 1.00 18.23 286 ASP B O 1
ATOM 5439 N N . GLY B 1 287 ? -33.647 -29.808 -18.247 1.00 18.63 287 GLY B N 1
ATOM 5440 C CA . GLY B 1 287 ? -34.677 -28.973 -18.842 1.00 16.46 287 GLY B CA 1
ATOM 5441 C C . GLY B 1 287 ? -34.868 -29.153 -20.334 1.00 18.84 287 GLY B C 1
ATOM 5442 O O . GLY B 1 287 ? -35.917 -28.773 -20.861 1.00 17.35 287 GLY B O 1
ATOM 5443 N N . VAL B 1 288 ? -33.887 -29.732 -21.020 1.00 15.25 288 VAL B N 1
ATOM 5444 C CA . VAL B 1 288 ? -33.932 -29.907 -22.460 1.00 11.64 288 VAL B CA 1
ATOM 5445 C C . VAL B 1 288 ? -34.065 -31.393 -22.777 1.00 18.69 288 VAL B C 1
ATOM 5446 O O . VAL B 1 288 ? -33.951 -32.252 -21.903 1.00 20.27 288 VAL B O 1
ATOM 5450 N N . ARG B 1 289 ? -34.274 -31.690 -24.061 1.00 14.16 289 ARG B N 1
ATOM 5451 C CA . ARG B 1 289 ? -34.578 -33.038 -24.527 1.00 16.61 289 ARG B CA 1
ATOM 5452 C C . ARG B 1 289 ? -33.387 -33.989 -24.469 1.00 18.73 289 ARG B C 1
ATOM 5453 O O . ARG B 1 289 ? -33.591 -35.204 -24.587 1.00 17.27 289 ARG B O 1
ATOM 5461 N N . HIS B 1 290 ? -32.160 -33.480 -24.307 1.00 15.10 290 HIS B N 1
ATOM 5462 C CA . HIS B 1 290 ? -30.969 -34.311 -24.165 1.00 13.36 290 HIS B CA 1
ATOM 5463 C C . HIS B 1 290 ? -29.968 -33.570 -23.291 1.00 15.59 290 HIS B C 1
ATOM 5464 O O . HIS B 1 290 ? -29.799 -32.360 -23.461 1.00 14.44 290 HIS B O 1
ATOM 5471 N N . PRO B 1 291 ? -29.279 -34.247 -22.372 1.00 14.84 291 PRO B N 1
ATOM 5472 C CA . PRO B 1 291 ? -28.438 -33.534 -21.396 1.00 14.40 291 PRO B CA 1
ATOM 5473 C C . PRO B 1 291 ? -27.020 -33.209 -21.847 1.00 17.48 291 PRO B C 1
ATOM 5474 O O . PRO B 1 291 ? -26.208 -32.841 -20.992 1.00 16.93 291 PRO B O 1
ATOM 5478 N N . LEU B 1 292 ? -26.699 -33.318 -23.138 1.00 16.36 292 LEU B N 1
ATOM 5479 C CA . LEU B 1 292 ? -25.306 -33.197 -23.572 1.00 13.53 292 LEU B CA 1
ATOM 5480 C C . LEU B 1 292 ? -24.665 -31.883 -23.126 1.00 17.25 292 LEU B C 1
ATOM 5481 O O . LEU B 1 292 ? -23.518 -31.877 -22.664 1.00 15.05 292 LEU B O 1
ATOM 5486 N N . VAL B 1 293 ? -25.361 -30.744 -23.297 1.00 14.96 293 VAL B N 1
ATOM 5487 C CA . VAL B 1 293 ? -24.737 -29.475 -22.921 1.00 11.76 293 VAL B CA 1
ATOM 5488 C C . VAL B 1 293 ? -24.455 -29.450 -21.420 1.00 16.45 293 VAL B C 1
ATOM 5489 O O . VAL B 1 293 ? -23.409 -28.957 -20.979 1.00 15.12 293 VAL B O 1
ATOM 5493 N N . GLY B 1 294 ? -25.380 -29.983 -20.619 1.00 13.47 294 GLY B N 1
ATOM 5494 C CA . GLY B 1 294 ? -25.129 -30.098 -19.191 1.00 19.13 294 GLY B CA 1
ATOM 5495 C C . GLY B 1 294 ? -23.929 -30.972 -18.871 1.00 18.59 294 GLY B C 1
ATOM 5496 O O . GLY B 1 294 ? -23.170 -30.686 -17.945 1.00 16.92 294 GLY B O 1
ATOM 5497 N N . GLU B 1 295 ? -23.729 -32.046 -19.638 1.00 20.34 295 GLU B N 1
ATOM 5498 C CA . GLU B 1 295 ? -22.576 -32.908 -19.383 1.00 16.66 295 GLU B CA 1
ATOM 5499 C C . GLU B 1 295 ? -21.260 -32.183 -19.654 1.00 18.83 295 GLU B C 1
ATOM 5500 O O . GLU B 1 295 ? -20.283 -32.372 -18.920 1.00 18.14 295 GLU B O 1
ATOM 5506 N N . LEU B 1 296 ? -21.208 -31.362 -20.707 1.00 11.79 296 LEU B N 1
ATOM 5507 C CA . LEU B 1 296 ? -19.955 -30.725 -21.108 1.00 15.20 296 LEU B CA 1
ATOM 5508 C C . LEU B 1 296 ? -19.578 -29.582 -20.177 1.00 16.30 296 LEU B C 1
ATOM 5509 O O . LEU B 1 296 ? -18.392 -29.384 -19.890 1.00 19.21 296 LEU B O 1
ATOM 5514 N N . ILE B 1 297 ? -20.561 -28.815 -19.695 1.00 15.53 297 ILE B N 1
ATOM 5515 C CA . ILE B 1 297 ? -20.214 -27.712 -18.807 1.00 19.43 297 ILE B CA 1
ATOM 5516 C C . ILE B 1 297 ? -19.668 -28.237 -17.486 1.00 19.74 297 ILE B C 1
ATOM 5517 O O . ILE B 1 297 ? -18.909 -27.531 -16.814 1.00 20.39 297 ILE B O 1
ATOM 5522 N N . ALA B 1 298 ? -20.021 -29.466 -17.109 1.00 20.41 298 ALA B N 1
ATOM 5523 C CA . ALA B 1 298 ? -19.462 -30.119 -15.922 1.00 16.71 298 ALA B CA 1
ATOM 5524 C C . ALA B 1 298 ? -17.961 -30.303 -16.096 1.00 15.23 298 ALA B C 1
ATOM 5525 O O . ALA B 1 298 ? -17.204 -30.298 -15.123 1.00 22.02 298 ALA B O 1
ATOM 5540 N N . ALA B 1 300 ? -16.014 -27.911 -17.455 1.00 17.45 300 ALA B N 1
ATOM 5541 C CA . ALA B 1 300 ? -15.422 -26.583 -17.622 1.00 16.68 300 ALA B CA 1
ATOM 5542 C C . ALA B 1 300 ? -15.515 -25.793 -16.325 1.00 20.33 300 ALA B C 1
ATOM 5543 O O . ALA B 1 300 ? -16.223 -26.200 -15.407 1.00 23.38 300 ALA B O 1
ATOM 5545 N N . GLN B 1 301 ? -14.814 -24.659 -16.262 1.00 20.22 301 GLN B N 1
ATOM 5546 C CA . GLN B 1 301 ? -14.868 -23.779 -15.099 1.00 24.30 301 GLN B CA 1
ATOM 5547 C C . GLN B 1 301 ? -15.733 -22.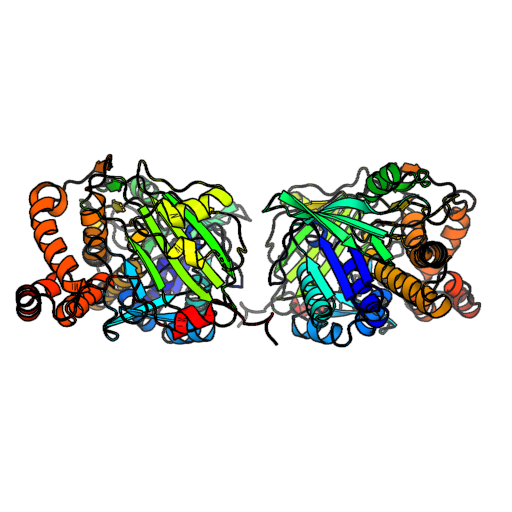575 -15.432 1.00 20.68 301 GLN B C 1
ATOM 5548 O O . GLN B 1 301 ? -15.449 -21.875 -16.418 1.00 20.29 301 GLN B O 1
ATOM 5554 N N . PRO B 1 302 ? -16.824 -22.342 -14.710 1.00 14.51 302 PRO B N 1
ATOM 5555 C CA . PRO B 1 302 ? -17.620 -21.136 -14.951 1.00 19.65 302 PRO B CA 1
ATOM 5556 C C . PRO B 1 302 ? -16.852 -19.883 -14.566 1.00 23.36 302 PRO B C 1
ATOM 5557 O O . PRO B 1 302 ? -16.104 -19.864 -13.585 1.00 20.07 302 PRO B O 1
ATOM 5561 N N . LEU B 1 303 ? -17.051 -18.826 -15.354 1.00 26.08 303 LEU B N 1
ATOM 5562 C CA . LEU B 1 303 ? -16.345 -17.570 -15.167 1.00 19.90 303 LEU B CA 1
ATOM 5563 C C . LEU B 1 303 ? -17.244 -16.403 -14.828 1.00 25.73 303 LEU B C 1
ATOM 5564 O O . LEU B 1 303 ? -16.755 -15.418 -14.260 1.00 25.79 303 LEU B O 1
ATOM 5569 N N . THR B 1 304 ? -18.517 -16.458 -15.201 1.00 27.23 304 THR B N 1
ATOM 5570 C CA . THR B 1 304 ? -19.461 -15.383 -14.955 1.00 25.46 304 THR B CA 1
ATOM 5571 C C . THR B 1 304 ? -20.751 -15.962 -14.400 1.00 21.46 304 THR B C 1
ATOM 5572 O O . THR B 1 304 ? -21.065 -17.139 -14.594 1.00 26.10 304 THR B O 1
ATOM 5576 N N . SER B 1 305 ? -21.495 -15.106 -13.707 1.00 23.63 305 SER B N 1
ATOM 5577 C CA . SER B 1 305 ? -22.809 -15.402 -13.157 1.00 22.61 305 SER B CA 1
ATOM 5578 C C . SER B 1 305 ? -23.860 -15.418 -14.267 1.00 24.18 305 SER B C 1
ATOM 5579 O O . SER B 1 305 ? -23.636 -14.922 -15.374 1.00 21.11 305 SER B O 1
ATOM 5582 N N . VAL B 1 306 ? -25.027 -15.986 -13.950 1.00 20.82 306 VAL B N 1
ATOM 5583 C CA . VAL B 1 306 ? -26.100 -16.154 -14.931 1.00 21.02 306 VAL B CA 1
ATOM 5584 C C . VAL B 1 306 ? -26.632 -14.791 -15.356 1.00 24.49 306 VAL B C 1
ATOM 5585 O O . VAL B 1 306 ? -26.924 -13.937 -14.513 1.00 18.82 306 VAL B O 1
ATOM 5589 N N . GLU B 1 307 ? -26.765 -14.585 -16.667 1.00 21.16 307 GLU B N 1
ATOM 5590 C CA . GLU B 1 307 ? -27.441 -13.423 -17.233 1.00 23.59 307 GLU B CA 1
ATOM 5591 C C . GLU B 1 307 ? -28.666 -13.885 -18.011 1.00 20.22 307 GLU B C 1
ATOM 5592 O O . GLU B 1 307 ? -28.602 -14.867 -18.759 1.00 18.41 307 GLU B O 1
ATOM 5598 N N . ARG B 1 308 ? -29.781 -13.190 -17.823 1.00 22.96 308 ARG B N 1
ATOM 5599 C CA . ARG B 1 308 ? -31.040 -13.513 -18.480 1.00 25.83 308 ARG B CA 1
ATOM 5600 C C . ARG B 1 308 ? -31.415 -12.441 -19.500 1.00 21.71 308 ARG B C 1
ATOM 5601 O O . ARG B 1 308 ? -30.927 -11.307 -19.458 1.00 26.92 308 ARG B O 1
ATOM 5609 N N . SER B 1 309 ? -32.280 -12.819 -20.438 1.00 18.39 309 SER B N 1
ATOM 5610 C CA . SER B 1 309 ? -32.838 -11.855 -21.375 1.00 20.60 309 SER B CA 1
ATOM 5611 C C . SER B 1 309 ? -34.206 -12.335 -21.831 1.00 15.49 309 SER B C 1
ATOM 5612 O O . SER B 1 309 ? -34.430 -13.539 -21.985 1.00 16.84 309 SER B O 1
ATOM 5615 N N . ARG B 1 310 ? -35.126 -11.386 -22.006 1.00 15.59 310 ARG B N 1
ATOM 5616 C CA . ARG B 1 310 ? -36.451 -11.654 -22.550 1.00 15.97 310 ARG B CA 1
ATOM 5617 C C . ARG B 1 310 ? -36.661 -11.016 -23.920 1.00 16.48 310 ARG B C 1
ATOM 5618 O O . ARG B 1 310 ? -37.796 -10.989 -24.414 1.00 13.57 310 ARG B O 1
ATOM 5626 N N . SER B 1 311 ? -35.600 -10.496 -24.539 1.00 16.17 311 SER B N 1
ATOM 5627 C CA . SER B 1 311 ? -35.701 -9.829 -25.837 1.00 12.72 311 SER B CA 1
ATOM 5628 C C . SER B 1 311 ? -35.701 -10.890 -26.930 1.00 16.49 311 SER B C 1
ATOM 5629 O O . SER B 1 311 ? -34.743 -11.046 -27.689 1.00 13.13 311 SER B O 1
ATOM 5632 N N . THR B 1 312 ? -36.816 -11.632 -26.985 1.00 14.68 312 THR B N 1
ATOM 5633 C CA . THR B 1 312 ? -36.951 -12.801 -27.836 1.00 11.46 312 THR B CA 1
ATOM 5634 C C . THR B 1 312 ? -38.194 -12.774 -28.720 1.00 12.49 312 THR B C 1
ATOM 5635 O O . THR B 1 312 ? -38.469 -13.768 -29.402 1.00 12.13 312 THR B O 1
ATOM 5639 N N . VAL B 1 313 ? -38.968 -11.704 -28.706 1.00 11.83 313 VAL B N 1
ATOM 5640 C CA . VAL B 1 313 ? -40.186 -11.661 -29.508 1.00 10.83 313 VAL B CA 1
ATOM 5641 C C . VAL B 1 313 ? -39.830 -11.422 -30.969 1.00 11.75 313 VAL B C 1
ATOM 5642 O O . VAL B 1 313 ? -38.990 -10.574 -31.292 1.00 9.72 313 VAL B O 1
ATOM 5646 N N . ASN B 1 314 ? -40.474 -12.168 -31.858 1.00 8.39 314 ASN B N 1
ATOM 5647 C CA . ASN B 1 314 ? -40.471 -11.844 -33.275 1.00 6.51 314 ASN B CA 1
ATOM 5648 C C . ASN B 1 314 ? -41.373 -10.640 -33.473 1.00 12.61 314 ASN B C 1
ATOM 5649 O O . ASN B 1 314 ? -42.591 -10.761 -33.320 1.00 9.84 314 ASN B O 1
ATOM 5654 N N . ARG B 1 315 ? -40.805 -9.485 -33.791 1.00 5.92 315 ARG B N 1
ATOM 5655 C CA . ARG B 1 315 ? -41.609 -8.285 -33.962 1.00 10.08 315 ARG B CA 1
ATOM 5656 C C . ARG B 1 315 ? -41.193 -7.566 -35.233 1.00 13.37 315 ARG B C 1
ATOM 5657 O O . ARG B 1 315 ? -40.000 -7.354 -35.468 1.00 9.25 315 ARG B O 1
ATOM 5665 N N . ARG B 1 316 ? -42.180 -7.168 -36.032 1.00 11.31 316 ARG B N 1
ATOM 5666 C CA . ARG B 1 316 ? -41.943 -6.557 -37.330 1.00 10.69 316 ARG B CA 1
ATOM 5667 C C . ARG B 1 316 ? -42.842 -5.339 -37.501 1.00 11.42 316 ARG B C 1
ATOM 5668 O O . ARG B 1 316 ? -44.023 -5.378 -37.136 1.00 11.31 316 ARG B O 1
ATOM 5676 N N . LEU B 1 317 ? -42.280 -4.254 -38.053 1.00 8.36 317 LEU B N 1
ATOM 5677 C CA . LEU B 1 317 ? -43.025 -3.027 -38.331 1.00 11.54 317 LEU B CA 1
ATOM 5678 C C . LEU B 1 317 ? -43.064 -2.808 -39.841 1.00 12.46 317 LEU B C 1
ATOM 5679 O O . LEU B 1 317 ? -42.019 -2.665 -40.484 1.00 10.61 317 LEU B O 1
ATOM 5684 N N . HIS B 1 318 ? -44.267 -2.792 -40.416 1.00 11.49 318 HIS B N 1
ATOM 5685 C CA . HIS B 1 318 ? -44.408 -2.736 -41.872 1.00 12.08 318 HIS B CA 1
ATOM 5686 C C . HIS B 1 318 ? -44.382 -1.285 -42.358 1.00 13.81 318 HIS B C 1
ATOM 5687 O O . HIS B 1 318 ? -45.340 -0.753 -42.918 1.00 11.39 318 HIS B O 1
ATOM 5694 N N . TYR B 1 319 ? -43.221 -0.655 -42.159 1.00 11.52 319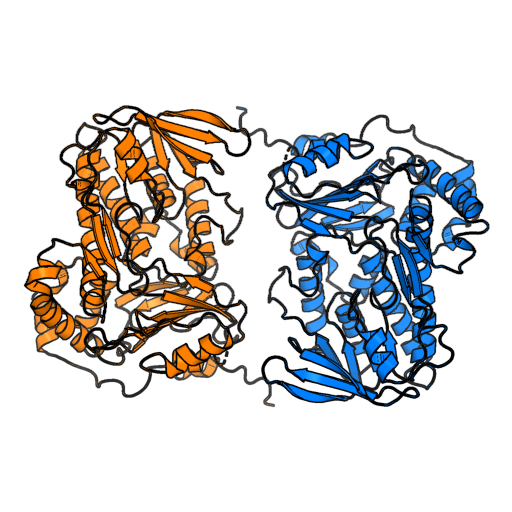 TYR B N 1
ATOM 5695 C CA . TYR B 1 319 ? -43.026 0.702 -42.662 1.00 11.73 319 TYR B CA 1
ATOM 5696 C C . TYR B 1 319 ? -43.176 0.764 -44.175 1.00 11.77 319 TYR B C 1
ATOM 5697 O O . TYR B 1 319 ? -43.631 1.781 -44.710 1.00 15.14 319 TYR B O 1
ATOM 5706 N N . ASP B 1 320 ? -42.775 -0.299 -44.882 1.00 10.99 320 ASP B N 1
ATOM 5707 C CA . ASP B 1 320 ? -42.822 -0.303 -46.341 1.00 15.70 320 ASP B CA 1
ATOM 5708 C C . ASP B 1 320 ? -44.241 -0.268 -46.883 1.00 18.39 320 ASP B C 1
ATOM 5709 O O . ASP B 1 320 ? -44.429 -0.038 -48.080 1.00 19.96 320 ASP B O 1
ATOM 5714 N N . ARG B 1 321 ? -45.234 -0.536 -46.050 1.00 13.79 321 ARG B N 1
ATOM 5715 C CA . ARG B 1 321 ? -46.621 -0.531 -46.483 1.00 15.57 321 ARG B CA 1
ATOM 5716 C C . ARG B 1 321 ? -47.368 0.725 -46.033 1.00 19.57 321 ARG B C 1
ATOM 5717 O O . ARG B 1 321 ? -48.583 0.814 -46.231 1.00 19.34 321 ARG B O 1
ATOM 5725 N N . LEU B 1 322 ? -46.672 1.693 -45.440 1.00 19.02 322 LEU B N 1
ATOM 5726 C CA . LEU B 1 322 ? -47.318 2.926 -45.010 1.00 18.00 322 LEU B CA 1
ATOM 5727 C C . LEU B 1 322 ? -47.873 3.670 -46.216 1.00 22.54 322 LEU B C 1
ATOM 5728 O O . LEU B 1 322 ? -47.282 3.657 -47.300 1.00 16.65 322 LEU B O 1
ATOM 5733 N N . ALA B 1 323 ? -49.019 4.321 -46.017 1.00 19.25 323 ALA B N 1
ATOM 5734 C CA . ALA B 1 323 ? -49.671 5.031 -47.114 1.00 23.77 323 ALA B CA 1
ATOM 5735 C C . ALA B 1 323 ? -48.777 6.134 -47.668 1.00 27.14 323 ALA B C 1
ATOM 5736 O O . ALA B 1 323 ? -48.764 6.388 -48.879 1.00 26.24 323 ALA B O 1
ATOM 5738 N N . THR B 1 324 ? -48.020 6.796 -46.800 1.00 22.52 324 THR B N 1
ATOM 5739 C CA . THR B 1 324 ? -47.063 7.806 -47.222 1.00 20.35 324 THR B CA 1
ATOM 5740 C C . THR B 1 324 ? -45.734 7.519 -46.545 1.00 20.15 324 THR B C 1
ATOM 5741 O O . THR B 1 324 ? -45.686 7.030 -45.412 1.00 19.79 324 THR B O 1
ATOM 5745 N N . TRP B 1 325 ? -44.651 7.859 -47.237 1.00 15.33 325 TRP B N 1
ATOM 5746 C CA . TRP B 1 325 ? -43.319 7.598 -46.724 1.00 14.55 325 TRP B CA 1
ATOM 5747 C C . TRP B 1 325 ? -42.448 8.792 -47.096 1.00 12.44 325 TRP B C 1
ATOM 5748 O O . TRP B 1 325 ? -42.570 9.315 -48.209 1.00 13.74 325 TRP B O 1
ATOM 5759 N N . PRO B 1 326 ? -41.599 9.268 -46.185 1.00 11.23 326 PRO B N 1
ATOM 5760 C CA . PRO B 1 326 ? -40.798 10.465 -46.484 1.00 10.95 326 PRO B CA 1
ATOM 5761 C C . PRO B 1 326 ? -39.622 10.124 -47.368 1.00 11.43 326 PRO B C 1
ATOM 5762 O O . PRO B 1 326 ? -38.951 9.109 -47.163 1.00 14.97 326 PRO B O 1
ATOM 5766 N N . GLU B 1 327 ? -39.338 11.004 -48.326 1.00 11.01 327 GLU B N 1
ATOM 5767 C CA . GLU B 1 327 ? -38.060 10.910 -49.017 1.00 12.97 327 GLU B CA 1
ATOM 5768 C C . GLU B 1 327 ? -36.942 11.016 -47.988 1.00 14.39 327 GLU B C 1
ATOM 5769 O O . GLU B 1 327 ? -37.063 11.734 -46.996 1.00 13.19 327 GLU B O 1
ATOM 5775 N N . GLY B 1 328 ? -35.868 10.269 -48.210 1.00 10.18 328 GLY B N 1
ATOM 5776 C CA . GLY B 1 328 ? -34.676 10.393 -47.394 1.00 10.32 328 GLY B CA 1
ATOM 5777 C C . GLY B 1 328 ? -34.705 9.727 -46.034 1.00 11.19 328 GLY B C 1
ATOM 5778 O O . GLY B 1 328 ? -33.845 10.033 -45.201 1.00 10.55 328 GLY B O 1
ATOM 5779 N N . LEU B 1 329 ? -35.617 8.783 -45.793 1.00 8.58 329 LEU B N 1
ATOM 5780 C CA . LEU B 1 329 ? -35.658 8.061 -44.521 1.00 7.10 329 LEU B CA 1
ATOM 5781 C C . LEU B 1 329 ? -35.753 6.563 -44.774 1.00 12.18 329 LEU B C 1
ATOM 5782 O O . LEU B 1 329 ? -36.587 6.113 -45.563 1.00 7.21 329 LEU B O 1
ATOM 5787 N N . VAL B 1 330 ? -34.896 5.795 -44.101 1.00 7.77 330 VAL B N 1
ATOM 5788 C CA . VAL B 1 330 ? -34.866 4.338 -44.212 1.00 7.97 330 VAL B CA 1
ATOM 5789 C C . VAL B 1 330 ? -34.694 3.774 -42.806 1.00 7.04 330 VAL B C 1
ATOM 5790 O O . VAL B 1 330 ? -33.992 4.360 -41.976 1.00 7.50 330 VAL B O 1
ATOM 5794 N N . VAL B 1 331 ? -35.354 2.657 -42.522 1.00 8.17 331 VAL B N 1
ATOM 5795 C CA . VAL B 1 331 ? -35.235 1.979 -41.238 1.00 8.73 331 VAL B CA 1
ATOM 5796 C C . VAL B 1 331 ? -34.772 0.552 -41.501 1.00 7.33 331 VAL B C 1
ATOM 5797 O O . VAL B 1 331 ? -35.403 -0.168 -42.280 1.00 6.33 331 VAL B O 1
ATOM 5801 N N . LEU B 1 332 ? -33.695 0.131 -40.843 1.00 8.30 332 LEU B N 1
ATOM 5802 C CA . LEU B 1 332 ? -33.264 -1.246 -41.051 1.00 8.96 332 LEU B CA 1
ATOM 5803 C C . LEU B 1 332 ? -32.581 -1.784 -39.800 1.00 5.80 332 LEU B C 1
ATOM 5804 O O . LEU B 1 332 ? -32.281 -1.051 -38.853 1.00 6.66 332 LEU B O 1
ATOM 5809 N N . GLY B 1 333 ? -32.358 -3.090 -39.802 1.00 6.35 333 GLY B N 1
ATOM 5810 C CA . GLY B 1 333 ? -31.885 -3.767 -38.606 1.00 6.61 333 GLY B CA 1
ATOM 5811 C C . GLY B 1 333 ? -33.039 -4.141 -37.696 1.00 6.83 333 GLY B C 1
ATOM 5812 O O . GLY B 1 333 ? -34.190 -4.191 -38.121 1.00 7.41 333 GLY B O 1
ATOM 5813 N N . ASP B 1 334 ? -32.719 -4.389 -36.412 1.00 6.08 334 ASP B N 1
ATOM 5814 C CA . ASP B 1 334 ? -33.765 -4.718 -35.441 1.00 10.72 334 ASP B CA 1
ATOM 5815 C C . ASP B 1 334 ? -34.851 -3.642 -35.362 1.00 9.58 334 ASP B C 1
ATOM 5816 O O . ASP B 1 334 ? -35.967 -3.933 -34.900 1.00 7.38 334 ASP B O 1
ATOM 5821 N N . ALA B 1 335 ? -34.544 -2.414 -35.797 1.00 7.74 335 ALA B N 1
ATOM 5822 C CA . ALA B 1 335 ? -35.513 -1.323 -35.758 1.00 8.02 335 ALA B CA 1
ATOM 5823 C C . ALA B 1 335 ? -36.708 -1.572 -36.666 1.00 7.17 335 ALA B C 1
ATOM 5824 O O . ALA B 1 335 ? -37.781 -1.014 -36.418 1.00 11.32 335 ALA B O 1
ATOM 5826 N N . VAL B 1 336 ? -36.559 -2.387 -37.702 1.00 6.18 336 VAL B N 1
ATOM 5827 C CA . VAL B 1 336 ? -37.660 -2.701 -38.599 1.00 8.10 336 VAL B CA 1
ATOM 5828 C C . VAL B 1 336 ? -38.177 -4.124 -38.387 1.00 6.54 336 VAL B C 1
ATOM 5829 O O . VAL B 1 336 ? -39.392 -4.349 -38.394 1.00 8.88 336 VAL B O 1
ATOM 5833 N N . ALA B 1 337 ? -37.287 -5.089 -38.159 1.00 7.73 337 ALA B N 1
ATOM 5834 C CA . ALA B 1 337 ? -37.672 -6.485 -37.946 1.00 9.70 337 ALA B CA 1
ATOM 5835 C C . ALA B 1 337 ? -36.708 -7.119 -36.954 1.00 10.59 337 ALA B C 1
ATOM 5836 O O . ALA B 1 337 ? -35.491 -7.097 -37.168 1.00 7.98 337 ALA B O 1
ATOM 5838 N N . ALA B 1 338 ? -37.241 -7.667 -35.863 1.00 8.67 338 ALA B N 1
ATOM 5839 C CA . ALA B 1 338 ? -36.438 -8.348 -34.861 1.00 8.23 338 ALA B CA 1
ATOM 5840 C C . ALA B 1 338 ? -36.993 -9.748 -34.650 1.00 9.73 338 ALA B C 1
ATOM 5841 O O . ALA B 1 338 ? -38.206 -9.970 -34.753 1.00 8.94 338 ALA B O 1
ATOM 5843 N N . PHE B 1 339 ? -36.101 -10.679 -34.309 1.00 7.54 339 PHE B N 1
ATOM 5844 C CA . PHE B 1 339 ? -36.431 -12.095 -34.311 1.00 5.59 339 PHE B CA 1
ATOM 5845 C C . PHE B 1 339 ? -36.125 -12.750 -32.971 1.00 8.13 339 PHE B C 1
ATOM 5846 O O . PHE B 1 339 ? -35.337 -12.245 -32.160 1.00 7.42 339 PHE B O 1
ATOM 5854 N N . ASN B 1 340 ? -36.741 -13.920 -32.767 1.00 7.46 340 ASN B N 1
ATOM 5855 C CA . ASN B 1 340 ? -36.352 -14.788 -31.674 1.00 6.92 340 ASN B CA 1
ATOM 5856 C C . ASN B 1 340 ? -34.910 -15.217 -31.903 1.00 7.08 340 ASN B C 1
ATOM 5857 O O . ASN B 1 340 ? -34.622 -15.855 -32.926 1.00 6.84 340 ASN B O 1
ATOM 5862 N N . PRO B 1 341 ? -33.992 -14.907 -30.982 1.00 9.34 341 PRO B N 1
ATOM 5863 C CA . PRO B 1 341 ? -32.565 -15.166 -31.234 1.00 7.64 341 PRO B CA 1
ATOM 5864 C C . PRO B 1 341 ? -32.194 -16.636 -31.287 1.00 8.95 341 PRO B C 1
ATOM 5865 O O . PRO B 1 341 ? -31.088 -16.942 -31.742 1.00 6.62 341 PRO B O 1
ATOM 5869 N N . VAL B 1 342 ? -33.039 -17.555 -30.807 1.00 8.63 342 VAL B N 1
ATOM 5870 C CA . VAL B 1 342 ? -32.658 -18.972 -30.844 1.00 9.84 342 VAL B CA 1
ATOM 5871 C C . VAL B 1 342 ? -32.356 -19.441 -32.257 1.00 12.18 342 VAL B C 1
ATOM 5872 O O . VAL B 1 342 ? -31.608 -20.408 -32.436 1.00 10.79 342 VAL B O 1
ATOM 5876 N N . TYR B 1 343 ? -32.888 -18.762 -33.278 1.00 8.69 343 TYR B N 1
ATOM 5877 C CA . TYR B 1 343 ? -32.614 -19.158 -34.651 1.00 7.68 343 TYR B CA 1
ATOM 5878 C C . TYR B 1 343 ? -31.350 -18.514 -35.209 1.00 7.65 343 TYR B C 1
ATOM 5879 O O . TYR B 1 343 ? -30.786 -19.025 -36.192 1.00 8.96 343 TYR B O 1
ATOM 5888 N N . GLY B 1 344 ? -30.882 -17.446 -34.569 1.00 6.93 344 GLY B N 1
ATOM 5889 C CA . GLY B 1 344 ? -29.565 -16.888 -34.831 1.00 9.04 344 GLY B CA 1
ATOM 5890 C C . GLY B 1 344 ? -29.444 -16.076 -36.095 1.00 8.82 344 GLY B C 1
ATOM 5891 O O . GLY B 1 344 ? -28.356 -16.027 -36.683 1.00 6.76 344 GLY B O 1
ATOM 5892 N N . HIS B 1 345 ? -30.503 -15.381 -36.515 1.00 5.22 345 HIS B N 1
ATOM 5893 C CA . HIS B 1 345 ? -30.469 -14.725 -37.818 1.00 4.69 345 HIS B CA 1
ATOM 5894 C C . HIS B 1 345 ? -30.298 -13.211 -37.783 1.00 4.85 345 HIS B C 1
ATOM 5895 O O . HIS B 1 345 ? -30.074 -12.626 -38.847 1.00 4.22 345 HIS B O 1
ATOM 5902 N N . GLY B 1 346 ? -30.434 -12.559 -36.616 1.00 3.85 346 GLY B N 1
ATOM 5903 C CA . GLY B 1 346 ? -30.576 -11.105 -36.592 1.00 4.25 346 GLY B CA 1
ATOM 5904 C C . GLY B 1 346 ? -29.471 -10.340 -37.308 1.00 6.49 346 GLY B C 1
ATOM 5905 O O . GLY B 1 346 ? -29.736 -9.397 -38.069 1.00 6.51 346 GLY B O 1
ATOM 5906 N N . MET B 1 347 ? -28.210 -10.699 -37.046 1.00 4.77 347 MET B N 1
ATOM 5907 C CA . MET B 1 347 ? -27.109 -9.967 -37.673 1.00 6.35 347 MET B CA 1
ATOM 5908 C C . MET B 1 347 ? -27.044 -10.235 -39.176 1.00 7.61 347 MET B C 1
ATOM 5909 O O . MET B 1 347 ? -26.687 -9.346 -39.958 1.00 6.04 347 MET B O 1
ATOM 5914 N N . SER B 1 348 ? -27.412 -11.438 -39.605 1.00 4.85 348 SER B N 1
ATOM 5915 C CA . SER B 1 348 ? -27.392 -11.735 -41.035 1.00 3.01 348 SER B CA 1
ATOM 5916 C C . SER B 1 348 ? -28.543 -11.054 -41.758 1.00 5.35 348 SER B C 1
ATOM 5917 O O . SER B 1 348 ? -28.374 -10.592 -42.891 1.00 5.95 348 SER B O 1
ATOM 5920 N N . ALA B 1 349 ? -29.704 -10.936 -41.106 1.00 7.16 349 ALA B N 1
ATOM 5921 C CA . ALA B 1 349 ? -30.813 -10.185 -41.685 1.00 6.32 349 ALA B CA 1
ATOM 5922 C C . ALA B 1 349 ? -30.460 -8.715 -41.852 1.00 6.21 349 ALA B C 1
ATOM 5923 O O . ALA B 1 349 ? -30.821 -8.078 -42.856 1.00 6.06 349 ALA B O 1
ATOM 5925 N N . ALA B 1 350 ? -29.775 -8.146 -40.861 1.00 5.66 350 ALA B N 1
ATOM 5926 C CA . ALA B 1 350 ? -29.351 -6.758 -40.971 1.00 7.43 350 ALA B CA 1
ATOM 5927 C C . ALA B 1 350 ? -28.394 -6.567 -42.145 1.00 8.48 350 ALA B C 1
ATOM 5928 O O . ALA B 1 350 ? -28.472 -5.568 -42.867 1.00 6.78 350 ALA B O 1
ATOM 5930 N N . ALA B 1 351 ? -27.465 -7.500 -42.320 1.00 4.55 351 ALA B N 1
ATOM 5931 C CA . ALA B 1 351 ? -26.501 -7.426 -43.408 1.00 4.91 351 ALA B CA 1
ATOM 5932 C C . ALA B 1 351 ? -27.196 -7.501 -44.761 1.00 6.38 351 ALA B C 1
ATOM 5933 O O . ALA B 1 351 ? -26.891 -6.716 -45.660 1.00 5.79 351 ALA B O 1
ATOM 5935 N N . HIS B 1 352 ? -28.136 -8.446 -44.913 1.00 6.99 352 HIS B N 1
ATOM 5936 C CA . HIS B 1 352 ? -28.924 -8.546 -46.143 1.00 5.69 352 HIS B CA 1
ATOM 5937 C C . HIS B 1 352 ? -29.677 -7.247 -46.400 1.00 6.58 352 HIS B C 1
ATOM 5938 O O . HIS B 1 352 ? -29.813 -6.800 -47.552 1.00 8.81 352 HIS B O 1
ATOM 5945 N N . SER B 1 353 ? -30.123 -6.591 -45.326 1.00 6.92 353 SER B N 1
ATOM 5946 C CA . SER B 1 353 ? -30.874 -5.350 -45.483 1.00 6.90 353 SER B CA 1
ATOM 5947 C C . SER B 1 353 ? -29.968 -4.191 -45.866 1.00 8.06 353 SER B C 1
ATOM 5948 O O . SER B 1 353 ? -30.391 -3.315 -46.630 1.00 8.28 353 SER B O 1
ATOM 5951 N N . VAL B 1 354 ? -28.706 -4.209 -45.427 1.00 9.17 354 VAL B N 1
ATOM 5952 C CA . VAL B 1 354 ? -27.756 -3.216 -45.905 1.00 7.66 354 VAL B CA 1
ATOM 5953 C C . VAL B 1 354 ? -27.494 -3.397 -47.393 1.00 7.38 354 VAL B C 1
ATOM 5954 O O . VAL B 1 354 ? -27.437 -2.419 -48.155 1.00 6.08 354 VAL B O 1
ATOM 5958 N N . LEU B 1 355 ? -27.368 -4.645 -47.843 1.00 6.73 355 LEU B N 1
ATOM 5959 C CA . LEU B 1 355 ? -27.194 -4.860 -49.277 1.00 6.54 355 LEU B CA 1
ATOM 5960 C C . LEU B 1 355 ? -28.430 -4.458 -50.061 1.00 9.17 355 LEU B C 1
ATOM 5961 O O . LEU B 1 355 ? -28.313 -4.037 -51.221 1.00 9.85 355 LEU B O 1
ATOM 5966 N N . ALA B 1 356 ? -29.622 -4.583 -49.466 1.00 8.24 356 ALA B N 1
ATOM 5967 C CA . ALA B 1 356 ? -30.823 -4.149 -50.168 1.00 9.20 356 ALA B CA 1
ATOM 5968 C C . ALA B 1 356 ? -30.800 -2.648 -50.406 1.00 9.61 356 ALA B C 1
ATOM 5969 O O . ALA B 1 356 ? -31.121 -2.168 -51.502 1.00 8.56 356 ALA B O 1
ATOM 5971 N N . LEU B 1 357 ? -30.436 -1.886 -49.380 1.00 8.04 357 LEU B N 1
ATOM 5972 C CA . LEU B 1 357 ? -30.289 -0.449 -49.556 1.00 6.78 357 LEU B CA 1
ATOM 5973 C C . LEU B 1 357 ? -29.212 -0.127 -50.593 1.00 8.54 357 LEU B C 1
ATOM 5974 O O . LEU B 1 357 ? -29.412 0.722 -51.475 1.00 8.33 357 LEU B O 1
ATOM 5979 N N . ARG B 1 358 ? -28.073 -0.810 -50.524 1.00 7.63 358 ARG B N 1
ATOM 5980 C CA . ARG B 1 358 ? -27.004 -0.543 -51.481 1.00 7.41 358 ARG B CA 1
ATOM 5981 C C . ARG B 1 358 ? -27.487 -0.785 -52.903 1.00 9.15 358 ARG B C 1
ATOM 5982 O O . ARG B 1 358 ? -27.193 -0.001 -53.816 1.00 10.93 358 ARG B O 1
ATOM 5990 N N . SER B 1 359 ? -28.233 -1.870 -53.098 1.00 6.47 359 SER B N 1
ATOM 5991 C CA . SER B 1 359 ? -28.766 -2.201 -54.412 1.00 13.56 359 SER B CA 1
ATOM 5992 C C . SER B 1 359 ? -29.624 -1.067 -54.952 1.00 13.89 359 SER B C 1
ATOM 5993 O O . SER B 1 359 ? -29.484 -0.661 -56.109 1.00 13.17 359 SER B O 1
ATOM 5996 N N . GLN B 1 360 ? -30.548 -0.562 -54.133 1.00 9.95 360 GLN B N 1
ATOM 5997 C CA . GLN B 1 360 ? -31.410 0.529 -54.583 1.00 10.60 360 GLN B CA 1
ATOM 5998 C C . GLN B 1 360 ? -30.619 1.811 -54.812 1.00 9.07 360 GLN B C 1
ATOM 5999 O O . GLN B 1 360 ? -31.001 2.625 -55.658 1.00 16.89 360 GLN B O 1
ATOM 6005 N N . LEU B 1 361 ? -29.546 2.030 -54.047 1.00 7.85 361 LEU B N 1
ATOM 6006 C CA . LEU B 1 361 ? -28.701 3.192 -54.305 1.00 13.96 361 LEU B CA 1
ATOM 6007 C C . LEU B 1 361 ? -28.041 3.099 -55.669 1.00 16.12 361 LEU B C 1
ATOM 6008 O O . LEU B 1 361 ? -27.872 4.113 -56.358 1.00 18.52 361 LEU B O 1
ATOM 6013 N N . GLY B 1 362 ? -27.611 1.898 -56.056 1.00 13.91 362 GLY B N 1
ATOM 6014 C CA . GLY B 1 362 ? -26.984 1.743 -57.357 1.00 18.86 362 GLY B CA 1
ATOM 6015 C C . GLY B 1 362 ? -27.955 1.909 -58.507 1.00 19.39 362 GLY B C 1
ATOM 6016 O O . GLY B 1 362 ? -27.566 2.350 -59.589 1.00 25.72 362 GLY B O 1
ATOM 6017 N N . GLN B 1 363 ? -29.225 1.586 -58.289 1.00 16.85 363 GLN B N 1
ATOM 6018 C CA . GLN B 1 363 ? -30.230 1.683 -59.340 1.00 19.32 363 GLN B CA 1
ATOM 6019 C C . GLN B 1 363 ? -30.852 3.076 -59.425 1.00 23.35 363 GLN B C 1
ATOM 6020 O O . GLN B 1 363 ? -31.089 3.586 -60.526 1.00 23.36 363 GLN B O 1
ATOM 6026 N N . ARG B 1 364 ? -31.120 3.702 -58.281 1.00 17.43 364 ARG B N 1
ATOM 6027 C CA . ARG B 1 364 ? -31.920 4.917 -58.237 1.00 24.56 364 ARG B CA 1
ATOM 6028 C C . ARG B 1 364 ? -31.141 6.136 -57.779 1.00 25.13 364 ARG B C 1
ATOM 6029 O O . ARG B 1 364 ? -31.708 7.233 -57.750 1.00 25.22 364 ARG B O 1
ATOM 6037 N N . ALA B 1 365 ? -29.867 5.978 -57.430 1.00 20.98 365 ALA B N 1
ATOM 6038 C CA . ALA B 1 365 ? -29.059 7.046 -56.831 1.00 25.06 365 ALA B CA 1
ATOM 6039 C C . ALA B 1 365 ? -29.896 7.689 -55.726 1.00 21.50 365 ALA B C 1
ATOM 6040 O O . ALA B 1 365 ? -30.475 6.969 -54.902 1.00 23.95 365 ALA B O 1
ATOM 6042 N N . PHE B 1 366 ? -30.057 9.005 -55.710 1.00 17.67 366 PHE B N 1
ATOM 6043 C CA . PHE B 1 366 ? -30.830 9.667 -54.669 1.00 19.33 366 PHE B CA 1
ATOM 6044 C C . PHE B 1 366 ? -32.083 10.332 -55.231 1.00 23.36 366 PHE B C 1
ATOM 6045 O O . PHE B 1 366 ? -32.579 11.307 -54.664 1.00 28.69 366 PHE B O 1
ATOM 6053 N N . GLN B 1 367 ? -32.611 9.801 -56.341 1.00 22.86 367 GLN B N 1
ATOM 6054 C CA . GLN B 1 367 ? -33.829 10.347 -56.917 1.00 23.55 367 GLN B CA 1
ATOM 6055 C C . GLN B 1 367 ? -34.994 10.165 -55.950 1.00 20.48 367 GLN B C 1
ATOM 6056 O O . GLN B 1 367 ? -34.930 9.352 -55.019 1.00 20.06 367 GLN B O 1
ATOM 6062 N N . PRO B 1 368 ? -36.069 10.917 -56.147 1.00 16.76 368 PRO B N 1
ATOM 6063 C CA . PRO B 1 368 ? -37.280 10.655 -55.370 1.00 22.64 368 PRO B CA 1
ATOM 6064 C C . PRO B 1 368 ? -37.776 9.255 -55.696 1.00 21.12 368 PRO B C 1
ATOM 6065 O O . PRO B 1 368 ? -37.830 8.845 -56.857 1.00 30.19 368 PRO B O 1
ATOM 6069 N N . GLY B 1 369 ? -38.094 8.513 -54.656 1.00 19.26 369 GLY B N 1
ATOM 6070 C CA . GLY B 1 369 ? -38.416 7.113 -54.758 1.00 14.65 369 GLY B CA 1
ATOM 6071 C C . GLY B 1 369 ? -37.389 6.211 -54.109 1.00 13.75 369 GLY B C 1
ATOM 6072 O O . GLY B 1 369 ? -37.710 5.053 -53.810 1.00 15.55 369 GLY B O 1
ATOM 6073 N N . LEU B 1 370 ? -36.181 6.726 -53.845 1.00 10.54 370 LEU B N 1
ATOM 6074 C CA . LEU B 1 370 ? -35.112 5.916 -53.274 1.00 12.91 370 LEU B CA 1
ATOM 6075 C C . LEU B 1 370 ? -35.521 5.312 -51.940 1.00 12.29 370 LEU B C 1
ATOM 6076 O O . LEU B 1 370 ? -35.462 4.086 -51.750 1.00 10.25 370 LEU B O 1
ATOM 6081 N N . ALA B 1 371 ? -35.926 6.163 -50.994 1.00 11.32 371 ALA B N 1
ATOM 6082 C CA . ALA B 1 371 ? -36.203 5.690 -49.639 1.00 9.07 371 ALA B CA 1
ATOM 6083 C C . ALA B 1 371 ? -37.313 4.640 -49.623 1.00 8.78 371 ALA B C 1
ATOM 6084 O O . ALA B 1 371 ? -37.187 3.599 -48.968 1.00 7.50 371 ALA B O 1
ATOM 6086 N N . ARG B 1 372 ? -38.399 4.891 -50.354 1.00 7.18 372 ARG B N 1
ATOM 6087 C CA . ARG B 1 372 ? -39.505 3.933 -50.422 1.00 10.86 372 ARG B CA 1
ATOM 6088 C C . ARG B 1 372 ? -39.052 2.609 -51.022 1.00 9.76 372 ARG B C 1
ATOM 6089 O O . ARG B 1 372 ? -39.341 1.527 -50.486 1.00 7.57 372 ARG B O 1
ATOM 6097 N N . ALA B 1 373 ? -38.323 2.682 -52.138 1.00 11.93 373 ALA B N 1
ATOM 6098 C CA . ALA B 1 373 ? -37.838 1.469 -52.778 1.00 13.08 373 ALA B CA 1
ATOM 6099 C C . ALA B 1 373 ? -36.910 0.692 -51.856 1.00 10.47 373 ALA B C 1
ATOM 6100 O O . ALA B 1 373 ? -36.965 -0.544 -51.809 1.00 8.93 373 ALA B O 1
ATOM 6102 N N . ALA B 1 374 ? -36.057 1.396 -51.102 1.00 7.19 374 ALA B N 1
ATOM 6103 C CA . ALA B 1 374 ? -35.195 0.700 -50.150 1.00 8.73 374 ALA B CA 1
ATOM 6104 C C . ALA B 1 374 ? -36.010 0.046 -49.035 1.00 8.79 374 ALA B C 1
ATOM 6105 O O . ALA B 1 374 ? -35.760 -1.112 -48.675 1.00 9.19 374 ALA B O 1
ATOM 6107 N N . GLN B 1 375 ? -36.976 0.776 -48.462 1.00 6.86 375 GLN B N 1
ATOM 6108 C CA . GLN B 1 375 ? -37.810 0.198 -47.413 1.00 9.17 375 GLN B CA 1
ATOM 6109 C C . GLN B 1 375 ? -38.539 -1.038 -47.926 1.00 8.12 375 GLN B C 1
ATOM 6110 O O . GLN B 1 375 ? -38.624 -2.055 -47.225 1.00 6.17 375 GLN B O 1
ATOM 6116 N N . ARG B 1 376 ? -39.050 -0.964 -49.157 1.00 7.40 376 ARG B N 1
ATOM 6117 C CA . ARG B 1 376 ? -39.650 -2.116 -49.810 1.00 11.90 376 ARG B CA 1
ATOM 6118 C C . ARG B 1 376 ? -38.644 -3.260 -49.923 1.00 9.41 376 ARG B C 1
ATOM 6119 O O . ARG B 1 376 ? -38.945 -4.410 -49.584 1.00 10.39 376 ARG B O 1
ATOM 6122 N N . ALA B 1 377 ? -37.440 -2.962 -50.413 1.00 6.66 377 ALA B N 1
ATOM 6123 C CA . ALA B 1 377 ? -36.426 -4.002 -50.610 1.00 9.88 377 ALA B CA 1
ATOM 6124 C C . ALA B 1 377 ? -35.967 -4.597 -49.280 1.00 9.13 377 ALA B C 1
ATOM 6125 O O . ALA B 1 377 ? -35.596 -5.779 -49.212 1.00 10.05 377 ALA B O 1
ATOM 6127 N N . ILE B 1 378 ? -35.982 -3.790 -48.221 1.00 6.75 378 ILE B N 1
ATOM 6128 C CA . ILE B 1 378 ? -35.567 -4.264 -46.908 1.00 7.53 378 ILE B CA 1
ATOM 6129 C C . ILE B 1 378 ? -36.593 -5.227 -46.329 1.00 8.40 378 ILE B C 1
ATOM 6130 O O . ILE B 1 378 ? -36.235 -6.209 -45.668 1.00 7.87 378 ILE B O 1
ATOM 6135 N N . ALA B 1 379 ? -37.873 -4.991 -46.606 1.00 7.99 379 ALA B N 1
ATOM 6136 C CA . ALA B 1 379 ? -38.905 -5.936 -46.207 1.00 9.23 379 ALA B CA 1
ATOM 6137 C C . ALA B 1 379 ? -38.691 -7.296 -46.861 1.00 9.22 379 ALA B C 1
ATOM 6138 O O . ALA B 1 379 ? -38.864 -8.336 -46.214 1.00 11.20 379 ALA B O 1
ATOM 6140 N N . VAL B 1 380 ? -38.336 -7.312 -48.149 1.00 8.57 380 VAL B N 1
ATOM 6141 C CA . VAL B 1 380 ? -38.019 -8.580 -48.801 1.00 11.08 380 VAL B CA 1
ATOM 6142 C C . VAL B 1 380 ? -36.784 -9.219 -48.160 1.00 8.16 380 VAL B C 1
ATOM 6143 O O . VAL B 1 380 ? -36.778 -10.421 -47.839 1.00 7.93 380 VAL B O 1
ATOM 6147 N N . ALA B 1 381 ? -35.754 -8.410 -47.890 1.00 8.17 381 ALA B N 1
ATOM 6148 C CA . ALA B 1 381 ? -34.474 -8.918 -47.404 1.00 7.66 381 ALA B CA 1
ATOM 6149 C C . ALA B 1 381 ? -34.608 -9.677 -46.083 1.00 8.34 381 ALA B C 1
ATOM 6150 O O . ALA B 1 381 ? -33.898 -10.663 -45.856 1.00 10.69 381 ALA B O 1
ATOM 6152 N N . VAL B 1 382 ? -35.486 -9.219 -45.186 1.00 11.25 382 VAL B N 1
ATOM 6153 C CA . VAL B 1 382 ? -35.650 -9.843 -43.874 1.00 8.50 382 VAL B CA 1
ATOM 6154 C C . VAL B 1 382 ? -36.687 -10.954 -43.866 1.00 10.74 382 VAL B C 1
ATOM 6155 O O . VAL B 1 382 ? -36.860 -11.621 -42.828 1.00 7.13 382 VAL B O 1
ATOM 6159 N N . ASP B 1 383 ? -37.390 -11.170 -44.985 1.00 7.18 383 ASP B N 1
ATOM 6160 C CA . ASP B 1 383 ? -38.574 -12.013 -44.945 1.00 13.01 383 ASP B CA 1
ATOM 6161 C C . ASP B 1 383 ? -38.226 -13.474 -44.669 1.00 8.65 383 ASP B C 1
ATOM 6162 O O . ASP B 1 383 ? -38.975 -14.167 -43.974 1.00 8.35 383 ASP B O 1
ATOM 6167 N N . ASP B 1 384 ? -37.091 -13.963 -45.176 1.00 7.43 384 ASP B N 1
ATOM 6168 C CA . ASP B 1 384 ? -36.774 -15.375 -44.953 1.00 15.54 384 ASP B CA 1
ATOM 6169 C C . ASP B 1 384 ? -36.489 -15.640 -43.480 1.00 7.70 384 ASP B C 1
ATOM 6170 O O . ASP B 1 384 ? -37.021 -16.589 -42.895 1.00 9.56 384 ASP B O 1
ATOM 6175 N N . ALA B 1 385 ? -35.641 -14.810 -42.866 1.00 9.49 385 ALA B N 1
ATOM 6176 C CA . ALA B 1 385 ? -35.400 -14.916 -41.430 1.00 7.22 385 ALA B CA 1
ATOM 6177 C C . ALA B 1 385 ? -36.698 -14.809 -40.647 1.00 10.22 385 ALA B C 1
ATOM 6178 O O . ALA B 1 385 ? -36.881 -15.492 -39.635 1.00 8.42 385 ALA B O 1
ATOM 6180 N N . TRP B 1 386 ? -37.602 -13.937 -41.097 1.00 7.63 386 TRP B N 1
ATOM 6181 C CA . TRP B 1 386 ? -38.882 -13.751 -40.423 1.00 10.56 386 TRP B CA 1
ATOM 6182 C C . TRP B 1 386 ? -39.721 -15.024 -40.466 1.00 8.71 386 TRP B C 1
ATOM 6183 O O . TRP B 1 386 ? -40.273 -15.461 -39.451 1.00 8.83 386 TRP B O 1
ATOM 6194 N N . VAL B 1 387 ? -39.845 -15.616 -41.649 1.00 10.34 387 VAL B N 1
ATOM 6195 C CA . VAL B 1 387 ? -40.636 -16.833 -41.803 1.00 10.04 387 VAL B CA 1
ATOM 6196 C C . VAL B 1 387 ? -40.025 -17.979 -41.012 1.00 9.07 387 VAL B C 1
ATOM 6197 O O . VAL B 1 387 ? -40.740 -18.754 -40.369 1.00 12.26 387 VAL B O 1
ATOM 6201 N N . LEU B 1 388 ? -38.689 -18.110 -41.047 1.00 9.26 388 LEU B N 1
ATOM 6202 C CA . LEU B 1 388 ? -38.040 -19.240 -40.390 1.00 7.63 388 LEU B CA 1
ATOM 6203 C C . LEU B 1 388 ? -38.296 -19.222 -38.892 1.00 13.93 388 LEU B C 1
ATOM 6204 O O . LEU B 1 388 ? -38.530 -20.272 -38.287 1.00 12.56 388 LEU B O 1
ATOM 6209 N N . ALA B 1 389 ? -38.278 -18.035 -38.283 1.00 12.25 389 ALA B N 1
ATOM 6210 C CA . ALA B 1 389 ? -38.469 -17.931 -36.846 1.00 8.57 389 ALA B CA 1
ATOM 6211 C C . ALA B 1 389 ? -39.935 -18.102 -36.463 1.00 9.50 389 ALA B C 1
ATOM 6212 O O . ALA B 1 389 ? -40.261 -18.915 -35.587 1.00 8.28 389 ALA B O 1
ATOM 6214 N N . THR B 1 390 ? -40.824 -17.353 -37.127 1.00 8.10 390 THR B N 1
ATOM 6215 C CA . THR B 1 390 ? -42.230 -17.319 -36.720 1.00 10.89 390 THR B CA 1
ATOM 6216 C C . THR B 1 390 ? -42.934 -18.631 -37.041 1.00 10.39 390 THR B C 1
ATOM 6217 O O . THR B 1 390 ? -43.820 -19.060 -36.287 1.00 12.98 390 THR B O 1
ATOM 6221 N N . SER B 1 391 ? -42.595 -19.251 -38.183 1.00 9.41 391 SER B N 1
ATOM 6222 C CA . SER B 1 391 ? -43.164 -20.547 -38.528 1.00 9.42 391 SER B CA 1
ATOM 6223 C C . SER B 1 391 ? -42.927 -21.569 -37.420 1.00 12.62 391 SER B C 1
ATOM 6224 O O . SER B 1 391 ? -43.760 -22.460 -37.206 1.00 17.71 391 SER B O 1
ATOM 6227 N N . HIS B 1 392 ? -41.808 -21.461 -36.706 1.00 7.53 392 HIS B N 1
ATOM 6228 C CA . HIS B 1 392 ? -41.492 -22.422 -35.654 1.00 11.13 392 HIS B CA 1
ATOM 6229 C C . HIS B 1 392 ? -41.862 -21.946 -34.257 1.00 13.90 392 HIS B C 1
ATOM 6230 O O . HIS B 1 392 ? -41.869 -22.766 -33.335 1.00 18.55 392 HIS B O 1
ATOM 6237 N N . ASP B 1 393 ? -42.155 -20.656 -34.059 1.00 8.28 393 ASP B N 1
ATOM 6238 C CA . ASP B 1 393 ? -42.563 -20.199 -32.735 1.00 11.29 393 ASP B CA 1
ATOM 6239 C C . ASP B 1 393 ? -44.071 -20.262 -32.526 1.00 11.52 393 ASP B C 1
ATOM 6240 O O . ASP B 1 393 ? -44.519 -20.401 -31.378 1.00 11.53 393 ASP B O 1
ATOM 6245 N N . ILE B 1 394 ? -44.861 -20.139 -33.597 1.00 10.76 394 ILE B N 1
ATOM 6246 C CA . ILE B 1 394 ? -46.302 -19.944 -33.447 1.00 15.71 394 ILE B CA 1
ATOM 6247 C C . ILE B 1 394 ? -46.983 -21.117 -32.773 1.00 16.77 394 ILE B C 1
ATOM 6248 O O . ILE B 1 394 ? -48.044 -20.940 -32.164 1.00 22.52 394 ILE B O 1
ATOM 6253 N N . GLY B 1 395 ? -46.401 -22.310 -32.860 1.00 16.64 395 GLY B N 1
ATOM 6254 C CA . GLY B 1 395 ? -47.033 -23.512 -32.354 1.00 23.11 395 GLY B CA 1
ATOM 6255 C C . GLY B 1 395 ? -46.886 -23.774 -30.871 1.00 19.67 395 GLY B C 1
ATOM 6256 O O . GLY B 1 395 ? -47.519 -24.705 -30.373 1.00 19.82 395 GLY B O 1
ATOM 6257 N N . TYR B 1 396 ? -46.049 -23.020 -30.161 1.00 16.94 396 TYR B N 1
ATOM 6258 C CA . TYR B 1 396 ? -45.762 -23.344 -28.772 1.00 16.41 396 TYR B CA 1
ATOM 6259 C C . TYR B 1 396 ? -46.955 -22.983 -27.890 1.00 21.80 396 TYR B C 1
ATOM 6260 O O . TYR B 1 396 ? -47.734 -22.086 -28.222 1.00 20.13 396 TYR B O 1
ATOM 6269 N N . PRO B 1 397 ? -47.139 -23.700 -26.783 1.00 20.24 397 PRO B N 1
ATOM 6270 C CA . PRO B 1 397 ? -48.269 -23.403 -25.889 1.00 23.81 397 PRO B CA 1
ATOM 6271 C C . PRO B 1 397 ? -48.240 -21.961 -25.404 1.00 17.95 397 PRO B C 1
ATOM 6272 O O . PRO B 1 397 ? -47.202 -21.445 -24.975 1.00 18.10 397 PRO B O 1
ATOM 6276 N N . GLY B 1 398 ? -49.391 -21.305 -25.495 1.00 17.21 398 GLY B N 1
ATOM 6277 C CA . GLY B 1 398 ? -49.514 -19.965 -24.966 1.00 18.61 398 GLY B CA 1
ATOM 6278 C C . GLY B 1 398 ? -48.855 -18.884 -25.786 1.00 19.83 398 GLY B C 1
ATOM 6279 O O . GLY B 1 398 ? -48.744 -17.748 -25.318 1.00 18.57 398 GLY B O 1
ATOM 6280 N N . CYS B 1 399 ? -48.392 -19.203 -26.986 1.00 19.84 399 CYS B N 1
ATOM 6281 C CA . CYS B 1 399 ? -47.822 -18.183 -27.862 1.00 14.77 399 CYS B CA 1
ATOM 6282 C C . CYS B 1 399 ? -48.825 -17.056 -28.116 1.00 18.94 399 CYS B C 1
ATOM 6283 O O . CYS B 1 399 ? -50.010 -17.302 -28.379 1.00 18.12 399 CYS B O 1
ATOM 6286 N N . ARG B 1 400 ? -48.346 -15.810 -28.030 1.00 16.91 400 ARG B N 1
ATOM 6287 C CA . ARG B 1 400 ? -49.151 -14.620 -28.288 1.00 14.83 400 ARG B CA 1
ATOM 6288 C C . ARG B 1 400 ? -48.802 -14.074 -29.665 1.00 14.94 400 ARG B C 1
ATOM 6289 O O . ARG B 1 400 ? -47.618 -13.899 -29.985 1.00 14.28 400 ARG B O 1
ATOM 6297 N N . THR B 1 401 ? -49.825 -13.813 -30.481 1.00 10.43 401 THR B N 1
ATOM 6298 C CA . THR B 1 401 ? -49.610 -13.393 -31.858 1.00 11.71 401 THR B CA 1
ATOM 6299 C C . THR B 1 401 ? -50.491 -12.203 -32.228 1.00 13.99 401 THR B C 1
ATOM 6300 O O . THR B 1 401 ? -51.581 -12.000 -31.678 1.00 11.56 401 THR B O 1
ATOM 6304 N N . GLN B 1 402 ? -49.964 -11.399 -33.145 1.00 12.33 402 GLN B N 1
ATOM 6305 C CA . GLN B 1 402 ? -50.680 -10.309 -33.800 1.00 11.78 402 GLN B CA 1
ATOM 6306 C C . GLN B 1 402 ? -50.151 -10.291 -35.231 1.00 16.56 402 GLN B C 1
ATOM 6307 O O . GLN B 1 402 ? -49.000 -9.911 -35.470 1.00 10.89 402 GLN B O 1
ATOM 6313 N N . THR B 1 403 ? -50.942 -10.813 -36.159 1.00 11.92 403 THR B N 1
ATOM 6314 C CA . THR B 1 403 ? -50.500 -10.920 -37.542 1.00 10.27 403 THR B CA 1
ATOM 6315 C C . THR B 1 403 ? -51.733 -10.974 -38.430 1.00 15.41 403 THR B C 1
ATOM 6316 O O . THR B 1 403 ? -52.828 -11.299 -37.974 1.00 16.81 403 THR B O 1
ATOM 6320 N N . ARG B 1 404 ? -51.551 -10.602 -39.695 1.00 12.90 404 ARG B N 1
ATOM 6321 C CA . ARG B 1 404 ? -52.552 -10.895 -40.715 1.00 16.44 404 ARG B CA 1
ATOM 6322 C C . ARG B 1 404 ? -51.930 -11.633 -41.889 1.00 15.36 404 ARG B C 1
ATOM 6323 O O . ARG B 1 404 ? -52.534 -11.677 -42.967 1.00 18.03 404 ARG B O 1
ATOM 6326 N N . ASP B 1 405 ? -50.762 -12.241 -41.691 1.00 11.24 405 ASP B N 1
ATOM 6327 C CA . ASP B 1 405 ? -50.022 -12.938 -42.740 1.00 17.33 405 ASP B CA 1
ATOM 6328 C C . ASP B 1 405 ? -50.581 -14.337 -42.973 1.00 12.22 405 ASP B C 1
ATOM 6329 O O . ASP B 1 405 ? -50.453 -15.204 -42.100 1.00 11.96 405 ASP B O 1
ATOM 6334 N N . PRO B 1 406 ? -51.166 -14.607 -44.148 1.00 15.62 406 PRO B N 1
ATOM 6335 C CA . PRO B 1 406 ? -51.765 -15.935 -44.375 1.00 16.66 406 PRO B CA 1
ATOM 6336 C C . PRO B 1 406 ? -50.766 -17.075 -44.297 1.00 20.37 406 PRO B C 1
ATOM 6337 O O . PRO B 1 406 ? -51.174 -18.227 -44.104 1.00 18.33 406 PRO B O 1
ATOM 6341 N N . ARG B 1 407 ? -49.468 -16.809 -44.441 1.00 16.50 407 ARG B N 1
ATOM 6342 C CA . ARG B 1 407 ? -48.512 -17.885 -44.222 1.00 14.49 407 ARG B CA 1
ATOM 6343 C C . ARG B 1 407 ? -48.548 -18.362 -42.770 1.00 15.53 407 ARG B C 1
ATOM 6344 O O . ARG B 1 407 ? -48.194 -19.512 -42.482 1.00 23.53 407 ARG B O 1
ATOM 6352 N N . LEU B 1 408 ? -48.978 -17.496 -41.845 1.00 15.69 408 LEU B N 1
ATOM 6353 C CA . LEU B 1 408 ? -49.119 -17.847 -40.436 1.00 13.11 408 LEU B CA 1
ATOM 6354 C C . LEU B 1 408 ? -50.546 -18.159 -40.004 1.00 18.26 408 LEU B C 1
ATOM 6355 O O . LEU B 1 408 ? -50.729 -18.894 -39.029 1.00 19.82 408 LEU B O 1
ATOM 6360 N N . THR B 1 409 ? -51.558 -17.679 -40.728 1.00 13.72 409 THR B N 1
ATOM 6361 C CA . THR B 1 409 ? -52.939 -17.816 -40.278 1.00 17.11 409 THR B CA 1
ATOM 6362 C C . THR B 1 409 ? -53.754 -18.800 -41.091 1.00 17.20 409 THR B C 1
ATOM 6363 O O . THR B 1 409 ? -54.839 -19.189 -40.646 1.00 18.61 409 THR B O 1
ATOM 6367 N N . ARG B 1 410 ? -53.284 -19.186 -42.271 1.00 18.70 410 ARG B N 1
ATOM 6368 C CA . ARG B 1 410 ? -54.006 -20.114 -43.133 1.00 15.17 410 ARG B CA 1
ATOM 6369 C C . ARG B 1 410 ? -53.198 -21.344 -43.503 1.00 22.78 410 ARG B C 1
ATOM 6370 O O . ARG B 1 410 ? -53.760 -22.444 -43.554 1.00 18.49 410 ARG B O 1
ATOM 6378 N N . HIS B 1 411 ? -51.891 -21.182 -43.756 1.00 22.69 411 HIS B N 1
ATOM 6379 C CA . HIS B 1 411 ? -51.028 -22.248 -44.260 1.00 28.37 411 HIS B CA 1
ATOM 6380 C C . HIS B 1 411 ? -49.914 -22.612 -43.293 1.00 29.71 411 HIS B C 1
ATOM 6381 O O . HIS B 1 411 ? -48.880 -23.126 -43.729 1.00 35.06 411 HIS B O 1
ATOM 6383 N N . ALA B 1 412 ? -50.088 -22.355 -41.997 1.00 32.36 412 ALA B N 1
ATOM 6384 C CA . ALA B 1 412 ? -49.089 -22.806 -41.034 1.00 27.18 412 ALA B CA 1
ATOM 6385 C C . ALA B 1 412 ? -48.960 -24.328 -41.022 1.00 35.09 412 ALA B C 1
ATOM 6386 O O . ALA B 1 412 ? -47.850 -24.859 -40.898 1.00 38.35 412 ALA B O 1
ATOM 6388 N N . GLY B 1 413 ? -50.078 -25.049 -41.144 1.00 34.70 413 GLY B N 1
ATOM 6389 C CA . GLY B 1 413 ? -50.006 -26.504 -41.129 1.00 21.36 413 GLY B CA 1
ATOM 6390 C C . GLY B 1 413 ? -49.311 -27.083 -42.345 1.00 34.07 413 GLY B C 1
ATOM 6391 O O . GLY B 1 413 ? -48.399 -27.912 -42.223 1.00 31.03 413 GLY B O 1
ATOM 6392 N N . GLU B 1 414 ? -49.717 -26.639 -43.538 1.00 32.32 414 GLU B N 1
ATOM 6393 C CA . GLU B 1 414 ? -49.162 -27.185 -44.775 1.00 34.59 414 GLU B CA 1
ATOM 6394 C C . GLU B 1 414 ? -47.701 -26.799 -44.947 1.00 34.03 414 GLU B C 1
ATOM 6395 O O . GLU B 1 414 ? -46.892 -27.607 -45.421 1.00 36.45 414 GLU B O 1
ATOM 6397 N N . ARG B 1 415 ? -47.351 -25.560 -44.593 1.00 32.52 415 ARG B N 1
ATOM 6398 C CA . ARG B 1 415 ? -45.957 -25.133 -44.649 1.00 34.80 415 ARG B CA 1
ATOM 6399 C C . ARG B 1 415 ? -45.088 -25.911 -43.672 1.00 31.17 415 ARG B C 1
ATOM 6400 O O . ARG B 1 415 ? -43.912 -26.160 -43.954 1.00 36.38 415 ARG B O 1
ATOM 6402 N N . GLN B 1 416 ? -45.640 -26.283 -42.515 1.00 30.08 416 GLN B N 1
ATOM 6403 C CA . GLN B 1 416 ? -44.877 -27.038 -41.530 1.00 33.84 416 GLN B CA 1
ATOM 6404 C C . GLN B 1 416 ? -44.746 -28.508 -41.919 1.00 31.61 416 GLN B C 1
ATOM 6405 O O . GLN B 1 416 ? -43.725 -29.130 -41.615 1.00 31.83 416 GLN B O 1
ATOM 6411 N N . ARG B 1 417 ? -45.755 -29.074 -42.593 1.00 30.34 417 ARG B N 1
ATOM 6412 C CA . ARG B 1 417 ? -45.622 -30.431 -43.117 1.00 30.35 417 ARG B CA 1
ATOM 6413 C C . ARG B 1 417 ? -44.479 -30.513 -44.119 1.00 31.92 417 ARG B C 1
ATOM 6414 O O . ARG B 1 417 ? -43.722 -31.493 -44.132 1.00 31.68 417 ARG B O 1
ATOM 6422 N N . VAL B 1 418 ? -44.345 -29.495 -44.972 1.00 30.90 418 VAL B N 1
ATOM 6423 C CA . VAL B 1 418 ? -43.219 -29.429 -45.896 1.00 29.25 418 VAL B CA 1
ATOM 6424 C C . VAL B 1 418 ? -41.925 -29.190 -45.133 1.00 30.61 418 VAL B C 1
ATOM 6425 O O . VAL B 1 418 ? -40.890 -29.799 -45.428 1.00 26.94 418 VAL B O 1
ATOM 6429 N N . THR B 1 419 ? -41.959 -28.279 -44.162 1.00 27.31 419 THR B N 1
ATOM 6430 C CA . THR B 1 419 ? -40.775 -27.968 -43.367 1.00 32.28 419 THR B CA 1
ATOM 6431 C C . THR B 1 419 ? -40.257 -29.188 -42.612 1.00 24.94 419 THR B C 1
ATOM 6432 O O . THR B 1 419 ? -39.044 -29.434 -42.585 1.00 21.42 419 THR B O 1
ATOM 6436 N N . ASP B 1 420 ? -41.161 -29.963 -42.002 1.00 19.88 420 ASP B N 1
ATOM 6437 C CA . ASP B 1 420 ? -40.751 -31.099 -41.177 1.00 25.00 420 ASP B CA 1
ATOM 6438 C C . ASP B 1 420 ? -40.181 -32.247 -42.002 1.00 23.26 420 ASP B C 1
ATOM 6439 O O . ASP B 1 420 ? -39.290 -32.962 -41.523 1.00 15.50 420 ASP B O 1
ATOM 6444 N N . LEU B 1 421 ? -40.708 -32.472 -43.213 1.00 22.74 421 LEU B N 1
ATOM 6445 C CA . LEU B 1 421 ? -40.132 -33.487 -44.092 1.00 26.68 421 LEU B CA 1
ATOM 6446 C C . LEU B 1 421 ? -38.738 -33.081 -44.549 1.00 17.16 421 LEU B C 1
ATOM 6447 O O . LEU B 1 421 ? -37.829 -33.917 -44.605 1.00 21.09 421 LEU B O 1
ATOM 6449 N N . VAL B 1 422 ? -38.556 -31.805 -44.886 1.00 16.57 422 VAL B N 1
ATOM 6450 C CA . VAL B 1 422 ? -37.220 -31.290 -45.171 1.00 19.42 422 VAL B CA 1
ATOM 6451 C C . VAL B 1 422 ? -36.321 -31.447 -43.946 1.00 16.77 422 VAL B C 1
ATOM 6452 O O . VAL B 1 422 ? -35.191 -31.947 -44.037 1.00 15.78 422 VAL B O 1
ATOM 6456 N N . GLY B 1 423 ? -36.818 -31.026 -42.780 1.00 19.04 423 GLY B N 1
ATOM 6457 C CA . GLY B 1 423 ? -36.010 -31.075 -41.572 1.00 13.27 423 GLY B CA 1
ATOM 6458 C C . GLY B 1 423 ? -35.635 -32.486 -41.171 1.00 11.96 423 GLY B C 1
ATOM 6459 O O . GLY B 1 423 ? -34.491 -32.749 -40.798 1.00 8.90 423 GLY B O 1
ATOM 6460 N N . LEU B 1 424 ? -36.589 -33.415 -41.271 1.00 13.26 424 LEU B N 1
ATOM 6461 C CA . LEU B 1 424 ? -36.332 -34.812 -40.943 1.00 13.42 424 LEU B CA 1
ATOM 6462 C C . LEU B 1 424 ? -35.295 -35.420 -41.876 1.00 12.55 424 LEU B C 1
ATOM 6463 O O . LEU B 1 424 ? -34.351 -36.080 -41.430 1.00 13.50 424 LEU B O 1
ATOM 6468 N N . THR B 1 425 ? -35.464 -35.231 -43.184 1.00 10.82 425 THR B N 1
ATOM 6469 C CA . THR B 1 425 ? -34.543 -35.882 -44.106 1.00 12.71 425 THR B CA 1
ATOM 6470 C C . THR B 1 425 ? -33.164 -35.238 -44.060 1.00 10.93 425 THR B C 1
ATOM 6471 O O . THR B 1 425 ? -32.159 -35.930 -44.275 1.00 13.12 425 THR B O 1
ATOM 6475 N N . ALA B 1 426 ? -33.096 -33.942 -43.736 1.00 10.83 426 ALA B N 1
ATOM 6476 C CA . ALA B 1 426 ? -31.809 -33.254 -43.667 1.00 8.56 426 ALA B CA 1
ATOM 6477 C C . ALA B 1 426 ? -30.880 -33.896 -42.643 1.00 11.74 426 ALA B C 1
ATOM 6478 O O . ALA B 1 426 ? -29.655 -33.872 -42.820 1.00 10.26 426 ALA B O 1
ATOM 6480 N N . THR B 1 427 ? -31.431 -34.492 -41.578 1.00 9.19 427 THR B N 1
ATOM 6481 C CA . THR B 1 427 ? -30.569 -35.123 -40.576 1.00 9.36 427 THR B CA 1
ATOM 6482 C C . THR B 1 427 ? -29.772 -36.290 -41.143 1.00 11.72 427 THR B C 1
ATOM 6483 O O . THR B 1 427 ? -28.713 -36.616 -40.596 1.00 8.82 427 THR B O 1
ATOM 6487 N N . ARG B 1 428 ? -30.246 -36.930 -42.226 1.00 10.58 428 ARG B N 1
ATOM 6488 C CA . ARG B 1 428 ? -29.664 -38.184 -42.691 1.00 9.28 428 ARG B CA 1
ATOM 6489 C C . ARG B 1 428 ? -29.407 -38.240 -44.198 1.00 12.47 428 ARG B C 1
ATOM 6490 O O . ARG B 1 428 ? -29.148 -39.328 -44.730 1.00 10.19 428 ARG B O 1
ATOM 6498 N N . ASN B 1 429 ? -29.440 -37.107 -44.893 1.00 9.34 429 ASN B N 1
ATOM 6499 C CA . ASN B 1 429 ? -29.257 -37.057 -46.338 1.00 13.26 429 ASN B CA 1
ATOM 6500 C C . ASN B 1 429 ? -28.404 -35.834 -46.645 1.00 9.99 429 ASN B C 1
ATOM 6501 O O . ASN B 1 429 ? -28.794 -34.715 -46.305 1.00 10.55 429 ASN B O 1
ATOM 6506 N N . GLN B 1 430 ? -27.259 -36.036 -47.307 1.00 13.77 430 GLN B N 1
ATOM 6507 C CA . GLN B 1 430 ? -26.300 -34.940 -47.458 1.00 14.05 430 GLN B CA 1
ATOM 6508 C C . GLN B 1 430 ? -26.832 -33.847 -48.380 1.00 9.54 430 GLN B C 1
ATOM 6509 O O . GLN B 1 430 ? -26.624 -32.662 -48.118 1.00 11.32 430 GLN B O 1
ATOM 6515 N N . VAL B 1 431 ? -27.517 -34.214 -49.462 1.00 12.36 431 VAL B N 1
ATOM 6516 C CA . VAL B 1 431 ? -27.955 -33.207 -50.425 1.00 17.95 431 VAL B CA 1
ATOM 6517 C C . VAL B 1 431 ? -29.095 -32.367 -49.851 1.00 13.45 431 VAL B C 1
ATOM 6518 O O . VAL B 1 431 ? -29.151 -31.148 -50.070 1.00 17.02 431 VAL B O 1
ATOM 6522 N N . VAL B 1 432 ? -29.995 -32.982 -49.076 1.00 12.67 432 VAL B N 1
ATOM 6523 C CA . VAL B 1 432 ? -31.043 -32.210 -48.417 1.00 10.89 432 VAL B CA 1
ATOM 6524 C C . VAL B 1 432 ? -30.450 -31.307 -47.344 1.00 11.85 432 VAL B C 1
ATOM 6525 O O . VAL B 1 432 ? -30.794 -30.121 -47.260 1.00 12.11 432 VAL B O 1
ATOM 6529 N N . ASN B 1 433 ? -29.523 -31.836 -46.535 1.00 11.32 433 ASN B N 1
ATOM 6530 C CA . ASN B 1 433 ? -28.864 -31.010 -45.531 1.00 11.70 433 ASN B CA 1
ATOM 6531 C C . ASN B 1 433 ? -28.214 -29.794 -46.174 1.00 11.15 433 ASN B C 1
ATOM 6532 O O . ASN B 1 433 ? -28.388 -28.667 -45.707 1.00 9.10 433 ASN B O 1
ATOM 6537 N N . ARG B 1 434 ? -27.462 -30.012 -47.257 1.00 10.10 434 ARG B N 1
ATOM 6538 C CA . ARG B 1 434 ? -26.788 -28.917 -47.938 1.00 10.78 434 ARG B CA 1
ATOM 6539 C C . ARG B 1 434 ? -27.769 -27.819 -48.327 1.00 9.94 434 ARG B C 1
ATOM 6540 O O . ARG B 1 434 ? -27.486 -26.629 -48.143 1.00 10.55 434 ARG B O 1
ATOM 6548 N N . ALA B 1 435 ? -28.939 -28.201 -48.859 1.00 10.21 435 ALA B N 1
ATOM 6549 C CA . ALA B 1 435 ? -29.954 -27.212 -49.208 1.00 9.96 435 ALA B CA 1
ATOM 6550 C C . ALA B 1 435 ? -30.550 -26.571 -47.964 1.00 9.11 435 ALA B C 1
ATOM 6551 O O . ALA B 1 435 ? -30.735 -25.349 -47.916 1.00 9.65 435 ALA B O 1
ATOM 6553 N N . ALA B 1 436 ? -30.846 -27.377 -46.945 1.00 9.41 436 ALA B N 1
ATOM 6554 C CA . ALA B 1 436 ? -31.452 -26.836 -45.732 1.00 7.39 436 ALA B CA 1
ATOM 6555 C C . ALA B 1 436 ? -30.542 -25.814 -45.069 1.00 8.24 436 ALA B C 1
ATOM 6556 O O . ALA B 1 436 ? -31.017 -24.775 -44.586 1.00 9.81 436 ALA B O 1
ATOM 6558 N N . VAL B 1 437 ? -29.246 -26.127 -44.975 1.00 12.22 437 VAL B N 1
ATOM 6559 C CA . VAL B 1 437 ? -28.316 -25.245 -44.281 1.00 9.90 437 VAL B CA 1
ATOM 6560 C C . VAL B 1 437 ? -28.009 -24.017 -45.131 1.00 8.68 437 VAL B C 1
ATOM 6561 O O . VAL B 1 437 ? -27.726 -22.940 -44.602 1.00 8.36 437 VAL B O 1
ATOM 6565 N N . ALA B 1 438 ? -28.035 -24.152 -46.457 1.00 6.02 438 ALA B N 1
ATOM 6566 C CA . ALA B 1 438 ? -27.917 -22.960 -47.283 1.00 5.92 438 ALA B CA 1
ATOM 6567 C C . ALA B 1 438 ? -29.038 -21.985 -46.951 1.00 7.79 438 ALA B C 1
ATOM 6568 O O . ALA B 1 438 ? -28.799 -20.789 -46.762 1.00 7.44 438 ALA B O 1
ATOM 6570 N N . LEU B 1 439 ? -30.271 -22.489 -46.838 1.00 7.25 439 LEU B N 1
ATOM 6571 C CA . LEU B 1 439 ? -31.378 -21.614 -46.458 1.00 8.40 439 LEU B CA 1
ATOM 6572 C C . LEU B 1 439 ? -31.217 -21.107 -45.030 1.00 7.64 439 LEU B C 1
ATOM 6573 O O . LEU B 1 439 ? -31.436 -19.918 -44.753 1.00 6.48 439 LEU B O 1
ATOM 6578 N N . ASN B 1 440 ? -30.858 -21.990 -44.103 1.00 8.91 440 ASN B N 1
ATOM 6579 C CA . ASN B 1 440 ? -30.887 -21.594 -42.700 1.00 6.41 440 ASN B CA 1
ATOM 6580 C C . ASN B 1 440 ? -29.768 -20.617 -42.340 1.00 6.89 440 ASN B C 1
ATOM 6581 O O . ASN B 1 440 ? -29.907 -19.849 -41.381 1.00 7.91 440 ASN B O 1
ATOM 6586 N N . THR B 1 441 ? -28.654 -20.650 -43.061 1.00 6.41 441 THR B N 1
ATOM 6587 C CA . THR B 1 441 ? -27.613 -19.647 -42.868 1.00 6.01 441 THR B CA 1
ATOM 6588 C C . THR B 1 441 ? -27.892 -18.387 -43.669 1.00 7.45 441 THR B C 1
ATOM 6589 O O . THR B 1 441 ? -27.058 -17.471 -43.692 1.00 5.86 441 THR B O 1
ATOM 6593 N N . LEU B 1 442 ? -29.045 -18.328 -44.333 1.00 5.51 442 LEU B N 1
ATOM 6594 C CA . LEU B 1 442 ? -29.388 -17.201 -45.188 1.00 7.02 442 LEU B CA 1
ATOM 6595 C C . LEU B 1 442 ? -28.366 -17.036 -46.305 1.00 7.48 442 LEU B C 1
ATOM 6596 O O . LEU B 1 442 ? -28.072 -15.917 -46.719 1.00 10.31 442 LEU B O 1
ATOM 6601 N N . SER B 1 443 ? -27.833 -18.152 -46.805 1.00 7.07 443 SER B N 1
ATOM 6602 C CA . SER B 1 443 ? -26.976 -18.109 -47.980 1.00 5.52 443 SER B CA 1
ATOM 6603 C C . SER B 1 443 ? -27.741 -18.423 -49.247 1.00 13.00 443 SER B C 1
ATOM 6604 O O . SER B 1 443 ? -27.197 -18.234 -50.342 1.00 15.20 443 SER B O 1
ATOM 6607 N N . ALA B 1 444 ? -29.003 -18.831 -49.123 1.00 9.89 444 ALA B N 1
ATOM 6608 C CA . ALA B 1 444 ? -29.858 -19.083 -50.273 1.00 12.76 444 ALA B CA 1
ATOM 6609 C C . ALA B 1 444 ? -31.277 -18.688 -49.902 1.00 10.77 444 ALA B C 1
ATOM 6610 O O . ALA B 1 444 ? -31.640 -18.646 -48.723 1.00 11.89 444 ALA B O 1
ATOM 6612 N N . GLY B 1 445 ? -32.088 -18.403 -50.931 1.00 14.08 445 GLY B N 1
ATOM 6613 C CA . GLY B 1 445 ? -33.449 -17.975 -50.699 1.00 14.01 445 GLY B CA 1
ATOM 6614 C C . GLY B 1 445 ? -34.397 -19.132 -50.422 1.00 18.53 445 GLY B C 1
ATOM 6615 O O . GLY B 1 445 ? -34.106 -20.307 -50.669 1.00 18.09 445 GLY B O 1
ATOM 6616 N N . MET B 1 446 ? -35.568 -18.771 -49.893 1.00 16.31 446 MET B N 1
ATOM 6617 C CA . MET B 1 446 ? -36.600 -19.759 -49.594 1.00 19.50 446 MET B CA 1
ATOM 6618 C C . MET B 1 446 ? -36.921 -20.609 -50.824 1.00 19.45 446 MET B C 1
ATOM 6619 O O . MET B 1 446 ? -37.144 -21.821 -50.711 1.00 21.53 446 MET B O 1
ATOM 6624 N N . ALA B 1 447 ? -36.937 -19.989 -52.012 1.00 18.07 447 ALA B N 1
ATOM 6625 C CA . ALA B 1 447 ? -37.341 -20.688 -53.232 1.00 16.20 447 ALA B CA 1
ATOM 6626 C C . ALA B 1 447 ? -36.403 -21.822 -53.594 1.00 23.42 447 ALA B C 1
ATOM 6627 O O . ALA B 1 447 ? -36.840 -22.816 -54.194 1.00 25.35 447 ALA B O 1
ATOM 6629 N N . SER B 1 448 ? -35.118 -21.700 -53.243 1.00 16.31 448 SER B N 1
ATOM 6630 C CA . SER B 1 448 ? -34.146 -22.758 -53.499 1.00 17.88 448 SER B CA 1
ATOM 6631 C C . SER B 1 448 ? -34.616 -24.124 -53.038 1.00 20.60 448 SER B C 1
ATOM 6632 O O . SER B 1 448 ? -34.148 -25.125 -53.576 1.00 19.27 448 SER B O 1
ATOM 6635 N N . MET B 1 449 ? -35.488 -24.185 -52.034 1.00 17.77 449 MET B N 1
ATOM 6636 C CA . MET B 1 449 ? -35.914 -25.465 -51.482 1.00 21.07 449 MET B CA 1
ATOM 6637 C C . MET B 1 449 ? -36.909 -26.190 -52.382 1.00 23.72 449 MET B C 1
ATOM 6638 O O . MET B 1 449 ? -37.083 -27.409 -52.245 1.00 24.75 449 MET B O 1
ATOM 6643 N N . GLN B 1 450 ? -37.553 -25.476 -53.303 1.00 24.57 450 GLN B N 1
ATOM 6644 C CA . GLN B 1 450 ? -38.446 -26.109 -54.262 1.00 31.51 450 GLN B CA 1
ATOM 6645 C C . GLN B 1 450 ? -37.730 -26.539 -55.539 1.00 33.55 450 GLN B C 1
ATOM 6646 O O . GLN B 1 450 ? -38.389 -27.012 -56.471 1.00 36.39 450 GLN B O 1
ATOM 6648 N N . ASP B 1 451 ? -36.412 -26.365 -55.612 1.00 21.98 451 ASP B N 1
ATOM 6649 C CA . ASP B 1 451 ? -35.632 -26.909 -56.715 1.00 27.31 451 ASP B CA 1
ATOM 6650 C C . ASP B 1 451 ? -35.902 -28.409 -56.874 1.00 25.63 451 ASP B C 1
ATOM 6651 O O . ASP B 1 451 ? -35.935 -29.137 -55.873 1.00 21.09 451 ASP B O 1
ATOM 6656 N N . PRO B 1 452 ? -36.123 -28.902 -58.099 1.00 20.09 452 PRO B N 1
ATOM 6657 C CA . PRO B 1 452 ? -36.429 -30.338 -58.265 1.00 23.72 452 PRO B CA 1
ATOM 6658 C C . PRO B 1 452 ? -35.386 -31.268 -57.663 1.00 19.82 452 PRO B C 1
ATOM 6659 O O . PRO B 1 452 ? -35.751 -32.306 -57.091 1.00 18.70 452 PRO B O 1
ATOM 6663 N N . ALA B 1 453 ? -34.099 -30.932 -57.774 1.00 24.05 453 ALA B N 1
ATOM 6664 C CA . ALA B 1 453 ? -33.068 -31.799 -57.210 1.00 24.96 453 ALA B CA 1
ATOM 6665 C C . ALA B 1 453 ? -33.199 -31.911 -55.696 1.00 20.96 453 ALA B C 1
ATOM 6666 O O . ALA B 1 453 ? -32.934 -32.974 -55.125 1.00 16.68 453 ALA B O 1
ATOM 6668 N N . VAL B 1 454 ? -33.606 -30.833 -55.024 1.00 20.11 454 VAL B N 1
ATOM 6669 C CA . VAL B 1 454 ? -33.787 -30.912 -53.577 1.00 18.36 454 VAL B CA 1
ATOM 6670 C C . VAL B 1 454 ? -34.952 -31.830 -53.226 1.00 20.81 454 VAL B C 1
ATOM 6671 O O . VAL B 1 454 ? -34.826 -32.732 -52.385 1.00 21.48 454 VAL B O 1
ATOM 6675 N N . MET B 1 455 ? -36.106 -31.620 -53.867 1.00 21.66 455 MET B N 1
ATOM 6676 C CA . MET B 1 455 ? -37.267 -32.446 -53.563 1.00 22.63 455 MET B CA 1
ATOM 6677 C C . MET B 1 455 ? -37.023 -33.907 -53.917 1.00 17.88 455 MET B C 1
ATOM 6678 O O . MET B 1 455 ? -37.563 -34.803 -53.255 1.00 24.03 455 MET B O 1
ATOM 6680 N N . ALA B 1 456 ? -36.200 -34.172 -54.937 1.00 20.65 456 ALA B N 1
ATOM 6681 C CA . ALA B 1 456 ? -35.887 -35.553 -55.294 1.00 20.43 456 ALA B CA 1
ATOM 6682 C C . ALA B 1 456 ? -35.062 -36.225 -54.204 1.00 19.64 456 ALA B C 1
ATOM 6683 O O . ALA B 1 456 ? -35.328 -37.371 -53.821 1.00 26.53 456 ALA B O 1
ATOM 6685 N N . ALA B 1 457 ? -34.031 -35.534 -53.714 1.00 22.34 457 ALA B N 1
ATOM 6686 C CA . ALA B 1 457 ? -33.257 -36.062 -52.596 1.00 18.80 457 ALA B CA 1
ATOM 6687 C C . ALA B 1 457 ? -34.137 -36.283 -51.367 1.00 19.46 457 ALA B C 1
ATOM 6688 O O . ALA B 1 457 ? -33.966 -37.269 -50.640 1.00 19.31 457 ALA B O 1
ATOM 6690 N N . VAL B 1 458 ? -35.092 -35.381 -51.115 1.00 21.95 458 VAL B N 1
ATOM 6691 C CA . VAL B 1 458 ? -36.017 -35.587 -49.997 1.00 21.55 458 VAL B CA 1
ATOM 6692 C C . VAL B 1 458 ? -36.769 -36.898 -50.179 1.00 24.70 458 VAL B C 1
ATOM 6693 O O . VAL B 1 458 ? -36.876 -37.708 -49.249 1.00 23.65 458 VAL B O 1
ATOM 6697 N N . ARG B 1 459 ? -37.253 -37.149 -51.401 1.00 22.77 459 ARG B N 1
ATOM 6698 C CA . ARG B 1 459 ? -37.979 -38.385 -51.667 1.00 24.49 459 ARG B CA 1
ATOM 6699 C C . ARG B 1 459 ? -37.066 -39.609 -51.623 1.00 30.06 459 ARG B C 1
ATOM 6700 O O . ARG B 1 459 ? -37.526 -40.712 -51.298 1.00 32.19 459 ARG B O 1
ATOM 6708 N N . ARG B 1 460 ? -35.778 -39.443 -51.943 1.00 25.29 460 ARG B N 1
ATOM 6709 C CA . ARG B 1 460 ? -34.841 -40.552 -51.815 1.00 24.94 460 ARG B CA 1
ATOM 6710 C C . ARG B 1 460 ? -34.638 -40.947 -50.356 1.00 27.91 460 ARG B C 1
ATOM 6711 O O . ARG B 1 460 ? -34.402 -42.125 -50.060 1.00 29.66 460 ARG B O 1
ATOM 6713 N N . GLY B 1 461 ? -34.781 -39.995 -49.434 1.00 19.33 461 GLY B N 1
ATOM 6714 C CA . GLY B 1 461 ? -34.722 -40.267 -48.019 1.00 22.37 461 GLY B CA 1
ATOM 6715 C C . GLY B 1 461 ? -33.333 -40.474 -47.448 1.00 15.40 461 GLY B C 1
ATOM 6716 O O . GLY B 1 461 ? -32.320 -40.012 -47.991 1.00 13.08 461 GLY B O 1
ATOM 6717 N N . PRO B 1 462 ? -33.271 -41.146 -46.298 1.00 14.25 462 PRO B N 1
ATOM 6718 C CA . PRO B 1 462 ? -31.997 -41.256 -45.577 1.00 15.80 462 PRO B CA 1
ATOM 6719 C C . PRO B 1 462 ? -30.974 -42.125 -46.292 1.00 20.93 462 PRO B C 1
ATOM 6720 O O . PRO B 1 462 ? -31.284 -43.205 -46.806 1.00 17.44 462 PRO B O 1
ATOM 6724 N N . GLU B 1 463 ? -29.725 -41.658 -46.271 1.00 15.14 463 GLU B N 1
ATOM 6725 C CA . GLU B 1 463 ? -28.599 -42.432 -46.762 1.00 18.87 463 GLU B CA 1
ATOM 6726 C C . GLU B 1 463 ? -27.642 -42.854 -45.661 1.00 16.65 463 GLU B C 1
ATOM 6727 O O . GLU B 1 463 ? -26.727 -43.642 -45.927 1.00 21.70 463 GLU B O 1
ATOM 6733 N N . VAL B 1 464 ? -27.837 -42.377 -44.436 1.00 17.41 464 VAL B N 1
ATOM 6734 C CA . VAL B 1 464 ? -27.032 -42.836 -43.308 1.00 12.51 464 VAL B CA 1
ATOM 6735 C C . VAL B 1 464 ? -27.974 -43.258 -42.196 1.00 11.16 464 VAL B C 1
ATOM 6736 O O . VAL B 1 464 ? -29.129 -42.810 -42.130 1.00 14.35 464 VAL B O 1
ATOM 6740 N N . PRO B 1 465 ? -27.517 -44.146 -41.318 1.00 15.24 465 PRO B N 1
ATOM 6741 C CA . PRO B 1 465 ? -28.324 -44.482 -40.148 1.00 13.31 465 PRO B CA 1
ATOM 6742 C C . PRO B 1 465 ? -28.501 -43.255 -39.270 1.00 15.84 465 PRO B C 1
ATOM 6743 O O . PRO B 1 465 ? -27.645 -42.373 -39.215 1.00 15.07 465 PRO B O 1
ATOM 6747 N N . ALA B 1 466 ? -29.642 -43.193 -38.609 1.00 14.24 466 ALA B N 1
ATOM 6748 C CA . ALA B 1 466 ? -29.851 -42.196 -37.575 1.00 13.65 466 ALA B CA 1
ATOM 6749 C C . ALA B 1 466 ? -28.852 -42.410 -36.442 1.00 16.50 466 ALA B C 1
ATOM 6750 O O . ALA B 1 466 ? -28.737 -43.536 -35.923 1.00 15.35 466 ALA B O 1
ATOM 6752 N N . PRO B 1 467 ? -28.098 -41.384 -36.042 1.00 12.04 467 PRO B N 1
ATOM 6753 C CA . PRO B 1 467 ? -27.221 -41.541 -34.874 1.00 12.36 467 PRO B CA 1
ATOM 6754 C C . PRO B 1 467 ? -28.035 -41.926 -33.650 1.00 14.56 467 PRO B C 1
ATOM 6755 O O . PRO B 1 467 ? -29.136 -41.418 -33.442 1.00 14.60 467 PRO B O 1
ATOM 6759 N N . THR B 1 468 ? -27.490 -42.850 -32.854 1.00 15.14 468 THR B N 1
ATOM 6760 C CA . THR B 1 468 ? -28.128 -43.309 -31.625 1.00 17.62 468 THR B CA 1
ATOM 6761 C C . THR B 1 468 ? -27.525 -42.678 -30.377 1.00 18.51 468 THR B C 1
ATOM 6762 O O . THR B 1 468 ? -27.964 -42.982 -29.264 1.00 20.05 468 THR B O 1
ATOM 6766 N N . GLU B 1 469 ? -26.523 -41.826 -30.538 1.00 11.69 469 GLU B N 1
ATOM 6767 C CA . GLU B 1 469 ? -25.830 -41.146 -29.460 1.00 14.01 469 GLU B CA 1
ATOM 6768 C C . GLU B 1 469 ? -25.332 -39.826 -30.022 1.00 13.50 469 GLU B C 1
ATOM 6769 O O . GLU B 1 469 ? -25.248 -39.670 -31.249 1.00 12.83 469 GLU B O 1
ATOM 6775 N N . PRO B 1 470 ? -25.017 -38.851 -29.168 1.00 14.07 470 PRO B N 1
ATOM 6776 C CA . PRO B 1 470 ? -24.406 -37.609 -29.663 1.00 13.01 470 PRO B CA 1
ATOM 6777 C C . PRO B 1 470 ? -23.249 -37.923 -30.594 1.00 13.64 470 PRO B C 1
ATOM 6778 O O . PRO B 1 470 ? -22.358 -38.703 -30.226 1.00 15.22 470 PRO B O 1
ATOM 6782 N N . PRO B 1 471 ? -23.257 -37.389 -31.833 1.00 7.75 471 PRO B N 1
ATOM 6783 C CA . PRO B 1 471 ? -22.189 -37.713 -32.800 1.00 11.56 471 PRO B CA 1
ATOM 6784 C C . PRO B 1 471 ? -20.889 -36.973 -32.506 1.00 12.94 471 PRO B C 1
ATOM 6785 O O . PRO B 1 471 ? -20.345 -36.251 -33.340 1.00 13.46 471 PRO B O 1
ATOM 6789 N N . LEU B 1 472 ? -20.389 -37.141 -31.293 1.00 11.11 472 LEU B N 1
ATOM 6790 C CA . LEU B 1 472 ? -19.105 -36.556 -30.941 1.00 9.67 472 LEU B CA 1
ATOM 6791 C C . LEU B 1 472 ? -17.966 -37.425 -31.451 1.00 12.44 472 LEU B C 1
ATOM 6792 O O . LEU B 1 472 ? -18.079 -38.651 -31.535 1.00 13.95 472 LEU B O 1
ATOM 6797 N N . ARG B 1 473 ? -16.873 -36.767 -31.844 1.00 13.18 473 ARG B N 1
ATOM 6798 C CA . ARG B 1 473 ? -15.677 -37.498 -32.223 1.00 12.01 473 ARG B CA 1
ATOM 6799 C C . ARG B 1 473 ? -14.909 -37.902 -30.972 1.00 11.23 473 ARG B C 1
ATOM 6800 O O . ARG B 1 473 ? -14.851 -37.130 -30.010 1.00 10.38 473 ARG B O 1
ATOM 6808 N N . PRO B 1 474 ? -14.321 -39.101 -30.962 1.00 16.49 474 PRO B N 1
ATOM 6809 C CA . PRO B 1 474 ? -13.396 -39.452 -29.874 1.00 12.27 474 PRO B CA 1
ATOM 6810 C C . PRO B 1 474 ? -12.344 -38.387 -29.610 1.00 13.69 474 PRO B C 1
ATOM 6811 O O . PRO B 1 474 ? -12.106 -38.037 -28.447 1.00 11.95 474 PRO B O 1
ATOM 6815 N N . ASP B 1 475 ? -11.709 -37.844 -30.656 1.00 15.64 475 ASP B N 1
ATOM 6816 C CA . ASP B 1 475 ? -10.649 -36.869 -30.416 1.00 14.93 475 ASP B CA 1
ATOM 6817 C C . ASP B 1 475 ? -11.174 -35.531 -29.906 1.00 15.73 475 ASP B C 1
ATOM 6818 O O . ASP B 1 475 ? -10.365 -34.709 -29.462 1.00 16.59 475 ASP B O 1
ATOM 6823 N N . GLU B 1 476 ? -12.492 -35.293 -29.961 1.00 13.86 476 GLU B N 1
ATOM 6824 C CA . GLU B 1 476 ? -13.081 -34.120 -29.326 1.00 13.16 476 GLU B CA 1
ATOM 6825 C C . GLU B 1 476 ? -13.275 -34.351 -27.831 1.00 14.91 476 GLU B C 1
ATOM 6826 O O . GLU B 1 476 ? -12.875 -33.514 -27.014 1.00 12.25 476 GLU B O 1
ATOM 6832 N N . VAL B 1 477 ? -13.878 -35.485 -27.453 1.00 9.23 477 VAL B N 1
ATOM 6833 C CA . VAL B 1 477 ? -14.097 -35.770 -26.035 1.00 10.18 477 VAL B CA 1
ATOM 6834 C C . VAL B 1 477 ? -12.773 -36.018 -25.315 1.00 8.72 477 VAL B C 1
ATOM 6835 O O . VAL B 1 477 ? -12.650 -35.722 -24.122 1.00 11.19 477 VAL B O 1
ATOM 6839 N N . ALA B 1 478 ? -11.769 -36.551 -26.016 1.00 12.00 478 ALA B N 1
ATOM 6840 C CA . ALA B 1 478 ? -10.452 -36.724 -25.408 1.00 11.55 478 ALA B CA 1
ATOM 6841 C C . ALA B 1 478 ? -9.908 -35.414 -24.843 1.00 11.39 478 ALA B C 1
ATOM 6842 O O . ALA B 1 478 ? -9.168 -35.414 -23.852 1.00 12.10 478 ALA B O 1
ATOM 6844 N N . ARG B 1 479 ? -10.264 -34.292 -25.439 1.00 10.32 479 ARG B N 1
ATOM 6845 C CA . ARG B 1 479 ? -9.699 -33.015 -25.042 1.00 13.06 479 ARG B CA 1
ATOM 6846 C C . ARG B 1 479 ? -10.488 -32.351 -23.928 1.00 13.67 479 ARG B C 1
ATOM 6847 O O . ARG B 1 479 ? -10.171 -31.221 -23.547 1.00 12.66 479 ARG B O 1
ATOM 6855 N N . LEU B 1 480 ? -11.487 -33.044 -23.374 1.00 12.32 480 LEU B N 1
ATOM 6856 C CA . LEU B 1 480 ? -12.232 -32.536 -22.232 1.00 11.67 480 LEU B CA 1
ATOM 6857 C C . LEU B 1 480 ? -11.527 -32.780 -20.912 1.00 9.74 480 LEU B C 1
ATOM 6858 O O . LEU B 1 480 ? -12.040 -32.350 -19.876 1.00 13.69 480 LEU B O 1
ATOM 6863 N N . VAL B 1 481 ? -10.408 -33.497 -20.909 1.00 11.87 481 VAL B N 1
ATOM 6864 C CA . VAL B 1 481 ? -9.643 -33.741 -19.692 1.00 10.74 481 VAL B CA 1
ATOM 6865 C C . VAL B 1 481 ? -8.186 -33.401 -19.965 1.00 12.92 481 VAL B C 1
ATOM 6866 O O . VAL B 1 481 ? -7.723 -33.463 -21.109 1.00 15.73 481 VAL B O 1
ATOM 6870 N N . SER B 1 482 ? -7.455 -33.051 -18.902 1.00 18.80 482 SER B N 1
ATOM 6871 C CA . SER B 1 482 ? -6.034 -32.729 -19.032 1.00 20.84 482 SER B CA 1
ATOM 6872 C C . SER B 1 482 ? -5.150 -33.979 -19.018 1.00 18.17 482 SER B C 1
ATOM 6873 O O . SER B 1 482 ? -4.130 -34.029 -19.718 1.00 20.37 482 SER B O 1
ATOM 6876 N N . GLY B 1 483 ? -5.517 -34.987 -18.231 1.00 20.14 483 GLY B N 1
ATOM 6877 C CA . GLY B 1 483 ? -4.603 -36.066 -17.913 1.00 18.54 483 GLY B CA 1
ATOM 6878 C C . GLY B 1 483 ? -3.563 -35.705 -16.877 1.00 19.65 483 GLY B C 1
ATOM 6879 O O . GLY B 1 483 ? -2.584 -36.444 -16.720 1.00 18.22 483 GLY B O 1
ATOM 6880 N N . ALA B 1 484 ? -3.784 -34.624 -16.119 1.00 19.65 484 ALA B N 1
ATOM 6881 C CA . ALA B 1 484 ? -2.760 -34.079 -15.227 1.00 20.44 484 ALA B CA 1
ATOM 6882 C C . ALA B 1 484 ? -2.421 -35.030 -14.073 1.00 27.46 484 ALA B C 1
ATOM 6883 O O . ALA B 1 484 ? -1.240 -35.255 -13.775 1.00 30.59 484 ALA B O 1
ATOM 6885 N N . GLY B 1 485 ? -3.429 -35.594 -13.408 1.00 22.14 485 GLY B N 1
ATOM 6886 C CA . GLY B 1 485 ? -3.162 -36.401 -12.225 1.00 14.67 485 GLY B CA 1
ATOM 6887 C C . GLY B 1 485 ? -2.725 -37.833 -12.479 1.00 16.50 485 GLY B C 1
ATOM 6888 O O . GLY B 1 485 ? -2.981 -38.722 -11.655 1.00 13.39 485 GLY B O 1
ATOM 6889 N N . VAL B 1 486 ? -2.027 -38.059 -13.593 1.00 17.48 486 VAL B N 1
ATOM 6890 C CA . VAL B 1 486 ? -1.621 -39.388 -14.047 1.00 17.96 486 VAL B CA 1
ATOM 6891 C C . VAL B 1 486 ? -0.123 -39.368 -14.314 1.00 17.44 486 VAL B C 1
ATOM 6892 O O . VAL B 1 486 ? 0.353 -38.531 -15.088 1.00 21.66 486 VAL B O 1
ATOM 6896 N N . THR B 1 487 ? 0.616 -40.275 -13.681 1.00 15.66 487 THR B N 1
ATOM 6897 C CA . THR B 1 487 ? 2.045 -40.412 -13.981 1.00 21.36 487 THR B CA 1
ATOM 6898 C C . THR B 1 487 ? 2.244 -41.085 -15.342 1.00 26.06 487 THR B C 1
ATOM 6899 O O . THR B 1 487 ? 2.881 -40.520 -16.238 1.00 29.11 487 THR B O 1
#

Foldseek 3Di:
DFEEEEEAQFLLRLLLLLLCVVQHVAYEYEYQWDDDPALDDTPLCVCLLAWFKQWQLLVVLLCVSQPPLVVVQVVQAKAKAFPPQQEFEQELQGTFDRDPGQTIIIGAGSSHSGSSSNVSSVVPVRYYYDYSKAFDEFPDAQAATFFTWIARNVVRDIDTDGGLAYEYPSAQPTCVQVRVVVRPFDFFDKWWKAQQKKKKKWKFQAQPLLLYSHGWYKFWFNLPDQAKTKMWTWTHHGPRMIMIMIMIGPPLGQDQFQVSVLVCCQPSTPHNVVSVRVVGGTDDGMDMDRQAMFMATLQLPGPGGYQRYAYAANRGTDHRCVLNCRSSLSSLLSVLLSVLCVVPVRPPPSRSSSNVSSCVSCVLVSCVRLLSSNRYPPIDTDDPDCCNPPCSVVVVVLVVLLVNQLSAFPLSVSQVSCSSSVVDDPCSCVPVVNVVSSVVGGPDDRDPDRPDDPVNVVSSDDCPPPD/DFEEEEEALFLLRLLLLLLCVVQHQAYEYEEQWDDDPALDDTPLCVCLLAWFKQFQLLVVLLCVSQPPLVVVQVVQAKAKAFPPQQEFEQELQGTFDNDPGQTIIIGAGSSRSRNSSNVSSVVPVRYHYDYSKAWDEFPDALAATFFTWIARNVVRDIDTDGGQAYEYASAQPTCVQVRVVVRVFDFFDKWWKAQQKKKKKFKFQFQPLLLYSHGWYKFWFNLPDAAKTKMWTWTHHGPRMIMIMIMIGPPQGQDQFPVSNLVCCQPSTPHNVNSVRRVGGIDDGMDMDRQAMFMATLQLPGPTGYQRYAYAANRGTDHRCVLNCRSSLSSLLSVLLSVLCVVPVRPPPSRSSSNVSSCVSCVLVSCVGNLSSNRHPPIDIDDDDCVNVPVSPVVVVVVVLLVNQLSAFPLSVSQVSCSSSVVDDPCSCVPPVNVVSSVVGGPDDRDPDRPDDPVNVVSNDDCPVPD

Sequence (934 aa):
TRSAVVLGGGMAGMLVSSMLARHVGSVTVIDRDAFPAGPDLRKGVPQARHAHILWSGGARIVEELLPGTTDRLLGAGAHRIGIPDGQVSYTAYGWQHRFPEAQFMIACSRALLDWTVREETLREERIALVEKTEVLALLGDAGRVTGVRVRDQESGEEREVPADLVVDTTGRGSPSKRLLAELGLPAPEEEFVDSGMVYATRLFRAPEAAATNFPLVSVHADHRAGRPGCNAVLMPIEDGRWIVTVSGTRGGEPPADDEGFARFARDGVRHPLVGELIAAQPLTSSVERSRSTVNRRLHYDRLATWPEGLVVLGDAVAAFNPVYGHGMSAAAHSVLALRSQLGQRAFQPGLARAAQRAIAVAVDDAWVLATSHDIGYPGCRTQTRDPRLTRHAGERQRVTDLVGLTATRNQVVNRAAVALNTLSAGMASMQDPAVMAAVRRGPEVPAPTEPPLRPDEVARLVSGAGVTTRSAVVLGGGMAGMLVSSMLARHVGSVTVIDRDAFPAGPDLRKGVPQARHAHILWSGGARIVEELLPGTTDRLLGAGAHRIGIPDGQVSYTAYGWQHRFPEAQFMIACSRALLDWTVREETLREERIALVEKTEVLALLGDAGRVTGVRVRDQESGEEREVPADLVVDTTGRGSPSKRLLAELGLPAPEEEFVDSGMVYATRLFRAPEAAATNFPLVSVHADHRAGRPGCNAVLMPIEDGRWIVTVSGTRGGEPPADDEGFARFARDGVRHPLVGELIAAQPLTSVERSRSTVNRRLHYDRLATWPEGLVVLGDAVAAFNPVYGHGMSAAAHSVLALRSQLGQRAFQPGLARAAQRAIAVAVDDAWVLATSHDIGYPGCRTQTRDPRLTRHAGERQRVTDLVGLTATRNQVVNRAAVALNTLSAGMASMQDPAVMAAVRRGPEVPAPTEPPLRPDEVARLVSGAGVT

Nearest PDB structures (foldseek):
  8wvt-assembly2_B  TM=1.001E+00  e=6.664E-103  Streptomyces lasalocidi
  8wvb-assembly1_A  TM=9.998E-01  e=5.719E-99  Streptomyces lasalocidi
  8wvb-assembly2_B  TM=9.976E-01  e=1.153E-98  Streptomyces lasalocidi
  8wvf-assembly2_B  TM=9.993E-01  e=2.580E-95  Streptomyces lasalocidi
  8t3p-assembly1_A  TM=9.634E-01  e=2.048E-63  Streptomyces virginiae

Secondary structure (DSSP, 8-state):
--EEEEE--SHHHHHHHHHHTTTSSEEEEE-SS---SSS---TT-GGGGS--EEEHHHHHHHHHHSTTHHHHHHHTT-EEEEETTTEEEEETTEEPP-PSPSEEEEE--HHHHHHHHHHHHHTSTTEEEE-SEEEEEEEEETTEEEEEEEEETTT--EEEEE-SEEEE---TT--HHHHHHHHTPPPPPEEEEE---EEEEEEEEPPGGGSSSPPEEEE---TTSSS--EEEEEEEETTTEEEEEEEE-TT----SSHHHHHHIIIIISS--HHHHHH--EE-S--EEE----EEEE-GGG-S---BTEEE-GGGTEE--GGG--HHHHHHHHHHHHHHHHHHHTTSTTHHHHHHHHHHHHTHHHHHHHHHHHTTSTT-EEE---GGGSTTHHHHHHHHHHHHHHHTT-HHHHHHHHHHHTTSS-GGGGG-HHHHHHHHH--SSPPPSS----HHHHGGG---TT--/--EEEEE--SHHHHHHHHHHTTTSSEEEEE-SS---SSS---TT-GGGGS--EEEHHHHHHHHHHSTTHHHHHHHTT-EEEEETTTEEEEETTEEPP-PSPSEEEEES-HHHHHHHHHHHHHTSTTEEEE-SEEEEEEEEETTEEEEEEEEETTT--EEEEE-SEEEE---TT--HHHHHHHHTPPPPPEEEEE---EEEEEEEEPPGGGSSSPPEEEE---TTSSS--EEEEEEE-STTEEEEEEEE-TT----SSHHHHHHIIIIISSS-HHHHHH--EE-S--EEE----EEEE-GGG-S---BTEEE-GGGTEE--GGG--HHHHHHHHHHHHHHHHHHHTTSTTHHHHHHHHHHHHHHHHHHHHHHHHTTSTT-EEE---HHHHTSHHHHHHHHHHHHHHHTT-HHHHHHHHHHHTTSS-GGGGG-HHHHHHHHH--SSPPPSS----HHHHGGG---TT--

Organism: Streptomyces lasalocidi (NCBI:txid324833)